Protein 7AOV (pdb70)

Radius of gyration: 31.2 Å; Cα contacts (8 Å, |Δi|>4): 1480; chains: 2; bounding box: 66×98×74 Å

Solvent-accessible surface area: 35447 Å² total

GO terms:
  GO:0072571 mono-ADP-D-ribose binding (F, IDA)
  GO:0099604 ligand-gated calcium channel activity (F, IDA)
  GO:0005509 calcium ion binding (F, IDA)
  GO:0005886 plasma membrane (C, IDA)
  GO:0051289 protein homotetramerization (P, IDA)
  GO:0070588 calcium ion transmembrane transport (P, IDA)
  GO:0072570 ADP-D-ribose binding (F, IDA)
  GO:0099094 ligand-gated monoatomic cation channel activity (F, IDA)
  GO:0005216 monoatomic ion channel activity (F, IDA)
  GO:0005262 calcium channel activity (F, IDA)

Structure (mmCIF, N/CA/C/O backbone):
data_7AOV
#
_entry.id   7AOV
#
_cell.length_a   47.760
_cell.length_b   188.128
_cell.length_c   47.773
_cell.angle_alpha   90.000
_cell.angle_beta   102.659
_cell.angle_gamma   90.000
#
_symmetry.space_group_name_H-M   'P 1 21 1'
#
loop_
_entity.id
_entity.type
_entity.pdbx_description
1 polymer 'Transient receptor potential cation channel subfamily M member 2'
2 non-polymer 'ZINC ION'
3 water water
#
loop_
_atom_site.group_PDB
_atom_site.id
_atom_site.type_symbol
_atom_site.label_atom_id
_atom_site.label_alt_id
_atom_site.label_comp_id
_atom_site.label_asym_id
_atom_site.label_entity_id
_atom_site.label_seq_id
_atom_site.pdbx_PDB_ins_code
_atom_site.Cartn_x
_atom_site.Cartn_y
_atom_site.Cartn_z
_atom_site.occupancy
_atom_site.B_iso_or_equiv
_atom_site.auth_seq_id
_atom_site.auth_comp_id
_atom_site.auth_asym_id
_atom_site.auth_atom_id
_atom_site.pdbx_PDB_model_num
ATOM 1 N N . LYS A 1 38 ? 31.84433 -49.67119 19.53066 1 79.31219 33 LYS A N 1
ATOM 2 C CA . LYS A 1 38 ? 30.77657 -50.20545 20.36244 1 73.28705 33 LYS A CA 1
ATOM 3 C C . LYS A 1 38 ? 29.69953 -50.8869 19.49921 1 76.82051 33 LYS A C 1
ATOM 4 O O . LYS A 1 38 ? 29.60534 -50.68034 18.28277 1 75.79727 33 LYS A O 1
ATOM 10 N N . LEU A 1 39 ? 28.90405 -51.71988 20.15911 1 70.87681 34 LEU A N 1
ATOM 11 C CA . LEU A 1 39 ? 27.89514 -52.5549 19.53263 1 58.96465 34 LEU A CA 1
ATOM 12 C C . LEU A 1 39 ? 26.50094 -51.96227 19.62188 1 55.20392 34 LEU A C 1
ATOM 13 O O . LEU A 1 39 ? 25.58633 -52.47479 18.96224 1 53.54292 34 LEU A O 1
ATOM 18 N N . ASP A 1 40 ? 26.31667 -50.92828 20.44427 1 47.84065 35 ASP A N 1
ATOM 19 C CA . ASP A 1 40 ? 25.02584 -50.26329 20.54889 1 49.58965 35 ASP A CA 1
ATOM 20 C C . ASP A 1 40 ? 24.67615 -49.59737 19.22778 1 44.33683 35 ASP A C 1
ATOM 21 O O . ASP A 1 40 ? 25.51903 -48.94419 18.6051 1 45.23476 35 ASP A O 1
ATOM 26 N N . LYS A 1 41 ? 23.41307 -49.76014 18.81333 1 48.51667 36 LYS A N 1
ATOM 27 C CA . LYS A 1 41 ? 22.95209 -49.19016 17.55068 1 51.11425 36 LYS A CA 1
ATOM 28 C C . LYS A 1 41 ? 23.07466 -47.67421 17.54717 1 52.63469 36 LYS A C 1
ATOM 29 O O . LYS A 1 41 ? 23.3265 -47.06642 16.49819 1 41.67735 36 LYS A O 1
ATOM 35 N N . ARG A 1 42 ? 22.85287 -47.04263 18.70184 1 50.97623 37 ARG A N 1
ATOM 36 C CA . ARG A 1 42 ? 22.91318 -45.58764 18.76651 1 51.16365 37 ARG A CA 1
ATOM 37 C C . ARG A 1 42 ? 24.35421 -45.096 18.70255 1 49.74213 37 ARG A C 1
ATOM 38 O O . ARG A 1 42 ? 24.63929 -44.07234 18.06861 1 49.96127 37 ARG A O 1
ATOM 46 N N . CYS A 1 43 ? 25.28089 -45.82905 19.32143 1 48.25286 38 CYS A N 1
ATOM 47 C CA . CYS A 1 43 ? 26.66628 -45.37141 19.36351 1 46.30536 38 CYS A CA 1
ATOM 48 C C . CYS A 1 43 ? 27.41193 -45.65863 18.06895 1 47.31429 38 CYS A C 1
ATOM 49 O O . CYS A 1 43 ? 28.29693 -44.88074 17.69821 1 36.56347 38 CYS A O 1
ATOM 52 N N . SER A 1 44 ? 27.09397 -46.75703 17.36707 1 37.18374 39 SER A N 1
ATOM 53 C CA . SER A 1 44 ? 27.69497 -46.94166 16.0474 1 39.52401 39 SER A CA 1
ATOM 54 C C . SER A 1 44 ? 27.173 -45.8987 15.05778 1 39.55596 39 SER A C 1
ATOM 55 O O . SER A 1 44 ? 27.94004 -45.37118 14.24411 1 37.87903 39 SER A O 1
ATOM 58 N N . LEU A 1 45 ? 25.90055 -45.5185 15.16333 1 44.76102 40 LEU A N 1
ATOM 59 C CA . LEU A 1 45 ? 25.39961 -44.42437 14.32701 1 39.68827 40 LEU A CA 1
ATOM 60 C C . LEU A 1 45 ? 26.08518 -43.10604 14.68239 1 41.10284 40 LEU A C 1
ATOM 61 O O . LEU A 1 45 ? 26.56574 -42.37815 13.79976 1 34.38111 40 LEU A O 1
ATOM 66 N N . ALA A 1 46 ? 26.15591 -42.79355 15.98397 1 31.68422 41 ALA A N 1
ATOM 67 C CA . ALA A 1 46 ? 26.82804 -41.58089 16.43025 1 38.52271 41 ALA A CA 1
ATOM 68 C C . ALA A 1 46 ? 28.26455 -41.52995 15.9263 1 36.18779 41 ALA A C 1
ATOM 69 O O . ALA A 1 46 ? 28.71762 -40.49819 15.42206 1 41.26124 41 ALA A O 1
ATOM 71 N N . SER A 1 47 ? 29.00377 -42.63573 16.07275 1 43.89798 42 SER A N 1
ATOM 72 C CA . SER A 1 47 ? 30.38926 -42.68373 15.60122 1 42.25835 42 SER A CA 1
ATOM 73 C C . SER A 1 47 ? 30.47451 -42.43417 14.09805 1 39.03465 42 SER A C 1
ATOM 74 O O . SER A 1 47 ? 31.29392 -41.63133 13.63211 1 36.01983 42 SER A O 1
ATOM 77 N N . TRP A 1 48 ? 29.6431 -43.12935 13.31781 1 40.76339 43 TR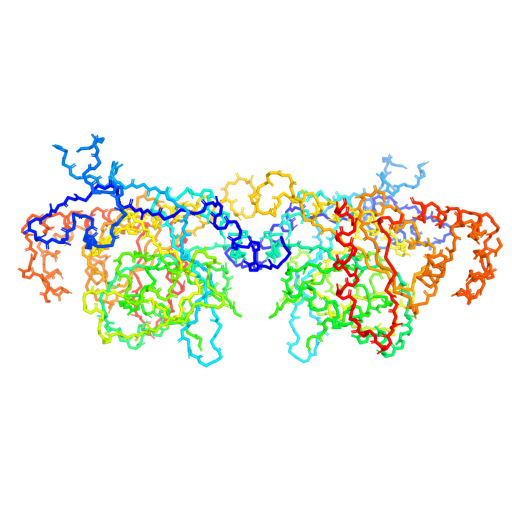P A N 1
ATOM 78 C CA . TRP A 1 48 ? 29.71277 -42.96135 11.87036 1 33.13696 43 TRP A CA 1
ATOM 79 C C . TRP A 1 48 ? 29.37665 -41.52854 11.46676 1 32.84215 43 TRP A C 1
ATOM 80 O O . TRP A 1 48 ? 30.07746 -40.93638 10.63553 1 30.04669 43 TRP A O 1
ATOM 91 N N . ILE A 1 49 ? 28.33351 -40.94159 12.07412 1 29.1665 44 ILE A N 1
ATOM 92 C CA . ILE A 1 49 ? 27.90316 -39.58478 11.72316 1 29.97704 44 ILE A CA 1
ATOM 93 C C . ILE A 1 49 ? 28.96648 -38.55683 12.11296 1 36.19821 44 ILE A C 1
ATOM 94 O O . ILE A 1 49 ? 29.33068 -37.68135 11.31888 1 27.29827 44 ILE A O 1
ATOM 99 N N . LYS A 1 50 ? 29.47838 -38.63873 13.33666 1 28.97723 45 LYS A N 1
ATOM 100 C CA . LYS A 1 50 ? 30.50812 -37.69037 13.73886 1 38.07658 45 LYS A CA 1
ATOM 101 C C . LYS A 1 50 ? 31.78303 -37.82407 12.92027 1 37.90878 45 LYS A C 1
ATOM 102 O O . LYS A 1 50 ? 32.53719 -36.85221 12.81293 1 42.15865 45 LYS A O 1
ATOM 108 N N . GLU A 1 51 ? 32.04222 -38.99778 12.34639 1 37.42248 46 GLU A N 1
ATOM 109 C CA . GLU A 1 51 ? 33.24533 -39.20288 11.55488 1 43.47637 46 GLU A CA 1
ATOM 110 C C . GLU A 1 51 ? 33.07781 -38.80405 10.09608 1 44.4924 46 GLU A C 1
ATOM 111 O O . GLU A 1 51 ? 34.07841 -38.47584 9.44448 1 46.52364 46 GLU A O 1
ATOM 117 N N . ASN A 1 52 ? 31.84501 -38.80716 9.57279 1 34.42712 47 ASN A N 1
ATOM 118 C CA . ASN A 1 52 ? 31.6411 -38.70943 8.13357 1 35.62154 47 ASN A CA 1
ATOM 119 C C . ASN A 1 52 ? 30.77781 -37.54695 7.69888 1 32.37881 47 ASN A C 1
ATOM 120 O O . ASN A 1 52 ? 30.98585 -37.04066 6.59193 1 40.2096 47 ASN A O 1
ATOM 125 N N . ILE A 1 53 ? 29.81681 -37.1107 8.50329 1 34.45725 48 ILE A N 1
ATOM 126 C CA . ILE A 1 53 ? 28.88735 -36.06462 8.09291 1 30.21868 48 ILE A CA 1
ATOM 127 C C . ILE A 1 53 ? 29.36017 -34.72219 8.64031 1 29.21428 48 ILE A C 1
ATOM 128 O O . ILE A 1 53 ? 29.73255 -34.61843 9.81023 1 28.4555 48 ILE A O 1
ATOM 133 N N . LYS A 1 54 ? 29.31015 -33.68076 7.80616 1 24.46881 49 LYS A N 1
ATOM 134 C CA . LYS A 1 54 ? 29.76538 -32.35252 8.19324 1 24.22378 49 LYS A CA 1
ATOM 135 C C . LYS A 1 54 ? 28.60329 -31.36436 8.28762 1 29.03148 49 LYS A C 1
ATOM 136 O O . LYS A 1 54 ? 27.54823 -31.55995 7.67989 1 30.44963 49 LYS A O 1
ATOM 142 N N . LYS A 1 55 ? 28.79951 -30.325 9.09774 1 26.18068 50 LYS A N 1
ATOM 143 C CA . LYS A 1 55 ? 28.02986 -29.09379 9.03117 1 28.57011 50 LYS A CA 1
ATOM 144 C C . LYS A 1 55 ? 28.87564 -28.06932 8.30266 1 31.3896 50 LYS A C 1
ATOM 145 O O . LYS A 1 55 ? 30.05475 -28.29508 8.03114 1 34.64667 50 LYS A O 1
ATOM 151 N N . LYS A 1 56 ? 28.27384 -26.92982 7.99047 1 33.1439 51 LYS A N 1
ATOM 152 C CA . LYS A 1 56 ? 29.01401 -25.81824 7.42038 1 27.12778 51 LYS A CA 1
ATOM 153 C C . LYS A 1 56 ? 28.96909 -24.65719 8.39332 1 28.79731 51 LYS A C 1
ATOM 154 O O . LYS A 1 56 ? 27.94399 -24.41881 9.03691 1 30.58781 51 LYS A O 1
ATOM 160 N N . GLU A 1 57 ? 30.09841 -23.97274 8.52962 1 29.80647 52 GLU A N 1
ATOM 161 C CA . GLU A 1 57 ? 30.19758 -22.74968 9.32005 1 28.67999 52 GLU A CA 1
ATOM 162 C C . GLU A 1 57 ? 30.92825 -21.67597 8.54185 1 28.0759 52 GLU A C 1
ATOM 163 O O . GLU A 1 57 ? 31.96289 -21.95436 7.91778 1 27.99767 52 GLU A O 1
ATOM 169 N N . CYS A 1 58 ? 30.41018 -20.44824 8.63437 1 29.13405 53 CYS A N 1
ATOM 170 C CA . CYS A 1 58 ? 31.08554 -19.2693 8.10536 1 30.67565 53 CYS A CA 1
ATOM 171 C C . CYS A 1 58 ? 32.43328 -19.04504 8.77274 1 32.13274 53 CYS A C 1
ATOM 172 O O . CYS A 1 58 ? 32.56079 -19.11347 9.99663 1 30.30677 53 CYS A O 1
ATOM 175 N N . CYS A 1 59 ? 33.44872 -18.75837 7.95086 1 34.81347 54 CYS A N 1
ATOM 176 C CA . CYS A 1 59 ? 34.79444 -18.49324 8.43707 1 31.32487 54 CYS A CA 1
ATOM 177 C C . CYS A 1 59 ? 35.26944 -17.09977 8.03896 1 36.89273 54 CYS A C 1
ATOM 178 O O . CYS A 1 59 ? 36.4804 -16.8554 7.98732 1 35.96288 54 CYS A O 1
ATOM 181 N N . PHE A 1 60 ? 34.33912 -16.17594 7.76698 1 30.66242 55 PHE A N 1
ATOM 182 C CA . PHE A 1 60 ? 34.69504 -14.83229 7.32231 1 34.99569 55 PHE A CA 1
ATOM 183 C C . PHE A 1 60 ? 33.51957 -13.91991 7.67979 1 35.83655 55 PHE A C 1
ATOM 184 O O . PHE A 1 60 ? 32.55051 -13.83471 6.91943 1 29.09102 55 PHE A O 1
ATOM 192 N N . TYR A 1 61 ? 33.61361 -13.25315 8.82775 1 31.7366 56 TYR A N 1
ATOM 193 C CA . TYR A 1 61 ? 32.53853 -12.38319 9.30028 1 30.95575 56 TYR A CA 1
ATOM 194 C C . TYR A 1 61 ? 32.56462 -11.07574 8.51727 1 37.55199 56 TYR A C 1
ATOM 195 O O . TYR A 1 61 ? 33.50831 -10.28927 8.63806 1 33.65216 56 TYR A O 1
ATOM 204 N N . VAL A 1 62 ? 31.52557 -10.8214 7.72302 1 44.00996 57 VAL A N 1
ATOM 205 C CA . VAL A 1 62 ? 31.45033 -9.59314 6.93767 1 36.02599 57 VAL A CA 1
ATOM 206 C C . VAL A 1 62 ? 30.01018 -9.10012 6.97012 1 34.57974 57 VAL A C 1
ATOM 207 O O . VAL A 1 62 ? 29.08341 -9.82835 6.59166 1 32.91625 57 VAL A O 1
ATOM 211 N N . GLU A 1 63 ? 29.82131 -7.86647 7.40415 1 28.68895 58 GLU A N 1
ATOM 212 C CA . GLU A 1 63 ? 28.47055 -7.3753 7.5666 1 30.90099 58 GLU A CA 1
ATOM 213 C C . GLU A 1 63 ? 27.85615 -7.03033 6.21565 1 37.66029 58 GLU A C 1
ATOM 214 O O . GLU A 1 63 ? 28.54806 -6.89125 5.20277 1 31.0677 58 GLU A O 1
ATOM 220 N N . ASP A 1 64 ? 26.53417 -6.89865 6.21369 1 34.75162 59 ASP A N 1
ATOM 221 C CA . ASP A 1 64 ? 25.75862 -6.73374 4.98769 1 43.26957 59 ASP A CA 1
ATOM 222 C C . ASP A 1 64 ? 24.72746 -5.6207 5.16779 1 44.29452 59 ASP A C 1
ATOM 223 O O . ASP A 1 64 ? 23.53424 -5.79548 4.91952 1 40.47873 59 ASP A O 1
ATOM 228 N N . GLY A 1 65 ? 25.18979 -4.44865 5.62411 1 37.6259 60 GLY A N 1
ATOM 229 C CA . GLY A 1 65 ? 24.34019 -3.2733 5.77561 1 32.43551 60 GLY A CA 1
ATOM 230 C C . GLY A 1 65 ? 23.69731 -3.11772 7.14195 1 32.2763 60 GLY A C 1
ATOM 231 O O . GLY A 1 65 ? 23.03916 -2.09974 7.3886 1 40.7451 60 GLY A O 1
ATOM 232 N N . ARG A 1 66 ? 23.87007 -4.0881 8.04174 1 37.7096 61 ARG A N 1
ATOM 233 C CA . ARG A 1 66 ? 23.3033 -4.02291 9.38439 1 37.59153 61 ARG A CA 1
ATOM 234 C C . ARG A 1 66 ? 24.34785 -4.45482 10.40238 1 30.86108 61 ARG A C 1
ATOM 235 O O . ARG A 1 66 ? 24.90908 -5.54474 10.29169 1 31.53348 61 ARG A O 1
ATOM 243 N N . GLU A 1 67 ? 24.56101 -3.63077 11.42089 1 36.44909 62 GLU A N 1
ATOM 244 C CA . GLU A 1 67 ? 25.57629 -3.93223 12.42245 1 41.81724 62 GLU A CA 1
ATOM 245 C C . GLU A 1 67 ? 25.25514 -5.23052 13.15056 1 42.03135 62 GLU A C 1
ATOM 246 O O . GLU A 1 67 ? 24.11109 -5.47627 13.53957 1 43.14937 62 GLU A O 1
ATOM 252 N N . GLY A 1 68 ? 26.27687 -6.06611 13.33255 1 33.24751 63 GLY A N 1
ATOM 253 C CA . GLY A 1 68 ? 26.15809 -7.24668 14.15696 1 42.00195 63 GLY A CA 1
ATOM 254 C C . GLY A 1 68 ? 25.63558 -8.48379 13.46189 1 39.68582 63 GLY A C 1
ATOM 255 O O . GLY A 1 68 ? 25.55542 -9.54252 14.10224 1 37.83038 63 GLY A O 1
ATOM 256 N N . ILE A 1 69 ? 25.26479 -8.39067 12.18488 1 34.57408 64 ILE A N 1
ATOM 257 C CA . ILE A 1 69 ? 24.81134 -9.53698 11.40661 1 30.36216 64 ILE A CA 1
ATOM 258 C C . ILE A 1 69 ? 25.6953 -9.67959 10.17433 1 36.94936 64 ILE A C 1
ATOM 259 O O . ILE A 1 69 ? 25.81409 -8.74213 9.37589 1 35.01652 64 ILE A O 1
ATOM 264 N N . CYS A 1 70 ? 26.27494 -10.86529 10.0091 1 30.26491 65 CYS A N 1
ATOM 265 C CA . CYS A 1 70 ? 27.10444 -11.23982 8.87902 1 38.14716 65 CYS A CA 1
ATOM 266 C C . CYS A 1 70 ? 26.26542 -11.46034 7.62333 1 38.34475 65 CYS A C 1
ATOM 267 O O . CYS A 1 70 ? 25.04862 -11.66919 7.67024 1 37.2625 65 CYS A O 1
ATOM 270 N N . LYS A 1 71 ? 26.94075 -11.42237 6.47909 1 36.08181 66 LYS A N 1
ATOM 271 C CA . LYS A 1 71 ? 26.27488 -11.82027 5.24508 1 35.54484 66 LYS A CA 1
ATOM 272 C C . LYS A 1 71 ? 25.74779 -13.25504 5.31743 1 36.75165 66 LYS A C 1
ATOM 273 O O . LYS A 1 71 ? 24.75926 -13.57137 4.65773 1 38.60623 66 LYS A O 1
ATOM 279 N N . CYS A 1 72 ? 26.38478 -14.14254 6.10209 1 34.06468 67 CYS A N 1
ATOM 280 C CA . CYS A 1 72 ? 25.82892 -15.48211 6.27625 1 28.00389 67 CYS A CA 1
ATOM 281 C C . CYS A 1 72 ? 24.50745 -15.47757 7.05221 1 35.71019 67 CYS A C 1
ATOM 282 O O . CYS A 1 72 ? 23.82066 -16.50372 7.07881 1 32.54027 67 CYS A O 1
ATOM 285 N N . GLY A 1 73 ? 24.11766 -14.36312 7.6687 1 33.26558 68 GLY A N 1
ATOM 286 C CA . GLY A 1 73 ? 22.87736 -14.31047 8.42321 1 36.0881 68 GLY A CA 1
ATOM 287 C C . GLY A 1 73 ? 23.01878 -14.55695 9.91394 1 34.33339 68 GLY A C 1
ATOM 288 O O . GLY A 1 73 ? 22.05984 -14.32252 10.65816 1 32.57772 68 GLY A O 1
ATOM 289 N N . TYR A 1 74 ? 24.20107 -15.02752 10.38263 1 31.0647 69 TYR A N 1
ATOM 290 C CA . TYR A 1 74 ? 24.3413 -15.24647 11.8144 1 27.89764 69 TYR A CA 1
ATOM 291 C C . TYR A 1 74 ? 24.90326 -13.99856 12.48678 1 35.13764 69 TYR A C 1
ATOM 292 O O . TYR A 1 74 ? 25.70648 -13.26933 11.89287 1 33.94478 69 TYR A O 1
ATOM 301 N N . PRO A 1 75 ? 24.51806 -13.75239 13.73524 1 36.26541 70 PRO A N 1
ATOM 302 C CA . PRO A 1 75 ? 25.14993 -12.67483 14.49965 1 31.77707 70 PRO A CA 1
ATOM 303 C C . PRO A 1 75 ? 26.63527 -12.91584 14.6904 1 30.701 70 PRO A C 1
ATOM 304 O O . PRO A 1 75 ? 27.12053 -14.04734 14.64744 1 34.21238 70 PRO A O 1
ATOM 308 N N . LYS A 1 76 ? 27.34978 -11.81171 14.93581 1 33.40788 71 LYS A N 1
ATOM 309 C CA . LYS A 1 76 ? 28.79216 -11.86453 15.15069 1 36.58817 71 LYS A CA 1
ATOM 310 C C . LYS A 1 76 ? 29.15785 -12.76667 16.32381 1 38.5174 71 LYS A C 1
ATOM 311 O O . LYS A 1 76 ? 30.11537 -13.54113 16.23588 1 41.50024 71 LYS A O 1
ATOM 317 N N . VAL A 1 77 ? 28.41443 -12.67512 17.43471 1 44.64701 72 VAL A N 1
ATOM 318 C CA . VAL A 1 77 ? 28.71575 -13.47791 18.62269 1 40.50446 72 VAL A CA 1
ATOM 319 C C . VAL A 1 77 ? 28.58057 -14.9696 18.35294 1 46.42197 72 VAL A C 1
ATOM 320 O O . VAL A 1 77 ? 29.16725 -15.78499 19.07161 1 43.1586 72 VAL A O 1
ATOM 324 N N . GLN A 1 78 ? 27.81689 -15.35579 17.3314 1 39.92794 73 GLN A N 1
ATOM 325 C CA . GLN A 1 78 ? 27.69081 -16.75817 16.97671 1 39.62933 73 GLN A CA 1
ATOM 326 C C . GLN A 1 78 ? 28.72674 -17.20516 15.95717 1 42.43299 73 GLN A C 1
ATOM 327 O O . GLN A 1 78 ? 28.55522 -18.25944 15.34864 1 48.29724 73 GLN A O 1
ATOM 333 N N . HIS A 1 79 ? 29.79785 -16.44543 15.76317 1 39.16016 74 HIS A N 1
ATOM 334 C CA . HIS A 1 79 ? 30.84906 -16.84718 14.84523 1 33.54045 74 HIS A CA 1
ATOM 335 C C . HIS A 1 79 ? 32.03526 -17.37298 15.63095 1 41.91181 74 HIS A C 1
ATOM 336 O O . HIS A 1 79 ? 32.27042 -16.96405 16.76837 1 44.13053 74 HIS A O 1
ATOM 343 N N . CYS A 1 80 ? 32.8059 -18.25204 14.99918 1 44.48575 75 CYS A N 1
ATOM 344 C CA . CYS A 1 80 ? 34.07509 -18.63925 15.58655 1 46.02571 75 CYS A CA 1
ATOM 345 C C . CYS A 1 80 ? 35.02895 -17.45026 15.55097 1 44.71104 75 CYS A C 1
ATOM 346 O O . CYS A 1 80 ? 34.89023 -16.53177 14.73556 1 38.71986 75 CYS A O 1
ATOM 349 N N . ASP A 1 81 ? 36.00318 -17.45995 16.46162 1 41.0861 76 ASP A N 1
ATOM 350 C CA . ASP A 1 81 ? 36.92189 -16.3286 16.51548 1 45.53038 76 ASP A CA 1
ATOM 351 C C . ASP A 1 81 ? 37.77239 -16.25355 15.25817 1 48.82861 76 ASP A C 1
ATOM 352 O O . ASP A 1 81 ? 38.2038 -15.16394 14.86508 1 48.21486 76 ASP A O 1
ATOM 357 N N . GLU A 1 82 ? 38.01946 -17.39746 14.61908 1 47.75894 77 GLU A N 1
ATOM 358 C CA . GLU A 1 82 ? 38.78793 -17.40652 13.38077 1 58.03966 77 GLU A CA 1
ATOM 359 C C . GLU A 1 82 ? 38.07279 -16.64018 12.27265 1 50.49174 77 GLU A C 1
ATOM 360 O O . GLU A 1 82 ? 38.72608 -16.0925 11.37927 1 48.38195 77 GLU A O 1
ATOM 366 N N . ALA A 1 83 ? 36.74037 -16.5726 12.32144 1 41.7621 78 ALA A N 1
ATOM 367 C CA . ALA A 1 83 ? 35.99649 -15.80724 11.32747 1 41.26802 78 ALA A CA 1
ATOM 368 C C . ALA A 1 83 ? 36.24888 -14.31076 11.43992 1 42.30308 78 ALA A C 1
ATOM 369 O O . ALA A 1 83 ? 35.96732 -13.5698 10.48829 1 39.77093 78 ALA A O 1
ATOM 371 N N . ILE A 1 84 ? 36.77368 -13.83738 12.56541 1 49.93113 79 ILE A N 1
ATOM 372 C CA . ILE A 1 84 ? 36.96613 -12.40273 12.74844 1 46.27647 79 ILE A CA 1
ATOM 373 C C . ILE A 1 84 ? 38.29275 -12.00507 12.10754 1 51.52305 79 ILE A C 1
ATOM 374 O O . ILE A 1 84 ? 39.36061 -12.45019 12.52871 1 52.02036 79 ILE A O 1
ATOM 379 N N . LYS A 1 85 ? 38.21159 -11.1962 11.05456 1 58.49004 80 LYS A N 1
ATOM 380 C CA . LYS A 1 85 ? 39.34343 -10.64867 10.30673 1 67.35139 80 LYS A CA 1
ATOM 381 C C . LYS A 1 85 ? 40.44757 -11.68658 9.98668 1 68.2194 80 LYS A C 1
ATOM 382 O O . LYS A 1 85 ? 41.62019 -11.44094 10.26982 1 65.12479 80 LYS A O 1
ATOM 388 N N . PRO A 1 86 ? 40.08778 -12.81849 9.37499 1 53.34527 81 PRO A N 1
ATOM 389 C CA . PRO A 1 86 ? 41.13892 -13.75837 8.95647 1 56.2165 81 PRO A CA 1
ATOM 390 C C . PRO A 1 86 ? 41.95751 -13.1473 7.8324 1 59.24488 81 PRO A C 1
ATOM 391 O O . PRO A 1 86 ? 41.41207 -12.59277 6.87598 1 64.86974 81 PRO A O 1
ATOM 395 N N . GLU A 1 87 ? 43.28067 -13.23576 7.95788 1 59.57876 82 GLU A N 1
ATOM 396 C CA . GLU A 1 87 ? 44.13291 -12.55815 6.99137 1 59.32566 82 GLU A CA 1
ATOM 397 C C . GLU A 1 87 ? 44.09029 -13.20541 5.61528 1 60.37172 82 GLU A C 1
ATOM 398 O O . GLU A 1 87 ? 44.5653 -12.59707 4.64981 1 73.64659 82 GLU A O 1
ATOM 404 N N . ASP A 1 88 ? 43.50407 -14.39748 5.49627 1 59.15143 83 ASP A N 1
ATOM 405 C CA . ASP A 1 88 ? 43.37879 -15.04188 4.19583 1 64.08799 83 ASP A CA 1
ATOM 406 C C . ASP A 1 88 ? 42.42641 -14.28848 3.27184 1 57.00824 83 ASP A C 1
ATOM 407 O O . ASP A 1 88 ? 42.55603 -14.37704 2.04539 1 52.01117 83 ASP A O 1
ATOM 412 N N . TYR A 1 89 ? 41.46636 -13.54815 3.82635 1 49.57559 84 TYR A N 1
ATOM 413 C CA . TYR A 1 89 ? 40.33488 -13.06692 3.04093 1 45.91358 84 TYR A CA 1
ATOM 414 C C . TYR A 1 89 ? 40.21078 -11.55501 3.04962 1 44.23157 84 TYR A C 1
ATOM 415 O O . TYR A 1 89 ? 39.16418 -11.0279 2.65841 1 43.61184 84 TYR A O 1
ATOM 432 N N . GLY A 1 91 ? 39.93184 -7.73208 2.43554 1 43.78164 86 GLY A N 1
ATOM 433 C CA . GLY A 1 91 ? 39.45499 -6.96111 1.30794 1 38.23992 86 GLY A CA 1
ATOM 434 C C . GLY A 1 91 ? 38.51588 -7.69028 0.37893 1 50.9828 86 GLY A C 1
ATOM 435 O O . GLY A 1 91 ? 38.14619 -7.12883 -0.65564 1 58.51893 86 GLY A O 1
ATOM 436 N N . GLU A 1 92 ? 38.10115 -8.91035 0.71772 1 39.1364 87 GLU A N 1
ATOM 437 C CA . GLU A 1 92 ? 37.32061 -9.73451 -0.19581 1 40.14662 87 GLU A CA 1
ATOM 438 C C . GLU A 1 92 ? 35.81916 -9.54303 -0.00003 1 49.33858 87 GLU A C 1
ATOM 439 O O . GLU A 1 92 ? 35.34576 -9.19976 1.08879 1 49.11707 87 GLU A O 1
ATOM 445 N N . GLN A 1 93 ? 35.07609 -9.76211 -1.08499 1 48.47293 88 GLN A N 1
ATOM 446 C CA . GLN A 1 93 ? 33.62321 -9.84185 -1.02758 1 53.66929 88 GLN A CA 1
ATOM 447 C C . GLN A 1 93 ? 33.20386 -11.20646 -0.49925 1 41.86348 88 GLN A C 1
ATOM 448 O O . GLN A 1 93 ? 33.61375 -12.2415 -1.03676 1 41.36679 88 GLN A O 1
ATOM 454 N N . TRP A 1 94 ? 32.37005 -11.20932 0.53529 1 46.77012 89 TRP A N 1
ATOM 455 C CA . TRP A 1 94 ? 31.90506 -12.46532 1.10569 1 41.39084 89 TRP A CA 1
ATOM 456 C C . TRP A 1 94 ? 31.21484 -13.31869 0.04587 1 43.20176 89 TRP A C 1
ATOM 457 O O . TRP A 1 94 ? 30.47967 -12.81398 -0.8091 1 40.55611 89 TRP A O 1
ATOM 468 N N . ASP A 1 95 ? 31.45656 -14.62368 0.11532 1 32.5071 90 ASP A N 1
ATOM 469 C CA . ASP A 1 95 ? 31.06813 -15.56438 -0.93063 1 34.86004 90 ASP A CA 1
ATOM 470 C C . ASP A 1 95 ? 30.83922 -16.90708 -0.26565 1 39.40689 90 ASP A C 1
ATOM 471 O O . ASP A 1 95 ? 31.77127 -17.47451 0.30922 1 42.14526 90 ASP A O 1
ATOM 476 N N . LYS A 1 96 ? 29.60904 -17.41869 -0.35336 1 45.38374 91 LYS A N 1
ATOM 477 C CA . LYS A 1 96 ? 29.25233 -18.62142 0.39101 1 43.49053 91 LYS A CA 1
ATOM 478 C C . LYS A 1 96 ? 30.00103 -19.86051 -0.08744 1 48.05064 91 LYS A C 1
ATOM 479 O O . LYS A 1 96 ? 30.04501 -20.85899 0.63803 1 50.06428 91 LYS A O 1
ATOM 485 N N . HIS A 1 97 ? 30.57298 -19.83814 -1.28577 1 43.87433 92 HIS A N 1
ATOM 486 C CA . HIS A 1 97 ? 31.28187 -21.00894 -1.78226 1 47.20947 92 HIS A CA 1
ATOM 487 C C . HIS A 1 97 ? 32.76829 -20.97821 -1.46102 1 50.30885 92 HIS A C 1
ATOM 488 O O . HIS A 1 97 ? 33.44887 -21.98429 -1.67166 1 53.19926 92 HIS A O 1
ATOM 495 N N . ARG A 1 98 ? 33.28073 -19.86107 -0.95548 1 40.91471 93 ARG A N 1
ATOM 496 C CA . ARG A 1 98 ? 34.68862 -19.74827 -0.59755 1 48.45426 93 ARG A CA 1
ATOM 497 C C . ARG A 1 98 ? 34.93207 -19.51482 0.89615 1 44.72107 93 ARG A C 1
ATOM 498 O O . ARG A 1 98 ? 36.00364 -19.87788 1.38759 1 43.71183 93 ARG A O 1
ATOM 506 N N . HIS A 1 99 ? 33.95597 -18.97406 1.63474 1 33.13891 94 HIS A N 1
ATOM 507 C CA . HIS A 1 99 ? 34.1886 -18.53688 3.01153 1 36.43007 94 HIS A CA 1
ATOM 508 C C . HIS A 1 99 ? 33.38813 -19.3196 4.05209 1 29.09836 94 HIS A C 1
ATOM 509 O O . HIS A 1 99 ? 33.30992 -18.89314 5.21193 1 37.44054 94 HIS A O 1
ATOM 516 N N . VAL A 1 100 ? 32.76276 -20.42062 3.67208 1 30.49665 95 VAL A N 1
ATOM 517 C CA . VAL A 1 100 ? 32.22924 -21.37374 4.63672 1 37.23168 95 VAL A CA 1
ATOM 518 C C . VAL A 1 100 ? 33.06497 -22.63462 4.52878 1 35.92664 95 VAL A C 1
ATOM 519 O O . VAL A 1 100 ? 33.55666 -22.98177 3.45279 1 36.09904 95 VAL A O 1
ATOM 523 N N . ARG A 1 101 ? 33.25146 -23.29548 5.66041 1 33.04058 96 ARG A N 1
ATOM 524 C CA . ARG A 1 101 ? 34.03718 -24.51004 5.74804 1 37.16026 96 ARG A CA 1
ATOM 525 C C . ARG A 1 101 ? 33.21835 -25.58998 6.43204 1 35.10459 96 ARG A C 1
ATOM 526 O O . ARG A 1 101 ? 32.31088 -25.30129 7.21963 1 33.30497 96 ARG A O 1
ATOM 534 N N . GLU A 1 102 ? 33.5703 -26.84176 6.13674 1 33.06911 97 GLU A N 1
ATOM 535 C CA . GLU A 1 102 ? 32.87339 -27.99603 6.68963 1 33.19564 97 GLU A CA 1
ATOM 536 C C . GLU A 1 102 ? 33.65375 -28.59206 7.85489 1 35.45377 97 GLU A C 1
ATOM 537 O O . GLU A 1 102 ? 34.86936 -28.78663 7.75852 1 44.4757 97 GLU A O 1
ATOM 543 N N . THR A 1 103 ? 32.94699 -28.88773 8.9374 1 34.1996 98 THR A N 1
ATOM 544 C CA . THR A 1 103 ? 33.47737 -29.5274 10.1333 1 37.31892 98 THR A CA 1
ATOM 545 C C . THR A 1 103 ? 32.46982 -30.56742 10.59911 1 36.16631 98 THR A C 1
ATOM 546 O O . THR A 1 103 ? 31.30038 -30.51266 10.19785 1 32.46932 98 THR A O 1
ATOM 550 N N . PRO A 1 104 ? 32.88128 -31.51309 11.46749 1 32.39652 99 PRO A N 1
ATOM 551 C CA . PRO A 1 104 ? 31.9471 -32.5536 11.92261 1 30.43396 99 PRO A CA 1
ATOM 552 C C . PRO A 1 104 ? 30.62752 -31.95665 12.39885 1 33.10882 99 PRO A C 1
ATOM 553 O O . PRO A 1 104 ? 30.58597 -30.91164 13.05203 1 30.8543 99 PRO A O 1
ATOM 557 N N . THR A 1 105 ? 29.5387 -32.61528 12.04314 1 33.7668 100 THR A N 1
ATOM 558 C CA . THR A 1 105 ? 28.24418 -32.06218 12.3787 1 29.70447 100 THR A CA 1
ATOM 559 C C . THR A 1 105 ? 27.97461 -32.22673 13.87082 1 34.11034 100 THR A C 1
ATOM 560 O O . THR A 1 105 ? 28.52634 -33.10875 14.54309 1 29.49235 100 THR A O 1
ATOM 564 N N . ASP A 1 106 ? 27.13268 -31.34163 14.39431 1 28.1345 101 ASP A N 1
ATOM 565 C CA . ASP A 1 106 ? 26.8833 -31.25885 15.82765 1 31.86351 101 ASP A CA 1
ATOM 566 C C . ASP A 1 106 ? 25.4062 -31.41351 16.16154 1 36.11433 101 ASP A C 1
ATOM 567 O O . ASP A 1 106 ? 24.97092 -30.99776 17.24531 1 33.78382 101 ASP A O 1
ATOM 572 N N . ALA A 1 107 ? 24.61399 -31.95704 15.23909 1 31.5852 102 ALA A N 1
ATOM 573 C CA . ALA A 1 107 ? 23.18697 -32.1171 15.49347 1 26.81031 102 ALA A CA 1
ATOM 574 C C . ALA A 1 107 ? 22.71816 -33.36901 14.77454 1 29.92769 102 ALA A C 1
ATOM 575 O O . ALA A 1 107 ? 22.64379 -33.40277 13.53706 1 28.76452 102 ALA A O 1
ATOM 577 N N . PHE A 1 108 ? 22.43539 -34.40949 15.54372 1 28.12167 103 PHE A N 1
ATOM 578 C CA . PHE A 1 108 ? 22.03217 -35.66743 14.94204 1 33.97258 103 PHE A CA 1
ATOM 579 C C . PHE A 1 108 ? 21.43856 -36.5459 16.02546 1 35.50214 103 PHE A C 1
ATOM 580 O O . PHE A 1 108 ? 21.69148 -36.34435 17.21585 1 39.79767 103 PHE A O 1
ATOM 588 N N . GLY A 1 109 ? 20.66134 -37.5365 15.59307 1 33.16424 104 GLY A N 1
ATOM 589 C CA . GLY A 1 109 ? 20.1609 -38.53452 16.5153 1 32.66508 104 GLY A CA 1
ATOM 590 C C . GLY A 1 109 ? 18.6831 -38.78919 16.34171 1 37.90258 104 GLY A C 1
ATOM 591 O O . GLY A 1 109 ? 18.17981 -38.78887 15.21 1 27.9197 104 GLY A O 1
ATOM 592 N N . ASP A 1 110 ? 17.99216 -39.04808 17.45004 1 31.29065 105 ASP A N 1
ATOM 593 C CA . ASP A 1 110 ? 16.55024 -39.25087 17.46065 1 39.69079 105 ASP A CA 1
ATOM 594 C C . ASP A 1 110 ? 15.86461 -37.96911 17.89682 1 43.0103 105 ASP A C 1
ATOM 595 O O . ASP A 1 110 ? 16.40704 -37.19281 18.68929 1 35.64378 105 ASP A O 1
ATOM 600 N N . ILE A 1 111 ? 14.6628 -37.74648 17.36987 1 34.38223 106 ILE A N 1
ATOM 601 C CA . ILE A 1 111 ? 13.91934 -36.53452 17.66954 1 35.92192 106 ILE A CA 1
ATOM 602 C C . ILE A 1 111 ? 12.54619 -36.92595 18.19561 1 39.96588 106 ILE A C 1
ATOM 603 O O . ILE A 1 111 ? 11.85243 -37.77355 17.61331 1 32.11751 106 ILE A O 1
ATOM 608 N N . SER A 1 112 ? 12.18499 -36.35726 19.33458 1 40.4669 107 SER A N 1
ATOM 609 C CA . SER A 1 112 ? 10.89625 -36.60032 19.95269 1 39.91892 107 SER A CA 1
ATOM 610 C C . SER A 1 112 ? 10.09523 -35.31068 19.89236 1 46.27557 107 SER A C 1
ATOM 611 O O . SER A 1 112 ? 10.59859 -34.24795 20.27431 1 45.87808 107 SER A O 1
ATOM 614 N N . PHE A 1 113 ? 8.8694 -35.39648 19.38001 1 44.15892 108 PHE A N 1
ATOM 615 C CA . PHE A 1 113 ? 7.95364 -34.26624 19.40531 1 41.69674 108 PHE A CA 1
ATOM 616 C C . PHE A 1 113 ? 7.03092 -34.2987 20.61834 1 43.73775 108 PHE A C 1
ATOM 617 O O . PHE A 1 113 ? 6.0701 -33.52281 20.68371 1 46.58291 108 PHE A O 1
ATOM 625 N N . GLY A 1 114 ? 7.29925 -35.18073 21.56928 1 50.72865 109 GLY A N 1
ATOM 626 C CA . GLY A 1 114 ? 6.61896 -35.11461 22.85062 1 56.78367 109 GLY A CA 1
ATOM 627 C C . GLY A 1 114 ? 5.15653 -35.4963 22.83889 1 62.98304 109 GLY A C 1
ATOM 628 O O . GLY A 1 114 ? 4.47626 -35.30438 23.85273 1 69.47725 109 GLY A O 1
ATOM 629 N N . GLY A 1 115 ? 4.64077 -36.01916 21.72446 1 71.4094 110 GLY A N 1
ATOM 630 C CA . GLY A 1 115 ? 3.31226 -36.5944 21.70495 1 77.74209 110 GLY A CA 1
ATOM 631 C C . GLY A 1 115 ? 3.28283 -37.84458 22.57512 1 83.38434 110 GLY A C 1
ATOM 632 O O . GLY A 1 115 ? 4.29552 -38.26899 23.14154 1 89.40844 110 GLY A O 1
ATOM 633 N N . LEU A 1 116 ? 2.10626 -38.44848 22.66535 1 89.96952 111 LEU A N 1
ATOM 634 C CA . LEU A 1 116 ? 1.89568 -39.59752 23.5601 1 97.16259 111 LEU A CA 1
ATOM 635 C C . LEU A 1 116 ? 1.89601 -40.90874 22.7665 1 101.46756 111 LEU A C 1
ATOM 636 O O . LEU A 1 116 ? 1.05464 -41.08315 21.87961 1 107.08441 111 LEU A O 1
ATOM 641 N N . GLY A 1 117 ? 2.81881 -41.81561 23.09757 1 97.76506 112 GLY A N 1
ATOM 642 C CA . GLY A 1 117 ? 2.94463 -43.01403 22.26993 1 93.80696 112 GLY A CA 1
ATOM 643 C C . GLY A 1 117 ? 3.44713 -42.70841 20.87924 1 84.55649 112 GLY A C 1
ATOM 644 O O . GLY A 1 117 ? 3.14683 -43.44403 19.93533 1 83.44677 112 GLY A O 1
ATOM 645 N N . GLN A 1 118 ? 4.22757 -41.64094 20.73676 1 80.50912 113 GLN A N 1
ATOM 646 C CA . GLN A 1 118 ? 4.79001 -41.23298 19.45915 1 79.26191 113 GLN A CA 1
ATOM 647 C C . GLN A 1 118 ? 6.19231 -41.81906 19.32896 1 76.63123 113 GLN A C 1
ATOM 648 O O . GLN A 1 118 ? 7.05411 -41.57558 20.18261 1 75.13794 113 GLN A O 1
ATOM 654 N N . LYS A 1 119 ? 6.4063 -42.60489 18.27762 1 71.25017 114 LYS A N 1
ATOM 655 C CA . LYS A 1 119 ? 7.7376 -43.10647 17.97368 1 72.29543 114 LYS A CA 1
ATOM 656 C C . LYS A 1 119 ? 8.64634 -41.94215 17.58578 1 66.29816 114 LYS A C 1
ATOM 657 O O . LYS A 1 119 ? 8.2543 -41.05923 16.81746 1 66.12968 114 LYS A O 1
ATOM 663 N N . THR A 1 120 ? 9.86355 -41.93303 18.13039 1 51.16571 115 THR A N 1
ATOM 664 C CA . THR A 1 120 ? 10.8135 -40.88154 17.78641 1 41.39604 115 THR A CA 1
ATOM 665 C C . THR A 1 120 ? 11.15138 -40.93431 16.30001 1 41.55049 115 THR A C 1
ATOM 666 O O . THR A 1 120 ? 11.11981 -41.98927 15.67279 1 43.75612 115 THR A O 1
ATOM 670 N N . GLY A 1 121 ? 11.44719 -39.7711 15.72468 1 37.94554 116 GLY A N 1
ATOM 671 C CA . GLY A 1 121 ? 12.00669 -39.70366 14.39123 1 36.95027 116 GLY A CA 1
ATOM 672 C C . GLY A 1 121 ? 13.52899 -39.658 14.45005 1 40.50887 116 GLY A C 1
ATOM 673 O O . GLY A 1 121 ? 14.13915 -39.73471 15.51412 1 43.35172 116 GLY A O 1
ATOM 674 N N . LYS A 1 122 ? 14.14116 -39.51541 13.27803 1 31.46875 117 LYS A N 1
ATOM 675 C CA . LYS A 1 122 ? 15.59256 -39.45686 13.14577 1 33.72903 117 LYS A CA 1
ATOM 676 C C . LYS A 1 122 ? 15.98569 -38.21816 12.353 1 34.24481 117 LYS A C 1
ATOM 677 O O . LYS A 1 122 ? 15.28172 -37.80165 11.4297 1 33.00789 117 LYS A O 1
ATOM 683 N N . TYR A 1 123 ? 17.11637 -37.61583 12.71491 1 33.49285 118 TYR A N 1
ATOM 684 C CA . TYR A 1 123 ? 17.51272 -36.40064 12.01893 1 38.57662 118 TYR A CA 1
ATOM 685 C C . TYR A 1 123 ? 19.03279 -36.31463 11.95907 1 35.97997 118 TYR A C 1
ATOM 686 O O . TYR A 1 123 ? 19.73784 -36.92233 12.76114 1 33.84017 118 TYR A O 1
ATOM 695 N N . VAL A 1 124 ? 19.53087 -35.54649 10.99716 1 35.03651 119 VAL A N 1
ATOM 696 C CA . VAL A 1 124 ? 20.9465 -35.19418 10.95921 1 33.82891 119 VAL A CA 1
ATOM 697 C C . VAL A 1 124 ? 21.07957 -33.86454 10.23412 1 32.74527 119 VAL A C 1
ATOM 698 O O . VAL A 1 124 ? 20.47174 -33.65484 9.17874 1 29.58483 119 VAL A O 1
ATOM 702 N N . ARG A 1 125 ? 21.82759 -32.94463 10.8369 1 28.00343 120 ARG A N 1
ATOM 703 C CA . ARG A 1 125 ? 22.25887 -31.73788 10.14251 1 26.53382 120 ARG A CA 1
ATOM 704 C C . ARG A 1 125 ? 23.35258 -32.11764 9.14691 1 28.11846 120 ARG A C 1
ATOM 705 O O . ARG A 1 125 ? 24.40034 -32.64534 9.55262 1 25.39271 120 ARG A O 1
ATOM 713 N N . VAL A 1 126 ? 23.1213 -31.872 7.84936 1 28.86853 121 VAL A N 1
ATOM 714 C CA . VAL A 1 126 ? 24.03306 -32.32339 6.79706 1 23.73755 121 VAL A CA 1
ATOM 715 C C . VAL A 1 126 ? 24.4777 -31.13739 5.95077 1 28.25908 121 VAL A C 1
ATOM 716 O O . VAL A 1 126 ? 23.67223 -30.27279 5.57527 1 28.05277 121 VAL A O 1
ATOM 720 N N . SER A 1 127 ? 25.76792 -31.11391 5.63254 1 22.06943 122 SER A N 1
ATOM 721 C CA . SER A 1 127 ? 26.2652 -30.09818 4.73208 1 22.0752 122 SER A CA 1
ATOM 722 C C . SER A 1 127 ? 25.5566 -30.19978 3.38919 1 23.73781 122 SER A C 1
ATOM 723 O O . SER A 1 127 ? 25.2828 -31.29952 2.89615 1 28.98289 122 SER A O 1
ATOM 726 N N . SER A 1 128 ? 25.26692 -29.03464 2.79697 1 32.33954 123 SER A N 1
ATOM 727 C CA . SER A 1 128 ? 24.72708 -28.98415 1.44418 1 30.02898 123 SER A CA 1
ATOM 728 C C . SER A 1 128 ? 25.6231 -29.68565 0.42422 1 33.46394 123 SER A C 1
ATOM 729 O O . SER A 1 128 ? 25.14008 -30.08343 -0.64305 1 34.19621 123 SER A O 1
ATOM 732 N N . ASP A 1 129 ? 26.91154 -29.84416 0.71679 1 40.29573 124 ASP A N 1
ATOM 733 C CA . ASP A 1 129 ? 27.84058 -30.51414 -0.17826 1 39.18353 124 ASP A CA 1
ATOM 734 C C . ASP A 1 129 ? 28.08036 -31.96442 0.21173 1 38.94513 124 ASP A C 1
ATOM 735 O O . ASP A 1 129 ? 29.0665 -32.56161 -0.23568 1 41.6808 124 ASP A O 1
ATOM 740 N N . THR A 1 130 ? 27.22525 -32.52879 1.06433 1 29.6277 125 THR A N 1
ATOM 741 C CA . THR A 1 130 ? 27.35768 -33.93716 1.4355 1 28.92637 125 THR A CA 1
ATOM 742 C C . THR A 1 130 ? 27.29113 -34.81203 0.19762 1 30.22416 125 THR A C 1
ATOM 743 O O . THR A 1 130 ? 26.37586 -34.67048 -0.61911 1 28.21588 125 THR A O 1
ATOM 747 N N . SER A 1 131 ? 28.2332 -35.74897 0.08184 1 30.51973 126 SER A N 1
ATOM 748 C CA . SER A 1 131 ? 28.33165 -36.56314 -1.11676 1 36.35679 126 SER A CA 1
ATOM 749 C C . SER A 1 131 ? 27.14192 -37.50489 -1.237 1 37.65626 126 SER A C 1
ATOM 750 O O . SER A 1 131 ? 26.4921 -37.85553 -0.25005 1 32.84661 126 SER A O 1
ATOM 753 N N . CYS A 1 132 ? 26.84042 -37.89282 -2.48053 1 31.58237 127 CYS A N 1
ATOM 754 C CA . CYS A 1 132 ? 25.77491 -38.8564 -2.70133 1 37.41827 127 CYS A CA 1
ATOM 755 C C . CYS A 1 132 ? 26.0791 -40.16898 -1.9924 1 33.51204 127 CYS A C 1
ATOM 756 O O . CYS A 1 132 ? 25.17399 -40.80696 -1.44421 1 33.75384 127 CYS A O 1
ATOM 759 N N . GLU A 1 133 ? 27.34997 -40.58303 -1.9788 1 33.93159 128 GLU A N 1
ATOM 760 C CA . GLU A 1 133 ? 27.68067 -41.83842 -1.3119 1 36.91124 128 GLU A CA 1
ATOM 761 C C . GLU A 1 133 ? 27.44529 -41.74462 0.19088 1 33.01608 128 GLU A C 1
ATOM 762 O O . GLU A 1 133 ? 26.96349 -42.69834 0.80653 1 36.89244 128 GLU A O 1
ATOM 768 N N . ASN A 1 134 ? 27.77799 -40.60643 0.80029 1 39.99656 129 ASN A N 1
ATOM 769 C CA . ASN A 1 134 ? 27.5478 -40.4601 2.23394 1 37.70784 129 ASN A CA 1
ATOM 770 C C . ASN A 1 134 ? 26.06129 -40.38836 2.54932 1 33.63934 129 ASN A C 1
ATOM 771 O O . ASN A 1 134 ? 25.61601 -40.90952 3.57737 1 34.24274 129 ASN A O 1
ATOM 776 N N . LEU A 1 135 ? 25.27336 -39.76365 1.67185 1 25.66787 130 LEU A N 1
ATOM 777 C CA . LEU A 1 135 ? 23.83041 -39.7487 1.87616 1 26.56601 130 LEU A CA 1
ATOM 778 C C . LEU A 1 135 ? 23.23489 -41.14892 1.75582 1 34.56904 130 LEU A C 1
ATOM 779 O O . LEU A 1 135 ? 22.33102 -41.51224 2.52191 1 35.16832 130 LEU A O 1
ATOM 784 N N . TYR A 1 136 ? 23.70947 -41.9313 0.77966 1 33.56364 131 TYR A N 1
ATOM 785 C CA . TYR A 1 136 ? 23.24426 -43.30572 0.60989 1 42.7175 131 TYR A CA 1
ATOM 786 C C . TYR A 1 136 ? 23.58281 -44.15672 1.82996 1 43.67922 131 TYR A C 1
ATOM 787 O O . TYR A 1 136 ? 22.72409 -44.86584 2.3649 1 45.00848 131 TYR A O 1
ATOM 796 N N . GLN A 1 137 ? 24.83383 -44.09985 2.28414 1 43.03791 132 GLN A N 1
ATOM 797 C CA . GLN A 1 137 ? 25.23049 -44.88932 3.44826 1 39.8753 132 GLN A CA 1
ATOM 798 C C . GLN A 1 137 ? 24.44144 -44.481 4.69041 1 35.91586 132 GLN A C 1
ATOM 799 O O . GLN A 1 137 ? 23.96595 -45.33678 5.44552 1 42.81151 132 GLN A O 1
ATOM 805 N N . LEU A 1 138 ? 24.29301 -43.17704 4.92194 1 38.63069 133 LEU A N 1
ATOM 806 C CA . LEU A 1 138 ? 23.51093 -42.725 6.06855 1 34.58191 133 LEU A CA 1
ATOM 807 C C . LEU A 1 138 ? 22.11746 -43.34041 6.04685 1 35.74853 133 LEU A C 1
ATOM 808 O O . LEU A 1 138 ? 21.65937 -43.92335 7.0336 1 35.07995 133 LEU A O 1
ATOM 821 N N . THR A 1 140 ? 20.74319 -45.89151 4.19191 1 35.36136 135 THR A N 1
ATOM 822 C CA . THR A 1 140 ? 20.51619 -47.32281 4.06894 1 38.54801 135 THR A CA 1
ATOM 823 C C . THR A 1 140 ? 21.2534 -48.13849 5.11751 1 48.35113 135 THR A C 1
ATOM 824 O O . THR A 1 140 ? 20.77769 -49.21488 5.49055 1 49.1112 135 THR A O 1
ATOM 828 N N . GLU A 1 141 ? 22.3864 -47.6504 5.62576 1 41.9671 136 GLU A N 1
ATOM 829 C CA . GLU A 1 141 ? 23.17768 -48.44209 6.55548 1 45.316 136 GLU A CA 1
ATOM 830 C C . GLU A 1 141 ? 23.18131 -47.91052 7.97991 1 44.94224 136 GLU A C 1
ATOM 831 O O . GLU A 1 141 ? 23.44305 -48.68317 8.89901 1 47.15418 136 GLU A O 1
ATOM 837 N N . GLN A 1 142 ? 22.87926 -46.63098 8.1952 1 44.67551 137 GLN A N 1
ATOM 838 C CA . GLN A 1 142 ? 22.77611 -46.09264 9.54518 1 41.29748 137 GLN A CA 1
ATOM 839 C C . GLN A 1 142 ? 21.31625 -45.93669 9.96628 1 42.47157 137 GLN A C 1
ATOM 840 O O . GLN A 1 142 ? 20.89227 -46.48212 10.9908 1 40.5149 137 GLN A O 1
ATOM 846 N N . TRP A 1 143 ? 20.52704 -45.20616 9.17955 1 33.7999 138 TRP A N 1
ATOM 847 C CA . TRP A 1 143 ? 19.08947 -45.15553 9.40954 1 30.58663 138 TRP A CA 1
ATOM 848 C C . TRP A 1 143 ? 18.40564 -46.48083 9.11077 1 36.54454 138 TRP A C 1
ATOM 849 O O . TRP A 1 143 ? 17.24174 -46.6526 9.49159 1 39.49926 138 TRP A O 1
ATOM 860 N N . LYS A 1 144 ? 19.08796 -47.39466 8.41016 1 35.22691 139 LYS A N 1
ATOM 861 C CA . LYS A 1 144 ? 18.57189 -48.73566 8.06109 1 32.59476 139 LYS A CA 1
ATOM 862 C C . LYS A 1 144 ? 17.30725 -48.68165 7.21042 1 36.30915 139 LYS A C 1
ATOM 863 O O . LYS A 1 144 ? 16.45733 -49.56797 7.28672 1 44.12248 139 LYS A O 1
ATOM 869 N N . LEU A 1 145 ? 17.15486 -47.64841 6.39689 1 44.22802 140 LEU A N 1
ATOM 870 C CA . LEU A 1 145 ? 15.96668 -47.54019 5.56629 1 44.26125 140 LEU A CA 1
ATOM 871 C C . LEU A 1 145 ? 15.90804 -48.70089 4.58132 1 46.0804 140 LEU A C 1
ATOM 872 O O . LEU A 1 145 ? 16.89907 -49.01623 3.91509 1 50.96723 140 LEU A O 1
ATOM 877 N N . ARG A 1 146 ? 14.7518 -49.35385 4.51235 1 45.97262 141 ARG A N 1
ATOM 878 C CA . ARG A 1 146 ? 14.54494 -50.39749 3.51796 1 51.59892 141 ARG A CA 1
ATOM 879 C C . ARG A 1 146 ? 14.36335 -49.77021 2.14032 1 51.6209 141 ARG A C 1
ATOM 880 O O . ARG A 1 146 ? 13.57094 -48.83899 1.97151 1 52.76633 141 ARG A O 1
ATOM 888 N N . SER A 1 147 ? 15.10768 -50.27719 1.16382 1 47.98196 142 SER A N 1
ATOM 889 C CA . SER A 1 147 ? 15.05942 -49.7319 -0.18201 1 50.20027 142 SER A CA 1
ATOM 890 C C . SER A 1 147 ? 13.65185 -49.844 -0.76744 1 38.48898 142 SER A C 1
ATOM 891 O O . SER A 1 147 ? 12.98221 -50.88115 -0.60666 1 41.7648 142 SER A O 1
ATOM 894 N N . PRO A 1 148 ? 13.18868 -48.81346 -1.48345 1 33.02228 143 PRO A N 1
ATOM 895 C CA . PRO A 1 148 ? 11.78988 -48.77837 -1.9239 1 32.67999 143 PRO A CA 1
ATOM 896 C C . PRO A 1 148 ? 11.60771 -49.18429 -3.38247 1 38.88163 143 PRO A C 1
ATOM 897 O O . PRO A 1 148 ? 12.56114 -49.16737 -4.16906 1 40.40963 143 PRO A O 1
ATOM 901 N N . ASN A 1 149 ? 10.3888 -49.5472 -3.76773 1 31.22342 144 ASN A N 1
ATOM 902 C CA . ASN A 1 149 ? 10.11073 -49.81309 -5.17525 1 27.30413 144 ASN A CA 1
ATOM 903 C C . ASN A 1 149 ? 9.72339 -48.54489 -5.91243 1 36.36584 144 ASN A C 1
ATOM 904 O O . ASN A 1 149 ? 9.56747 -48.56744 -7.14105 1 35.13599 144 ASN A O 1
ATOM 909 N N . LEU A 1 150 ? 9.6038 -47.43685 -5.18797 1 30.70189 145 LEU A N 1
ATOM 910 C CA . LEU A 1 150 ? 9.0519 -46.20365 -5.72521 1 27.01096 145 LEU A CA 1
ATOM 911 C C . LEU A 1 150 ? 9.43048 -45.06527 -4.79731 1 38.32614 145 LEU A C 1
ATOM 912 O O . LEU A 1 150 ? 9.41173 -45.2252 -3.56978 1 28.35944 145 LEU A O 1
ATOM 917 N N . LEU A 1 151 ? 9.76163 -43.91823 -5.37598 1 34.03065 146 LEU A N 1
ATOM 918 C CA . LEU A 1 151 ? 9.90876 -42.69368 -4.60126 1 30.66429 146 LEU A CA 1
ATOM 919 C C . LEU A 1 151 ? 8.75807 -41.76263 -4.97135 1 35.50238 146 LEU A C 1
ATOM 920 O O . LEU A 1 151 ? 8.50315 -41.51816 -6.15651 1 29.06682 146 LEU A O 1
ATOM 925 N N . ILE A 1 152 ? 8.03186 -41.29385 -3.96975 1 28.54098 147 ILE A N 1
ATOM 926 C CA . ILE A 1 152 ? 6.9841 -40.30173 -4.17571 1 28.81812 147 ILE A CA 1
ATOM 927 C C . ILE A 1 152 ? 7.52105 -38.98194 -3.66732 1 29.48196 147 ILE A C 1
ATOM 928 O O . ILE A 1 152 ? 7.66196 -38.77427 -2.45752 1 32.00167 147 ILE A O 1
ATOM 933 N N . SER A 1 153 ? 7.85868 -38.09548 -4.5874 1 29.08282 148 SER A N 1
ATOM 934 C CA . SER A 1 153 ? 8.36031 -36.78374 -4.21718 1 34.5754 148 SER A CA 1
ATOM 935 C C . SER A 1 153 ? 7.1881 -35.81284 -4.23138 1 32.41905 148 SER A C 1
ATOM 936 O O . SER A 1 153 ? 6.57525 -35.60638 -5.27996 1 35.47115 148 SER A O 1
ATOM 939 N N . VAL A 1 154 ? 6.87109 -35.22092 -3.07952 1 27.96006 149 VAL A N 1
ATOM 940 C CA . VAL A 1 154 ? 5.7294 -34.31551 -2.96216 1 30.51125 149 VAL A CA 1
ATOM 941 C C . VAL A 1 154 ? 6.21946 -32.87693 -2.86726 1 33.45161 149 VAL A C 1
ATOM 942 O O . VAL A 1 154 ? 7.08814 -32.55847 -2.04499 1 34.09613 149 VAL A O 1
ATOM 946 N N . THR A 1 155 ? 5.65607 -31.99983 -3.69914 1 25.5621 150 THR A N 1
ATOM 947 C CA . THR A 1 155 ? 6.12199 -30.62642 -3.7333 1 32.08803 150 THR A CA 1
ATOM 948 C C . THR A 1 155 ? 4.93 -29.69475 -3.86726 1 34.39361 150 THR A C 1
ATOM 949 O O . THR A 1 155 ? 3.79259 -30.13236 -4.06955 1 28.85825 150 THR A O 1
ATOM 953 N N . GLY A 1 156 ? 5.19227 -28.39333 -3.7413 1 26.97564 151 GLY A N 1
ATOM 954 C CA . GLY A 1 156 ? 4.09699 -27.44617 -3.82668 1 33.64591 151 GLY A CA 1
ATOM 955 C C . GLY A 1 156 ? 4.12481 -26.3427 -2.79384 1 36.25059 151 GLY A C 1
ATOM 956 O O . GLY A 1 156 ? 5.1946 -25.84173 -2.44861 1 33.60347 151 GLY A O 1
ATOM 957 N N . GLY A 1 157 ? 2.95675 -25.94125 -2.29941 1 32.96758 152 GLY A N 1
ATOM 958 C CA . GLY A 1 157 ? 2.87333 -24.6942 -1.55847 1 29.67209 152 GLY A CA 1
ATOM 959 C C . GLY A 1 157 ? 3.58146 -24.82526 -0.22839 1 35.48672 152 GLY A C 1
ATOM 960 O O . GLY A 1 157 ? 3.41431 -25.82165 0.47942 1 30.50361 152 GLY A O 1
ATOM 961 N N . ALA A 1 158 ? 4.40761 -23.83988 0.10152 1 33.34521 153 ALA A N 1
ATOM 962 C CA . ALA A 1 158 ? 5.13254 -23.88239 1.36295 1 38.14943 153 ALA A CA 1
ATOM 963 C C . ALA A 1 158 ? 4.35541 -23.25261 2.51704 1 36.65417 153 ALA A C 1
ATOM 964 O O . ALA A 1 158 ? 4.51992 -23.67467 3.66695 1 36.10892 153 ALA A O 1
ATOM 966 N N . LYS A 1 159 ? 3.49473 -22.27468 2.24184 1 33.47229 154 LYS A N 1
ATOM 967 C CA . LYS A 1 159 ? 2.6601 -21.67982 3.2769 1 41.46671 154 LYS A CA 1
ATOM 968 C C . LYS A 1 159 ? 1.34944 -22.4537 3.38653 1 41.55605 154 LYS A C 1
ATOM 969 O O . LYS A 1 159 ? 0.87172 -23.0365 2.40417 1 33.31438 154 LYS A O 1
ATOM 975 N N . ASN A 1 160 ? 0.78531 -22.47092 4.60181 1 33.23673 155 ASN A N 1
ATOM 976 C CA . ASN A 1 160 ? -0.41864 -23.25216 4.86759 1 34.00863 155 ASN A CA 1
ATOM 977 C C . ASN A 1 160 ? -1.48968 -22.90345 3.8582 1 31.45114 155 ASN A C 1
ATOM 978 O O . ASN A 1 160 ? -1.73357 -21.7299 3.57627 1 33.65041 155 ASN A O 1
ATOM 983 N N . PHE A 1 161 ? -2.11833 -23.92997 3.30071 1 33.87135 156 PHE A N 1
ATOM 984 C CA . PHE A 1 161 ? -3.28772 -23.72187 2.46529 1 33.32518 156 PHE A CA 1
ATOM 985 C C . PHE A 1 161 ? -4.32101 -24.76375 2.82748 1 34.01085 156 PHE A C 1
ATOM 986 O O . PHE A 1 161 ? -3.99107 -25.86522 3.28052 1 30.51168 156 PHE A O 1
ATOM 994 N N . TYR A 1 162 ? -5.56853 -24.42575 2.57968 1 32.19346 157 TYR A N 1
ATOM 995 C CA . TYR A 1 162 ? -6.68013 -25.29773 2.91815 1 30.66836 157 TYR A CA 1
ATOM 996 C C . TYR A 1 162 ? -7.07634 -26.11871 1.70362 1 39.5383 157 TYR A C 1
ATOM 997 O O . TYR A 1 162 ? -7.16399 -25.59855 0.58814 1 44.89195 157 TYR A O 1
ATOM 1006 N N . ILE A 1 163 ? -7.31223 -27.40488 1.93191 1 43.06551 158 ILE A N 1
ATOM 1007 C CA . ILE A 1 163 ? -7.78462 -28.33475 0.91282 1 46.2287 158 ILE A CA 1
ATOM 1008 C C . ILE A 1 163 ? -9.17872 -28.80466 1.30413 1 47.18737 158 ILE A C 1
ATOM 1009 O O . ILE A 1 163 ? -9.40953 -29.20973 2.45083 1 44.19152 158 ILE A O 1
ATOM 1014 N N . LYS A 1 164 ? -10.10016 -28.76438 0.35349 1 29.89254 159 LYS A N 1
ATOM 1015 C CA . LYS A 1 164 ? -11.43593 -29.27398 0.61314 1 40.71928 159 LYS A CA 1
ATOM 1016 C C . LYS A 1 164 ? -11.40247 -30.76318 0.96406 1 35.7515 159 LYS A C 1
ATOM 1017 O O . LYS A 1 164 ? -10.49004 -31.50361 0.57518 1 33.27622 159 LYS A O 1
ATOM 1023 N N . THR A 1 165 ? -12.41006 -31.18664 1.7368 1 32.4773 160 THR A N 1
ATOM 1024 C CA . THR A 1 165 ? -12.36312 -32.48835 2.39127 1 31.99645 160 THR A CA 1
ATOM 1025 C C . THR A 1 165 ? -12.34297 -33.61067 1.3757 1 37.68448 160 THR A C 1
ATOM 1026 O O . THR A 1 165 ? -11.56255 -34.55729 1.50893 1 31.19212 160 THR A O 1
ATOM 1030 N N . HIS A 1 166 ? -13.2 -33.52102 0.3542 1 37.46366 161 HIS A N 1
ATOM 1031 C CA . HIS A 1 166 ? -13.25453 -34.55945 -0.66589 1 39.46401 161 HIS A CA 1
ATOM 1032 C C . HIS A 1 166 ? -11.88329 -34.80055 -1.27428 1 29.15538 161 HIS A C 1
ATOM 1033 O O . HIS A 1 166 ? -11.4079 -35.93713 -1.34599 1 33.84818 161 HIS A O 1
ATOM 1040 N N . LEU A 1 167 ? -11.22907 -33.73538 -1.71334 1 31.40925 162 LEU A N 1
ATOM 1041 C CA . LEU A 1 167 ? -9.90401 -33.90538 -2.30051 1 29.31507 162 LEU A CA 1
ATOM 1042 C C . LEU A 1 167 ? -8.88774 -34.36196 -1.2556 1 30.64067 162 LEU A C 1
ATOM 1043 O O . LEU A 1 167 ? -7.98835 -35.14668 -1.56556 1 29.45823 162 LEU A O 1
ATOM 1048 N N . LYS A 1 168 ? -8.99373 -33.84738 -0.02739 1 39.82595 163 LYS A N 1
ATOM 1049 C CA . LYS A 1 168 ? -8.05544 -34.22287 1.02708 1 29.91712 163 LYS A CA 1
ATOM 1050 C C . LYS A 1 168 ? -8.11619 -35.71929 1.28761 1 31.39964 163 LYS A C 1
ATOM 1051 O O . LYS A 1 168 ? -7.08117 -36.38931 1.37154 1 32.333 163 LYS A O 1
ATOM 1057 N N . ASP A 1 169 ? -9.33088 -36.2723 1.38032 1 33.18099 164 ASP A N 1
ATOM 1058 C CA . ASP A 1 169 ? -9.46452 -37.71334 1.57335 1 29.23699 164 ASP A CA 1
ATOM 1059 C C . ASP A 1 169 ? -8.89034 -38.48983 0.39134 1 35.68165 164 ASP A C 1
ATOM 1060 O O . ASP A 1 169 ? -8.24888 -39.53766 0.57084 1 29.34494 164 ASP A O 1
ATOM 1065 N N . LYS A 1 170 ? -9.13206 -38.01225 -0.83115 1 26.77863 165 LYS A N 1
ATOM 1066 C CA . LYS A 1 170 ? -8.63691 -38.74122 -1.99619 1 31.03942 165 LYS A CA 1
ATOM 1067 C C . LYS A 1 170 ? -7.10903 -38.76007 -2.01032 1 29.59396 165 LYS A C 1
ATOM 1068 O O . LYS A 1 170 ? -6.48262 -39.77296 -2.34185 1 34.28086 165 LYS A O 1
ATOM 1074 N N . PHE A 1 171 ? -6.50053 -37.6441 -1.6218 1 27.21057 166 PHE A N 1
ATOM 1075 C CA . PHE A 1 171 ? -5.04748 -37.55952 -1.55279 1 23.30814 166 PHE A CA 1
ATOM 1076 C C . PHE A 1 171 ? -4.49922 -38.50405 -0.48839 1 22.92047 166 PHE A C 1
ATOM 1077 O O . PHE A 1 171 ? -3.51802 -39.2334 -0.71703 1 27.00775 166 PHE A O 1
ATOM 1085 N N . ARG A 1 172 ? -5.13507 -38.52435 0.67715 1 26.92641 167 ARG A N 1
ATOM 1086 C CA . ARG A 1 172 ? -4.67488 -39.39366 1.75708 1 26.26165 167 ARG A CA 1
ATOM 1087 C C . ARG A 1 172 ? -4.76643 -40.86093 1.36404 1 34.41677 167 ARG A C 1
ATOM 1088 O O . ARG A 1 172 ? -3.77727 -41.59904 1.43926 1 36.35761 167 ARG A O 1
ATOM 1096 N N . ARG A 1 173 ? -5.96832 -41.32293 1.0038 1 28.93164 168 ARG A N 1
ATOM 1097 C CA . ARG A 1 173 ? -6.11343 -42.73871 0.67671 1 28.86277 168 ARG A CA 1
ATOM 1098 C C . ARG A 1 173 ? -5.15969 -43.12983 -0.43428 1 30.91085 168 ARG A C 1
ATOM 1099 O O . ARG A 1 173 ? -4.4834 -44.15899 -0.35988 1 41.708 168 ARG A O 1
ATOM 1107 N N . GLY A 1 174 ? -5.13922 -42.34519 -1.50799 1 34.71902 169 GLY A N 1
ATOM 1108 C CA . GLY A 1 174 ? -4.27372 -42.68331 -2.62241 1 31.75917 169 GLY A CA 1
ATOM 1109 C C . GLY A 1 174 ? -2.82168 -42.75272 -2.19909 1 33.3758 169 GLY A C 1
ATOM 1110 O O . GLY A 1 174 ? -2.11449 -43.7143 -2.51106 1 35.50063 169 GLY A O 1
ATOM 1111 N N . LEU A 1 175 ? -2.36992 -41.74219 -1.45353 1 28.27143 170 LEU A N 1
ATOM 1112 C CA . LEU A 1 175 ? -0.9779 -41.68668 -1.03621 1 28.38032 170 LEU A CA 1
ATOM 1113 C C . LEU A 1 175 ? -0.60764 -42.912 -0.20377 1 35.21701 170 LEU A C 1
ATOM 1114 O O . LEU A 1 175 ? 0.41521 -43.55932 -0.45326 1 38.46435 170 LEU A O 1
ATOM 1119 N N . ILE A 1 176 ? -1.45265 -43.25422 0.77432 1 29.92588 171 ILE A N 1
ATOM 1120 C CA . ILE A 1 176 ? -1.21218 -44.38017 1.66815 1 36.34492 171 ILE A CA 1
ATOM 1121 C C . ILE A 1 176 ? -1.25136 -45.69926 0.90608 1 33.57567 171 ILE A C 1
ATOM 1122 O O . ILE A 1 176 ? -0.42254 -46.59602 1.13219 1 35.94396 171 ILE A O 1
ATOM 1127 N N . LYS A 1 177 ? -2.22726 -45.84887 0.01184 1 34.11328 172 LYS A N 1
ATOM 1128 C CA . LYS A 1 177 ? -2.35977 -47.09465 -0.73363 1 35.05554 172 LYS A CA 1
ATOM 1129 C C . LYS A 1 177 ? -1.14052 -47.33471 -1.61576 1 29.28761 172 LYS A C 1
ATOM 1130 O O . LYS A 1 177 ? -0.61428 -48.45018 -1.65659 1 37.31718 172 LYS A O 1
ATOM 1136 N N . VAL A 1 178 ? -0.65522 -46.30579 -2.31086 1 31.18367 173 VAL A N 1
ATOM 1137 C CA . VAL A 1 178 ? 0.50896 -46.53476 -3.16712 1 39.52786 173 VAL A CA 1
ATOM 1138 C C . VAL A 1 178 ? 1.76737 -46.77191 -2.32847 1 40.90153 173 VAL A C 1
ATOM 1139 O O . VAL A 1 178 ? 2.60319 -47.61441 -2.67624 1 38.29118 173 VAL A O 1
ATOM 1143 N N . ALA A 1 179 ? 1.91724 -46.06254 -1.20299 1 36.59382 174 ALA A N 1
ATOM 1144 C CA . ALA A 1 179 ? 3.14226 -46.20395 -0.41256 1 40.67013 174 ALA A CA 1
ATOM 1145 C C . ALA A 1 179 ? 3.22226 -47.57428 0.25338 1 45.7714 174 ALA A C 1
ATOM 1146 O O . ALA A 1 179 ? 4.29661 -48.18856 0.30136 1 44.06507 174 ALA A O 1
ATOM 1148 N N . GLN A 1 180 ? 2.09838 -48.07404 0.76659 1 45.69646 175 GLN A N 1
ATOM 1149 C CA . GLN A 1 180 ? 2.09441 -49.38517 1.40415 1 52.74351 175 GLN A CA 1
ATOM 1150 C C . GLN A 1 180 ? 2.35735 -50.49136 0.39193 1 56.45678 175 GLN A C 1
ATOM 1151 O O . GLN A 1 180 ? 3.15845 -51.40011 0.64085 1 58.11091 175 GLN A O 1
ATOM 1157 N N . THR A 1 181 ? 1.67692 -50.44895 -0.75036 1 52.79428 176 THR A N 1
ATOM 1158 C CA . THR A 1 181 ? 1.79671 -51.56685 -1.6758 1 51.44384 176 THR A CA 1
ATOM 1159 C C . THR A 1 181 ? 3.18083 -51.62634 -2.30844 1 45.71807 176 THR A C 1
ATOM 1160 O O . THR A 1 181 ? 3.6692 -52.71607 -2.62343 1 59.24257 176 THR A O 1
ATOM 1164 N N . THR A 1 182 ? 3.84812 -50.49015 -2.45495 1 39.65097 177 THR A N 1
ATOM 1165 C CA . THR A 1 182 ? 5.13133 -50.45314 -3.13314 1 34.8613 177 THR A CA 1
ATOM 1166 C C . THR A 1 182 ? 6.31959 -50.28357 -2.20027 1 35.80919 177 THR A C 1
ATOM 1167 O O . THR A 1 182 ? 7.45688 -50.23248 -2.68311 1 42.17125 177 THR A O 1
ATOM 1171 N N . GLY A 1 183 ? 6.09955 -50.17872 -0.88964 1 36.87852 178 GLY A N 1
ATOM 1172 C CA . GLY A 1 183 ? 7.19497 -49.87836 0.03096 1 33.11224 178 GLY A CA 1
ATOM 1173 C C . GLY A 1 183 ? 7.8305 -48.53268 -0.21581 1 33.82086 178 GLY A C 1
ATOM 1174 O O . GLY A 1 183 ? 9.02154 -48.35245 0.04382 1 37.3408 178 GLY A O 1
ATOM 1175 N N . ALA A 1 184 ? 7.06197 -47.57673 -0.7203 1 34.92348 179 ALA A N 1
ATOM 1176 C CA . ALA A 1 184 ? 7.62334 -46.3391 -1.23493 1 26.19979 179 ALA A CA 1
ATOM 1177 C C . ALA A 1 184 ? 8.13173 -45.44629 -0.11594 1 36.46397 179 ALA A C 1
ATOM 1178 O O . ALA A 1 184 ? 7.58435 -45.42361 0.98829 1 41.09137 179 ALA A O 1
ATOM 1180 N N . TRP A 1 185 ? 9.19212 -44.70013 -0.4087 1 27.43132 180 TRP A N 1
ATOM 1181 C CA . TRP A 1 185 ? 9.55325 -43.56376 0.42127 1 27.49304 180 TRP A CA 1
ATOM 1182 C C . TRP A 1 185 ? 8.78734 -42.33636 -0.05539 1 33.72261 180 TRP A C 1
ATOM 1183 O O . TRP A 1 185 ? 8.65704 -42.09382 -1.25922 1 29.17296 180 TRP A O 1
ATOM 1194 N N . ILE A 1 186 ? 8.27788 -41.571 0.8929 1 28.02306 181 ILE A N 1
ATOM 1195 C CA . ILE A 1 186 ? 7.69711 -40.26949 0.615 1 27.38991 181 ILE A CA 1
ATOM 1196 C C . ILE A 1 186 ? 8.71243 -39.21725 1.0107 1 31.70753 181 ILE A C 1
ATOM 1197 O O . ILE A 1 186 ? 9.28211 -39.26743 2.11045 1 31.00875 181 ILE A O 1
ATOM 1202 N N . LEU A 1 187 ? 8.95163 -38.28088 0.10871 1 24.49866 182 LEU A N 1
ATOM 1203 C CA . LEU A 1 187 ? 9.93124 -37.22391 0.28255 1 28.09211 182 LEU A CA 1
ATOM 1204 C C . LEU A 1 187 ? 9.22297 -35.87627 0.24304 1 33.97373 182 LEU A C 1
ATOM 1205 O O . LEU A 1 187 ? 8.44803 -35.62696 -0.69105 1 30.22494 182 LEU A O 1
ATOM 1210 N N . THR A 1 188 ? 9.46044 -35.0136 1.25732 1 26.44316 183 THR A N 1
ATOM 1211 C CA . THR A 1 188 ? 8.93926 -33.63813 1.27197 1 29.44863 183 THR A CA 1
ATOM 1212 C C . THR A 1 188 ? 9.99947 -32.65846 1.79001 1 33.9404 183 THR A C 1
ATOM 1213 O O . THR A 1 188 ? 11.12436 -33.03942 2.1285 1 24.83031 183 THR A O 1
ATOM 1217 N N . GLY A 1 189 ? 9.62683 -31.37461 1.83051 1 22.79235 184 GLY A N 1
ATOM 1218 C CA . GLY A 1 189 ? 10.39546 -30.30838 2.47163 1 22.06229 184 GLY A CA 1
ATOM 1219 C C . GLY A 1 189 ? 10.42746 -30.3814 3.99107 1 23.99558 184 GLY A C 1
ATOM 1220 O O . GLY A 1 189 ? 11.22179 -29.66657 4.60852 1 34.27757 184 GLY A O 1
ATOM 1221 N N . GLY A 1 190 ? 9.56128 -31.18441 4.60361 1 25.65053 185 GLY A N 1
ATOM 1222 C CA . GLY A 1 190 ? 9.73088 -31.60836 5.98782 1 25.01693 185 GLY A CA 1
ATOM 1223 C C . GLY A 1 190 ? 9.33519 -30.62832 7.07501 1 32.88003 185 GLY A C 1
ATOM 1224 O O . GLY A 1 190 ? 9.47491 -30.96178 8.26031 1 27.27817 185 GLY A O 1
ATOM 1225 N N . THR A 1 191 ? 8.83958 -29.44494 6.7438 1 29.63615 186 THR A N 1
ATOM 1226 C CA . THR A 1 191 ? 8.51589 -28.48694 7.78916 1 32.55706 186 THR A CA 1
ATOM 1227 C C . THR A 1 191 ? 7.0047 -28.45588 8.0084 1 37.86862 186 THR A C 1
ATOM 1228 O O . THR A 1 191 ? 6.22505 -29.0342 7.25039 1 33.05519 186 THR A O 1
ATOM 1232 N N . HIS A 1 192 ? 6.5971 -27.81641 9.0969 1 25.22649 187 HIS A N 1
ATOM 1233 C CA . HIS A 1 192 ? 5.22481 -27.9438 9.58176 1 24.95799 187 HIS A CA 1
ATOM 1234 C C . HIS A 1 192 ? 4.33268 -26.87403 8.95233 1 30.73401 187 HIS A C 1
ATOM 1235 O O . HIS A 1 192 ? 3.74565 -26.02863 9.62564 1 37.92639 187 HIS A O 1
ATOM 1242 N N . ALA A 1 193 ? 4.22592 -26.93477 7.62567 1 30.87567 188 ALA A N 1
ATOM 1243 C CA . ALA A 1 193 ? 3.40181 -25.96653 6.91846 1 35.04638 188 ALA A CA 1
ATOM 1244 C C . ALA A 1 193 ? 3.17302 -26.44826 5.49401 1 32.29869 188 ALA A C 1
ATOM 1245 O O . ALA A 1 193 ? 3.91383 -27.28624 4.9798 1 29.8784 188 ALA A O 1
ATOM 1247 N N . GLY A 1 194 ? 2.14839 -25.88154 4.85828 1 36.32436 189 GLY A N 1
ATOM 1248 C CA . GLY A 1 194 ? 1.95987 -26.08481 3.43124 1 35.28383 189 GLY A CA 1
ATOM 1249 C C . GLY A 1 194 ? 1.7074 -27.54188 3.09752 1 28.93764 189 GLY A C 1
ATOM 1250 O O . GLY A 1 194 ? 1.04802 -28.27638 3.84691 1 31.01779 189 GLY A O 1
ATOM 1251 N N . VAL A 1 195 ? 2.25112 -27.97145 1.95462 1 25.25556 190 VAL A N 1
ATOM 1252 C CA . VAL A 1 195 ? 2.01119 -29.32708 1.46769 1 28.67128 190 VAL A CA 1
ATOM 1253 C C . VAL A 1 195 ? 2.7268 -30.33633 2.35771 1 31.50336 190 VAL A C 1
ATOM 1254 O O . VAL A 1 195 ? 2.26589 -31.47661 2.52213 1 25.4058 190 VAL A O 1
ATOM 1266 N N . LYS A 1 197 ? 2.93575 -30.17516 5.61015 1 29.07959 192 LYS A N 1
ATOM 1267 C CA . LYS A 1 197 ? 1.99067 -30.45697 6.68493 1 31.35749 192 LYS A CA 1
ATOM 1268 C C . LYS A 1 197 ? 0.9068 -31.42349 6.22075 1 30.72888 192 LYS A C 1
ATOM 1269 O O . LYS A 1 197 ? 0.52989 -32.34578 6.95869 1 31.36059 192 LYS A O 1
ATOM 1275 N N . HIS A 1 198 ? 0.40818 -31.24095 4.98846 1 39.23433 193 HIS A N 1
ATOM 1276 C CA . HIS A 1 198 ? -0.66866 -32.09572 4.48463 1 38.19733 193 HIS A CA 1
ATOM 1277 C C . HIS A 1 198 ? -0.20671 -33.54221 4.32351 1 33.98016 193 HIS A C 1
ATOM 1278 O O . HIS A 1 198 ? -0.96992 -34.47508 4.58691 1 25.52322 193 HIS A O 1
ATOM 1285 N N . VAL A 1 199 ? 1.03198 -33.75087 3.88957 1 28.87441 194 VAL A N 1
ATOM 1286 C CA . VAL A 1 199 ? 1.55704 -35.10702 3.80971 1 21.15109 194 VAL A CA 1
ATOM 1287 C C . VAL A 1 199 ? 1.59109 -35.72984 5.19616 1 26.06682 194 VAL A C 1
ATOM 1288 O O . VAL A 1 199 ? 1.00635 -36.79488 5.43309 1 30.099 194 VAL A O 1
ATOM 1292 N N . GLY A 1 200 ? 2.19568 -35.02425 6.15677 1 25.80396 195 GLY A N 1
ATOM 1293 C CA . GLY A 1 200 ? 2.26358 -35.54161 7.51586 1 25.16208 195 GLY A CA 1
ATOM 1294 C C . GLY A 1 200 ? 0.90996 -35.91171 8.09292 1 27.84033 195 GLY A C 1
ATOM 1295 O O . GLY A 1 200 ? 0.76297 -36.95928 8.73005 1 30.6073 195 GLY A O 1
ATOM 1304 N N . ALA A 1 202 ? -1.75966 -36.77163 6.39357 1 33.52588 197 ALA A N 1
ATOM 1305 C CA . ALA A 1 202 ? -2.27942 -37.93319 5.67295 1 37.43432 197 ALA A CA 1
ATOM 1306 C C . ALA A 1 202 ? -1.67549 -39.21642 6.21775 1 35.99634 197 ALA A C 1
ATOM 1307 O O . ALA A 1 202 ? -2.37233 -40.2233 6.39787 1 37.7632 197 ALA A O 1
ATOM 1309 N N . VAL A 1 203 ? -0.36861 -39.18822 6.4827 1 39.47911 198 VAL A N 1
ATOM 1310 C CA . VAL A 1 203 ? 0.38292 -40.33369 6.98225 1 44.52814 198 VAL A CA 1
ATOM 1311 C C . VAL A 1 203 ? 0.1964 -40.54321 8.47478 1 48.10204 198 VAL A C 1
ATOM 1312 O O . VAL A 1 203 ? 0.60073 -41.5846 9.00283 1 57.90385 198 VAL A O 1
ATOM 1316 N N . ARG A 1 204 ? -0.47386 -39.61334 9.15629 1 48.55664 199 ARG A N 1
ATOM 1317 C CA . ARG A 1 204 ? -0.65355 -39.67926 10.60575 1 56.96101 199 ARG A CA 1
ATOM 1318 C C . ARG A 1 204 ? -1.19001 -41.02721 11.10559 1 76.63988 199 ARG A C 1
ATOM 1319 O O . ARG A 1 204 ? -0.98423 -41.35437 12.28032 1 89.83177 199 ARG A O 1
ATOM 1327 N N . ASP A 1 205 ? -1.82762 -41.82129 10.23739 1 80.75896 200 ASP A N 1
ATOM 1328 C CA . ASP A 1 205 ? -2.54478 -43.07944 10.56873 1 73.08667 200 ASP A CA 1
ATOM 1329 C C . ASP A 1 205 ? -3.9281 -42.77949 11.1318 1 72.62559 200 ASP A C 1
ATOM 1330 O O . ASP A 1 205 ? -4.20974 -43.08634 12.29011 1 70.04453 200 ASP A O 1
ATOM 1335 N N . GLY A 1 215 ? 2.87511 -51.09065 9.59206 1 89.83916 210 GLY A N 1
ATOM 1336 C CA . GLY A 1 215 ? 2.82467 -50.11702 8.51283 1 89.94565 210 GLY A CA 1
ATOM 1337 C C . GLY A 1 215 ? 4.18123 -49.55472 8.12649 1 83.40332 210 GLY A C 1
ATOM 1338 O O . GLY A 1 215 ? 4.71243 -49.88527 7.06305 1 83.20372 210 GLY A O 1
ATOM 1339 N N . GLN A 1 216 ? 4.72904 -48.68939 8.98484 1 77.97532 211 GLN A N 1
ATOM 1340 C CA . GLN A 1 216 ? 6.08767 -48.16541 8.83957 1 70.68041 211 GLN A CA 1
ATOM 1341 C C . GLN A 1 216 ? 6.26455 -47.40389 7.52329 1 61.21098 211 GLN A C 1
ATOM 1342 O O . GLN A 1 216 ? 7.11507 -47.73453 6.70022 1 68.09688 211 GLN A O 1
ATOM 1348 N N . ILE A 1 217 ? 5.44803 -46.37843 7.32626 1 47.61984 212 ILE A N 1
ATOM 1349 C CA . ILE A 1 217 ? 5.58858 -45.54622 6.13724 1 42.44835 212 ILE A CA 1
ATOM 1350 C C . ILE A 1 217 ? 6.75672 -44.59406 6.36305 1 40.54635 212 ILE A C 1
ATOM 1351 O O . ILE A 1 217 ? 6.83787 -43.92241 7.39796 1 41.86758 212 ILE A O 1
ATOM 1356 N N . VAL A 1 218 ? 7.67323 -44.54865 5.41089 1 37.00869 213 VAL A N 1
ATOM 1357 C CA . VAL A 1 218 ? 8.86542 -43.70689 5.51159 1 34.86857 213 VAL A CA 1
ATOM 1358 C C . VAL A 1 218 ? 8.56142 -42.35203 4.88519 1 29.3864 213 VAL A C 1
ATOM 1359 O O . VAL A 1 218 ? 8.16987 -42.26997 3.71216 1 32.99462 213 VAL A O 1
ATOM 1363 N N . VAL A 1 219 ? 8.73609 -41.27774 5.66392 1 28.71154 214 VAL A N 1
ATOM 1364 C CA . VAL A 1 219 ? 8.4114 -39.91547 5.23058 1 24.36396 214 VAL A CA 1
ATOM 1365 C C . VAL A 1 219 ? 9.6316 -39.02636 5.49586 1 31.92459 214 VAL A C 1
ATOM 1366 O O . VAL A 1 219 ? 9.83096 -38.53099 6.61741 1 30.11143 214 VAL A O 1
ATOM 1370 N N . ILE A 1 220 ? 10.44353 -38.812 4.46992 1 24.70134 215 ILE A N 1
ATOM 1371 C CA . ILE A 1 220 ? 11.70837 -38.08798 4.61135 1 24.84997 215 ILE A CA 1
ATOM 1372 C C . ILE A 1 220 ? 11.48558 -36.59953 4.37456 1 31.29134 215 ILE A C 1
ATOM 1373 O O . ILE A 1 220 ? 10.97999 -36.19044 3.32325 1 27.01496 215 ILE A O 1
ATOM 1378 N N . GLY A 1 221 ? 11.91695 -35.77886 5.32652 1 23.19891 216 GLY A N 1
ATOM 1379 C CA . GLY A 1 221 ? 11.87592 -34.33765 5.18298 1 26.77327 216 GLY A CA 1
ATOM 1380 C C . GLY A 1 221 ? 13.27042 -33.81585 4.88225 1 28.44977 216 GLY A C 1
ATOM 1381 O O . GLY A 1 221 ? 14.22839 -34.13744 5.58603 1 25.32257 216 GLY A O 1
ATOM 1382 N N . VAL A 1 222 ? 13.37217 -33.02857 3.8226 1 25.85945 217 VAL A N 1
ATOM 1383 C CA . VAL A 1 222 ? 14.6208 -32.35979 3.45405 1 29.63217 217 VAL A CA 1
ATOM 1384 C C . VAL A 1 222 ? 14.3647 -30.87227 3.61878 1 28.16192 217 VAL A C 1
ATOM 1385 O O . VAL A 1 222 ? 13.80265 -30.23003 2.72454 1 25.18745 217 VAL A O 1
ATOM 1389 N N . ALA A 1 223 ? 14.82094 -30.31795 4.73342 1 26.55803 218 ALA A N 1
ATOM 1390 C CA . ALA A 1 223 ? 14.50115 -28.97078 5.15463 1 25.84643 218 ALA A CA 1
ATOM 1391 C C . ALA A 1 223 ? 15.77957 -28.15832 5.31375 1 30.26789 218 ALA A C 1
ATOM 1392 O O . ALA A 1 223 ? 16.85635 -28.72921 5.51258 1 30.25557 218 ALA A O 1
ATOM 1394 N N . PRO A 1 224 ? 15.70623 -26.82796 5.23294 1 29.08224 219 PRO A N 1
ATOM 1395 C CA . PRO A 1 224 ? 16.93218 -26.02926 5.39404 1 25.42756 219 PRO A CA 1
ATOM 1396 C C . PRO A 1 224 ? 17.19298 -25.7721 6.87251 1 26.32589 219 PRO A C 1
ATOM 1397 O O . PRO A 1 224 ? 16.38454 -25.14831 7.56227 1 28.97639 219 PRO A O 1
ATOM 1401 N N . TRP A 1 225 ? 18.31258 -26.30121 7.36177 1 28.35046 220 TRP A N 1
ATOM 1402 C CA . TRP A 1 225 ? 18.68904 -26.14981 8.76712 1 26.24453 220 TRP A CA 1
ATOM 1403 C C . TRP A 1 225 ? 18.59848 -24.69858 9.22303 1 28.72557 220 TRP A C 1
ATOM 1404 O O . TRP A 1 225 ? 18.1862 -24.41622 10.35509 1 35.29615 220 TRP A O 1
ATOM 1415 N N . GLY A 1 226 ? 18.95033 -23.76441 8.34032 1 29.95223 221 GLY A N 1
ATOM 1416 C CA . GLY A 1 226 ? 19.05187 -22.36018 8.67594 1 24.76132 221 GLY A CA 1
ATOM 1417 C C . GLY A 1 226 ? 17.73168 -21.67504 8.95469 1 27.48622 221 GLY A C 1
ATOM 1418 O O . GLY A 1 226 ? 17.74719 -20.52099 9.37765 1 25.39695 221 GLY A O 1
ATOM 1419 N N . VAL A 1 227 ? 16.58898 -22.32195 8.72462 1 23.42313 222 VAL A N 1
ATOM 1420 C CA . VAL A 1 227 ? 15.35568 -21.63431 9.09286 1 28.33685 222 VAL A CA 1
ATOM 1421 C C . VAL A 1 227 ? 14.51578 -22.45394 10.07866 1 26.64669 222 VAL A C 1
ATOM 1422 O O . VAL A 1 227 ? 13.32307 -22.22186 10.20916 1 31.73218 222 VAL A O 1
ATOM 1426 N N . ILE A 1 228 ? 15.11991 -23.39718 10.80293 1 27.35214 223 ILE A N 1
ATOM 1427 C CA . ILE A 1 228 ? 14.36937 -24.21742 11.74881 1 25.81227 223 ILE A CA 1
ATOM 1428 C C . ILE A 1 228 ? 14.29023 -23.4794 13.07534 1 35.08658 223 ILE A C 1
ATOM 1429 O O . ILE A 1 228 ? 15.31562 -23.21645 13.71008 1 41.28122 223 ILE A O 1
ATOM 1434 N N . HIS A 1 229 ? 13.06453 -23.14977 13.48473 1 34.39193 224 HIS A N 1
ATOM 1435 C CA . HIS A 1 229 ? 12.80895 -22.54824 14.78095 1 34.66386 224 HIS A CA 1
ATOM 1436 C C . HIS A 1 229 ? 13.07482 -23.56412 15.88217 1 32.8198 224 HIS A C 1
ATOM 1437 O O . HIS A 1 229 ? 12.80019 -24.75571 15.72496 1 33.38993 224 HIS A O 1
ATOM 1444 N N . ASN A 1 230 ? 13.61718 -23.08833 16.99953 1 35.42353 225 ASN A N 1
ATOM 1445 C CA . ASN A 1 230 ? 13.82442 -23.92602 18.18108 1 37.19132 225 AS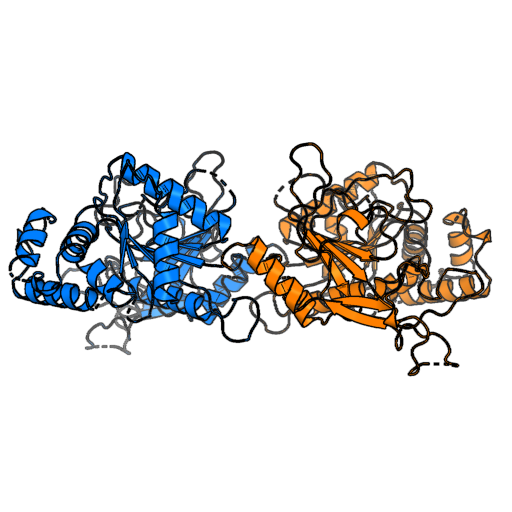N A CA 1
ATOM 1446 C C . ASN A 1 230 ? 14.79831 -25.06681 17.90869 1 37.9028 225 ASN A C 1
ATOM 1447 O O . ASN A 1 230 ? 14.7336 -26.10965 18.55578 1 40.1741 225 ASN A O 1
ATOM 1452 N N . ARG A 1 231 ? 15.69394 -24.89933 16.93041 1 39.69226 226 ARG A N 1
ATOM 1453 C CA . ARG A 1 231 ? 16.65164 -25.95363 16.62577 1 31.05235 226 ARG A CA 1
ATOM 1454 C C . ARG A 1 231 ? 17.7671 -26.07014 17.66546 1 29.98947 226 ARG A C 1
ATOM 1455 O O . ARG A 1 231 ? 18.54777 -27.02765 17.60157 1 33.73926 226 ARG A O 1
ATOM 1463 N N . SER A 1 232 ? 17.84666 -25.14669 18.63313 1 34.65129 227 SER A N 1
ATOM 1464 C CA . SER A 1 232 ? 18.9251 -25.21473 19.61718 1 42.36549 227 SER A CA 1
ATOM 1465 C C . SER A 1 232 ? 18.92141 -26.55243 20.34353 1 37.8525 227 SER A C 1
ATOM 1466 O O . SER A 1 232 ? 19.98671 -27.08766 20.66791 1 34.20331 227 SER A O 1
ATOM 1469 N N . THR A 1 233 ? 17.73701 -27.12943 20.57026 1 39.11947 228 THR A N 1
ATOM 1470 C CA . THR A 1 233 ? 17.63268 -28.38336 21.30801 1 42.30974 228 THR A CA 1
ATOM 1471 C C . THR A 1 233 ? 18.14604 -29.59762 20.54004 1 37.47635 228 THR A C 1
ATOM 1472 O O . THR A 1 233 ? 18.27375 -30.67255 21.13804 1 38.23085 228 THR A O 1
ATOM 1476 N N . LEU A 1 234 ? 18.40803 -29.47448 19.24496 1 31.13156 229 LEU A N 1
ATOM 1477 C CA . LEU A 1 234 ? 18.94609 -30.5677 18.44273 1 33.19518 229 LEU A CA 1
ATOM 1478 C C . LEU A 1 234 ? 20.4655 -30.61684 18.44271 1 32.10509 229 LEU A C 1
ATOM 1479 O O . LEU A 1 234 ? 21.04091 -31.60915 17.9727 1 35.92325 229 LEU A O 1
ATOM 1484 N N . ILE A 1 235 ? 21.11798 -29.58629 18.97605 1 30.55606 230 ILE A N 1
ATOM 1485 C CA . ILE A 1 235 ? 22.56304 -29.41714 18.86802 1 35.4933 230 ILE A CA 1
ATOM 1486 C C . ILE A 1 235 ? 23.22356 -30.09761 20.0626 1 37.09269 230 ILE A C 1
ATOM 1487 O O . ILE A 1 235 ? 22.94082 -29.75521 21.21882 1 39.38278 230 ILE A O 1
ATOM 1492 N N . HIS A 1 236 ? 24.09043 -31.07382 19.78474 1 34.99437 231 HIS A N 1
ATOM 1493 C CA . HIS A 1 236 ? 25.01177 -31.59616 20.79771 1 42.44992 231 HIS A CA 1
ATOM 1494 C C . HIS A 1 236 ? 26.10815 -32.33616 20.05609 1 40.13337 231 HIS A C 1
ATOM 1495 O O . HIS A 1 236 ? 25.80432 -33.05925 19.10117 1 39.17941 231 HIS A O 1
ATOM 1502 N N . PRO A 1 237 ? 27.37753 -32.14807 20.43086 1 37.58902 232 PRO A N 1
ATOM 1503 C CA . PRO A 1 237 ? 28.49103 -32.84907 19.75043 1 36.48623 232 PRO A CA 1
ATOM 1504 C C . PRO A 1 237 ? 28.36487 -34.36649 19.67976 1 39.46947 232 PRO A C 1
ATOM 1505 O O . PRO A 1 237 ? 28.74633 -34.96934 18.66557 1 38.7256 232 PRO A O 1
ATOM 1509 N N . GLU A 1 238 ? 27.88508 -35.00579 20.74394 1 34.23425 233 GLU A N 1
ATOM 1510 C CA . GLU A 1 238 ? 27.68091 -36.45043 20.79033 1 40.82948 233 GLU A CA 1
ATOM 1511 C C . GLU A 1 238 ? 26.29494 -36.88885 20.3308 1 38.40351 233 GLU A C 1
ATOM 1512 O O . GLU A 1 238 ? 25.96797 -38.06792 20.45747 1 41.49403 233 GLU A O 1
ATOM 1518 N N . GLY A 1 239 ? 25.47846 -35.98901 19.78975 1 39.82093 234 GLY A N 1
ATOM 1519 C CA . GLY A 1 239 ? 24.15097 -36.35827 19.34357 1 30.45686 234 GLY A CA 1
ATOM 1520 C C . GLY A 1 239 ? 23.15345 -36.27687 20.48081 1 44.53939 234 GLY A C 1
ATOM 1521 O O . GLY A 1 239 ? 23.49616 -35.99936 21.62993 1 42.00943 234 GLY A O 1
ATOM 1522 N N . ARG A 1 240 ? 21.8785 -36.47927 20.14097 1 38.33361 235 ARG A N 1
ATOM 1523 C CA . ARG A 1 240 ? 20.81966 -36.5067 21.14878 1 47.99965 235 ARG A CA 1
ATOM 1524 C C . ARG A 1 240 ? 19.93101 -37.72054 20.93389 1 49.94706 235 ARG A C 1
ATOM 1525 O O . ARG A 1 240 ? 19.50062 -37.98853 19.80632 1 37.12082 235 ARG A O 1
ATOM 1533 N N . PHE A 1 241 ? 19.69548 -38.4715 22.00307 1 42.53812 236 PHE A N 1
ATOM 1534 C CA . PHE A 1 241 ? 18.94097 -39.71897 21.93509 1 45.00864 236 PHE A CA 1
ATOM 1535 C C . PHE A 1 241 ? 17.96243 -39.78885 23.09941 1 45.47694 236 PHE A C 1
ATOM 1536 O O . PHE A 1 241 ? 18.15814 -40.54138 24.05756 1 45.60952 236 PHE A O 1
ATOM 1544 N N . PRO A 1 242 ? 16.84798 -39.05444 23.01767 1 45.28457 237 PRO A N 1
ATOM 1545 C CA . PRO A 1 242 ? 16.47022 -38.17511 21.9013 1 45.62862 237 PRO A CA 1
ATOM 1546 C C . PRO A 1 242 ? 16.72398 -36.69686 22.16237 1 45.67098 237 PRO A C 1
ATOM 1547 O O . PRO A 1 242 ? 17.05162 -36.32255 23.27129 1 37.40488 237 PRO A O 1
ATOM 1551 N N . ALA A 1 243 ? 16.56988 -35.87177 21.13226 1 43.56222 238 ALA A N 1
ATOM 1552 C CA . ALA A 1 243 ? 16.33428 -34.45106 21.328 1 38.52037 238 ALA A CA 1
ATOM 1553 C C . ALA A 1 243 ? 14.8424 -34.22882 21.55451 1 39.8188 238 ALA A C 1
ATOM 1554 O O . ALA A 1 243 ? 13.99939 -34.88341 20.93035 1 40.01086 238 ALA A O 1
ATOM 1556 N N . TYR A 1 244 ? 14.51087 -33.30802 22.43849 1 34.32852 239 TYR A N 1
ATOM 1557 C CA . TYR A 1 244 ? 13.11713 -33.0183 22.75142 1 43.90644 239 TYR A CA 1
ATOM 1558 C C . TYR A 1 244 ? 12.74989 -31.73573 22.02014 1 46.83598 239 TYR A C 1
ATOM 1559 O O . TYR A 1 244 ? 13.03342 -30.63405 22.49205 1 51.82754 239 TYR A O 1
ATOM 1568 N N . TYR A 1 245 ? 12.13895 -31.88607 20.84949 1 39.37919 240 TYR A N 1
ATOM 1569 C CA . TYR A 1 245 ? 11.82526 -30.7549 19.99274 1 40.39812 240 TYR A CA 1
ATOM 1570 C C . TYR A 1 245 ? 10.44827 -30.18586 20.31865 1 48.2943 240 TYR A C 1
ATOM 1571 O O . TYR A 1 245 ? 9.44485 -30.90563 20.27476 1 51.50898 240 TYR A O 1
ATOM 1580 N N . SER A 1 246 ? 10.40047 -28.88928 20.61146 1 48.73752 241 SER A N 1
ATOM 1581 C CA . SER A 1 246 ? 9.14988 -28.20851 20.9233 1 55.13477 241 SER A CA 1
ATOM 1582 C C . SER A 1 246 ? 8.65746 -27.3992 19.73196 1 48.65729 241 SER A C 1
ATOM 1583 O O . SER A 1 246 ? 9.44733 -26.7369 19.05079 1 49.349 241 SER A O 1
ATOM 1586 N N . LEU A 1 247 ? 7.3398 -27.40478 19.53481 1 67.80661 242 LEU A N 1
ATOM 1587 C CA . LEU A 1 247 ? 6.70682 -26.80037 18.35737 1 77.27662 242 LEU A CA 1
ATOM 1588 C C . LEU A 1 247 ? 5.9624 -25.51689 18.72917 1 89.75352 242 LEU A C 1
ATOM 1589 O O . LEU A 1 247 ? 4.73525 -25.4231 18.67833 1 100.12692 242 LEU A O 1
ATOM 1594 N N . ASP A 1 248 ? 6.74558 -24.49761 19.08933 1 88.38995 243 ASP A N 1
ATOM 1595 C CA . ASP A 1 248 ? 6.16591 -23.1876 19.39741 1 95.5884 243 ASP A CA 1
ATOM 1596 C C . ASP A 1 248 ? 5.96749 -22.39435 18.1047 1 101.4798 243 ASP A C 1
ATOM 1597 O O . ASP A 1 248 ? 6.68405 -21.44094 17.78293 1 106.30302 243 ASP A O 1
ATOM 1602 N N . GLU A 1 249 ? 4.94825 -22.82857 17.3487 1 98.39611 244 GLU A N 1
ATOM 1603 C CA . GLU A 1 249 ? 4.51305 -22.1018 16.14743 1 94.56578 244 GLU A CA 1
ATOM 1604 C C . GLU A 1 249 ? 4.2226 -20.6501 16.46804 1 94.50352 244 GLU A C 1
ATOM 1605 O O . GLU A 1 249 ? 4.31306 -19.79676 15.58691 1 91.9974 244 GLU A O 1
ATOM 1611 N N . GLN A 1 250 ? 3.85431 -20.36184 17.71764 1 96.10952 245 GLN A N 1
ATOM 1612 C CA . GLN A 1 250 ? 3.94513 -19.00701 18.24138 1 96.40093 245 GLN A CA 1
ATOM 1613 C C . GLN A 1 250 ? 5.40542 -18.72783 18.57082 1 95.67239 245 GLN A C 1
ATOM 1614 O O . GLN A 1 250 ? 5.96941 -19.3286 19.49126 1 102.93267 245 GLN A O 1
ATOM 1620 N N . GLY A 1 251 ? 6.0355 -17.85022 17.80396 1 88.88087 246 GLY A N 1
ATOM 1621 C CA . GLY A 1 251 ? 7.41211 -17.46586 18.05142 1 84.07388 246 GLY A CA 1
ATOM 1622 C C . GLY A 1 251 ? 8.37014 -17.77766 16.92652 1 76.55627 246 GLY A C 1
ATOM 1623 O O . GLY A 1 251 ? 9.53063 -17.34774 16.99159 1 77.65531 246 GLY A O 1
ATOM 1624 N N . GLN A 1 252 ? 7.95073 -18.50591 15.89007 1 69.27036 247 GLN A N 1
ATOM 1625 C CA . GLN A 1 252 ? 8.8577 -18.73363 14.77747 1 65.17929 247 GLN A CA 1
ATOM 1626 C C . GLN A 1 252 ? 9.13432 -17.46129 13.99122 1 64.1091 247 GLN A C 1
ATOM 1627 O O . GLN A 1 252 ? 10.18032 -17.37063 13.34327 1 68.70449 247 GLN A O 1
ATOM 1633 N N . GLY A 1 253 ? 8.25122 -16.46914 14.06113 1 62.28635 248 GLY A N 1
ATOM 1634 C CA . GLY A 1 253 ? 8.43231 -15.30912 13.21126 1 52.68673 248 GLY A CA 1
ATOM 1635 C C . GLY A 1 253 ? 8.33611 -15.76463 11.76866 1 48.65086 248 GLY A C 1
ATOM 1636 O O . GLY A 1 253 ? 7.34402 -16.38007 11.35361 1 44.76524 248 GLY A O 1
ATOM 1637 N N . ARG A 1 254 ? 9.38834 -15.51407 10.9913 1 46.30534 249 ARG A N 1
ATOM 1638 C CA . ARG A 1 254 ? 9.43341 -15.96709 9.6074 1 51.13149 249 ARG A CA 1
ATOM 1639 C C . ARG A 1 254 ? 10.11436 -17.32549 9.45564 1 47.90354 249 ARG A C 1
ATOM 1640 O O . ARG A 1 254 ? 10.34662 -17.76299 8.32644 1 48.0156 249 ARG A O 1
ATOM 1648 N N . LEU A 1 255 ? 10.4198 -18.00497 10.56104 1 39.56753 250 LEU A N 1
ATOM 1649 C CA . LEU A 1 255 ? 11.09725 -19.29454 10.53464 1 39.3379 250 LEU A CA 1
ATOM 1650 C C . LEU A 1 255 ? 10.08209 -20.43729 10.52592 1 31.40726 250 LEU A C 1
ATOM 1651 O O . LEU A 1 255 ? 8.88127 -20.23486 10.69625 1 33.16303 250 LEU A O 1
ATOM 1656 N N . SER A 1 256 ? 10.57343 -21.65344 10.31318 1 26.92275 251 SER A N 1
ATOM 1657 C CA . SER A 1 256 ? 9.70253 -22.8175 10.23489 1 33.52345 251 SER A CA 1
ATOM 1658 C C . SER A 1 256 ? 10.01961 -23.82807 11.33697 1 40.87693 251 SER A C 1
ATOM 1659 O O . SER A 1 256 ? 11.1269 -23.85714 11.89872 1 37.41241 251 SER A O 1
ATOM 1662 N N . CYS A 1 257 ? 9.01514 -24.64896 11.65028 1 31.79569 252 CYS A N 1
ATOM 1663 C CA . CYS A 1 257 ? 9.15301 -25.74903 12.58784 1 34.05682 252 CYS A CA 1
ATOM 1664 C C . CYS A 1 257 ? 9.20238 -27.06869 11.82978 1 35.73146 252 CYS A C 1
ATOM 1665 O O . CYS A 1 257 ? 8.70467 -27.17281 10.7039 1 37.92076 252 CYS A O 1
ATOM 1668 N N . LEU A 1 258 ? 9.84872 -28.06966 12.4272 1 29.54224 253 LEU A N 1
ATOM 1669 C CA . LEU A 1 258 ? 9.86865 -29.39219 11.80677 1 25.90391 253 LEU A CA 1
ATOM 1670 C C . LEU A 1 258 ? 8.48234 -30.02649 11.88118 1 28.33991 253 LEU A C 1
ATOM 1671 O O . LEU A 1 258 ? 7.75951 -29.85382 12.86893 1 26.13726 253 LEU A O 1
AT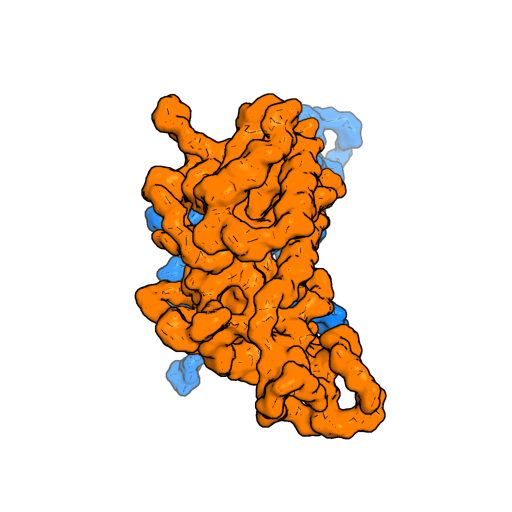OM 1676 N N . ASP A 1 259 ? 8.12147 -30.79564 10.84366 1 28.87004 254 ASP A N 1
ATOM 1677 C CA . ASP A 1 259 ? 6.82233 -31.46367 10.8413 1 29.27825 254 ASP A CA 1
ATOM 1678 C C . ASP A 1 259 ? 6.83019 -32.7143 11.71288 1 34.29753 254 ASP A C 1
ATOM 1679 O O . ASP A 1 259 ? 7.65614 -33.61886 11.52492 1 33.12542 254 ASP A O 1
ATOM 1684 N N . ILE A 1 260 ? 5.85766 -32.78582 12.62248 1 31.21539 255 ILE A N 1
ATOM 1685 C CA . ILE A 1 260 ? 5.84738 -33.79763 13.66505 1 36.16754 255 ILE A CA 1
ATOM 1686 C C . ILE A 1 260 ? 5.49521 -35.18198 13.15317 1 39.27922 255 ILE A C 1
ATOM 1687 O O . ILE A 1 260 ? 5.64978 -36.16141 13.88673 1 34.43555 255 ILE A O 1
ATOM 1692 N N . ASN A 1 261 ? 5.03124 -35.30153 11.91655 1 28.83802 256 ASN A N 1
ATOM 1693 C CA . ASN A 1 261 ? 4.61821 -36.59787 11.40282 1 30.55478 256 ASN A CA 1
ATOM 1694 C C . ASN A 1 261 ? 5.58651 -37.14312 10.36838 1 29.05729 256 ASN A C 1
ATOM 1695 O O . ASN A 1 261 ? 5.28512 -38.15237 9.72771 1 35.18856 256 ASN A O 1
ATOM 1700 N N . HIS A 1 262 ? 6.72371 -36.48739 10.16504 1 28.52284 257 HIS A N 1
ATOM 1701 C CA . HIS A 1 262 ? 7.75532 -37.08183 9.33837 1 27.78734 257 HIS A CA 1
ATOM 1702 C C . HIS A 1 262 ? 8.58838 -38.02718 10.19413 1 33.42118 257 HIS A C 1
ATOM 1703 O O . HIS A 1 262 ? 8.65278 -37.8741 11.4128 1 29.56736 257 HIS A O 1
ATOM 1710 N N . THR A 1 263 ? 9.21782 -39.01927 9.55178 1 26.15984 258 THR A N 1
ATOM 1711 C CA . THR A 1 263 ? 10.01071 -40.01476 10.27755 1 31.12588 258 THR A CA 1
ATOM 1712 C C . THR A 1 263 ? 11.51952 -39.78292 10.20555 1 31.6162 258 THR A C 1
ATOM 1713 O O . THR A 1 263 ? 12.24778 -40.21203 11.11339 1 30.21733 258 THR A O 1
ATOM 1717 N N . HIS A 1 264 ? 12.00908 -39.1533 9.14507 1 27.53376 259 HIS A N 1
ATOM 1718 C CA . HIS A 1 264 ? 13.43765 -38.91443 8.96155 1 30.32308 259 HIS A CA 1
ATOM 1719 C C . HIS A 1 264 ? 13.65604 -37.50032 8.43667 1 36.46958 259 HIS A C 1
ATOM 1720 O O . HIS A 1 264 ? 12.84866 -36.97999 7.65927 1 35.33589 259 HIS A O 1
ATOM 1727 N N . PHE A 1 265 ? 14.75403 -36.87515 8.86372 1 26.02433 260 PHE A N 1
ATOM 1728 C CA . PHE A 1 265 ? 15.02848 -35.47972 8.52782 1 28.84268 260 PHE A CA 1
ATOM 1729 C C . PHE A 1 265 ? 16.47383 -35.31694 8.0853 1 31.09331 260 PHE A C 1
ATOM 1730 O O . PHE A 1 265 ? 17.39185 -35.63132 8.84058 1 29.30728 260 PHE A O 1
ATOM 1738 N N . LEU A 1 266 ? 16.66902 -34.76935 6.89242 1 23.20671 261 LEU A N 1
ATOM 1739 C CA . LEU A 1 266 ? 17.94877 -34.21769 6.4771 1 25.82946 261 LEU A CA 1
ATOM 1740 C C . LEU A 1 266 ? 17.83541 -32.70155 6.60603 1 30.61386 261 LEU A C 1
ATOM 1741 O O . LEU A 1 266 ? 17.09368 -32.06728 5.85624 1 23.10844 261 LEU A O 1
ATOM 1746 N N . LEU A 1 267 ? 18.53857 -32.11846 7.56967 1 25.40343 262 LEU A N 1
ATOM 1747 C CA . LEU A 1 267 ? 18.51036 -30.66985 7.77543 1 21.54126 262 LEU A CA 1
ATOM 1748 C C . LEU A 1 267 ? 19.72346 -30.11343 7.03564 1 20.86681 262 LEU A C 1
ATOM 1749 O O . LEU A 1 267 ? 20.85621 -30.23311 7.50757 1 24.42284 262 LEU A O 1
ATOM 1754 N N . VAL A 1 268 ? 19.47909 -29.51081 5.86939 1 21.6495 263 VAL A N 1
ATOM 1755 C CA . VAL A 1 268 ? 20.54774 -29.16275 4.9362 1 28.48775 263 VAL A CA 1
ATOM 1756 C C . VAL A 1 268 ? 21.12617 -27.81112 5.32874 1 27.13401 263 VAL A C 1
ATOM 1757 O O . VAL A 1 268 ? 20.39075 -26.82913 5.47722 1 24.31158 263 VAL A O 1
ATOM 1761 N N . ASP A 1 269 ? 22.45659 -27.75297 5.43916 1 26.75597 264 ASP A N 1
ATOM 1762 C CA . ASP A 1 269 ? 23.17903 -26.62259 6.00826 1 25.10635 264 ASP A CA 1
ATOM 1763 C C . ASP A 1 269 ? 24.24781 -26.16641 5.02113 1 26.72547 264 ASP A C 1
ATOM 1764 O O . ASP A 1 269 ? 25.14852 -26.9414 4.68145 1 27.34676 264 ASP A O 1
ATOM 1769 N N . ASP A 1 270 ? 24.14368 -24.92131 4.54571 1 28.01552 265 ASP A N 1
ATOM 1770 C CA . ASP A 1 270 ? 25.19584 -24.30571 3.74388 1 29.30145 265 ASP A CA 1
ATOM 1771 C C . ASP A 1 270 ? 25.93829 -23.22117 4.5073 1 26.02825 265 ASP A C 1
ATOM 1772 O O . ASP A 1 270 ? 26.61016 -22.38907 3.8913 1 27.02548 265 ASP A O 1
ATOM 1777 N N . GLY A 1 271 ? 25.80837 -23.1827 5.83231 1 27.98602 266 GLY A N 1
ATOM 1778 C CA . GLY A 1 271 ? 26.54409 -22.20741 6.6329 1 26.7822 266 GLY A CA 1
ATOM 1779 C C . GLY A 1 271 ? 25.81172 -20.91031 6.89429 1 26.70286 266 GLY A C 1
ATOM 1780 O O . GLY A 1 271 ? 26.34656 -20.04125 7.60002 1 25.88639 266 GLY A O 1
ATOM 1781 N N . THR A 1 272 ? 24.60808 -20.75148 6.36908 1 25.79868 267 THR A N 1
ATOM 1782 C CA . THR A 1 272 ? 23.88484 -19.49413 6.45649 1 31.25907 267 THR A CA 1
ATOM 1783 C C . THR A 1 272 ? 22.61216 -19.69618 7.26608 1 28.87697 267 THR A C 1
ATOM 1784 O O . THR A 1 272 ? 22.16862 -20.82727 7.49196 1 23.85288 267 THR A O 1
ATOM 1788 N N . GLN A 1 273 ? 22.0105 -18.59765 7.71002 1 26.48072 268 GLN A N 1
ATOM 1789 C CA . GLN A 1 273 ? 20.6895 -18.7186 8.3149 1 28.89759 268 GLN A CA 1
ATOM 1790 C C . GLN A 1 273 ? 19.8106 -17.59118 7.80899 1 28.64695 268 GLN A C 1
ATOM 1791 O O . GLN A 1 273 ? 20.29388 -16.49949 7.50933 1 31.13971 268 GLN A O 1
ATOM 1797 N N . GLY A 1 274 ? 18.50449 -17.86754 7.71363 1 31.6078 269 GLY A N 1
ATOM 1798 C CA . GLY A 1 274 ? 17.54792 -16.88689 7.25403 1 32.59264 269 GLY A CA 1
ATOM 1799 C C . GLY A 1 274 ? 17.1186 -17.04941 5.81013 1 37.95265 269 GLY A C 1
ATOM 1800 O O . GLY A 1 274 ? 16.07546 -16.5104 5.43567 1 51.23893 269 GLY A O 1
ATOM 1801 N N . HIS A 1 275 ? 17.8816 -17.78718 4.99659 1 37.09426 270 HIS A N 1
ATOM 1802 C CA . HIS A 1 275 ? 17.58183 -17.95144 3.57405 1 39.94201 270 HIS A CA 1
ATOM 1803 C C . HIS A 1 275 ? 16.74469 -19.21012 3.34978 1 41.37891 270 HIS A C 1
ATOM 1804 O O . HIS A 1 275 ? 17.16539 -20.32339 3.69711 1 42.89088 270 HIS A O 1
ATOM 1811 N N . TYR A 1 276 ? 15.57704 -19.04724 2.7433 1 50.57662 271 TYR A N 1
ATOM 1812 C CA . TYR A 1 276 ? 14.89635 -20.22419 2.2296 1 54.01453 271 TYR A CA 1
ATOM 1813 C C . TYR A 1 276 ? 15.51763 -20.63672 0.89131 1 36.51592 271 TYR A C 1
ATOM 1814 O O . TYR A 1 276 ? 16.2159 -19.86611 0.23434 1 41.7473 271 TYR A O 1
ATOM 1823 N N . GLY A 1 277 ? 15.3015 -21.88556 0.51097 1 41.87936 272 GLY A N 1
ATOM 1824 C CA . GLY A 1 277 ? 15.8698 -22.37988 -0.72282 1 37.06352 272 GLY A CA 1
ATOM 1825 C C . GLY A 1 277 ? 17.20537 -23.08433 -0.58818 1 36.62625 272 GLY A C 1
ATOM 1826 O O . GLY A 1 277 ? 17.63707 -23.72784 -1.55517 1 36.90163 272 GLY A O 1
ATOM 1827 N N . VAL A 1 278 ? 17.85658 -23.00196 0.58279 1 27.73077 273 VAL A N 1
ATOM 1828 C CA . VAL A 1 278 ? 19.15238 -23.65487 0.79995 1 34.63066 273 VAL A CA 1
ATOM 1829 C C . VAL A 1 278 ? 19.10904 -25.1373 0.4208 1 26.32555 273 VAL A C 1
ATOM 1830 O O . VAL A 1 278 ? 20.06936 -25.67957 -0.14655 1 30.38168 273 VAL A O 1
ATOM 1834 N N . GLU A 1 279 ? 17.99737 -25.8156 0.71944 1 23.2779 274 GLU A N 1
ATOM 1835 C CA . GLU A 1 279 ? 17.89978 -27.27336 0.59978 1 26.10268 274 GLU A CA 1
ATOM 1836 C C . GLU A 1 279 ? 17.56349 -27.76537 -0.81697 1 30.13059 274 GLU A C 1
ATOM 1837 O O . GLU A 1 279 ? 17.57696 -28.97842 -1.05776 1 24.67903 274 GLU A O 1
ATOM 1843 N N . ILE A 1 280 ? 17.27926 -26.8605 -1.75958 1 30.21148 275 ILE A N 1
ATOM 1844 C CA . ILE A 1 280 ? 16.72004 -27.2597 -3.05698 1 31.40057 275 ILE A CA 1
ATOM 1845 C C . ILE A 1 280 ? 17.68869 -28.14834 -3.83363 1 30.32446 275 ILE A C 1
ATOM 1846 O O . ILE A 1 280 ? 17.28343 -29.13287 -4.46416 1 29.98306 275 ILE A O 1
ATOM 1851 N N . GLU A 1 281 ? 18.97667 -27.81031 -3.83038 1 29.72637 276 GLU A N 1
ATOM 1852 C CA . GLU A 1 281 ? 19.90997 -28.56699 -4.66228 1 29.32548 276 GLU A CA 1
ATOM 1853 C C . GLU A 1 281 ? 20.09824 -29.98053 -4.13603 1 32.40374 276 GLU A C 1
ATOM 1854 O O . GLU A 1 281 ? 20.0832 -30.95199 -4.90459 1 31.21674 276 GLU A O 1
ATOM 1860 N N . LEU A 1 282 ? 20.29089 -30.12235 -2.82396 1 28.87521 277 LEU A N 1
ATOM 1861 C CA . LEU A 1 282 ? 20.44889 -31.4629 -2.26475 1 26.66636 277 LEU A CA 1
ATOM 1862 C C . LEU A 1 282 ? 19.17773 -32.28427 -2.45914 1 28.11735 277 LEU A C 1
ATOM 1863 O O . LEU A 1 282 ? 19.23411 -33.49255 -2.71998 1 30.45643 277 LEU A O 1
ATOM 1868 N N . ARG A 1 283 ? 18.02117 -31.65327 -2.2924 1 23.46959 278 ARG A N 1
ATOM 1869 C CA . ARG A 1 283 ? 16.76155 -32.36098 -2.49942 1 28.83303 278 ARG A CA 1
ATOM 1870 C C . ARG A 1 283 ? 16.67199 -32.90872 -3.92551 1 30.99556 278 ARG A C 1
ATOM 1871 O O . ARG A 1 283 ? 16.19219 -34.02714 -4.1458 1 37.4867 278 ARG A O 1
ATOM 1879 N N . ALA A 1 284 ? 17.1502 -32.14687 -4.91023 1 31.32879 279 ALA A N 1
ATOM 1880 C CA . ALA A 1 284 ? 17.19581 -32.68416 -6.26718 1 32.80236 279 ALA A CA 1
ATOM 1881 C C . ALA A 1 284 ? 18.24236 -33.7856 -6.38605 1 34.38271 279 ALA A C 1
ATOM 1882 O O . ALA A 1 284 ? 17.99487 -34.81623 -7.02557 1 34.53822 279 ALA A O 1
ATOM 1884 N N . ARG A 1 285 ? 19.40407 -33.60076 -5.75064 1 33.50878 280 ARG A N 1
ATOM 1885 C CA . ARG A 1 285 ? 20.46189 -34.60356 -5.82115 1 32.97714 280 ARG A CA 1
ATOM 1886 C C . ARG A 1 285 ? 20.00188 -35.9059 -5.19586 1 32.79793 280 ARG A C 1
ATOM 1887 O O . ARG A 1 285 ? 20.35186 -36.9975 -5.66154 1 36.07397 280 ARG A O 1
ATOM 1895 N N . LEU A 1 286 ? 19.25453 -35.79507 -4.09997 1 28.3325 281 LEU A N 1
ATOM 1896 C CA . LEU A 1 286 ? 18.709 -36.95414 -3.41802 1 27.24246 281 LEU A CA 1
ATOM 1897 C C . LEU A 1 286 ? 17.73303 -37.72398 -4.30561 1 33.54847 281 LEU A C 1
ATOM 1898 O O . LEU A 1 286 ? 17.75086 -38.95799 -4.34489 1 29.59963 281 LEU A O 1
ATOM 1903 N N . GLU A 1 287 ? 16.84624 -37.01493 -4.99402 1 33.06741 282 GLU A N 1
ATOM 1904 C CA . GLU A 1 287 ? 15.92191 -37.69808 -5.88541 1 39.56854 282 GLU A CA 1
ATOM 1905 C C . GLU A 1 287 ? 16.68565 -38.40242 -6.99446 1 40.97676 282 GLU A C 1
ATOM 1906 O O . GLU A 1 287 ? 16.45527 -39.58435 -7.27197 1 43.40234 282 GLU A O 1
ATOM 1912 N N . LYS A 1 288 ? 17.62822 -37.68889 -7.61599 1 40.27999 283 LYS A N 1
ATOM 1913 C CA . LYS A 1 288 ? 18.45271 -38.28104 -8.66775 1 41.58913 283 LYS A CA 1
ATOM 1914 C C . LYS A 1 288 ? 19.20028 -39.49834 -8.15014 1 42.52127 283 LYS A C 1
ATOM 1915 O O . LYS A 1 288 ? 19.31515 -40.51003 -8.8505 1 53.31003 283 LYS A O 1
ATOM 1921 N N . LEU A 1 289 ? 19.68073 -39.42506 -6.90692 1 44.8209 284 LEU A N 1
ATOM 1922 C CA . LEU A 1 289 ? 20.36789 -40.53975 -6.26162 1 43.75591 284 LEU A CA 1
ATOM 1923 C C . LEU A 1 289 ? 19.51349 -41.79707 -6.29016 1 44.54173 284 LEU A C 1
ATOM 1924 O O . LEU A 1 289 ? 19.88381 -42.80746 -6.8907 1 44.72179 284 LEU A O 1
ATOM 1929 N N . ILE A 1 290 ? 18.36551 -41.74266 -5.6133 1 43.22612 285 ILE A N 1
ATOM 1930 C CA . ILE A 1 290 ? 17.43627 -42.86517 -5.5657 1 36.4984 285 ILE A CA 1
ATOM 1931 C C . ILE A 1 290 ? 16.98413 -43.24751 -6.97889 1 36.24792 285 ILE A C 1
ATOM 1932 O O . ILE A 1 290 ? 16.84778 -44.43144 -7.30948 1 46.68033 285 ILE A O 1
ATOM 1937 N N . SER A 1 291 ? 16.8085 -42.24837 -7.84919 1 43.68297 286 SER A N 1
ATOM 1938 C CA . SER A 1 291 ? 16.40797 -42.48347 -9.23724 1 45.86406 286 SER A CA 1
ATOM 1939 C C . SER A 1 291 ? 17.40242 -43.37381 -9.9714 1 57.96 286 SER A C 1
ATOM 1940 O O . SER A 1 291 ? 17.01835 -44.16889 -10.84036 1 58.40143 286 SER A O 1
ATOM 1943 N N . LYS A 1 292 ? 18.68422 -43.24003 -9.65848 1 58.27107 287 LYS A N 1
ATOM 1944 C CA . LYS A 1 292 ? 19.70898 -44.07654 -10.2642 1 62.56514 287 LYS A CA 1
ATOM 1945 C C . LYS A 1 292 ? 20.01483 -45.32925 -9.45477 1 60.3948 287 LYS A C 1
ATOM 1946 O O . LYS A 1 292 ? 20.85436 -46.12649 -9.88612 1 60.08956 287 LYS A O 1
ATOM 1952 N N . LEU A 1 293 ? 19.33978 -45.53425 -8.31633 1 69.78971 288 LEU A N 1
ATOM 1953 C CA . LEU A 1 293 ? 19.7841 -46.52788 -7.34327 1 74.06858 288 LEU A CA 1
ATOM 1954 C C . LEU A 1 293 ? 19.95192 -47.91524 -7.93842 1 94.10874 288 LEU A C 1
ATOM 1955 O O . LEU A 1 293 ? 20.67915 -48.73488 -7.36359 1 106.21721 288 LEU A O 1
ATOM 1960 N N . SER A 1 294 ? 19.31457 -48.19412 -9.07736 1 96.39946 289 SER A N 1
ATOM 1961 C CA . SER A 1 294 ? 19.50967 -49.45489 -9.79329 1 99.61718 289 SER A CA 1
ATOM 1962 C C . SER A 1 294 ? 19.17048 -50.64896 -8.91208 1 98.41577 289 SER A C 1
ATOM 1963 O O . SER A 1 294 ? 19.78698 -51.71256 -9.01435 1 97.22153 289 SER A O 1
ATOM 1966 N N . LEU A 1 295 ? 18.20122 -50.46587 -8.02396 1 98.89558 290 LEU A N 1
ATOM 1967 C CA . LEU A 1 295 ? 17.72626 -51.5354 -7.16439 1 100.25704 290 LEU A CA 1
ATOM 1968 C C . LEU A 1 295 ? 16.5086 -52.24259 -7.75062 1 110.42077 290 LEU A C 1
ATOM 1969 O O . LEU A 1 295 ? 15.83677 -52.99563 -7.03888 1 120.21598 290 LEU A O 1
ATOM 1974 N N . GLY A 1 296 ? 16.21659 -52.02121 -9.03027 1 107.73698 291 GLY A N 1
ATOM 1975 C CA . GLY A 1 296 ? 15.15352 -52.74798 -9.69258 1 109.01339 291 GLY A CA 1
ATOM 1976 C C . GLY A 1 296 ? 15.53333 -54.1916 -9.94596 1 114.93185 291 GLY A C 1
ATOM 1977 O O . GLY A 1 296 ? 16.38363 -54.47029 -10.79807 1 123.61256 291 GLY A O 1
ATOM 1978 N N . ASN A 1 297 ? 14.90826 -55.11396 -9.20821 1 111.65515 292 ASN A N 1
ATOM 1979 C CA . ASN A 1 297 ? 15.21153 -56.54105 -9.29191 1 107.29062 292 ASN A CA 1
ATOM 1980 C C . ASN A 1 297 ? 16.70656 -56.7973 -9.16184 1 106.30162 292 ASN A C 1
ATOM 1981 O O . ASN A 1 297 ? 17.25292 -56.81987 -8.05321 1 106.12048 292 ASN A O 1
ATOM 1986 N N . ARG A 1 298 ? 17.36595 -56.9744 -10.30161 1 106.73577 293 ARG A N 1
ATOM 1987 C CA . ARG A 1 298 ? 18.77301 -57.31818 -10.38581 1 109.63899 293 ARG A CA 1
ATOM 1988 C C . ARG A 1 298 ? 19.51757 -56.26808 -11.21176 1 114.17709 293 ARG A C 1
ATOM 1989 O O . ARG A 1 298 ? 18.91897 -55.35179 -11.78187 1 116.70258 293 ARG A O 1
ATOM 1997 N N . GLU A 1 299 ? 20.84288 -56.41124 -11.27758 1 114.29117 294 GLU A N 1
ATOM 1998 C CA . GLU A 1 299 ? 21.69553 -55.42273 -11.94134 1 114.4778 294 GLU A CA 1
ATOM 1999 C C . GLU A 1 299 ? 21.76001 -55.71455 -13.44279 1 116.66564 294 GLU A C 1
ATOM 2000 O O . GLU A 1 299 ? 22.75568 -56.19708 -13.98536 1 117.10671 294 GLU A O 1
ATOM 2006 N N . SER A 1 300 ? 20.65144 -55.40164 -14.1146 1 118.95295 295 SER A N 1
ATOM 2007 C CA . SER A 1 300 ? 20.55077 -55.51316 -15.56526 1 120.66797 295 SER A CA 1
ATOM 2008 C C . SER A 1 300 ? 20.30895 -54.15709 -16.21724 1 120.88531 295 SER A C 1
ATOM 2009 O O . SER A 1 300 ? 21.09788 -53.74517 -17.0736 1 129.68037 295 SER A O 1
ATOM 2012 N N . GLY A 1 301 ? 19.244 -53.44377 -15.83572 1 105.07094 296 GLY A N 1
ATOM 2013 C CA . GLY A 1 301 ? 18.9884 -52.11526 -16.36336 1 94.2708 296 GLY A CA 1
ATOM 2014 C C . GLY A 1 301 ? 17.68142 -51.49746 -15.90257 1 90.50115 296 GLY A C 1
ATOM 2015 O O . GLY A 1 301 ? 16.9821 -50.84811 -16.68796 1 92.43305 296 GLY A O 1
ATOM 2016 N N . VAL A 1 302 ? 17.33797 -51.6865 -14.63089 1 85.25452 297 VAL A N 1
ATOM 2017 C CA . VAL A 1 302 ? 16.08903 -51.18594 -14.06546 1 78.042 297 VAL A CA 1
ATOM 2018 C C . VAL A 1 302 ? 16.40938 -50.32654 -12.8477 1 72.99167 297 VAL A C 1
ATOM 2019 O O . VAL A 1 302 ? 17.21093 -50.71871 -11.99279 1 69.52697 297 VAL A O 1
ATOM 2023 N N . THR A 1 303 ? 15.77791 -49.15795 -12.76357 1 67.56106 298 THR A N 1
ATOM 2024 C CA . THR A 1 303 ? 16.02617 -48.21244 -11.68428 1 59.1715 298 THR A CA 1
ATOM 2025 C C . THR A 1 303 ? 14.73629 -47.92789 -10.92676 1 53.40992 298 THR A C 1
ATOM 2026 O O . THR A 1 303 ? 13.63382 -48.16609 -11.42739 1 53.32928 298 THR A O 1
ATOM 2030 N N . ILE A 1 304 ? 14.88191 -47.38918 -9.71908 1 43.4881 299 ILE A N 1
ATOM 2031 C CA . ILE A 1 304 ? 13.72094 -47.01363 -8.9115 1 39.75731 299 ILE A CA 1
ATOM 2032 C C . ILE A 1 304 ? 12.97491 -45.84938 -9.55636 1 43.04249 299 ILE A C 1
ATOM 2033 O O . ILE A 1 304 ? 13.54019 -44.75459 -9.72007 1 43.22384 299 ILE A O 1
ATOM 2038 N N . PRO A 1 305 ? 11.71268 -46.04125 -9.94168 1 35.66968 300 PRO A N 1
ATOM 2039 C CA . PRO A 1 305 ? 10.92688 -44.92973 -10.48541 1 32.83914 300 PRO A CA 1
ATOM 2040 C C . PRO A 1 305 ? 10.62964 -43.8631 -9.44738 1 35.34159 300 PRO A C 1
ATOM 2041 O O . PRO A 1 305 ? 10.43977 -44.1423 -8.26352 1 31.23181 300 PRO A O 1
ATOM 2045 N N . VAL A 1 306 ? 10.54049 -42.62828 -9.92379 1 30.63541 301 VAL A N 1
ATOM 2046 C CA . VAL A 1 306 ? 10.15758 -41.47902 -9.11298 1 34.10257 301 VAL A CA 1
ATOM 2047 C C . VAL A 1 306 ? 8.88274 -40.91254 -9.71487 1 38.52275 301 VAL A C 1
ATOM 2048 O O . VAL A 1 306 ? 8.73122 -40.88664 -10.93997 1 30.1344 301 VAL A O 1
ATOM 2052 N N . VAL A 1 307 ? 7.95776 -40.48825 -8.86259 1 27.38153 302 VAL A N 1
ATOM 2053 C CA . VAL A 1 307 ? 6.82034 -39.68881 -9.29193 1 31.19114 302 VAL A CA 1
ATOM 2054 C C . VAL A 1 307 ? 6.76315 -38.43372 -8.42642 1 30.30772 302 VAL A C 1
ATOM 2055 O O . VAL A 1 307 ? 7.04645 -38.48149 -7.2223 1 29.75802 302 VAL A O 1
ATOM 2059 N N . CYS A 1 308 ? 6.44637 -37.30777 -9.04917 1 28.87101 303 CYS A N 1
ATOM 2060 C CA . CYS A 1 308 ? 6.29643 -36.02388 -8.36612 1 25.88887 303 CYS A CA 1
ATOM 2061 C C . CYS A 1 308 ? 4.81057 -35.68094 -8.26822 1 30.25155 303 CYS A C 1
ATOM 2062 O O . CYS A 1 308 ? 4.0843 -35.76241 -9.26432 1 29.93353 303 CYS A O 1
ATOM 2065 N N . VAL A 1 309 ? 4.35566 -35.3536 -7.05746 1 24.97152 304 VAL A N 1
ATOM 2066 C CA . VAL A 1 309 ? 2.96284 -35.0051 -6.76365 1 23.19831 304 VAL A CA 1
ATOM 2067 C C . VAL A 1 309 ? 2.95601 -33.54761 -6.32325 1 30.22737 304 VAL A C 1
ATOM 2068 O O . VAL A 1 309 ? 3.74706 -33.17299 -5.45276 1 30.01406 304 VAL A O 1
ATOM 2072 N N . VAL A 1 310 ? 2.10687 -32.72436 -6.95113 1 24.61456 305 VAL A N 1
ATOM 2073 C CA . VAL A 1 310 ? 2.09342 -31.26902 -6.77025 1 26.67875 305 VAL A CA 1
ATOM 2074 C C . VAL A 1 310 ? 0.735 -30.8446 -6.22787 1 33.39701 305 VAL A C 1
ATOM 2075 O O . VAL A 1 310 ? -0.30693 -31.2099 -6.79509 1 26.56264 305 VAL A O 1
ATOM 2079 N N . LEU A 1 311 ? 0.74906 -30.08084 -5.12869 1 29.94612 306 LEU A N 1
ATOM 2080 C CA . LEU A 1 311 ? -0.44767 -29.42564 -4.60168 1 26.45825 306 LEU A CA 1
ATOM 2081 C C . LEU A 1 311 ? -0.158 -27.94216 -4.38979 1 30.24287 306 LEU A C 1
ATOM 2082 O O . LEU A 1 311 ? 0.90475 -27.57987 -3.86945 1 27.57667 306 LEU A O 1
ATOM 2087 N N . ASP A 1 312 ? -1.09665 -27.09119 -4.80576 1 22.94467 307 ASP A N 1
ATOM 2088 C CA . ASP A 1 312 ? -0.9265 -25.64772 -4.55498 1 24.55034 307 ASP A CA 1
ATOM 2089 C C . ASP A 1 312 ? 0.34831 -25.21809 -5.29267 1 27.98986 307 ASP A C 1
ATOM 2090 O O . ASP A 1 312 ? 0.54364 -25.63811 -6.44225 1 29.51569 307 ASP A O 1
ATOM 2095 N N . GLY A 1 313 ? 1.22126 -24.42695 -4.68419 1 28.14449 308 GLY A N 1
ATOM 2096 C CA . GLY A 1 313 ? 2.50877 -24.14252 -5.29989 1 27.29587 308 GLY A CA 1
ATOM 2097 C C . GLY A 1 313 ? 2.64074 -22.70511 -5.79182 1 38.06701 308 GLY A C 1
ATOM 2098 O O . GLY A 1 313 ? 1.67893 -22.07839 -6.26262 1 33.57505 308 GLY A O 1
ATOM 2099 N N . GLY A 1 314 ? 3.85985 -22.17823 -5.69358 1 39.29463 309 GLY A N 1
ATOM 2100 C CA . GLY A 1 314 ? 4.16043 -20.87518 -6.22429 1 35.06683 309 GLY A CA 1
ATOM 2101 C C . GLY A 1 314 ? 5.06453 -20.99631 -7.43518 1 37.49867 309 GLY A C 1
ATOM 2102 O O . GLY A 1 314 ? 5.34725 -22.09111 -7.92237 1 37.21398 309 GLY A O 1
ATOM 2103 N N . PRO A 1 315 ? 5.54996 -19.86866 -7.94193 1 45.27765 310 PRO A N 1
ATOM 2104 C CA . PRO A 1 315 ? 6.44177 -19.92766 -9.11258 1 48.63481 310 PRO A CA 1
ATOM 2105 C C . PRO A 1 315 ? 7.7412 -20.66259 -8.85392 1 45.29319 310 PRO A C 1
ATOM 2106 O O . PRO A 1 315 ? 8.35875 -21.14627 -9.80962 1 46.03991 310 PRO A O 1
ATOM 2110 N N . GLY A 1 316 ? 8.16842 -20.78254 -7.5953 1 40.45649 311 GLY A N 1
ATOM 2111 C CA . GLY A 1 316 ? 9.27519 -21.67699 -7.28497 1 45.12955 311 GLY A CA 1
ATOM 2112 C C . GLY A 1 316 ? 8.98882 -23.1214 -7.66009 1 48.86515 311 GLY A C 1
ATOM 2113 O O . GLY A 1 316 ? 9.85903 -23.82221 -8.18267 1 53.40742 311 GLY A O 1
ATOM 2114 N N . THR A 1 317 ? 7.76379 -23.58699 -7.40114 1 43.88411 312 THR A N 1
ATOM 2115 C CA . THR A 1 317 ? 7.40018 -24.9516 -7.76723 1 40.26756 312 THR 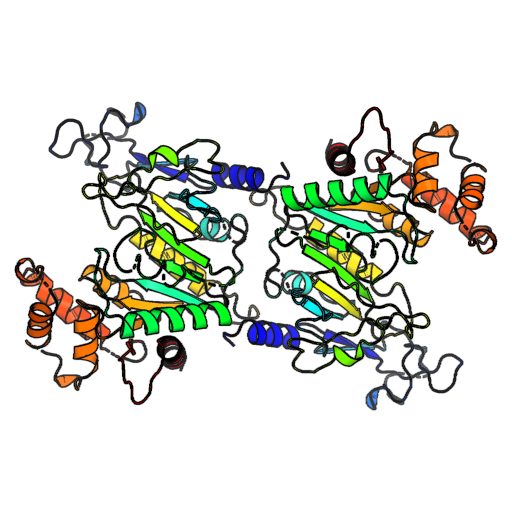A CA 1
ATOM 2116 C C . THR A 1 317 ? 7.46148 -25.1558 -9.27218 1 36.55467 312 THR A C 1
ATOM 2117 O O . THR A 1 317 ? 7.76593 -26.26019 -9.74523 1 39.43651 312 THR A O 1
ATOM 2121 N N . LEU A 1 318 ? 7.19049 -24.09779 -10.0329 1 33.42054 313 LEU A N 1
ATOM 2122 C CA . LEU A 1 318 ? 7.2456 -24.164 -11.4876 1 38.14836 313 LEU A CA 1
ATOM 2123 C C . LEU A 1 318 ? 8.61405 -24.61545 -11.97902 1 40.90421 313 LEU A C 1
ATOM 2124 O O . LEU A 1 318 ? 8.71947 -25.48661 -12.85006 1 43.22429 313 LEU A O 1
ATOM 2129 N N . ASN A 1 319 ? 9.68031 -24.02356 -11.43997 1 36.57933 314 ASN A N 1
ATOM 2130 C CA . ASN A 1 319 ? 11.01941 -24.47535 -11.8073 1 37.96647 314 ASN A CA 1
ATOM 2131 C C . ASN A 1 319 ? 11.27028 -25.90388 -11.3361 1 37.49377 314 ASN A C 1
ATOM 2132 O O . ASN A 1 319 ? 11.86062 -26.71243 -12.06226 1 32.05101 314 ASN A O 1
ATOM 2137 N N . THR A 1 320 ? 10.84286 -26.23015 -10.11116 1 31.26509 315 THR A N 1
ATOM 2138 C CA . THR A 1 320 ? 11.05241 -27.58174 -9.59817 1 36.67108 315 THR A CA 1
ATOM 2139 C C . THR A 1 320 ? 10.3672 -28.62842 -10.47872 1 37.40846 315 THR A C 1
ATOM 2140 O O . THR A 1 320 ? 10.96273 -29.66409 -10.7991 1 34.89692 315 THR A O 1
ATOM 2144 N N . ILE A 1 321 ? 9.14404 -28.3416 -10.92947 1 25.1363 316 ILE A N 1
ATOM 2145 C CA . ILE A 1 321 ? 8.40133 -29.24191 -11.8222 1 38.22814 316 ILE A CA 1
ATOM 2146 C C . ILE A 1 321 ? 9.10893 -29.40074 -13.16286 1 37.92951 316 ILE A C 1
ATOM 2147 O O . ILE A 1 321 ? 9.18617 -30.50292 -13.72429 1 30.99218 316 ILE A O 1
ATOM 2152 N N . TYR A 1 322 ? 9.52198 -28.28157 -13.75455 1 35.42992 317 TYR A N 1
ATOM 2153 C CA . TYR A 1 322 ? 10.12938 -28.32365 -15.08202 1 33.17471 317 TYR A CA 1
ATOM 2154 C C . TYR A 1 322 ? 11.42114 -29.13105 -15.06426 1 32.74788 317 TYR A C 1
ATOM 2155 O O . TYR A 1 322 ? 11.64509 -29.98291 -15.93642 1 36.2726 317 TYR A O 1
ATOM 2164 N N . ASN A 1 323 ? 12.26005 -28.91378 -14.04126 1 30.43545 318 ASN A N 1
ATOM 2165 C CA . ASN A 1 323 ? 13.49832 -29.67677 -13.91017 1 37.35409 318 ASN A CA 1
ATOM 2166 C C . ASN A 1 323 ? 13.22912 -31.16047 -13.68972 1 32.41613 318 ASN A C 1
ATOM 2167 O O . ASN A 1 323 ? 13.93649 -32.01614 -14.24312 1 35.88231 318 ASN A O 1
ATOM 2172 N N . SER A 1 324 ? 12.23472 -31.49667 -12.86503 1 31.84789 319 SER A N 1
ATOM 2173 C CA . SER A 1 324 ? 11.94887 -32.91405 -12.64818 1 35.75889 319 SER A CA 1
ATOM 2174 C C . SER A 1 324 ? 11.56383 -33.59311 -13.9592 1 28.92255 319 SER A C 1
ATOM 2175 O O . SER A 1 324 ? 12.04681 -34.68073 -14.27856 1 32.46279 319 SER A O 1
ATOM 2186 N N . LEU A 1 326 ? 12.33852 -32.67038 -16.93133 1 38.59464 321 LEU A N 1
ATOM 2187 C CA . LEU A 1 326 ? 13.55515 -32.75418 -17.72636 1 43.98237 321 LEU A CA 1
ATOM 2188 C C . LEU A 1 326 ? 14.39659 -33.94517 -17.31251 1 44.0615 321 LEU A C 1
ATOM 2189 O O . LEU A 1 326 ? 15.18858 -34.45703 -18.1111 1 43.07635 321 LEU A O 1
ATOM 2194 N N . ASN A 1 327 ? 14.24119 -34.40025 -16.07739 1 33.69078 322 ASN A N 1
ATOM 2195 C CA . ASN A 1 327 ? 14.91763 -35.60534 -15.63186 1 43.18006 322 ASN A CA 1
ATOM 2196 C C . ASN A 1 327 ? 14.05006 -36.84238 -15.8222 1 40.01309 322 ASN A C 1
ATOM 2197 O O . ASN A 1 327 ? 14.36425 -37.90872 -15.28642 1 38.6133 322 ASN A O 1
ATOM 2202 N N . HIS A 1 328 ? 12.96974 -36.71179 -16.58964 1 42.65303 323 HIS A N 1
ATOM 2203 C CA . HIS A 1 328 ? 12.03993 -37.78838 -16.90699 1 40.26843 323 HIS A CA 1
ATOM 2204 C C . HIS A 1 328 ? 11.19385 -38.20189 -15.71902 1 42.16671 323 HIS A C 1
ATOM 2205 O O . HIS A 1 328 ? 10.68333 -39.31473 -15.701 1 31.8096 323 HIS A O 1
ATOM 2212 N N . THR A 1 329 ? 11.01061 -37.32834 -14.72814 1 30.35046 324 THR A N 1
ATOM 2213 C CA . THR A 1 329 ? 10.13974 -37.65929 -13.60311 1 30.01705 324 THR A CA 1
ATOM 2214 C C . THR A 1 329 ? 8.7076 -37.24234 -13.90671 1 28.26195 324 THR A C 1
ATOM 2215 O O . THR A 1 329 ? 8.45127 -36.04767 -14.12279 1 28.11398 324 THR A O 1
ATOM 2219 N N . PRO A 1 330 ? 7.76253 -38.16853 -13.96516 1 28.21959 325 PRO A N 1
ATOM 2220 C CA . PRO A 1 330 ? 6.3765 -37.76687 -14.20514 1 33.43239 325 PRO A CA 1
ATOM 2221 C C . PRO A 1 330 ? 5.85354 -36.93961 -13.0468 1 28.52465 325 PRO A C 1
ATOM 2222 O O . PRO A 1 330 ? 6.2272 -37.15192 -11.88587 1 27.61161 325 PRO A O 1
ATOM 2226 N N . CYS A 1 331 ? 4.99318 -35.97289 -13.38259 1 30.45893 326 CYS A N 1
ATOM 2227 C CA . CYS A 1 331 ? 4.36903 -35.07636 -12.41825 1 38.96987 326 CYS A CA 1
ATOM 2228 C C . CYS A 1 331 ? 2.8506 -35.24304 -12.4262 1 39.72945 326 CYS A C 1
ATOM 2229 O O . CYS A 1 331 ? 2.22135 -35.31926 -13.4855 1 34.36803 326 CYS A O 1
ATOM 2232 N N . VAL A 1 332 ? 2.27096 -35.28329 -11.23309 1 32.67027 327 VAL A N 1
ATOM 2233 C CA . VAL A 1 332 ? 0.83114 -35.37221 -11.02526 1 32.23943 327 VAL A CA 1
ATOM 2234 C C . VAL A 1 332 ? 0.41248 -34.09876 -10.30429 1 34.17897 327 VAL A C 1
ATOM 2235 O O . VAL A 1 332 ? 0.85324 -33.86 -9.17215 1 29.63166 327 VAL A O 1
ATOM 2239 N N . VAL A 1 333 ? -0.42559 -33.27647 -10.94544 1 29.57727 328 VAL A N 1
ATOM 2240 C CA . VAL A 1 333 ? -0.9591 -32.08615 -10.27962 1 32.55617 328 VAL A CA 1
ATOM 2241 C C . VAL A 1 333 ? -2.38408 -32.37608 -9.82993 1 30.35384 328 VAL A C 1
ATOM 2242 O O . VAL A 1 333 ? -3.16871 -33.00485 -10.55551 1 29.84651 328 VAL A O 1
ATOM 2246 N N . LEU A 1 334 ? -2.71423 -31.93857 -8.6155 1 30.26097 329 LEU A N 1
ATOM 2247 C CA . LEU A 1 334 ? -4.04829 -32.13839 -8.05243 1 23.94457 329 LEU A CA 1
ATOM 2248 C C . LEU A 1 334 ? -4.90243 -30.91571 -8.36355 1 29.4431 329 LEU A C 1
ATOM 2249 O O . LEU A 1 334 ? -4.70052 -29.84327 -7.78328 1 31.34655 329 LEU A O 1
ATOM 2254 N N . GLU A 1 335 ? -5.81078 -31.06448 -9.32596 1 28.37703 330 GLU A N 1
ATOM 2255 C CA . GLU A 1 335 ? -6.78343 -30.01646 -9.60189 1 28.35332 330 GLU A CA 1
ATOM 2256 C C . GLU A 1 335 ? -7.56711 -29.69431 -8.33354 1 29.19655 330 GLU A C 1
ATOM 2257 O O . GLU A 1 335 ? -7.88047 -30.58371 -7.54043 1 39.296 330 GLU A O 1
ATOM 2263 N N . GLY A 1 336 ? -7.85629 -28.40922 -8.13266 1 33.25133 331 GLY A N 1
ATOM 2264 C CA . GLY A 1 336 ? -8.553 -27.94703 -6.94985 1 35.63145 331 GLY A CA 1
ATOM 2265 C C . GLY A 1 336 ? -7.66718 -27.70167 -5.74889 1 31.56745 331 GLY A C 1
ATOM 2266 O O . GLY A 1 336 ? -8.16216 -27.25257 -4.70754 1 32.70484 331 GLY A O 1
ATOM 2267 N N . SER A 1 337 ? -6.37443 -27.96103 -5.85082 1 27.52725 332 SER A N 1
ATOM 2268 C CA . SER A 1 337 ? -5.52022 -27.74676 -4.6946 1 29.27804 332 SER A CA 1
ATOM 2269 C C . SER A 1 337 ? -4.9846 -26.31889 -4.62119 1 30.96283 332 SER A C 1
ATOM 2270 O O . SER A 1 337 ? -4.28978 -25.98221 -3.65886 1 31.4622 332 SER A O 1
ATOM 2273 N N . GLY A 1 338 ? -5.30672 -25.46728 -5.59029 1 34.77103 333 GLY A N 1
ATOM 2274 C CA . GLY A 1 338 ? -5.02495 -24.04639 -5.51221 1 28.0204 333 GLY A CA 1
ATOM 2275 C C . GLY A 1 338 ? -3.78063 -23.65442 -6.29475 1 30.66754 333 GLY A C 1
ATOM 2276 O O . GLY A 1 338 ? -2.97439 -24.48697 -6.71072 1 28.17379 333 GLY A O 1
ATOM 2277 N N . ARG A 1 339 ? -3.62749 -22.33813 -6.46884 1 27.23808 334 ARG A N 1
ATOM 2278 C CA . ARG A 1 339 ? -2.42518 -21.69883 -7.0037 1 33.8967 334 ARG A CA 1
ATOM 2279 C C . ARG A 1 339 ? -1.8479 -22.40291 -8.22904 1 37.66168 334 ARG A C 1
ATOM 2280 O O . ARG A 1 339 ? -2.58095 -22.65146 -9.19753 1 36.80284 334 ARG A O 1
ATOM 2288 N N . LEU A 1 340 ? -0.54371 -22.71958 -8.21784 1 33.6876 335 LEU A N 1
ATOM 2289 C CA . LEU A 1 340 ? 0.08526 -23.20371 -9.45068 1 28.9198 335 LEU A CA 1
ATOM 2290 C C . LEU A 1 340 ? -0.56799 -24.48951 -9.93984 1 30.28017 335 LEU A C 1
ATOM 2291 O O . LEU A 1 340 ? -0.73985 -24.69442 -11.15392 1 28.60306 335 LEU A O 1
ATOM 2296 N N . ALA A 1 341 ? -0.91236 -25.38281 -9.01822 1 30.43416 336 ALA A N 1
ATOM 2297 C CA . ALA A 1 341 ? -1.48067 -26.65683 -9.44735 1 29.78981 336 ALA A 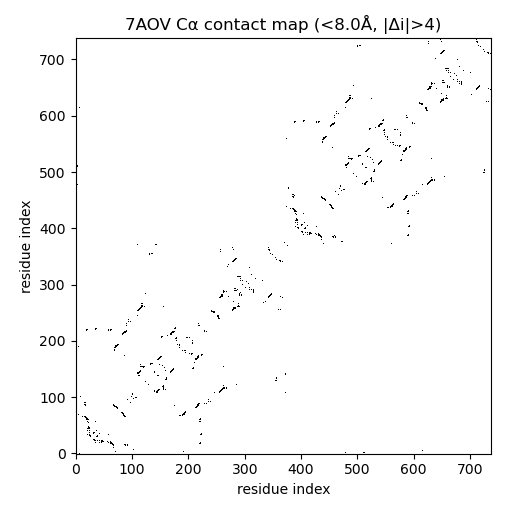CA 1
ATOM 2298 C C . ALA A 1 341 ? -2.7676 -26.42601 -10.2255 1 33.81574 336 ALA A C 1
ATOM 2299 O O . ALA A 1 341 ? -3.02206 -27.08687 -11.24274 1 35.39976 336 ALA A O 1
ATOM 2301 N N . ASP A 1 342 ? -3.56198 -25.43593 -9.80787 1 33.87068 337 ASP A N 1
ATOM 2302 C CA . ASP A 1 342 ? -4.79476 -25.16564 -10.53756 1 34.56334 337 ASP A CA 1
ATOM 2303 C C . ASP A 1 342 ? -4.5292 -24.46386 -11.86516 1 33.3872 337 ASP A C 1
ATOM 2304 O O . ASP A 1 342 ? -5.26651 -24.69514 -12.83194 1 34.1116 337 ASP A O 1
ATOM 2309 N N . VAL A 1 343 ? -3.50199 -23.60143 -11.92969 1 30.4231 338 VAL A N 1
ATOM 2310 C CA . VAL A 1 343 ? -3.14255 -22.97977 -13.20316 1 36.32901 338 VAL A CA 1
ATOM 2311 C C . VAL A 1 343 ? -2.80024 -24.05416 -14.22188 1 36.26679 338 VAL A C 1
ATOM 2312 O O . VAL A 1 343 ? -3.26844 -24.02617 -15.37084 1 32.26234 338 VAL A O 1
ATOM 2316 N N . ILE A 1 344 ? -1.97453 -25.02179 -13.80366 1 32.06255 339 ILE A N 1
ATOM 2317 C CA . ILE A 1 344 ? -1.55409 -26.10579 -14.68641 1 32.98047 339 ILE A CA 1
ATOM 2318 C C . ILE A 1 344 ? -2.73394 -27.01071 -15.03683 1 37.93959 339 ILE A C 1
ATOM 2319 O O . ILE A 1 344 ? -2.92929 -27.36306 -16.20926 1 34.26389 339 ILE A O 1
ATOM 2324 N N . ALA A 1 345 ? -3.53446 -27.40508 -14.02913 1 30.74714 340 ALA A N 1
ATOM 2325 C CA . ALA A 1 345 ? -4.72067 -28.22467 -14.28868 1 34.71119 340 ALA A CA 1
ATOM 2326 C C . ALA A 1 345 ? -5.56004 -27.62557 -15.40226 1 41.17031 340 ALA A C 1
ATOM 2327 O O . ALA A 1 345 ? -6.10343 -28.34372 -16.2502 1 44.77231 340 ALA A O 1
ATOM 2329 N N . HIS A 1 346 ? -5.69638 -26.30396 -15.39847 1 37.57913 341 HIS A N 1
ATOM 2330 C CA . HIS A 1 346 ? -6.57707 -25.6588 -16.36199 1 33.19464 341 HIS A CA 1
ATOM 2331 C C . HIS A 1 346 ? -5.98588 -25.7064 -17.76439 1 41.30622 341 HIS A C 1
ATOM 2332 O O . HIS A 1 346 ? -6.64891 -26.15153 -18.71079 1 46.27185 341 HIS A O 1
ATOM 2339 N N . VAL A 1 347 ? -4.73453 -25.26336 -17.92375 1 37.72223 342 VAL A N 1
ATOM 2340 C CA . VAL A 1 347 ? -4.14581 -25.26403 -19.26214 1 39.37862 342 VAL A CA 1
ATOM 2341 C C . VAL A 1 347 ? -3.94447 -26.67224 -19.78627 1 41.92808 342 VAL A C 1
ATOM 2342 O O . VAL A 1 347 ? -3.80689 -26.86303 -21.00251 1 41.55852 342 VAL A O 1
ATOM 2346 N N . ALA A 1 348 ? -3.91973 -27.67167 -18.90401 1 37.56754 343 ALA A N 1
ATOM 2347 C CA . ALA A 1 348 ? -3.80638 -29.04443 -19.36256 1 45.47323 343 ALA A CA 1
ATOM 2348 C C . ALA A 1 348 ? -5.09547 -29.54413 -20.00574 1 46.78621 343 ALA A C 1
ATOM 2349 O O . ALA A 1 348 ? -5.0601 -30.53727 -20.73413 1 43.46351 343 ALA A O 1
ATOM 2351 N N . SER A 1 349 ? -6.22652 -28.88109 -19.74932 1 45.4942 344 SER A N 1
ATOM 2352 C CA . SER A 1 349 ? -7.51483 -29.35309 -20.23912 1 58.20846 344 SER A CA 1
ATOM 2353 C C . SER A 1 349 ? -7.83592 -28.83959 -21.63585 1 55.51307 344 SER A C 1
ATOM 2354 O O . SER A 1 349 ? -8.61246 -29.46824 -22.35578 1 56.5957 344 SER A O 1
ATOM 2357 N N . VAL A 1 350 ? -7.27997 -27.70092 -22.02538 1 50.24227 345 VAL A N 1
ATOM 2358 C CA . VAL A 1 350 ? -7.73135 -27.00752 -23.2271 1 46.69572 345 VAL A CA 1
ATOM 2359 C C . VAL A 1 350 ? -6.90397 -27.51406 -24.39993 1 46.88095 345 VAL A C 1
ATOM 2360 O O . VAL A 1 350 ? -5.79706 -28.02793 -24.18613 1 46.27245 345 VAL A O 1
ATOM 2364 N N . PRO A 1 351 ? -7.40025 -27.42843 -25.63535 1 41.54941 346 PRO A N 1
ATOM 2365 C CA . PRO A 1 351 ? -6.535 -27.70335 -26.78756 1 47.65213 346 PRO A CA 1
ATOM 2366 C C . PRO A 1 351 ? -5.2838 -26.83887 -26.69202 1 50.46295 346 PRO A C 1
ATOM 2367 O O . PRO A 1 351 ? -5.3374 -25.70894 -26.20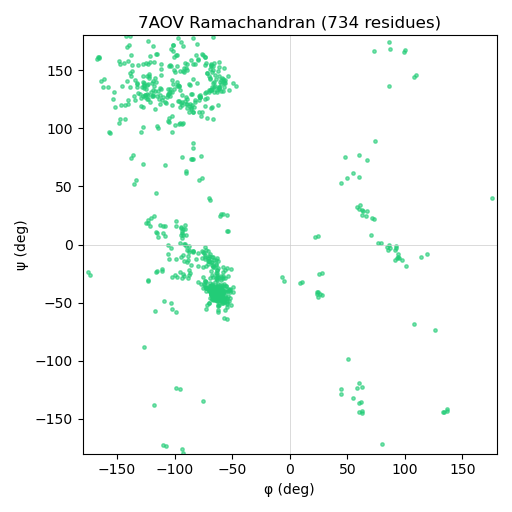424 1 54.60952 346 PRO A O 1
ATOM 2371 N N . VAL A 1 352 ? -4.1486 -27.39258 -27.13805 1 55.88364 347 VAL A N 1
ATOM 2372 C CA . VAL A 1 352 ? -2.85779 -26.7778 -26.84486 1 59.96751 347 VAL A CA 1
ATOM 2373 C C . VAL A 1 352 ? -2.74206 -25.41693 -27.52284 1 56.0826 347 VAL A C 1
ATOM 2374 O O . VAL A 1 352 ? -2.17561 -24.4717 -26.95757 1 52.26178 347 VAL A O 1
ATOM 2378 N N . SER A 1 353 ? -3.29226 -25.28401 -28.74104 1 52.75001 348 SER A N 1
ATOM 2379 C CA . SER A 1 353 ? -3.19107 -24.00177 -29.44311 1 51.66767 348 SER A CA 1
ATOM 2380 C C . SER A 1 353 ? -3.91691 -22.88459 -28.70472 1 53.57254 348 SER A C 1
ATOM 2381 O O . SER A 1 353 ? -3.70947 -21.70662 -29.0178 1 55.47223 348 SER A O 1
ATOM 2384 N N . LYS A 1 354 ? -4.74283 -23.22195 -27.72393 1 50.74855 349 LYS A N 1
ATOM 2385 C CA . LYS A 1 354 ? -5.47635 -22.23522 -26.94828 1 53.13585 349 LYS A CA 1
ATOM 2386 C C . LYS A 1 354 ? -4.77016 -21.8529 -25.64946 1 47.60367 349 LYS A C 1
ATOM 2387 O O . LYS A 1 354 ? -5.29035 -21.02078 -24.90137 1 49.55388 349 LYS A O 1
ATOM 2393 N N . VAL A 1 355 ? -3.59303 -22.41056 -25.37075 1 44.62576 350 VAL A N 1
ATOM 2394 C CA . VAL A 1 355 ? -2.83047 -21.98076 -24.19782 1 42.91352 350 VAL A CA 1
ATOM 2395 C C . VAL A 1 355 ? -2.02107 -20.745 -24.57021 1 49.18165 350 VAL A C 1
ATOM 2396 O O . VAL A 1 355 ? -0.86166 -20.83848 -24.98953 1 60.55646 350 VAL A O 1
ATOM 2400 N N . THR A 1 356 ? -2.63794 -19.58505 -24.43137 1 46.74717 351 THR A N 1
ATOM 2401 C CA . THR A 1 356 ? -2.03827 -18.31593 -24.80301 1 41.91781 351 THR A CA 1
ATOM 2402 C C . THR A 1 356 ? -1.47459 -17.61675 -23.57258 1 38.92685 351 THR A C 1
ATOM 2403 O O . THR A 1 356 ? -1.71993 -18.01751 -22.43179 1 36.3943 351 THR A O 1
ATOM 2415 N N . ALA A 1 358 ? -2.37784 -14.61237 -22.70276 1 37.76896 353 ALA A N 1
ATOM 2416 C CA . ALA A 1 358 ? -3.53235 -13.99663 -22.06335 1 39.22046 353 ALA A CA 1
ATOM 2417 C C . ALA A 1 358 ? -4.26917 -14.99893 -21.19095 1 39.14714 353 ALA A C 1
ATOM 2418 O O . ALA A 1 358 ? -4.69389 -14.66373 -20.08167 1 42.58025 353 ALA A O 1
ATOM 2420 N N . LEU A 1 359 ? -4.41438 -16.24209 -21.661 1 43.17671 354 LEU A N 1
ATOM 2421 C CA . LEU A 1 359 ? -5.0657 -17.24626 -20.83108 1 38.50901 354 LEU A CA 1
ATOM 2422 C C . LEU A 1 359 ? -4.25704 -17.5094 -19.57383 1 36.11153 354 LEU A C 1
ATOM 2423 O O . LEU A 1 359 ? -4.81374 -17.59239 -18.47294 1 36.59092 354 LEU A O 1
ATOM 2428 N N . ILE A 1 360 ? -2.93737 -17.63389 -19.70887 1 35.30183 355 ILE A N 1
ATOM 2429 C CA . ILE A 1 360 ? -2.13636 -17.93629 -18.5258 1 35.7773 355 ILE A CA 1
ATOM 2430 C C . ILE A 1 360 ? -2.15849 -16.75579 -17.56204 1 34.19508 355 ILE A C 1
ATOM 2431 O O . ILE A 1 360 ? -2.24667 -16.93121 -16.33842 1 37.8359 355 ILE A O 1
ATOM 2436 N N . ASN A 1 361 ? -2.10519 -15.53959 -18.09929 1 36.60518 356 ASN A N 1
ATOM 2437 C CA . ASN A 1 361 ? -2.25294 -14.34994 -17.27239 1 35.13274 356 ASN A CA 1
ATOM 2438 C C . ASN A 1 361 ? -3.59283 -14.34576 -16.53737 1 42.71983 356 ASN A C 1
ATOM 2439 O O . ASN A 1 361 ? -3.65829 -14.05351 -15.33763 1 38.26852 356 ASN A O 1
ATOM 2444 N N . ARG A 1 362 ? -4.68065 -14.62387 -17.25818 1 45.78605 357 ARG A N 1
ATOM 2445 C CA . ARG A 1 362 ? -5.98458 -14.78206 -16.62117 1 45.02342 357 ARG A CA 1
ATOM 2446 C C . ARG A 1 362 ? -5.9135 -15.78343 -15.47459 1 36.87906 357 ARG A C 1
ATOM 2447 O O . ARG A 1 362 ? -6.4301 -15.53755 -14.38024 1 37.01874 357 ARG A O 1
ATOM 2455 N N . LEU A 1 363 ? -5.27027 -16.92661 -15.7106 1 34.51105 358 LEU A N 1
ATOM 2456 C CA . LEU A 1 363 ? -5.21937 -17.95148 -14.68133 1 34.99716 358 LEU A CA 1
ATOM 2457 C C . LEU A 1 363 ? -4.36013 -17.52749 -13.49827 1 38.11817 358 LEU A C 1
ATOM 2458 O O . LEU A 1 363 ? -4.65424 -17.91221 -12.36133 1 38.86782 358 LEU A O 1
ATOM 2463 N N . LEU A 1 364 ? -3.30215 -16.74874 -13.7359 1 36.12601 359 LEU A N 1
ATOM 2464 C CA . LEU A 1 364 ? -2.48526 -16.27284 -12.62384 1 41.19998 359 LEU A CA 1
ATOM 2465 C C . LEU A 1 364 ? -3.258 -15.29074 -11.75585 1 37.8574 359 LEU A C 1
ATOM 2466 O O . LEU A 1 364 ? -3.1611 -15.33596 -10.52609 1 32.11183 359 LEU A O 1
ATOM 2471 N N . LYS A 1 365 ? -4.02219 -14.38629 -12.37132 1 35.53079 360 LYS A N 1
ATOM 2472 C CA . LYS A 1 365 ? -4.86359 -13.49658 -11.58041 1 40.43923 360 LYS A CA 1
ATOM 2473 C C . LYS A 1 365 ? -5.86086 -14.29444 -10.75483 1 40.72852 360 LYS A C 1
ATOM 2474 O O . LYS A 1 365 ? -6.09441 -13.99395 -9.57992 1 38.2805 360 LYS A O 1
ATOM 2480 N N . ARG A 1 366 ? -6.45183 -15.3255 -11.35733 1 37.32281 361 ARG A N 1
ATOM 2481 C CA . ARG A 1 366 ? -7.53558 -16.05207 -10.70762 1 36.81876 361 ARG A CA 1
ATOM 2482 C C . ARG A 1 366 ? -7.03186 -16.87843 -9.53039 1 29.7113 361 ARG A C 1
ATOM 2483 O O . ARG A 1 366 ? -7.69556 -16.96952 -8.49347 1 33.15969 361 ARG A O 1
ATOM 2491 N N . PHE A 1 367 ? -5.86911 -17.48947 -9.66394 1 28.55984 362 PHE A N 1
ATOM 2492 C CA . PHE A 1 367 ? -5.44258 -18.45194 -8.66176 1 33.53017 362 PHE A CA 1
ATOM 2493 C C . PHE A 1 367 ? -4.35126 -17.93197 -7.74048 1 36.37962 362 PHE A C 1
ATOM 2494 O O . PHE A 1 367 ? -4.04819 -18.58552 -6.73614 1 43.3817 362 PHE A O 1
ATOM 2502 N N . PHE A 1 368 ? -3.7869 -16.75996 -8.0284 1 32.89124 363 PHE A N 1
ATOM 2503 C CA . PHE A 1 368 ? -2.82076 -16.15342 -7.12334 1 32.60134 363 PHE A CA 1
ATOM 2504 C C . PHE A 1 368 ? -3.35944 -14.83154 -6.6032 1 31.25668 363 PHE A C 1
ATOM 2505 O O . PHE A 1 368 ? -2.75011 -13.78062 -6.81893 1 38.41951 363 PHE A O 1
ATOM 2521 N N . GLN A 1 370 ? -3.74748 -13.16201 -3.71863 1 36.40604 365 GLN A N 1
ATOM 2522 C CA . GLN A 1 370 ? -2.96402 -12.28666 -2.85059 1 43.46428 365 GLN A CA 1
ATOM 2523 C C . GLN A 1 370 ? -1.64605 -11.87297 -3.5001 1 47.55479 365 GLN A C 1
ATOM 2524 O O . GLN A 1 370 ? -1.17747 -10.74991 -3.27762 1 52.02914 365 GLN A O 1
ATOM 2530 N N . GLU A 1 371 ? -1.05339 -12.74942 -4.3162 1 38.16263 366 GLU A N 1
ATOM 2531 C CA . GLU A 1 371 ? 0.31854 -12.59217 -4.78572 1 44.85136 366 GLU A CA 1
ATOM 2532 C C . GLU A 1 371 ? 0.4453 -11.9301 -6.15866 1 46.03742 366 GLU A C 1
ATOM 2533 O O . GLU A 1 371 ? 1.50517 -11.34781 -6.44617 1 38.52203 366 GLU A O 1
ATOM 2539 N N . TYR A 1 372 ? -0.5949 -11.99402 -7.00587 1 32.13615 367 TYR A N 1
ATOM 2540 C CA . TYR A 1 372 ? -0.45905 -11.53668 -8.38998 1 30.43246 367 TYR A CA 1
ATOM 2541 C C . TYR A 1 372 ? 0.01253 -10.08558 -8.47594 1 39.05377 367 TYR A C 1
ATOM 2542 O O . TYR A 1 372 ? 0.83004 -9.74649 -9.33965 1 38.58172 367 TYR A O 1
ATOM 2551 N N . LYS A 1 373 ? -0.49542 -9.21152 -7.60115 1 38.89612 368 LYS A N 1
ATOM 2552 C CA . LYS A 1 373 ? -0.10618 -7.79777 -7.62277 1 42.58544 368 LYS A CA 1
ATOM 2553 C C . LYS A 1 373 ? 1.39633 -7.58744 -7.45418 1 44.2795 368 LYS A C 1
ATOM 2554 O O . LYS A 1 373 ? 1.89831 -6.51009 -7.78829 1 52.40131 368 LYS A O 1
ATOM 2560 N N . ASN A 1 374 ? 2.11822 -8.57829 -6.91975 1 40.23314 369 ASN A N 1
ATOM 2561 C CA . ASN A 1 374 ? 3.56404 -8.51068 -6.74014 1 45.64413 369 ASN A CA 1
ATOM 2562 C C . ASN A 1 374 ? 4.35397 -9.01195 -7.94207 1 50.13427 369 ASN A C 1
ATOM 2563 O O . ASN A 1 374 ? 5.56809 -8.77395 -8.01071 1 50.19664 369 ASN A O 1
ATOM 2568 N N . PHE A 1 375 ? 3.71197 -9.72122 -8.86591 1 39.66787 370 PHE A N 1
ATOM 2569 C CA . PHE A 1 375 ? 4.42164 -10.28702 -10.00781 1 34.32953 370 PHE A CA 1
ATOM 2570 C C . PHE A 1 375 ? 4.87042 -9.18057 -10.9532 1 42.17704 370 PHE A C 1
ATOM 2571 O O . PHE A 1 375 ? 4.07579 -8.30531 -11.32014 1 42.56946 370 PHE A O 1
ATOM 2579 N N . THR A 1 376 ? 6.13399 -9.23186 -11.37678 1 39.10992 371 THR A N 1
ATOM 2580 C CA . THR A 1 376 ? 6.61456 -8.2906 -12.38095 1 38.77457 371 THR A CA 1
ATOM 2581 C C . THR A 1 376 ? 6.3035 -8.81418 -13.78455 1 35.0132 371 THR A C 1
ATOM 2582 O O . THR A 1 376 ? 6.09748 -10.01415 -13.99125 1 42.78796 371 THR A O 1
ATOM 2586 N N . GLU A 1 377 ? 6.28772 -7.89068 -14.75237 1 37.69391 372 GLU A N 1
ATOM 2587 C CA . GLU A 1 377 ? 6.04549 -8.2753 -16.14028 1 40.9595 372 GLU A CA 1
ATOM 2588 C C . GLU A 1 377 ? 7.07541 -9.29026 -16.61031 1 43.28518 372 GLU A C 1
ATOM 2589 O O . GLU A 1 377 ? 6.72774 -10.26799 -17.2831 1 40.05077 372 GLU A O 1
ATOM 2595 N N . LEU A 1 378 ? 8.34497 -9.082 -16.24879 1 39.36075 373 LEU A N 1
ATOM 2596 C CA . LEU A 1 378 ? 9.38739 -10.03513 -16.6114 1 43.87234 373 LEU A CA 1
ATOM 2597 C C . LEU A 1 378 ? 9.11381 -11.41362 -16.02728 1 37.44818 373 LEU A C 1
ATOM 2598 O O . LEU A 1 378 ? 9.37663 -12.431 -16.68157 1 37.13668 373 LEU A O 1
ATOM 2603 N N . GLN A 1 379 ? 8.63237 -11.46956 -14.7764 1 33.42935 374 GLN A N 1
ATOM 2604 C CA . GLN A 1 379 ? 8.32508 -12.75122 -14.15209 1 40.11561 374 GLN A CA 1
ATOM 2605 C C . GLN A 1 379 ? 7.18498 -13.44148 -14.87699 1 31.39051 374 GLN A C 1
ATOM 2606 O O . GLN A 1 379 ? 7.24488 -14.64385 -15.16119 1 32.73679 374 GLN A O 1
ATOM 2612 N N . ILE A 1 380 ? 6.11845 -12.69682 -15.15606 1 33.57084 375 ILE A N 1
ATOM 2613 C CA . ILE A 1 380 ? 4.96399 -13.29369 -15.81631 1 40.28526 375 ILE A CA 1
ATOM 2614 C C . ILE A 1 380 ? 5.37399 -13.85629 -17.16814 1 45.89251 375 ILE A C 1
ATOM 2615 O O . ILE A 1 380 ? 4.95651 -14.95496 -17.55405 1 37.27327 375 ILE A O 1
ATOM 2620 N N . ILE A 1 381 ? 6.23989 -13.13317 -17.88205 1 39.64202 376 ILE A N 1
ATOM 2621 C CA . ILE A 1 381 ? 6.79167 -13.63643 -19.13634 1 47.06976 376 ILE A CA 1
ATOM 2622 C C . ILE A 1 381 ? 7.52805 -14.94822 -18.89559 1 48.28525 376 ILE A C 1
ATOM 2623 O O . ILE A 1 381 ? 7.29106 -15.95126 -19.57948 1 38.72677 376 ILE A O 1
ATOM 2628 N N . GLU A 1 382 ? 8.42361 -14.96272 -17.90414 1 42.30004 377 GLU A N 1
ATOM 2629 C CA . GLU A 1 382 ? 9.22763 -16.15545 -17.64727 1 40.44137 377 GLU A CA 1
ATOM 2630 C C . GLU A 1 382 ? 8.35146 -17.34832 -17.27072 1 38.78137 377 GLU A C 1
ATOM 2631 O O . GLU A 1 382 ? 8.47351 -18.43571 -17.85078 1 34.64628 377 GLU A O 1
ATOM 2637 N N . TRP A 1 383 ? 7.4734 -17.16984 -16.28128 1 37.82182 378 TRP A N 1
ATOM 2638 C CA . TRP A 1 383 ? 6.64563 -18.28091 -15.81822 1 29.6983 378 TRP A CA 1
ATOM 2639 C C . TRP A 1 383 ? 5.72476 -18.79189 -16.91751 1 32.93115 378 TRP A C 1
ATOM 2640 O O . TRP A 1 383 ? 5.47929 -20.00256 -17.02389 1 41.96804 378 TRP A O 1
ATOM 2651 N N . THR A 1 384 ? 5.20997 -17.88362 -17.74206 1 30.47968 379 THR A N 1
ATOM 2652 C CA . THR A 1 384 ? 4.3272 -18.25969 -18.84591 1 31.12949 379 THR A CA 1
ATOM 2653 C C . THR A 1 384 ? 5.02793 -19.17556 -19.84168 1 33.246 379 THR A C 1
ATOM 2654 O O . THR A 1 384 ? 4.44945 -20.1608 -20.31757 1 39.26411 379 THR A O 1
ATOM 2658 N N . LYS A 1 385 ? 6.26821 -18.86225 -20.19232 1 34.31283 380 LYS A N 1
ATOM 2659 C CA . LYS A 1 385 ? 6.94018 -19.73112 -21.1482 1 37.73019 380 LYS A CA 1
ATOM 2660 C C . LYS A 1 385 ? 7.33981 -21.04047 -20.47644 1 36.62071 380 LYS A C 1
ATOM 2661 O O . LYS A 1 385 ? 7.28572 -22.10905 -21.09128 1 42.3153 380 LYS A O 1
ATOM 2667 N N . LYS A 1 386 ? 7.7044 -20.98974 -19.20108 1 37.89655 381 LYS A N 1
ATOM 2668 C CA . LYS A 1 386 ? 7.96504 -22.23561 -18.49102 1 39.08764 381 LYS A CA 1
ATOM 2669 C C . LYS A 1 386 ? 6.71059 -23.10495 -18.42472 1 40.88617 381 LYS A C 1
ATOM 2670 O O . LYS A 1 386 ? 6.79183 -24.33246 -18.55174 1 36.41016 381 LYS A O 1
ATOM 2676 N N . ILE A 1 387 ? 5.53605 -22.49024 -18.2645 1 40.23998 382 ILE A N 1
ATOM 2677 C CA . ILE A 1 387 ? 4.30248 -23.27637 -18.23995 1 33.42983 382 ILE A CA 1
ATOM 2678 C C . ILE A 1 387 ? 4.05828 -23.92058 -19.59228 1 36.75941 382 ILE A C 1
ATOM 2679 O O . ILE A 1 387 ? 3.6103 -25.07337 -19.6841 1 39.63445 382 ILE A O 1
ATOM 2684 N N . GLN A 1 388 ? 4.35358 -23.19127 -20.66602 1 40.67833 383 GLN A N 1
ATOM 2685 C CA . GLN A 1 388 ? 4.14719 -23.73846 -21.99861 1 43.32701 383 GLN A CA 1
ATOM 2686 C C . GLN A 1 388 ? 5.18792 -24.80245 -22.31397 1 41.94001 383 GLN A C 1
ATOM 2687 O O . GLN A 1 388 ? 4.87189 -25.81195 -22.94552 1 42.186 383 GLN A O 1
ATOM 2693 N N . ASP A 1 389 ? 6.42941 -24.60556 -21.86475 1 43.90258 384 ASP A N 1
ATOM 2694 C CA . ASP A 1 389 ? 7.4343 -25.65385 -22.00509 1 46.04075 384 ASP A CA 1
ATOM 2695 C C . ASP A 1 389 ? 6.99383 -26.92425 -21.28885 1 47.78137 384 ASP A C 1
ATOM 2696 O O . ASP A 1 389 ? 7.12046 -28.03403 -21.8222 1 42.78928 384 ASP A O 1
ATOM 2701 N N . ILE A 1 390 ? 6.48702 -26.77714 -20.06208 1 47.24882 385 ILE A N 1
ATOM 2702 C CA . ILE A 1 390 ? 5.98649 -27.93095 -19.31666 1 41.4244 385 ILE A CA 1
ATOM 2703 C C . ILE A 1 390 ? 4.93969 -28.67469 -20.13632 1 44.42671 385 ILE A C 1
ATOM 2704 O O . ILE A 1 390 ? 4.98832 -29.90553 -20.27842 1 42.49806 385 ILE A O 1
ATOM 2709 N N . LEU A 1 391 ? 4.00485 -27.92521 -20.73335 1 43.67932 386 LEU A N 1
ATOM 2710 C CA . LEU A 1 391 ? 2.93626 -28.52794 -21.52223 1 45.12469 386 LEU A CA 1
ATOM 2711 C C . LEU A 1 391 ? 3.43874 -29.24737 -22.76218 1 44.78501 386 LEU A C 1
ATOM 2712 O O . LEU A 1 391 ? 2.68339 -30.03015 -23.35018 1 48.64371 386 LEU A O 1
ATOM 2717 N N . ARG A 1 392 ? 4.66804 -28.96995 -23.20489 1 55.18795 387 ARG A N 1
ATOM 2718 C CA . ARG A 1 392 ? 5.22553 -29.67441 -24.35517 1 51.9681 387 ARG A CA 1
ATOM 2719 C C . ARG A 1 392 ? 5.66983 -31.08283 -24.00916 1 51.23405 387 ARG A C 1
ATOM 2720 O O . ARG A 1 392 ? 6.16779 -31.79785 -24.88294 1 50.20015 387 ARG A O 1
ATOM 2736 N N . PRO A 1 394 ? 3.57264 -33.70589 -22.57421 1 46.98875 389 PRO A N 1
ATOM 2737 C CA . PRO A 1 394 ? 2.33013 -34.2537 -22.0063 1 50.65403 389 PRO A CA 1
ATOM 2738 C C . PRO A 1 394 ? 2.46131 -35.6852 -21.51845 1 49.4436 389 PRO A C 1
ATOM 2739 O O . PRO A 1 394 ? 1.66386 -36.11356 -20.67183 1 40.60933 389 PRO A O 1
ATOM 2743 N N . HIS A 1 395 ? 3.42571 -36.44738 -22.03588 1 46.84877 390 HIS A N 1
ATOM 2744 C CA . HIS A 1 395 ? 3.67229 -37.79702 -21.53585 1 45.72692 390 HIS A CA 1
ATOM 2745 C C . HIS A 1 395 ? 4.17141 -37.82246 -20.10121 1 36.95269 390 HIS A C 1
ATOM 2746 O O . HIS A 1 395 ? 4.18699 -38.89418 -19.49505 1 38.37442 390 HIS A O 1
ATOM 2753 N N . LEU A 1 396 ? 4.57814 -36.68201 -19.54824 1 35.31806 391 LEU A N 1
ATOM 2754 C CA . LEU A 1 396 ? 5.10414 -36.59112 -18.19068 1 35.80033 391 LEU A CA 1
ATOM 2755 C C . LEU A 1 396 ? 4.1998 -35.77356 -17.27993 1 37.8156 391 LEU A C 1
ATOM 2756 O O . LEU A 1 396 ? 4.57555 -35.49631 -16.13132 1 31.7583 391 LEU A O 1
ATOM 2761 N N . LEU A 1 397 ? 3.02861 -35.36602 -17.76869 1 35.3854 392 LEU A N 1
ATOM 2762 C CA . LEU A 1 397 ? 2.09196 -34.55871 -16.99488 1 41.17719 392 LEU A CA 1
ATOM 2763 C C . LEU A 1 397 ? 0.73833 -35.25324 -16.91361 1 41.33743 392 LEU A C 1
ATOM 2764 O O . LEU A 1 397 ? 0.16677 -35.64273 -17.93556 1 35.76313 392 LEU A O 1
ATOM 2769 N N . THR A 1 398 ? 0.22882 -35.37831 -15.69673 1 34.37073 393 THR A N 1
ATOM 2770 C CA . THR A 1 398 ? -1.05964 -35.98836 -15.38739 1 37.24754 393 THR A CA 1
ATOM 2771 C C . THR A 1 398 ? -1.79956 -35.05646 -14.43722 1 44.85006 393 THR A C 1
ATOM 2772 O O . THR A 1 398 ? -1.20128 -34.53555 -13.49268 1 39.37127 393 THR A O 1
ATOM 2776 N N . VAL A 1 399 ? -3.08968 -34.82985 -14.67845 1 37.02181 394 VAL A N 1
ATOM 2777 C CA . VAL A 1 399 ? -3.91677 -34.0351 -13.76963 1 36.24079 394 VAL A CA 1
ATOM 2778 C C . VAL A 1 399 ? -4.88712 -34.97055 -13.04206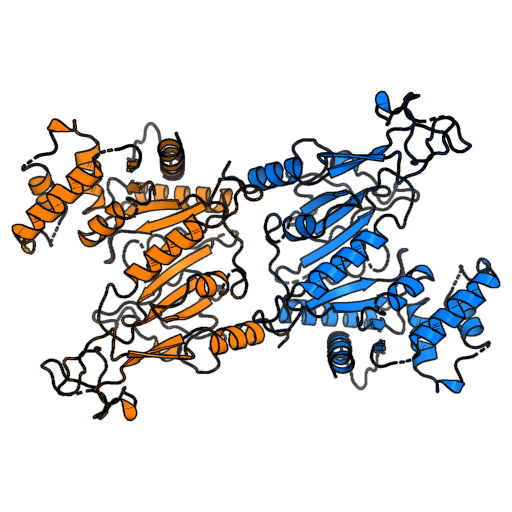 1 33.36095 394 VAL A C 1
ATOM 2779 O O . VAL A 1 399 ? -5.68937 -35.66302 -13.68373 1 33.45078 394 VAL A O 1
ATOM 2783 N N . PHE A 1 400 ? -4.83959 -34.97415 -11.70946 1 28.87707 395 PHE A N 1
ATOM 2784 C CA . PHE A 1 400 ? -5.87012 -35.65272 -10.92327 1 35.74751 395 PHE A CA 1
ATOM 2785 C C . PHE A 1 400 ? -7.07391 -34.72142 -10.80676 1 32.00857 395 PHE A C 1
ATOM 2786 O O . PHE A 1 400 ? -6.93492 -33.57652 -10.37562 1 35.51525 395 PHE A O 1
ATOM 2794 N N . ARG A 1 401 ? -8.2407 -35.17714 -11.24751 1 36.23952 396 ARG A N 1
ATOM 2795 C CA . ARG A 1 401 ? -9.46869 -34.3987 -11.08533 1 46.46637 396 ARG A CA 1
ATOM 2796 C C . ARG A 1 401 ? -10.50984 -35.28076 -10.40611 1 51.81224 396 ARG A C 1
ATOM 2797 O O . ARG A 1 401 ? -10.61032 -36.47994 -10.69195 1 44.61355 396 ARG A O 1
ATOM 2805 N N . ILE A 1 402 ? -11.25194 -34.69441 -9.47574 1 50.72899 397 ILE A N 1
ATOM 2806 C CA . ILE A 1 402 ? -12.36355 -35.40213 -8.8517 1 54.01735 397 ILE A CA 1
ATOM 2807 C C . ILE A 1 402 ? -13.47577 -35.62054 -9.86929 1 58.06053 397 ILE A C 1
ATOM 2808 O O . ILE A 1 402 ? -13.87023 -34.69881 -10.59479 1 58.35767 397 ILE A O 1
ATOM 2813 N N . ASP A 1 403 ? -13.99157 -36.84558 -9.91949 1 67.74384 398 ASP A N 1
ATOM 2814 C CA . ASP A 1 403 ? -15.20935 -37.17199 -10.65932 1 73.10834 398 ASP A CA 1
ATOM 2815 C C . ASP A 1 403 ? -15.95782 -38.20339 -9.82552 1 70.73928 398 ASP A C 1
ATOM 2816 O O . ASP A 1 403 ? -15.51944 -39.35286 -9.73471 1 64.04527 398 ASP A O 1
ATOM 2821 N N . GLU A 1 404 ? -17.06726 -37.80162 -9.20073 1 83.12116 399 GLU A N 1
ATOM 2822 C CA . GLU A 1 404 ? -17.78359 -38.70589 -8.30293 1 98.61491 399 GLU A CA 1
ATOM 2823 C C . GLU A 1 404 ? -18.61106 -39.76034 -9.03832 1 112.50747 399 GLU A C 1
ATOM 2824 O O . GLU A 1 404 ? -19.15598 -40.66093 -8.38877 1 119.91499 399 GLU A O 1
ATOM 2830 N N . ASP A 1 405 ? -18.70711 -39.69768 -10.36698 1 112.8725 400 ASP A N 1
ATOM 2831 C CA . ASP A 1 405 ? -19.28571 -40.80644 -11.11629 1 116.99332 400 ASP A CA 1
ATOM 2832 C C . ASP A 1 405 ? -18.2624 -41.88891 -11.44443 1 114.26687 400 ASP A C 1
ATOM 2833 O O . ASP A 1 405 ? -18.65419 -43.01909 -11.76041 1 118.69984 400 ASP A O 1
ATOM 2838 N N . LYS A 1 406 ? -16.9681 -41.57019 -11.3617 1 105.5129 401 LYS A N 1
ATOM 2839 C CA . LYS A 1 406 ? -15.87279 -42.51846 -11.54121 1 100.76217 401 LYS A CA 1
ATOM 2840 C C . LYS A 1 406 ? -15.2486 -42.926 -10.21004 1 102.10108 401 LYS A C 1
ATOM 28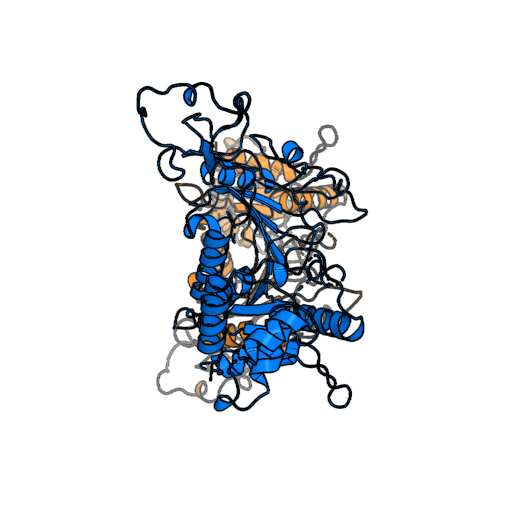41 O O . LYS A 1 406 ? -15.08322 -44.1208 -9.94387 1 106.79963 401 LYS A O 1
ATOM 2847 N N . ASN A 1 407 ? -14.88957 -41.94684 -9.37372 1 99.46109 402 ASN A N 1
ATOM 2848 C CA . ASN A 1 407 ? -14.55003 -42.14757 -7.96207 1 96.91243 402 ASN A CA 1
ATOM 2849 C C . ASN A 1 407 ? -13.24711 -42.94223 -7.81124 1 91.31886 402 ASN A C 1
ATOM 2850 O O . ASN A 1 407 ? -13.22578 -44.11021 -7.39903 1 94.32824 402 ASN A O 1
ATOM 2855 N N . TYR A 1 408 ? -12.15383 -42.25521 -8.12292 1 82.17024 403 TYR A N 1
ATOM 2856 C CA . TYR A 1 408 ? -10.80907 -42.78749 -8.01336 1 74.66648 403 TYR A CA 1
ATOM 2857 C C . TYR A 1 408 ? -10.03837 -41.978 -6.98844 1 60.23498 403 TYR A C 1
ATOM 2858 O O . TYR A 1 408 ? -10.22495 -40.75523 -6.90022 1 45.27531 403 TYR A O 1
ATOM 2867 N N . ASP A 1 409 ? -9.17307 -42.64053 -6.2113 1 56.84306 404 ASP A N 1
ATOM 2868 C CA . ASP A 1 409 ? -8.21003 -41.90549 -5.40626 1 51.84154 404 ASP A CA 1
ATOM 2869 C C . ASP A 1 409 ? -6.98662 -41.56302 -6.25243 1 39.89823 404 ASP A C 1
ATOM 2870 O O . ASP A 1 409 ? -6.86685 -41.95314 -7.4201 1 39.17873 404 ASP A O 1
ATOM 2875 N N . VAL A 1 410 ? -6.03922 -40.84822 -5.63807 1 36.53476 405 VAL A N 1
ATOM 2876 C CA . VAL A 1 410 ? -4.8891 -40.35799 -6.3858 1 39.09338 405 VAL A CA 1
ATOM 2877 C C . VAL A 1 410 ? -3.91172 -41.46624 -6.715 1 36.39191 405 VAL A C 1
ATOM 2878 O O . VAL A 1 410 ? -3.02986 -41.26267 -7.55667 1 41.67468 405 VAL A O 1
ATOM 2882 N N . ASP A 1 411 ? -4.06997 -42.64205 -6.10016 1 34.57336 406 ASP A N 1
ATOM 2883 C CA . ASP A 1 411 ? -3.20709 -43.77464 -6.42524 1 37.47474 406 ASP A CA 1
ATOM 2884 C C . ASP A 1 411 ? -3.33567 -44.15628 -7.89311 1 41.80021 406 ASP A C 1
ATOM 2885 O O . ASP A 1 411 ? -2.33185 -44.42343 -8.56165 1 41.10709 406 ASP A O 1
ATOM 2890 N N . VAL A 1 412 ? -4.55603 -44.14316 -8.42576 1 43.37852 407 VAL A N 1
ATOM 2891 C CA . VAL A 1 412 ? -4.72815 -44.44244 -9.84243 1 43.63838 407 VAL A CA 1
ATOM 2892 C C . VAL A 1 412 ? -3.98976 -43.42632 -10.70153 1 34.1894 407 VAL A C 1
ATOM 2893 O O . VAL A 1 412 ? -3.32323 -43.78874 -11.68055 1 38.47001 407 VAL A O 1
ATOM 2897 N N . ALA A 1 413 ? -4.1193 -42.13638 -10.37331 1 36.89327 408 ALA A N 1
ATOM 2898 C CA . ALA A 1 413 ? -3.42733 -41.11251 -11.15397 1 33.88399 408 ALA A CA 1
ATOM 2899 C C . ALA A 1 413 ? -1.9066 -41.23512 -11.03584 1 45.67738 408 ALA A C 1
ATOM 2900 O O . ALA A 1 413 ? -1.17548 -40.90016 -11.97946 1 35.28678 408 ALA A O 1
ATOM 2902 N N . ILE A 1 414 ? -1.41244 -41.68824 -9.88321 1 41.3974 409 ILE A N 1
ATOM 2903 C CA . ILE A 1 414 ? 0.01514 -41.94657 -9.73706 1 32.99535 409 ILE A CA 1
ATOM 2904 C C . ILE A 1 414 ? 0.44278 -43.10391 -10.62675 1 32.30745 409 ILE A C 1
ATOM 2905 O O . ILE A 1 414 ? 1.48651 -43.04722 -11.28882 1 38.82493 409 ILE A O 1
ATOM 2910 N N . LEU A 1 415 ? -0.36004 -44.16678 -10.67476 1 31.88405 410 LEU A N 1
ATOM 2911 C CA . LEU A 1 415 ? 0.00213 -45.30531 -11.51241 1 33.71347 410 LEU A CA 1
ATOM 2912 C C . LEU A 1 415 ? -0.10318 -44.95969 -12.99352 1 38.42327 410 LEU A C 1
ATOM 2913 O O . LEU A 1 415 ? 0.74578 -45.3744 -13.79312 1 42.31088 410 LEU A O 1
ATOM 2918 N N . GLN A 1 416 ? -1.13958 -44.20993 -13.38176 1 39.33507 411 GLN A N 1
ATOM 2919 C CA . GLN A 1 416 ? -1.25741 -43.77465 -14.77376 1 37.9741 411 GLN A CA 1
ATOM 2920 C C . GLN A 1 416 ? -0.07511 -42.90527 -15.16948 1 37.16753 411 GLN A C 1
ATOM 2921 O O . GLN A 1 416 ? 0.39863 -42.96843 -16.30929 1 38.58593 411 GLN A O 1
ATOM 2927 N N . ALA A 1 417 ? 0.38698 -42.06243 -14.24191 1 30.59985 412 ALA A N 1
ATOM 2928 C CA . ALA A 1 417 ? 1.58865 -41.27619 -14.46787 1 30.99864 412 ALA A CA 1
ATOM 2929 C C . ALA A 1 417 ? 2.77479 -42.177 -14.77765 1 36.48474 412 ALA A C 1
ATOM 2930 O O . ALA A 1 417 ? 3.48848 -41.96508 -15.76441 1 44.33238 412 ALA A O 1
ATOM 2932 N N . LEU A 1 418 ? 2.98694 -43.202 -13.94884 1 40.4738 413 LEU A N 1
ATOM 2933 C CA . LEU A 1 418 ? 4.12725 -44.09662 -14.12771 1 39.94058 413 LEU A CA 1
ATOM 2934 C C . LEU A 1 418 ? 4.01498 -44.87465 -15.42693 1 50.55525 413 LEU A C 1
ATOM 2935 O O . LEU A 1 418 ? 5.00995 -45.06693 -16.13708 1 53.87022 413 LEU A O 1
ATOM 2940 N N . LEU A 1 419 ? 2.80781 -45.33157 -15.75612 1 48.06341 414 LEU A N 1
ATOM 2941 C CA . LEU A 1 419 ? 2.62081 -46.07757 -16.99059 1 46.54094 414 LEU A CA 1
ATOM 2942 C C . LEU A 1 419 ? 2.81095 -45.18076 -18.20637 1 47.01383 414 LEU A C 1
ATOM 2943 O O . LEU A 1 419 ? 3.44822 -45.5826 -19.18658 1 50.24588 414 LEU A O 1
ATOM 2948 N N . LYS A 1 420 ? 2.27576 -43.95946 -18.16076 1 44.34668 415 LYS A N 1
ATOM 2949 C CA . LYS A 1 420 ? 2.40612 -43.06832 -19.30903 1 52.05809 415 LYS A CA 1
ATOM 2950 C C . LYS A 1 420 ? 3.85748 -42.66101 -19.53484 1 50.99088 415 LYS A C 1
ATOM 2951 O O . LYS A 1 420 ? 4.298 -42.50814 -20.67925 1 58.83664 415 LYS A O 1
ATOM 2957 N N . ALA A 1 421 ? 4.61193 -42.46374 -18.46195 1 42.59594 416 ALA A N 1
ATOM 2958 C CA . ALA A 1 421 ? 6.01737 -42.10742 -18.61322 1 45.6456 416 ALA A CA 1
ATOM 2959 C C . ALA A 1 421 ? 6.81277 -43.29403 -19.1422 1 61.5485 416 ALA A C 1
ATOM 2960 O O . ALA A 1 421 ? 7.53809 -43.17514 -20.13982 1 66.62764 416 ALA A O 1
ATOM 2962 N N . SER A 1 422 ? 6.64966 -44.45931 -18.49988 1 61.44953 417 SER A N 1
ATOM 2963 C CA . SER A 1 422 ? 7.33481 -45.68394 -18.91734 1 64.61753 417 SER A CA 1
ATOM 2964 C C . SER A 1 422 ? 7.02515 -46.05032 -20.36659 1 76.2371 417 SER A C 1
ATOM 2965 O O . SER A 1 422 ? 7.91838 -46.48519 -21.10337 1 82.03001 417 SER A O 1
ATOM 2968 N N . ARG A 1 423 ? 5.77243 -45.88353 -20.79118 1 86.25098 418 ARG A N 1
ATOM 2969 C CA . ARG A 1 423 ? 5.32158 -46.27465 -22.13397 1 91.24864 418 ARG A CA 1
ATOM 2970 C C . ARG A 1 423 ? 5.64702 -47.7365 -22.44503 1 96.23955 418 ARG A C 1
ATOM 2971 O O . ARG A 1 423 ? 5.95617 -48.0882 -23.5863 1 101.86522 418 ARG A O 1
ATOM 2979 N N . LYS B 1 38 ? 7.03343 -56.16209 -10.31219 1 56.57893 33 LYS B N 1
ATOM 2980 C CA . LYS B 1 38 ? 6.42254 -54.89393 -10.71736 1 63.05734 33 LYS B CA 1
ATOM 2981 C C . LYS B 1 38 ? 6.7741 -53.85768 -9.61234 1 64.64406 33 LYS B C 1
ATOM 2982 O O . LYS B 1 38 ? 7.92007 -53.7936 -9.14055 1 63.03052 33 LYS B O 1
ATOM 2988 N N . LEU B 1 39 ? 5.79208 -53.0412 -9.23872 1 54.56673 34 LEU B N 1
ATOM 2989 C CA . LEU B 1 39 ? 5.89339 -52.06353 -8.16631 1 52.53161 34 LEU B CA 1
ATOM 2990 C C . LEU B 1 39 ? 5.44109 -52.66142 -6.85087 1 50.20035 34 LEU B C 1
ATOM 2991 O O . LEU B 1 39 ? 5.87877 -52.20321 -5.79153 1 49.51399 34 LEU B O 1
ATOM 2996 N N . ASP B 1 40 ? 4.55904 -53.66622 -6.90301 1 45.97051 35 ASP B N 1
ATOM 2997 C CA . ASP B 1 40 ? 4.1305 -54.34978 -5.68935 1 46.37293 35 ASP B CA 1
ATOM 2998 C C . ASP B 1 40 ? 5.32348 -55.00513 -5.02248 1 41.94268 35 ASP B C 1
ATOM 2999 O O . ASP B 1 40 ? 6.15317 -55.62859 -5.68777 1 42.9708 35 ASP B O 1
ATOM 3004 N N . LYS B 1 41 ? 5.40027 -54.8396 -3.69798 1 47.71503 36 LYS B N 1
ATOM 3005 C CA . LYS B 1 41 ? 6.47073 -55.43795 -2.90246 1 48.68596 36 LYS B CA 1
ATOM 3006 C C . LYS B 1 41 ? 6.54148 -56.94646 -3.10014 1 51.44802 36 LYS B C 1
ATOM 3007 O O . LYS B 1 41 ? 7.63451 -57.52544 -3.15852 1 45.98536 36 LYS B O 1
ATOM 3013 N N . ARG B 1 42 ? 5.38418 -57.60976 -3.15392 1 54.59548 37 ARG B N 1
ATOM 3014 C CA . ARG B 1 42 ? 5.37372 -59.06581 -3.26353 1 51.11377 37 ARG B CA 1
ATOM 3015 C C . ARG B 1 42 ? 5.78678 -59.52091 -4.65705 1 49.62738 37 ARG B C 1
ATOM 3016 O O . ARG B 1 42 ? 6.51162 -60.51472 -4.80386 1 46.56911 37 ARG B O 1
ATOM 3024 N N . CYS B 1 43 ? 5.33001 -58.81806 -5.69551 1 49.59304 38 CYS B N 1
ATOM 3025 C CA . CYS B 1 43 ? 5.60914 -59.25762 -7.05789 1 46.53437 38 CYS B CA 1
ATOM 3026 C C . CYS B 1 43 ? 7.0483 -58.9593 -7.4377 1 47.54104 38 CYS B C 1
ATOM 3027 O O . CYS B 1 43 ? 7.68891 -59.75789 -8.14212 1 43.28259 38 CYS B O 1
ATOM 3030 N N . SER B 1 44 ? 7.57035 -57.82559 -6.97988 1 38.23297 39 SER B N 1
ATOM 3031 C CA . SER B 1 44 ? 9.0049 -57.56767 -7.03774 1 39.78045 39 SER B CA 1
ATOM 3032 C C . SER B 1 44 ? 9.81603 -58.71792 -6.45341 1 35.05319 39 SER B C 1
ATOM 3033 O O . SER B 1 44 ? 10.71359 -59.26506 -7.10393 1 34.55799 39 SER B O 1
ATOM 3036 N N . LEU B 1 45 ? 9.47922 -59.11731 -5.23533 1 39.13686 40 LEU B N 1
ATOM 3037 C CA . LEU B 1 45 ? 10.22577 -60.18816 -4.58611 1 42.08441 40 LEU B CA 1
ATOM 3038 C C . LEU B 1 45 ? 10.03878 -61.51356 -5.32254 1 45.42402 40 LEU B C 1
ATOM 3039 O O . LEU B 1 45 ? 11.00708 -62.2447 -5.57959 1 30.54516 40 LEU B O 1
ATOM 3044 N N . ALA B 1 46 ? 8.79128 -61.81769 -5.70349 1 32.66911 41 ALA B N 1
ATOM 3045 C CA . ALA B 1 46 ? 8.51376 -63.07064 -6.39668 1 36.30827 41 ALA B CA 1
ATOM 3046 C C . ALA B 1 46 ? 9.27437 -63.14542 -7.71249 1 37.45285 41 ALA B C 1
ATOM 3047 O O . ALA B 1 46 ? 9.86201 -64.18075 -8.04636 1 38.55983 41 ALA B O 1
ATOM 3049 N N . SER B 1 47 ? 9.28685 -62.04396 -8.46294 1 40.65797 42 SER B N 1
ATOM 3050 C CA . SER B 1 47 ? 9.98527 -62.01496 -9.74287 1 44.05681 42 SER B CA 1
ATOM 3051 C C . SER B 1 47 ? 11.48696 -62.19911 -9.55888 1 40.30786 42 SER B C 1
ATOM 3052 O O . SER B 1 47 ? 12.11449 -62.98423 -10.27488 1 38.82604 42 SER B O 1
ATOM 3055 N N . TRP B 1 48 ? 12.08613 -61.48684 -8.59642 1 36.86689 43 TRP B N 1
ATOM 3056 C CA . TRP B 1 48 ? 13.5215 -61.66347 -8.36514 1 32.33871 43 TRP B CA 1
ATOM 3057 C C . TRP B 1 48 ? 13.84813 -63.09139 -7.91934 1 30.63802 43 TRP B C 1
ATOM 3058 O O . TRP B 1 48 ? 14.84741 -63.67459 -8.36066 1 33.24063 43 TRP B O 1
ATOM 3069 N N . ILE B 1 49 ? 13.02222 -63.67261 -7.04202 1 30.49535 44 ILE B N 1
ATOM 3070 C CA . ILE B 1 49 ? 13.3086 -65.01194 -6.52877 1 31.87449 44 ILE B CA 1
ATOM 3071 C C . ILE B 1 49 ? 13.18265 -66.04071 -7.64238 1 38.48653 44 ILE B C 1
ATOM 3072 O O . ILE B 1 49 ? 14.05244 -66.90229 -7.81662 1 32.18997 44 ILE B O 1
ATOM 3077 N N . LYS B 1 50 ? 12.10191 -65.95371 -8.41688 1 31.47669 45 LYS B N 1
ATOM 3078 C CA . LYS B 1 50 ? 11.90551 -66.8679 -9.53185 1 36.98293 45 LYS B CA 1
ATOM 3079 C C . LYS B 1 50 ? 13.03086 -66.77802 -10.55225 1 39.90666 45 LYS B C 1
ATOM 3080 O O . LYS B 1 50 ? 13.3299 -67.76815 -11.22445 1 40.746 45 LYS B O 1
ATOM 3086 N N . GLU B 1 51 ? 13.64655 -65.60462 -10.70736 1 43.66358 46 GLU B N 1
ATOM 3087 C CA . GLU B 1 51 ? 14.67365 -65.43334 -11.72894 1 47.91985 46 GLU B CA 1
ATOM 3088 C C . GLU B 1 51 ? 16.06843 -65.81018 -11.25176 1 40.09167 46 GLU B C 1
ATOM 3089 O O . GLU B 1 51 ? 16.92952 -66.10193 -12.08326 1 45.10735 46 GLU B O 1
ATOM 3095 N N . ASN B 1 52 ? 16.31084 -65.81718 -9.94584 1 32.95998 47 ASN B N 1
ATOM 3096 C CA . ASN B 1 52 ? 17.66466 -65.93525 -9.42921 1 34.23419 47 ASN B CA 1
ATOM 3097 C C . ASN B 1 52 ? 17.86895 -67.10529 -8.49438 1 34.0656 47 ASN B C 1
ATOM 3098 O O . ASN B 1 52 ? 18.97366 -67.65867 -8.4719 1 41.95073 47 ASN B O 1
ATOM 3103 N N . ILE B 1 53 ? 16.85516 -67.51497 -7.73293 1 27.42559 48 ILE B N 1
ATOM 3104 C CA . ILE B 1 53 ? 17.03155 -68.56676 -6.7321 1 25.77969 48 ILE B CA 1
ATOM 3105 C C . ILE B 1 53 ? 16.6009 -69.91071 -7.31227 1 33.95948 48 ILE B C 1
ATOM 3106 O O . ILE B 1 53 ? 15.54131 -70.02579 -7.93643 1 38.3153 48 ILE B O 1
ATOM 3111 N N . LYS B 1 54 ? 17.40382 -70.94228 -7.06088 1 25.78469 49 LYS B N 1
ATOM 3112 C CA . LYS B 1 54 ? 17.19906 -72.28216 -7.58691 1 24.74471 49 LYS B CA 1
ATOM 3113 C C . LYS B 1 54 ? 16.82526 -73.26113 -6.47831 1 29.05894 49 LYS B C 1
ATOM 3114 O O . LYS B 1 54 ? 17.23516 -73.11134 -5.32297 1 27.37336 49 LYS B O 1
ATOM 3120 N N . LYS B 1 55 ? 16.06513 -74.28285 -6.84873 1 24.51379 50 LYS B N 1
ATOM 3121 C CA . LYS B 1 55 ? 15.97452 -75.50999 -6.07424 1 27.7726 50 LYS B CA 1
ATOM 3122 C C . LYS B 1 55 ? 16.92055 -76.53267 -6.68186 1 29.53832 50 LYS B C 1
ATOM 3123 O O . LYS B 1 55 ? 17.54483 -76.29117 -7.71717 1 35.22287 50 LYS B O 1
ATOM 3129 N N . LYS B 1 56 ? 16.99943 -77.70612 -6.05446 1 32.28884 51 LYS B N 1
ATOM 3130 C CA . LYS B 1 56 ? 17.7434 -78.82404 -6.61058 1 29.61804 51 LYS B CA 1
ATOM 3131 C C . LYS B 1 56 ? 16.80014 -79.99565 -6.82646 1 31.25788 51 LYS B C 1
ATOM 3132 O O . LYS B 1 56 ? 15.90598 -80.24448 -6.01305 1 27.72088 51 LYS B O 1
ATOM 3138 N N . GLU B 1 57 ? 16.97316 -80.68263 -7.94783 1 26.1064 52 GLU B N 1
ATOM 3139 C CA . GLU B 1 57 ? 16.18881 -81.87603 -8.23564 1 28.22491 52 GLU B CA 1
ATOM 3140 C C . GLU B 1 57 ? 17.10691 -82.9667 -8.74685 1 29.46829 52 GLU B C 1
ATOM 3141 O O . GLU B 1 57 ? 18.00965 -82.70172 -9.55393 1 28.32475 52 GLU B O 1
ATOM 3147 N N . CYS B 1 58 ? 16.81641 -84.19383 -8.32059 1 27.2102 53 CYS B N 1
ATOM 3148 C CA . CYS B 1 58 ? 17.53223 -85.36454 -8.81067 1 31.72946 53 CYS B CA 1
ATOM 3149 C C . CYS B 1 58 ? 17.20801 -85.59317 -10.28137 1 31.09522 53 CYS B C 1
ATOM 3150 O O . CYS B 1 58 ? 16.04025 -85.55265 -10.68059 1 28.02122 53 CYS B O 1
ATOM 3153 N N . CYS B 1 59 ? 18.24251 -85.84923 -11.09012 1 30.79901 54 CYS B N 1
ATOM 3154 C CA . CYS B 1 59 ? 18.05854 -86.13927 -12.50611 1 34.41608 54 CYS B CA 1
ATOM 3155 C C . CYS B 1 59 ? 18.53925 -87.54175 -12.85586 1 28.86438 54 CYS B C 1
ATOM 3156 O O . CYS B 1 59 ? 18.89508 -87.80596 -14.00752 1 35.13582 54 CYS B O 1
ATOM 3159 N N . PHE B 1 60 ? 18.56831 -88.45177 -11.87943 1 31.66841 55 PHE B N 1
ATOM 3160 C CA . PHE B 1 60 ? 19.0782 -89.79395 -12.13072 1 31.5942 55 PHE B CA 1
ATOM 3161 C C . PHE B 1 60 ? 18.47637 -90.72696 -11.08058 1 37.61388 55 PHE B C 1
ATOM 3162 O O . PHE B 1 60 ? 19.00858 -90.83825 -9.97126 1 33.53406 55 PHE B O 1
ATOM 3170 N N . TYR B 1 61 ? 17.39353 -91.40501 -11.44525 1 32.71113 56 TYR B N 1
ATOM 3171 C CA . TYR B 1 61 ? 16.70011 -92.27843 -10.50183 1 29.59296 56 TYR B CA 1
ATOM 3172 C C . TYR B 1 61 ? 17.46568 -93.597 -10.37875 1 31.98936 56 TYR B C 1
ATOM 3173 O O . TYR B 1 61 ? 17.54284 -94.37084 -11.33481 1 29.95633 56 TYR B O 1
ATOM 3182 N N . VAL B 1 62 ? 18.02026 -93.86183 -9.19453 1 38.90799 57 VAL B N 1
ATOM 3183 C CA . VAL B 1 62 ? 18.78963 -95.07135 -8.9263 1 35.18704 57 VAL B CA 1
ATOM 3184 C C . VAL B 1 62 ? 18.43487 -95.53968 -7.52115 1 31.40567 57 VAL B C 1
ATOM 3185 O O . VAL B 1 62 ? 18.61639 -94.79701 -6.54879 1 31.57251 57 VAL B O 1
ATOM 3189 N N . GLU B 1 63 ? 17.92652 -96.75668 -7.40998 1 29.78063 58 GLU B N 1
ATOM 3190 C CA . GLU B 1 63 ? 17.49767 -97.2423 -6.11346 1 33.75824 58 GLU B CA 1
ATOM 3191 C C . GLU B 1 63 ? 18.69602 -97.58505 -5.23692 1 33.17301 58 GLU B C 1
ATOM 3192 O O . GLU B 1 63 ? 19.83093 -97.7488 -5.70777 1 31.23019 58 GLU B O 1
ATOM 3198 N N . ASP B 1 64 ? 18.43877 -97.6689 -3.9355 1 31.4481 59 ASP B N 1
ATOM 3199 C CA . ASP B 1 64 ? 19.50065 -97.88413 -2.95558 1 45.50207 59 ASP B CA 1
ATOM 3200 C C . ASP B 1 64 ? 19.07025 -98.97665 -1.97186 1 45.12808 59 ASP B C 1
ATOM 3201 O O . ASP B 1 64 ? 19.03239 -98.77959 -0.75895 1 41.83823 59 ASP B O 1
ATOM 3206 N N . GLY B 1 65 ? 18.72523 -100.14879 -2.51966 1 43.98332 60 GLY B N 1
ATOM 3207 C CA . GLY B 1 65 ? 18.38388 -101.31867 -1.72852 1 42.907 60 GLY B CA 1
ATOM 3208 C C . GLY B 1 65 ? 16.90486 -101.51138 -1.43396 1 34.76307 60 GLY B C 1
ATOM 3209 O O . GLY B 1 65 ? 16.52701 -102.57913 -0.94233 1 36.1864 60 GLY B O 1
ATOM 3210 N N . ARG B 1 66 ? 16.0606 -100.51394 -1.70594 1 38.17563 61 ARG B N 1
ATOM 3211 C CA . ARG B 1 66 ? 14.62246 -100.57566 -1.4535 1 39.66179 61 ARG B CA 1
ATOM 3212 C C . ARG B 1 66 ? 13.87346 -100.15332 -2.7118 1 33.19467 61 ARG B C 1
ATOM 3213 O O . ARG B 1 66 ? 14.1634 -99.10324 -3.28454 1 33.4513 61 ARG B O 1
ATOM 3221 N N . GLU B 1 67 ? 12.90865 -100.9632 -3.13796 1 34.24586 62 GLU B N 1
ATOM 3222 C CA . GLU B 1 67 ? 12.19784 -100.68516 -4.38119 1 36.82121 62 GLU B CA 1
ATOM 3223 C C . GLU B 1 67 ? 11.38194 -99.4059 -4.22991 1 42.0551 62 GLU B C 1
ATOM 3224 O O . GLU B 1 67 ? 10.76748 -99.16959 -3.1889 1 41.1739 62 GLU B O 1
ATOM 3230 N N . GLY B 1 68 ? 11.38016 -98.58459 -5.28317 1 39.46979 63 GLY B N 1
ATOM 3231 C CA . GLY B 1 68 ? 10.55231 -97.40331 -5.339 1 37.73138 63 GLY B CA 1
ATOM 3232 C C . GLY B 1 68 ? 11.13204 -96.15508 -4.70464 1 38.73481 63 GLY B C 1
ATOM 3233 O O . GLY B 1 68 ? 10.49467 -95.09516 -4.7791 1 35.20546 63 GLY B O 1
ATOM 3234 N N . ILE B 1 69 ? 12.30001 -96.23549 -4.07093 1 32.147 64 ILE B N 1
ATOM 3235 C CA . ILE B 1 69 ? 12.93924 -95.08056 -3.45396 1 28.83216 64 ILE B CA 1
ATOM 3236 C C . ILE B 1 69 ? 14.35088 -94.9509 -4.01256 1 37.50842 64 ILE B C 1
ATOM 3237 O O . ILE B 1 69 ? 15.13777 -95.90577 -3.97389 1 36.26426 64 ILE B O 1
ATOM 3242 N N . CYS B 1 70 ? 14.65674 -93.76872 -4.52129 1 36.90161 65 CYS B N 1
ATOM 3243 C CA . CYS B 1 70 ? 15.94245 -93.41947 -5.08549 1 36.91254 65 CYS B CA 1
ATOM 3244 C C . CYS B 1 70 ? 16.99484 -93.18923 -4.0041 1 36.92232 65 CYS B C 1
ATOM 3245 O O . CYS B 1 70 ? 16.69155 -92.96232 -2.83226 1 33.59863 65 CYS B O 1
ATOM 3248 N N . LYS B 1 71 ? 18.25759 -93.2089 -4.42722 1 33.56412 66 LYS B N 1
ATOM 3249 C CA . LYS B 1 71 ? 19.32268 -92.81383 -3.51539 1 36.72113 66 LYS B CA 1
ATOM 3250 C C . LYS B 1 71 ? 19.11724 -91.39522 -2.99198 1 34.99796 66 LYS B C 1
ATOM 3251 O O . LYS B 1 71 ? 19.57178 -91.07448 -1.89035 1 30.90115 66 LYS B O 1
ATOM 3257 N N . CYS B 1 72 ? 18.43854 -90.5301 -3.75729 1 30.49493 67 CYS B N 1
ATOM 3258 C CA . CYS B 1 72 ? 18.1922 -89.17703 -3.27149 1 31.10658 67 CYS B CA 1
ATOM 3259 C C . CYS B 1 72 ? 17.13642 -89.12476 -2.1519 1 36.22063 67 CYS B C 1
ATOM 3260 O O . CYS B 1 72 ? 16.90762 -88.04188 -1.59954 1 35.85319 67 CYS B O 1
ATOM 3263 N N . GLY B 1 73 ? 16.48744 -90.24037 -1.80407 1 29.0096 68 GLY B N 1
ATOM 3264 C CA . GLY B 1 73 ? 15.44283 -90.23375 -0.79581 1 32.59343 68 GLY B CA 1
ATOM 3265 C C . GLY B 1 73 ? 14.04301 -90.01605 -1.33603 1 36.70192 68 GLY B C 1
ATOM 3266 O O . GLY B 1 73 ? 13.06919 -90.24644 -0.6083 1 31.4756 68 GLY B O 1
ATOM 3267 N N . TYR B 1 74 ? 13.90478 -89.59028 -2.61308 1 29.87805 69 TYR B N 1
ATOM 3268 C CA . TYR B 1 74 ? 12.54168 -89.40612 -3.09665 1 27.05298 69 TYR B CA 1
ATOM 3269 C C . TYR B 1 74 ? 12.03469 -90.67787 -3.77873 1 31.30368 69 TYR B C 1
ATOM 3270 O O . TYR B 1 74 ? 12.81994 -91.43087 -4.36858 1 35.89412 69 TYR B O 1
ATOM 3279 N N . PRO B 1 75 ? 10.7256 -90.92877 -3.70273 1 33.07344 70 PRO B N 1
ATOM 3280 C CA . PRO B 1 75 ? 10.12985 -92.02338 -4.47609 1 32.59383 70 PRO B CA 1
ATOM 3281 C C . PRO B 1 75 ? 10.20568 -91.77558 -5.97441 1 34.14635 70 PRO B C 1
ATOM 3282 O O . PRO B 1 75 ? 10.27697 -90.63501 -6.44135 1 35.18016 70 PRO B O 1
ATOM 3286 N N . LYS B 1 76 ? 10.15649 -92.88092 -6.72937 1 30.35857 71 LYS B N 1
ATOM 3287 C CA . LYS B 1 76 ? 10.21642 -92.80646 -8.18748 1 33.88014 71 LYS B CA 1
ATOM 3288 C C . LYS B 1 76 ? 9.17252 -91.83819 -8.73847 1 39.04087 71 LYS B C 1
ATOM 3289 O O . LYS B 1 76 ? 9.4909 -90.96345 -9.54931 1 37.18364 71 LYS B O 1
ATOM 3295 N N . VAL B 1 77 ? 7.92183 -91.95942 -8.28012 1 42.01887 72 VAL B N 1
ATOM 3296 C CA . VAL B 1 77 ? 6.82211 -91.17788 -8.84706 1 43.68702 72 VAL B CA 1
ATOM 3297 C C . VAL B 1 77 ? 6.99624 -89.68254 -8.61742 1 45.53096 72 VAL B C 1
ATOM 3298 O O . VAL B 1 77 ? 6.35394 -88.87296 -9.29515 1 50.28385 72 VAL B O 1
ATOM 3302 N N . GLN B 1 78 ? 7.85944 -89.28483 -7.68515 1 35.18943 73 GLN B N 1
ATOM 3303 C CA . GLN B 1 78 ? 8.14978 -87.874 -7.49927 1 38.02422 73 GLN B CA 1
ATOM 3304 C C . GLN B 1 78 ? 9.37504 -87.42372 -8.27969 1 38.33063 73 GLN B C 1
ATOM 3305 O O . GLN B 1 78 ? 9.8964 -86.34293 -8.0089 1 39.45638 73 GLN B O 1
ATOM 3311 N N . HIS B 1 79 ? 9.84234 -88.21781 -9.24112 1 35.03487 74 HIS B N 1
ATOM 3312 C CA . HIS B 1 79 ? 10.95208 -87.80126 -10.08235 1 36.78893 74 HIS B CA 1
ATOM 3313 C C . HIS B 1 79 ? 10.43105 -87.25363 -11.39721 1 43.6782 74 HIS B C 1
ATOM 3314 O O . HIS B 1 79 ? 9.35611 -87.63773 -11.86476 1 42.70801 74 HIS B O 1
ATOM 3321 N N . CYS B 1 80 ? 11.21599 -86.37104 -12.00542 1 36.39334 75 CYS B N 1
ATOM 3322 C CA . CYS B 1 80 ? 10.9146 -85.96936 -13.36927 1 42.46535 75 CYS B CA 1
ATOM 3323 C C . CYS B 1 80 ? 11.15507 -87.1481 -14.30517 1 41.98399 75 CYS B C 1
ATOM 3324 O O . CYS B 1 80 ? 11.9445 -88.05466 -14.01501 1 36.91461 75 CYS B O 1
ATOM 3327 N N . ASP B 1 81 ? 10.44831 -87.14883 -15.43076 1 43.64932 76 ASP B N 1
ATOM 3328 C CA . ASP B 1 81 ? 10.59671 -88.26495 -16.35428 1 45.67719 76 ASP B CA 1
ATOM 3329 C C . ASP B 1 81 ? 12.01668 -88.34028 -16.89828 1 44.18802 76 ASP B C 1
ATOM 3330 O O . ASP B 1 81 ? 12.5128 -89.43126 -17.20156 1 42.40855 76 ASP B O 1
ATOM 3335 N N . GLU B 1 82 ? 12.69128 -87.1956 -17.00693 1 44.65114 77 GLU B N 1
ATOM 3336 C CA . GLU B 1 82 ? 14.06655 -87.1825 -17.49159 1 50.75383 77 GLU B CA 1
ATOM 3337 C C . GLU B 1 82 ? 15.00426 -87.94206 -16.5517 1 48.78351 77 GLU B C 1
ATOM 3338 O O . GLU B 1 82 ? 16.05292 -88.43172 -16.98756 1 45.2362 77 GLU B O 1
ATOM 3344 N N . ALA B 1 83 ? 14.64593 -88.06383 -15.26877 1 35.99073 78 ALA B N 1
ATOM 3345 C CA . ALA B 1 83 ? 15.48419 -88.81021 -14.33711 1 35.66044 78 ALA B CA 1
ATOM 3346 C C . ALA B 1 83 ? 15.43324 -90.31332 -14.5961 1 43.46244 78 ALA B C 1
ATOM 3347 O O . ALA B 1 83 ? 16.29431 -91.04612 -14.09296 1 42.56425 78 ALA B O 1
ATOM 3349 N N . ILE B 1 84 ? 14.46827 -90.78836 -15.38091 1 45.89924 79 ILE B N 1
ATOM 3350 C CA . ILE B 1 84 ? 14.31725 -92.21722 -15.61533 1 46.21552 79 ILE B CA 1
ATOM 3351 C C . ILE B 1 84 ? 15.19529 -92.61033 -16.79759 1 55.3793 79 ILE B C 1
ATOM 3352 O O . ILE B 1 84 ? 14.9708 -92.17611 -17.9275 1 57.35957 79 ILE B O 1
ATOM 3357 N N . LYS B 1 85 ? 16.20873 -93.42512 -16.52952 1 60.03284 80 LYS B N 1
ATOM 3358 C CA . LYS B 1 85 ? 17.13602 -93.91226 -17.54636 1 69.76704 80 LYS B CA 1
ATOM 3359 C C . LYS B 1 85 ? 17.73995 -92.82912 -18.45061 1 67.50747 80 LYS B C 1
ATOM 3360 O O . LYS B 1 85 ? 17.62649 -92.90461 -19.67505 1 67.57023 80 LYS B O 1
ATOM 3366 N N . PRO B 1 86 ? 18.4155 -91.82592 -17.88445 1 61.4732 81 PRO B N 1
ATOM 3367 C CA . PRO B 1 86 ? 19.13318 -90.87129 -18.74389 1 58.40406 81 PRO B CA 1
ATOM 3368 C C . PRO B 1 86 ? 20.35992 -91.53304 -19.35087 1 56.69757 81 PRO B C 1
ATOM 3369 O O . PRO B 1 86 ? 21.20375 -92.05376 -18.62393 1 58.91632 81 PRO B O 1
ATOM 3373 N N . GLU B 1 87 ? 20.47549 -91.48578 -20.6826 1 55.08323 82 GLU B N 1
ATOM 3374 C CA . GLU B 1 87 ? 21.60745 -92.14042 -21.33876 1 56.18366 82 GLU B CA 1
ATOM 3375 C C . GLU B 1 87 ? 22.94318 -91.57435 -20.86832 1 57.01768 82 GLU B C 1
ATOM 3376 O O . GLU B 1 87 ? 23.95319 -92.28771 -20.8726 1 63.75065 82 GLU B O 1
ATOM 3382 N N . ASP B 1 88 ? 22.95916 -90.31235 -20.42978 1 57.20879 83 ASP B N 1
ATOM 3383 C CA . ASP B 1 88 ? 24.19561 -89.67039 -20.00158 1 61.95079 83 ASP B CA 1
ATOM 3384 C C . ASP B 1 88 ? 24.83034 -90.35054 -18.7919 1 54.77137 83 ASP B C 1
ATOM 3385 O O . ASP B 1 88 ? 26.04988 -90.26205 -18.61646 1 51.41147 83 ASP B O 1
ATOM 3390 N N . TYR B 1 89 ? 24.0444 -91.02923 -17.95741 1 44.93005 84 TYR B N 1
ATOM 3391 C CA . TYR B 1 89 ? 24.55225 -91.57983 -16.70325 1 46.52144 84 TYR B CA 1
ATOM 3392 C C . TYR B 1 89 ? 24.45558 -93.09567 -16.61183 1 45.39727 84 TYR B C 1
ATOM 3393 O O . TYR B 1 89 ? 24.59331 -93.64151 -15.50964 1 46.09313 84 TYR B O 1
ATOM 3410 N N . GLY B 1 91 ? 24.98008 -96.92277 -16.19406 1 39.63486 86 GLY B N 1
ATOM 3411 C CA . GLY B 1 91 ? 26.00395 -97.68889 -15.51627 1 44.67643 86 GLY B CA 1
ATOM 3412 C C . GLY B 1 91 ? 26.70641 -96.96286 -14.3955 1 46.54331 86 GLY B C 1
ATOM 3413 O O . GLY B 1 91 ? 27.66973 -97.50363 -13.84147 1 52.60328 86 GLY B O 1
ATOM 3414 N N . GLU B 1 92 ? 26.24946 -95.76804 -14.02773 1 37.15898 87 GLU B N 1
ATOM 3415 C CA . GLU B 1 92 ? 26.96992 -94.92136 -13.08179 1 40.21902 87 GLU B CA 1
ATOM 3416 C C . GLU B 1 92 ? 26.46942 -95.09125 -11.65054 1 47.73717 87 GLU B C 1
ATOM 3417 O O . GLU B 1 92 ? 25.29386 -95.3864 -11.39628 1 42.40947 87 GLU B O 1
ATOM 3423 N N . GLN B 1 93 ? 27.38996 -94.90656 -10.71211 1 44.43706 88 GLN B N 1
ATOM 3424 C CA . GLN B 1 93 ? 27.04395 -94.84076 -9.29956 1 47.30522 88 GLN B CA 1
ATOM 3425 C C . GLN B 1 93 ? 26.45243 -93.46743 -8.98056 1 35.1967 88 GLN B C 1
ATOM 3426 O O . GLN B 1 93 ? 27.05791 -92.43735 -9.29858 1 34.96896 88 GLN B O 1
ATOM 3432 N N . TRP B 1 94 ? 25.26564 -93.45653 -8.36731 1 40.23752 89 TRP B N 1
ATOM 3433 C CA . TRP B 1 94 ? 24.58931 -92.20436 -8.04516 1 41.59644 89 TRP B CA 1
ATOM 3434 C C . TRP B 1 94 ? 25.48427 -91.3222 -7.18206 1 45.26006 89 TRP B C 1
ATOM 3435 O O . TRP B 1 94 ? 26.12345 -91.79352 -6.23625 1 40.76664 89 TRP B O 1
ATOM 3446 N N . ASP B 1 95 ? 25.53714 -90.03521 -7.52977 1 32.17287 90 ASP B N 1
ATOM 3447 C CA . ASP B 1 95 ? 26.42934 -89.06428 -6.89885 1 33.94409 90 ASP B CA 1
ATOM 3448 C C . ASP B 1 95 ? 25.68491 -87.74463 -6.80236 1 36.05274 90 ASP B C 1
ATOM 3449 O O . ASP B 1 95 ? 25.27058 -87.18923 -7.82465 1 40.10797 90 ASP B O 1
ATOM 3454 N N . LYS B 1 96 ? 25.50381 -87.2465 -5.57301 1 43.9198 91 LYS B N 1
ATOM 3455 C CA . LYS B 1 96 ? 24.67306 -86.06099 -5.36705 1 41.07866 91 LYS B CA 1
ATOM 3456 C C . LYS B 1 96 ? 25.28763 -84.80072 -5.95786 1 42.78237 91 LYS B C 1
ATOM 3457 O O . LYS B 1 96 ? 24.58409 -83.79952 -6.10173 1 40.32323 91 LYS B O 1
ATOM 3463 N N . HIS B 1 97 ? 26.5722 -84.81363 -6.29759 1 41.95744 92 HIS B N 1
ATOM 3464 C CA . HIS B 1 97 ? 27.1932 -83.63314 -6.88123 1 45.52946 92 HIS B CA 1
ATOM 3465 C C . HIS B 1 97 ? 27.19996 -83.66168 -8.39983 1 48.29213 92 HIS B C 1
ATOM 3466 O O . HIS B 1 97 ? 27.51457 -82.64628 -9.02236 1 54.15357 92 HIS B O 1
ATOM 3473 N N . ARG B 1 98 ? 26.86425 -84.79087 -9.00629 1 43.50678 93 ARG B N 1
ATOM 3474 C CA . ARG B 1 98 ? 26.81236 -84.89275 -10.45432 1 44.20744 93 ARG B CA 1
ATOM 3475 C C . ARG B 1 98 ? 25.41133 -85.16244 -10.99893 1 37.89125 93 ARG B C 1
ATOM 3476 O O . ARG B 1 98 ? 25.13533 -84.79059 -12.14508 1 38.82233 93 ARG B O 1
ATOM 3484 N N . HIS B 1 99 ? 24.50281 -85.71939 -10.19682 1 32.54696 94 HIS B N 1
ATOM 3485 C CA . HIS B 1 99 ? 23.20225 -86.16513 -10.69427 1 37.02976 94 HIS B CA 1
ATOM 3486 C C . HIS B 1 99 ? 22.04681 -85.34337 -10.14049 1 35.49823 94 HIS B C 1
ATOM 3487 O O . HIS B 1 99 ? 20.89091 -85.77897 -10.19765 1 37.88967 94 HIS B O 1
ATOM 3494 N N . VAL B 1 100 ? 22.32121 -84.17083 -9.60043 1 30.46284 95 VAL B N 1
ATOM 3495 C CA . VAL B 1 100 ? 21.24359 -83.26577 -9.23735 1 32.29003 95 VAL B CA 1
ATOM 3496 C C . VAL B 1 100 ? 21.47276 -81.96716 -9.98119 1 35.17628 95 VAL B C 1
ATOM 3497 O O . VAL B 1 100 ? 22.61149 -81.57392 -10.24539 1 40.52934 95 VAL B O 1
ATOM 3501 N N . ARG B 1 101 ? 20.38219 -81.31406 -10.34397 1 33.34683 96 ARG B N 1
ATOM 3502 C CA . ARG B 1 101 ? 20.47282 -80.10939 -11.14354 1 32.82303 96 ARG B CA 1
ATOM 3503 C C . ARG B 1 101 ? 19.6166 -79.02187 -10.52809 1 35.07433 96 ARG B C 1
ATOM 3504 O O . ARG B 1 101 ? 18.62934 -79.28981 -9.83456 1 35.1336 96 ARG B O 1
ATOM 3512 N N . GLU B 1 102 ? 20.00867 -77.78744 -10.81274 1 36.27813 97 GLU B N 1
ATOM 3513 C CA . GLU B 1 102 ? 19.34951 -76.61267 -10.26572 1 33.41552 97 GLU B CA 1
ATOM 3514 C C . GLU B 1 102 ? 18.35133 -76.05203 -11.26179 1 32.40829 97 GLU B C 1
ATOM 3515 O O . GLU B 1 102 ? 18.62558 -75.9973 -12.46172 1 38.68592 97 GLU B O 1
ATOM 3521 N N . THR B 1 103 ? 17.18622 -75.67975 -10.75225 1 34.38843 98 THR B N 1
ATOM 3522 C CA . THR B 1 103 ? 16.07195 -75.16558 -11.52975 1 36.79885 98 THR B CA 1
ATOM 3523 C C . THR B 1 103 ? 15.39698 -74.09711 -10.69154 1 35.31015 98 THR B C 1
ATOM 3524 O O . THR B 1 103 ? 15.513 -74.11138 -9.4594 1 34.88673 98 THR B O 1
ATOM 3528 N N . PRO B 1 104 ? 14.67794 -73.16153 -11.32451 1 35.31146 99 PRO B N 1
ATOM 3529 C CA . PRO B 1 104 ? 14.01109 -72.10473 -10.55795 1 39.81605 99 PRO B CA 1
ATOM 3530 C C . PRO B 1 104 ? 13.25177 -72.66667 -9.36234 1 35.65972 99 PRO B C 1
ATOM 3531 O O . PRO B 1 104 ? 12.57324 -73.694 -9.44902 1 30.10108 99 PRO B O 1
ATOM 3535 N N . THR B 1 105 ? 13.38519 -71.99867 -8.22655 1 31.88404 100 THR B N 1
ATOM 3536 C CA . THR B 1 105 ? 12.76383 -72.55995 -7.0409 1 26.87448 100 THR B CA 1
ATOM 3537 C C . THR B 1 105 ? 11.25099 -72.3982 -7.10753 1 30.71654 100 THR B C 1
ATOM 3538 O O . THR B 1 105 ? 10.71501 -71.5384 -7.81686 1 32.71771 100 THR B O 1
ATOM 3542 N N . ASP B 1 106 ? 10.55943 -73.27086 -6.37765 1 30.55589 101 ASP B N 1
ATOM 3543 C CA . ASP B 1 106 ? 9.10926 -73.37749 -6.45139 1 34.55589 101 ASP B CA 1
ATOM 3544 C C . ASP B 1 106 ? 8.45558 -73.22743 -5.08314 1 34.31044 101 ASP B C 1
ATOM 3545 O O . ASP B 1 106 ? 7.31333 -73.65163 -4.90587 1 29.2007 101 ASP B O 1
ATOM 3550 N N . ALA B 1 107 ? 9.1655 -72.66344 -4.10143 1 30.95759 102 ALA B N 1
ATOM 3551 C CA . ALA B 1 107 ? 8.61997 -72.55544 -2.75003 1 25.48875 102 ALA B CA 1
ATOM 3552 C C . ALA B 1 107 ? 9.19857 -71.29169 -2.12686 1 27.57338 102 ALA B C 1
ATOM 3553 O O . ALA B 1 107 ? 10.37316 -71.26486 -1.73854 1 32.04395 102 ALA B O 1
ATOM 3555 N N . PHE B 1 108 ? 8.37911 -70.25086 -2.03567 1 28.14225 103 PHE B N 1
ATOM 3556 C CA . PHE B 1 108 ? 8.87038 -68.98595 -1.50432 1 26.0363 103 PHE B CA 1
ATOM 3557 C C . PHE B 1 108 ? 7.68425 -68.08356 -1.21017 1 36.40766 103 PHE B C 1
ATOM 3558 O O . PHE B 1 108 ? 6.60988 -68.25162 -1.78846 1 35.56999 103 PHE B O 1
ATOM 3566 N N . GLY B 1 109 ? 7.91285 -67.08973 -0.34426 1 33.18735 104 GLY B N 1
ATOM 3567 C CA . GLY B 1 109 ? 6.90782 -66.08887 -0.04528 1 30.63666 104 GLY B CA 1
ATOM 3568 C C . GLY B 1 109 ? 6.76345 -65.81556 1.43939 1 37.84292 104 GLY B C 1
ATOM 3569 O O . GLY B 1 109 ? 7.75481 -65.82109 2.1816 1 28.59275 104 GLY B O 1
ATOM 3570 N N . ASP B 1 110 ? 5.53948 -65.55952 1.88563 1 34.41996 105 ASP B N 1
ATOM 3571 C CA . ASP B 1 110 ? 5.25069 -65.36971 3.30137 1 35.10587 105 ASP B CA 1
ATOM 3572 C C . ASP B 1 110 ? 4.65541 -66.64654 3.86674 1 37.14934 105 ASP B C 1
ATOM 3573 O O . ASP B 1 110 ? 3.99054 -67.40853 3.15304 1 33.18406 105 ASP B O 1
ATOM 3578 N N . ILE B 1 111 ? 4.89782 -66.88078 5.16036 1 31.26009 106 ILE B N 1
ATOM 3579 C CA . ILE B 1 111 ? 4.43972 -68.09663 5.8163 1 31.40407 106 ILE B CA 1
ATOM 3580 C C . ILE B 1 111 ? 3.62551 -67.72442 7.05175 1 33.1106 106 ILE B C 1
ATOM 3581 O O . ILE B 1 111 ? 4.05237 -66.90522 7.8785 1 41.34521 106 ILE B O 1
ATOM 3586 N N . SER B 1 112 ? 2.43603 -68.29873 7.14903 1 33.19096 107 SER B N 1
ATOM 3587 C CA . SER B 1 112 ? 1.53455 -68.08758 8.26741 1 42.85 107 SER B CA 1
ATOM 3588 C C . SER B 1 112 ? 1.39424 -69.38644 9.04349 1 42.91256 107 SER B C 1
ATOM 3589 O O . SER B 1 112 ? 1.04232 -70.42219 8.46481 1 42.3244 107 SER B O 1
ATOM 3592 N N . PHE B 1 113 ? 1.66959 -69.33072 10.34377 1 36.44476 108 PHE B N 1
ATOM 3593 C CA . PHE B 1 113 ? 1.44098 -70.4625 11.23064 1 38.89205 108 PHE B CA 1
ATOM 3594 C C . PHE B 1 113 ? 0.07183 -70.40268 11.90644 1 44.95535 108 PHE B C 1
ATOM 3595 O O . PHE B 1 113 ? -0.22212 -71.23783 12.76716 1 46.56077 108 PHE B O 1
ATOM 3603 N N . GLY B 1 114 ? -0.76277 -69.43843 11.54106 1 46.87553 109 GLY B N 1
ATOM 3604 C CA . GLY B 1 114 ? -2.10731 -69.34199 12.09336 1 53.82367 109 GLY B CA 1
ATOM 3605 C C . GLY B 1 114 ? -2.1345 -68.85946 13.53266 1 64.98949 109 GLY B C 1
ATOM 3606 O O . GLY B 1 114 ? -1.09491 -68.81649 14.19551 1 76.23159 109 GLY B O 1
ATOM 3607 N N . GLY B 1 115 ? -3.30697 -68.48476 14.03406 1 69.11114 110 GLY B N 1
ATOM 3608 C CA . GLY B 1 115 ? -3.40682 -68.14947 15.4426 1 75.29398 110 GLY B CA 1
ATOM 3609 C C . GLY B 1 115 ? -3.0641 -66.7177 15.81602 1 77.44154 110 GLY B C 1
ATOM 3610 O O . GLY B 1 115 ? -2.08959 -66.15002 15.31392 1 72.93161 110 GLY B O 1
ATOM 3611 N N . LEU B 1 116 ? -3.88094 -66.12764 16.68399 1 90.96194 111 LEU B N 1
ATOM 3612 C CA . LEU B 1 116 ? -3.65959 -64.80685 17.31515 1 97.80898 111 LEU B CA 1
ATOM 3613 C C . LEU B 1 116 ? -3.57788 -63.7378 16.21831 1 101.84443 111 LEU B C 1
ATOM 3614 O O . LEU B 1 116 ? -4.31466 -63.79966 15.22073 1 103.55025 111 LEU B O 1
ATOM 3619 N N . GLY B 1 117 ? -2.72466 -62.73397 16.39302 1 103.51412 112 GLY B N 1
ATOM 3620 C CA . GLY B 1 117 ? -2.40701 -61.7782 15.35651 1 101.29324 112 GLY B CA 1
ATOM 3621 C C . GLY B 1 117 ? -0.94077 -61.8934 15.00132 1 93.33232 112 GLY B C 1
ATOM 3622 O O . GLY B 1 117 ? -0.2385 -60.88688 14.87645 1 92.89638 112 GLY B O 1
ATOM 3623 N N . GLN B 1 118 ? -0.47921 -63.13606 14.85971 1 84.34803 113 GLN B N 1
ATOM 3624 C CA . GLN B 1 118 ? 0.91724 -63.39112 14.53167 1 80.95202 113 GLN B CA 1
ATOM 3625 C C . GLN B 1 118 ? 1.27142 -62.8135 13.16617 1 77.32345 113 GLN B C 1
ATOM 3626 O O . GLN B 1 118 ? 0.5436 -63.00376 12.18611 1 76.40749 113 GLN B O 1
ATOM 3632 N N . LYS B 1 119 ? 2.39973 -62.1105 13.1113 1 74.00347 114 LYS B N 1
ATOM 3633 C CA . LYS B 1 119 ? 2.94064 -61.6609 11.83806 1 70.81058 114 LYS B CA 1
ATOM 3634 C C . LYS B 1 119 ? 3.34373 -62.84697 10.9769 1 66.17099 114 LYS B C 1
ATOM 3635 O O . LYS B 1 119 ? 3.89216 -63.83765 11.4691 1 70.12458 114 LYS B O 1
ATOM 3641 N N . THR B 1 120 ? 3.10935 -62.73384 9.67996 1 52.71803 115 THR B N 1
ATOM 3642 C CA . THR B 1 120 ? 3.69131 -63.69137 8.75726 1 45.94734 115 THR B CA 1
ATOM 3643 C C . THR B 1 120 ? 5.20321 -63.6402 8.81923 1 37.81919 115 THR B C 1
ATOM 3644 O O . THR B 1 120 ? 5.80195 -62.56951 8.96966 1 43.39143 115 THR B O 1
ATOM 3648 N N . GLY B 1 121 ? 5.82126 -64.80647 8.65845 1 34.26289 116 GLY B N 1
ATOM 3649 C CA . GLY B 1 121 ? 7.23382 -64.90582 8.38083 1 35.60658 116 GLY B CA 1
ATOM 3650 C C . GLY B 1 121 ? 7.50787 -64.95692 6.87846 1 41.54303 116 GLY B C 1
ATOM 3651 O O . GLY B 1 121 ? 6.61091 -64.90125 6.04054 1 41.04549 116 GLY B O 1
ATOM 3652 N N . LYS B 1 122 ? 8.78912 -65.06135 6.54584 1 32.1879 117 LYS B N 1
ATOM 3653 C CA . LYS B 1 122 ? 9.22417 -65.11648 5.1563 1 31.77837 117 LYS B CA 1
ATOM 3654 C C . LYS B 1 122 ? 10.04915 -66.38236 4.95545 1 34.17836 117 LYS B C 1
ATOM 3655 O O . LYS B 1 122 ? 10.73996 -66.82619 5.87296 1 28.02106 117 LYS B O 1
ATOM 3661 N N . TYR B 1 123 ? 9.95129 -66.99812 3.77163 1 28.42443 118 TYR B N 1
ATOM 3662 C CA . TYR B 1 123 ? 10.73169 -68.20792 3.53659 1 33.48788 118 TYR B CA 1
ATOM 3663 C C . TYR B 1 123 ? 11.14571 -68.29996 2.06985 1 34.41357 118 TYR B C 1
ATOM 3664 O O . TYR B 1 123 ? 10.51739 -67.70516 1.19204 1 28.34644 118 TYR B O 1
ATOM 3673 N N . VAL B 1 124 ? 12.23605 -69.02278 1.81611 1 34.4239 119 VAL B N 1
ATOM 3674 C CA . VAL B 1 124 ? 12.63494 -69.39592 0.45933 1 33.49764 119 VAL B CA 1
ATOM 3675 C C . VAL B 1 124 ? 13.27126 -70.77363 0.5112 1 29.65425 119 VAL B C 1
ATOM 3676 O O . VAL B 1 124 ? 14.09468 -71.05673 1.39123 1 26.60359 119 VAL B O 1
ATOM 3680 N N . ARG B 1 125 ? 12.91293 -71.61789 -0.4472 1 29.08661 120 ARG B N 1
ATOM 3681 C CA . ARG B 1 125 ? 13.63119 -72.86615 -0.66565 1 27.41122 120 ARG B CA 1
ATOM 3682 C C . ARG B 1 125 ? 14.83562 -72.51955 -1.53344 1 24.80508 120 ARG B C 1
ATOM 3683 O O . ARG B 1 125 ? 14.6575 -72.02095 -2.65254 1 26.88522 120 ARG B O 1
ATOM 3691 N N . VAL B 1 126 ? 16.05279 -72.73857 -1.01758 1 27.5604 121 VAL B N 1
ATOM 3692 C CA . VAL B 1 126 ? 17.27417 -72.30115 -1.69262 1 22.37378 121 VAL B CA 1
ATOM 3693 C C . VAL B 1 126 ? 18.19159 -73.49389 -1.92818 1 25.12665 121 VAL B C 1
ATOM 3694 O O . VAL B 1 126 ? 18.35479 -74.35229 -1.05841 1 26.25967 121 VAL B O 1
ATOM 3698 N N . SER B 1 127 ? 18.79539 -73.53822 -3.11264 1 24.75195 122 SER B N 1
ATOM 3699 C CA . SER B 1 127 ? 19.79447 -74.55102 -3.37897 1 25.64319 122 SER B CA 1
ATOM 3700 C C . SER B 1 127 ? 20.94106 -74.4507 -2.37842 1 24.99307 122 SER B C 1
ATOM 3701 O O . SER B 1 127 ? 21.34938 -73.35593 -1.97944 1 32.06058 122 SER B O 1
ATOM 3704 N N . SER B 1 128 ? 21.46296 -75.61933 -1.9842 1 31.17243 123 SER B N 1
ATOM 3705 C CA . SER B 1 128 ? 22.64778 -75.67559 -1.14579 1 29.74358 123 SER B CA 1
ATOM 3706 C C . SER B 1 128 ? 23.84018 -74.973 -1.78555 1 29.17526 123 SER B C 1
ATOM 3707 O O . SER B 1 128 ? 24.73414 -74.52925 -1.06494 1 31.53998 123 SER B O 1
ATOM 3710 N N . ASP B 1 129 ? 23.86223 -74.83153 -3.11118 1 33.05478 124 ASP B N 1
ATOM 3711 C CA . ASP B 1 129 ? 24.95724 -74.16365 -3.79478 1 33.03641 124 ASP B CA 1
ATOM 3712 C C . ASP B 1 129 ? 24.63739 -72.71673 -4.14443 1 40.14642 124 ASP B C 1
ATOM 3713 O O . ASP B 1 129 ? 25.2646 -72.15995 -5.04856 1 41.87641 124 ASP B O 1
ATOM 3718 N N . THR B 1 130 ? 23.65488 -72.11366 -3.47627 1 33.14658 125 THR B N 1
ATOM 3719 C CA . THR B 1 130 ? 23.31132 -70.71843 -3.73647 1 36.5339 125 THR B CA 1
ATOM 3720 C C . THR B 1 130 ? 24.4964 -69.81745 -3.42729 1 35.35203 125 THR B C 1
ATOM 3721 O O . THR B 1 130 ? 25.12313 -69.94053 -2.36901 1 33.48895 125 THR B O 1
ATOM 3725 N N . SER B 1 131 ? 24.78405 -68.89221 -4.33679 1 25.70668 126 SER B N 1
ATOM 3726 C CA . SER B 1 131 ? 25.96336 -68.05034 -4.18899 1 38.8457 126 SER B CA 1
ATOM 3727 C C . SER B 1 131 ? 25.81987 -67.11626 -2.99111 1 41.29803 126 SER B C 1
ATOM 3728 O O . SER B 1 131 ? 24.71265 -66.78293 -2.56316 1 42.16314 126 SER B O 1
ATOM 3731 N N . CYS B 1 132 ? 26.9646 -66.71153 -2.42834 1 37.50769 127 CYS B N 1
ATOM 3732 C CA . CYS B 1 132 ? 26.9337 -65.75536 -1.32728 1 36.41348 127 CYS B CA 1
ATOM 3733 C C . CYS B 1 132 ? 26.3123 -64.43505 -1.77345 1 31.48923 127 CYS B C 1
ATOM 3734 O O . CYS B 1 132 ? 25.51577 -63.83646 -1.03927 1 30.9606 127 CYS B O 1
ATOM 3737 N N . GLU B 1 133 ? 26.6258 -63.98648 -2.99306 1 33.92966 128 GLU B N 1
ATOM 3738 C CA . GLU B 1 133 ? 26.01112 -62.75808 -3.48732 1 41.45308 128 GLU B CA 1
ATOM 3739 C C . GLU B 1 133 ? 24.49074 -62.88508 -3.56333 1 41.7662 128 GLU B C 1
ATOM 3740 O O . GLU B 1 133 ? 23.76666 -61.91876 -3.30159 1 40.7576 128 GLU B O 1
ATOM 3746 N N . ASN B 1 134 ? 23.98123 -64.06242 -3.92494 1 44.82243 129 ASN B N 1
ATOM 3747 C CA . ASN B 1 134 ? 22.52978 -64.18906 -4.01342 1 35.64949 129 ASN B CA 1
ATOM 3748 C C . ASN B 1 134 ? 21.89994 -64.31557 -2.63414 1 32.37976 129 ASN B C 1
ATOM 3749 O O . ASN B 1 134 ? 20.79984 -63.80111 -2.40689 1 33.8825 129 ASN B O 1
ATOM 3754 N N . LEU B 1 135 ? 22.584 -64.97146 -1.69317 1 27.17849 130 LEU B N 1
ATOM 3755 C CA . LEU B 1 135 ? 22.09861 -64.9645 -0.32105 1 29.17072 130 LEU B CA 1
ATOM 3756 C C . LEU B 1 135 ? 22.0624 -63.54687 0.23476 1 33.63511 130 LEU B C 1
ATOM 3757 O O . LEU B 1 135 ? 21.09372 -63.15476 0.90197 1 33.849 130 LEU B O 1
ATOM 3762 N N . TYR B 1 136 ? 23.10584 -62.75958 -0.04917 1 39.04683 131 TYR B N 1
ATOM 3763 C CA . TYR B 1 136 ? 23.18102 -61.38368 0.43542 1 40.1051 131 TYR B CA 1
ATOM 3764 C C . TYR B 1 136 ? 22.0545 -60.52927 -0.13875 1 39.82876 131 TYR B C 1
ATOM 3765 O O . TYR B 1 136 ? 21.36883 -59.81056 0.59389 1 44.05262 131 TYR B O 1
ATOM 3774 N N . GLN B 1 137 ? 21.85018 -60.59689 -1.45024 1 38.53195 132 GLN B N 1
ATOM 3775 C CA . GLN B 1 137 ? 20.78459 -59.81683 -2.07815 1 38.26106 132 GLN B CA 1
ATOM 3776 C C . GLN B 1 137 ? 19.41251 -60.22019 -1.5448 1 44.41103 132 GLN B C 1
ATOM 3777 O O . GLN B 1 137 ? 18.58169 -59.3586 -1.22734 1 41.88548 132 GLN B O 1
ATOM 3783 N N . LEU B 1 138 ? 19.15254 -61.53137 -1.44905 1 40.10931 133 LEU B N 1
ATOM 3784 C CA . LEU B 1 138 ? 17.8656 -61.99982 -0.93788 1 31.05542 133 LEU B CA 1
ATOM 3785 C C . LEU B 1 138 ? 17.5761 -61.38524 0.42101 1 36.54958 133 LEU B C 1
ATOM 3786 O O . LEU B 1 138 ? 16.5019 -60.81975 0.65325 1 33.10878 133 LEU B O 1
ATOM 3799 N N . THR B 1 140 ? 19.16661 -58.76617 2.10649 1 40.67826 135 THR B N 1
ATOM 3800 C CA . THR B 1 140 ? 19.24909 -57.32699 2.31061 1 42.44223 135 THR B CA 1
ATOM 3801 C C . THR B 1 140 ? 18.33817 -56.53758 1.38269 1 50.22392 135 THR B C 1
ATOM 3802 O O . THR B 1 140 ? 17.85742 -55.47476 1.77986 1 45.21492 135 THR B O 1
ATOM 3806 N N . GLU B 1 141 ? 18.07919 -57.0179 0.15897 1 39.73038 136 GLU B N 1
ATOM 3807 C CA . GLU B 1 141 ? 17.32938 -56.21334 -0.79771 1 39.66906 136 GLU B CA 1
ATOM 3808 C C . GLU B 1 141 ? 15.93839 -56.74684 -1.1018 1 41.45564 136 GLU B C 1
ATOM 3809 O O . GLU B 1 141 ? 15.0819 -55.96647 -1.5151 1 40.0119 136 GLU B O 1
ATOM 3815 N N . GLN B 1 142 ? 15.68174 -58.03922 -0.89711 1 41.95347 137 GLN B N 1
ATOM 3816 C CA . GLN B 1 142 ? 14.34635 -58.59143 -1.07711 1 39.55964 137 GLN B CA 1
ATOM 3817 C C . GLN B 1 142 ? 13.62111 -58.72619 0.26131 1 38.84516 137 GLN B C 1
ATOM 3818 O O . GLN B 1 142 ? 12.54904 -58.14809 0.46567 1 37.82616 137 GLN B O 1
ATOM 3824 N N . TRP B 1 143 ? 14.19065 -59.47585 1.19201 1 35.13086 138 TRP B N 1
ATOM 3825 C CA . TRP B 1 143 ? 13.67129 -59.45889 2.55047 1 32.35991 138 TRP B CA 1
ATOM 3826 C C . TRP B 1 143 ? 13.85764 -58.10858 3.24512 1 37.40296 138 TRP B C 1
ATOM 3827 O O . TRP B 1 143 ? 13.17917 -57.84876 4.24407 1 38.06398 138 TRP B O 1
ATOM 3838 N N . LYS B 1 144 ? 14.76234 -57.25409 2.75772 1 41.00845 139 LYS B N 1
ATOM 3839 C CA . LYS B 1 144 ? 14.99612 -55.91174 3.3294 1 37.28999 139 LYS B CA 1
ATOM 3840 C C . LYS B 1 144 ? 15.45623 -55.96882 4.78968 1 43.54378 139 LYS B C 1
ATOM 3841 O O . LYS B 1 144 ? 15.11948 -55.09908 5.59622 1 45.57106 139 LYS B O 1
ATOM 3847 N N . LEU B 1 145 ? 16.22459 -56.98932 5.15321 1 38.18492 140 LEU B N 1
ATOM 3848 C CA . LEU B 1 145 ? 16.73647 -57.08596 6.51258 1 36.54885 140 LEU B CA 1
ATOM 3849 C C . LEU B 1 145 ? 17.70648 -55.95008 6.79481 1 42.89545 140 LEU B C 1
ATOM 3850 O O . LEU B 1 145 ? 18.60471 -55.6719 5.99219 1 50.94926 140 LEU B O 1
ATOM 3855 N N . ARG B 1 146 ? 17.51069 -55.28242 7.93026 1 42.20811 141 ARG B N 1
ATOM 3856 C CA . ARG B 1 146 ? 18.43771 -54.24145 8.35422 1 45.48041 141 ARG B CA 1
ATOM 3857 C C . ARG B 1 146 ? 19.73002 -54.87767 8.8543 1 41.01051 141 ARG B C 1
ATOM 3858 O O . ARG B 1 146 ? 19.70272 -55.73199 9.73808 1 48.80667 141 ARG B O 1
ATOM 3866 N N . SER B 1 147 ? 20.85205 -54.4656 8.27752 1 45.3981 142 SER B N 1
ATOM 3867 C CA . SER B 1 147 ? 22.13694 -55.05143 8.61583 1 45.42224 142 SER B CA 1
ATOM 3868 C C . SER B 1 147 ? 22.41506 -54.91819 10.11369 1 42.85926 142 SER B C 1
ATOM 3869 O O . SER B 1 147 ? 22.12782 -53.87626 10.72159 1 40.61716 142 SER B O 1
ATOM 3872 N N . PRO B 1 148 ? 22.96374 -55.94274 10.73488 1 40.09138 143 PRO B N 1
ATOM 3873 C CA . PRO B 1 148 ? 23.06268 -55.94685 12.19961 1 38.91282 143 PRO B CA 1
ATOM 3874 C C . PRO B 1 148 ? 24.43357 -55.50267 12.68818 1 41.0408 143 PRO B C 1
ATOM 3875 O O . PRO B 1 148 ? 25.39564 -55.48783 11.91238 1 36.49048 143 PRO B O 1
ATOM 3879 N N . ASN B 1 149 ? 24.54722 -55.12932 13.96139 1 33.54367 144 ASN B N 1
ATOM 3880 C CA . ASN B 1 149 ? 25.86024 -54.83591 14.52021 1 28.69837 144 ASN B CA 1
ATOM 3881 C C . ASN B 1 149 ? 26.51325 -56.08765 15.0554 1 34.39987 144 ASN B C 1
ATOM 3882 O O . ASN B 1 149 ? 27.68559 -56.05052 15.43674 1 35.18106 144 ASN B O 1
ATOM 3887 N N . LEU B 1 150 ? 25.78138 -57.19343 15.06357 1 27.36884 145 LEU B N 1
ATOM 3888 C CA . LEU B 1 150 ? 26.22669 -58.42045 15.706 1 27.2539 145 LEU B CA 1
ATOM 3889 C C . LEU B 1 150 ? 25.40423 -59.56077 15.12748 1 34.1041 145 LEU B C 1
ATOM 3890 O O . LEU B 1 150 ? 24.21615 -59.38251 14.85414 1 33.67324 145 LEU B O 1
ATOM 3895 N N . LEU B 1 151 ? 26.03923 -60.71202 14.92573 1 26.74362 146 LEU B N 1
ATOM 3896 C CA . LEU B 1 151 ? 25.34906 -61.95113 14.59203 1 29.38274 146 LEU B CA 1
ATOM 3897 C C . LEU B 1 151 ? 25.46633 -62.8995 15.78443 1 33.52898 146 LEU B C 1
ATOM 3898 O O . LEU B 1 151 ? 26.57659 -63.17739 16.25902 1 31.29055 146 LEU B O 1
ATOM 3903 N N . ILE B 1 152 ? 24.32952 -63.36541 16.28787 1 27.36807 147 ILE B N 1
ATOM 3904 C CA . ILE B 1 152 ? 24.2954 -64.34447 17.3657 1 25.84825 147 ILE B CA 1
ATOM 3905 C C . ILE B 1 152 ? 23.91171 -65.67102 16.74126 1 32.30545 147 ILE B C 1
ATOM 3906 O O . ILE B 1 152 ? 22.7485 -65.89599 16.4036 1 31.02992 147 ILE B O 1
ATOM 3911 N N . SER B 1 153 ? 24.87013 -66.5671 16.59688 1 31.2185 148 SER B N 1
ATOM 3912 C CA . SER B 1 153 ? 24.57728 -67.87859 16.05549 1 33.65144 148 SER B CA 1
ATOM 3913 C C . SER B 1 153 ? 24.32365 -68.79474 17.24567 1 37.66882 148 SER B C 1
ATOM 3914 O O . SER B 1 153 ? 25.18651 -68.92548 18.12066 1 34.93116 148 SER B O 1
ATOM 3917 N N . VAL B 1 154 ? 23.12523 -69.37647 17.31924 1 27.09947 149 VAL B N 1
ATOM 3918 C CA . VAL B 1 154 ? 22.77637 -70.29896 18.39692 1 27.38196 149 VAL B CA 1
ATOM 3919 C C . VAL B 1 154 ? 22.80609 -71.72453 17.86764 1 35.24928 149 VAL B C 1
ATOM 3920 O O . VAL B 1 154 ? 22.22784 -72.02119 16.81496 1 35.66469 149 VAL B O 1
ATOM 3924 N N . THR B 1 155 ? 23.47988 -72.60951 18.59472 1 31.09853 150 THR B N 1
ATOM 3925 C CA . THR B 1 155 ? 23.61004 -73.9853 18.15371 1 32.86535 150 THR B CA 1
ATOM 3926 C C . THR B 1 155 ? 23.51241 -74.89267 19.36194 1 29.77935 150 THR B C 1
ATOM 3927 O O . THR B 1 155 ? 23.49409 -74.4257 20.5048 1 26.85435 150 THR B O 1
ATOM 3931 N N . GLY B 1 156 ? 23.40923 -76.20286 19.10009 1 25.68239 151 GLY B N 1
ATOM 3932 C CA . GLY B 1 156 ? 23.30576 -77.17627 20.1692 1 28.41999 151 GLY B CA 1
ATOM 3933 C C . GLY B 1 156 ? 22.26927 -78.25561 19.92217 1 30.37995 151 GLY B C 1
ATOM 3934 O O . GLY B 1 156 ? 22.11322 -78.71782 18.79512 1 31.00466 151 GLY B O 1
ATOM 3935 N N . GLY B 1 157 ? 21.55398 -78.67023 20.96249 1 24.94842 152 GLY B N 1
ATOM 3936 C CA . GLY B 1 157 ? 20.70613 -79.84772 20.88366 1 29.64142 152 GLY B CA 1
ATOM 3937 C C . GLY B 1 157 ? 19.62066 -79.74232 19.83102 1 30.86661 152 GLY B C 1
ATOM 3938 O O . GLY B 1 157 ? 18.92552 -78.72673 19.74391 1 33.11173 152 GLY B O 1
ATOM 3939 N N . ALA B 1 158 ? 19.4688 -80.77503 19.00875 1 30.15269 153 ALA B N 1
ATOM 3940 C CA . ALA B 1 158 ? 18.43152 -80.7368 17.98772 1 36.5626 153 ALA B CA 1
ATOM 3941 C C . ALA B 1 158 ? 17.13527 -81.38503 18.46635 1 35.16213 153 ALA B C 1
ATOM 3942 O O . ALA B 1 158 ? 16.05053 -80.98973 18.03041 1 41.95976 153 ALA B O 1
ATOM 3944 N N . LYS B 1 159 ? 17.21535 -82.34507 19.37272 1 31.5453 154 LYS B N 1
ATOM 3945 C CA . LYS B 1 159 ? 16.02474 -82.94167 19.96194 1 37.2629 154 LYS B CA 1
ATOM 3946 C C . LYS B 1 159 ? 15.62767 -82.13973 21.19516 1 37.58318 154 LYS B C 1
ATOM 3947 O O . LYS B 1 159 ? 16.45834 -81.45317 21.79945 1 33.4651 154 LYS B O 1
ATOM 3953 N N . ASN B 1 160 ? 14.3402 -82.2159 21.55007 1 28.9723 155 ASN B N 1
ATOM 3954 C CA . ASN B 1 160 ? 13.82858 -81.39827 22.64139 1 28.3121 155 ASN B CA 1
ATOM 3955 C C . ASN B 1 160 ? 14.58399 -81.72352 23.91429 1 31.66437 155 ASN B C 1
ATOM 3956 O O . ASN B 1 160 ? 14.87674 -82.88841 24.19607 1 35.48423 155 ASN B O 1
ATOM 3961 N N . PHE B 1 161 ? 14.92535 -80.68292 24.67131 1 31.92484 156 PHE B N 1
ATOM 3962 C CA . PHE B 1 161 ? 15.47823 -80.88098 26.00227 1 36.1712 156 PHE B CA 1
ATOM 3963 C C . PHE B 1 161 ? 14.91393 -79.83412 26.94064 1 32.75675 156 PHE B C 1
ATOM 3964 O O . PHE B 1 161 ? 14.49368 -78.75001 26.52573 1 32.02123 156 PHE B O 1
ATOM 3972 N N . TYR B 1 162 ? 14.95749 -80.15405 28.2233 1 33.39598 157 TYR B N 1
ATOM 3973 C CA . TYR B 1 162 ? 14.41727 -79.29427 29.26342 1 29.67604 157 TYR B CA 1
ATOM 3974 C C . TYR B 1 162 ? 15.53684 -78.48424 29.89321 1 41.50421 157 TYR B C 1
ATOM 3975 O O . TYR B 1 162 ? 16.64155 -78.9904 30.11703 1 43.69763 157 TYR B O 1
ATOM 3984 N N . ILE B 1 163 ? 15.2455 -77.219 30.16183 1 46.42761 158 ILE B N 1
ATOM 3985 C CA . ILE B 1 163 ? 16.13766 -76.32563 30.88651 1 45.04417 158 ILE B CA 1
ATOM 3986 C C . ILE B 1 163 ? 15.40641 -75.83867 32.12491 1 43.35527 158 ILE B C 1
ATOM 3987 O O . ILE B 1 163 ? 14.26273 -75.37213 32.03393 1 45.83058 158 ILE B O 1
ATOM 3992 N N . LYS B 1 164 ? 16.06878 -75.92615 33.27016 1 35.9915 159 LYS B N 1
ATOM 3993 C CA . LYS B 1 164 ? 15.50394 -75.36372 34.48641 1 44.01498 159 LYS B CA 1
ATOM 3994 C C . LYS B 1 164 ? 15.21666 -73.87201 34.31041 1 40.00748 159 LYS B C 1
ATOM 3995 O O . LYS B 1 164 ? 15.86324 -73.16974 33.52693 1 34.87969 159 LYS B O 1
ATOM 4001 N N . THR B 1 165 ? 14.22292 -73.40346 35.06108 1 31.03286 160 THR B N 1
ATOM 4002 C CA . THR B 1 165 ? 13.64522 -72.08432 34.84581 1 31.07227 160 THR B CA 1
ATOM 4003 C C . THR B 1 165 ? 14.68121 -70.98385 35.00946 1 36.80022 160 THR B C 1
ATOM 4004 O O . THR B 1 165 ? 14.76416 -70.06738 34.18434 1 33.64896 160 THR B O 1
ATOM 4008 N N . HIS B 1 166 ? 15.47272 -71.05334 36.08365 1 32.57339 161 HIS B N 1
ATOM 4009 C CA . HIS B 1 166 ? 16.44783 -70.00582 36.36221 1 34.90452 161 HIS B CA 1
ATOM 4010 C C . HIS B 1 166 ? 17.36141 -69.78452 35.16489 1 29.12842 161 HIS B C 1
ATOM 4011 O O . HIS B 1 166 ? 17.5364 -68.65485 34.69919 1 33.27853 161 HIS B O 1
ATOM 4018 N N . LEU B 1 167 ? 17.90843 -70.8686 34.62058 1 31.91932 162 LEU B N 1
ATOM 4019 C CA . LEU B 1 167 ? 18.79185 -70.74599 33.46499 1 32.74762 162 LEU B CA 1
ATOM 4020 C C . LEU B 1 167 ? 18.02616 -70.34317 32.20129 1 30.93948 162 LEU B C 1
ATOM 4021 O O . LEU B 1 167 ? 18.55985 -69.6288 31.35012 1 25.82118 162 LEU B O 1
ATOM 4026 N N . LYS B 1 168 ? 16.79067 -70.82356 32.04312 1 40.49959 163 LYS B N 1
ATOM 4027 C CA . LYS B 1 168 ? 15.97548 -70.42515 30.8961 1 39.23543 163 LYS B CA 1
ATOM 4028 C C . LYS B 1 168 ? 15.66539 -68.93451 30.94199 1 32.36243 163 LYS B C 1
ATOM 4029 O O . LYS B 1 168 ? 15.71155 -68.24177 29.91674 1 33.18246 163 LYS B O 1
ATOM 4035 N N . ASP B 1 169 ? 15.35174 -68.41847 32.12701 1 28.94666 164 ASP B N 1
ATOM 4036 C CA . ASP B 1 169 ? 15.09553 -66.98957 32.26923 1 28.33502 164 ASP B CA 1
ATOM 4037 C C . ASP B 1 169 ? 16.34403 -66.1626 31.96179 1 37.32936 164 ASP B C 1
ATOM 4038 O O . ASP B 1 169 ? 16.26996 -65.12731 31.28232 1 32.01363 164 ASP B O 1
ATOM 4043 N N . LYS B 1 170 ? 17.49674 -66.59498 32.47383 1 29.21932 165 LYS B N 1
ATOM 4044 C CA . LYS B 1 170 ? 18.75786 -65.92424 32.16424 1 30.16094 165 LYS B CA 1
ATOM 4045 C C . LYS B 1 170 ? 19.02013 -65.91443 30.65759 1 25.64621 165 LYS B C 1
ATOM 4046 O O . LYS B 1 170 ? 19.4782 -64.91522 30.08953 1 29.48638 165 LYS B O 1
ATOM 4052 N N . PHE B 1 171 ? 18.76058 -67.03545 30.00371 1 29.8263 166 PHE B N 1
ATOM 4053 C CA . PHE B 1 171 ? 18.96379 -67.12017 28.56526 1 25.97562 166 PHE B CA 1
ATOM 4054 C C . PHE B 1 171 ? 18.05424 -66.13884 27.82761 1 25.79393 166 PHE B C 1
ATOM 4055 O O . PHE B 1 171 ? 18.51886 -65.32321 27.01786 1 28.43266 166 PHE B O 1
ATOM 4063 N N . ARG B 1 172 ? 16.75154 -66.19536 28.10416 1 29.99933 167 ARG B N 1
ATOM 4064 C CA . ARG B 1 172 ? 15.81313 -65.29067 27.4375 1 30.99157 167 ARG B CA 1
ATOM 4065 C C . ARG B 1 172 ? 16.19672 -63.83065 27.64047 1 39.99448 167 ARG B C 1
ATOM 4066 O O . ARG B 1 172 ? 16.3573 -63.077 26.67353 1 34.68791 167 ARG B O 1
ATOM 4074 N N . ARG B 1 173 ? 16.31269 -63.39793 28.89732 1 32.38547 168 ARG B N 1
ATOM 4075 C CA . ARG B 1 173 ? 16.58019 -61.98511 29.15258 1 25.80462 168 ARG B CA 1
ATOM 4076 C C . ARG B 1 173 ? 17.88337 -61.54999 28.49657 1 33.21253 168 ARG B C 1
ATOM 4077 O O . ARG B 1 173 ? 17.95842 -60.47475 27.89123 1 36.32449 168 ARG B O 1
ATOM 4085 N N . GLY B 1 174 ? 18.92897 -62.37106 28.60959 1 28.65855 169 GLY B N 1
ATOM 4086 C CA . GLY B 1 174 ? 20.20796 -61.97566 28.04769 1 35.28882 169 GLY B CA 1
ATOM 4087 C C . GLY B 1 174 ? 20.1659 -61.91809 26.53352 1 37.04498 169 GLY B C 1
ATOM 4088 O O . GLY B 1 174 ? 20.71479 -60.99687 25.92223 1 32.66033 169 GLY B O 1
ATOM 4089 N N . LEU B 1 175 ? 19.50569 -62.89952 25.91255 1 29.7816 170 LEU B N 1
ATOM 4090 C CA . LEU B 1 175 ? 19.4214 -62.94451 24.46195 1 32.99015 170 LEU B CA 1
ATOM 4091 C C . LEU B 1 175 ? 18.71118 -61.71506 23.90882 1 36.54521 170 LEU B C 1
ATOM 4092 O O . LEU B 1 175 ? 19.19553 -61.08948 22.95127 1 37.51938 170 LEU B O 1
ATOM 4097 N N . ILE B 1 176 ? 17.57463 -61.3442 24.51714 1 25.95446 171 ILE B N 1
ATOM 4098 C CA . ILE B 1 176 ? 16.77106 -60.21155 24.05959 1 29.73845 171 ILE B CA 1
ATOM 4099 C C . ILE B 1 176 ? 17.50225 -58.89521 24.28065 1 35.19317 171 ILE B C 1
ATOM 4100 O O . ILE B 1 176 ? 17.48589 -58.00106 23.41682 1 30.77779 171 ILE B O 1
ATOM 4105 N N . LYS B 1 177 ? 18.10238 -58.72824 25.46011 1 37.87463 172 LYS B N 1
ATOM 4106 C CA . LYS B 1 177 ? 18.81899 -57.49501 25.75414 1 35.77824 172 LYS B CA 1
ATOM 4107 C C . LYS B 1 177 ? 19.93253 -57.24655 24.73719 1 28.51999 172 LYS B C 1
ATOM 4108 O O . LYS B 1 177 ? 20.04475 -56.1389 24.20495 1 34.25093 172 LYS B O 1
ATOM 4114 N N . VAL B 1 178 ? 20.72517 -58.27586 24.40842 1 30.58984 173 VAL B N 1
ATOM 4115 C CA . VAL B 1 178 ? 21.79347 -58.0745 23.42837 1 42.55354 173 VAL B CA 1
ATOM 4116 C C . VAL B 1 178 ? 21.22535 -57.82019 22.03812 1 37.42509 173 VAL B C 1
ATOM 4117 O O . VAL B 1 178 ? 21.73836 -56.97296 21.29843 1 37.33302 173 VAL B O 1
ATOM 4121 N N . ALA B 1 179 ? 20.19956 -58.57635 21.63782 1 35.72889 174 ALA B N 1
ATOM 4122 C CA . ALA B 1 179 ? 19.68805 -58.43411 20.27689 1 41.02655 174 ALA B CA 1
ATOM 4123 C C . ALA B 1 179 ? 19.04055 -57.07102 20.08815 1 42.49157 174 ALA B C 1
ATOM 4124 O O . ALA B 1 179 ? 19.1981 -56.44189 19.03799 1 48.16959 174 ALA B O 1
ATOM 4126 N N . GLN B 1 180 ? 18.33842 -56.58131 21.11291 1 43.23286 175 GLN B N 1
ATOM 4127 C CA . GLN B 1 180 ? 17.72579 -55.26153 21.02883 1 52.21875 175 GLN B CA 1
ATOM 4128 C C . GLN B 1 180 ? 18.77766 -54.16242 21.00084 1 56.07912 175 GLN B C 1
ATOM 4129 O O . GLN B 1 180 ? 18.66545 -53.2044 20.22671 1 54.14733 175 GLN B O 1
ATOM 4135 N N . THR B 1 181 ? 19.7972 -54.26537 21.85206 1 45.18588 176 THR B N 1
ATOM 4136 C CA . THR B 1 181 ? 20.71427 -53.14081 21.9694 1 47.09999 176 THR B CA 1
ATOM 4137 C C . THR B 1 181 ? 21.62775 -53.03579 20.75088 1 43.40719 176 THR B C 1
ATOM 4138 O O . THR B 1 181 ? 21.96774 -51.92599 20.32785 1 52.64968 176 THR B O 1
ATOM 4142 N N . THR B 1 182 ? 21.96821 -54.15796 20.13313 1 36.94801 177 THR B N 1
ATOM 4143 C CA . THR B 1 182 ? 22.88467 -54.18813 19.00326 1 38.11665 177 THR B CA 1
ATOM 4144 C C . THR B 1 182 ? 22.1983 -54.35656 17.65601 1 39.34446 177 THR B C 1
ATOM 4145 O O . THR B 1 182 ? 22.89146 -54.37763 16.6332 1 40.4869 177 THR B O 1
ATOM 4149 N N . GLY B 1 183 ? 20.87366 -54.51958 17.62463 1 39.06136 178 GLY B N 1
ATOM 4150 C CA . GLY B 1 183 ? 20.17426 -54.83868 16.38072 1 37.6472 178 GLY B CA 1
ATOM 4151 C C . GLY B 1 183 ? 20.55541 -56.17293 15.77674 1 36.17574 178 GLY B C 1
ATOM 4152 O O . GLY B 1 183 ? 20.47193 -56.35154 14.55672 1 41.04086 178 GLY B O 1
ATOM 4153 N N . ALA B 1 184 ? 20.95606 -57.12838 16.60345 1 31.87902 179 ALA B N 1
ATOM 4154 C CA . ALA B 1 184 ? 21.55182 -58.35205 16.10494 1 26.04035 179 ALA B CA 1
ATOM 4155 C C . ALA B 1 184 ? 20.54448 -59.18377 15.33191 1 36.21984 179 ALA B C 1
ATOM 4156 O O . ALA B 1 184 ? 19.33625 -59.12231 15.57586 1 39.806 179 ALA B O 1
ATOM 4158 N N . TRP B 1 185 ? 21.04887 -59.94396 14.36075 1 27.48184 180 TRP B N 1
ATOM 4159 C CA . TRP B 1 185 ? 20.30597 -61.08407 13.84798 1 29.87465 180 TRP B CA 1
ATOM 4160 C C . TRP B 1 185 ? 20.62644 -62.30397 14.69995 1 33.78589 180 TRP B C 1
ATOM 4161 O O . TRP B 1 185 ? 21.78085 -62.53064 15.07608 1 30.11444 180 TRP B O 1
ATOM 4172 N N . ILE B 1 186 ? 19.59908 -63.08594 15.00417 1 25.90133 181 ILE B N 1
ATOM 4173 C CA . ILE B 1 186 ? 19.75936 -64.37768 15.64682 1 29.5898 181 ILE B CA 1
ATOM 4174 C C . ILE B 1 186 ? 19.56533 -65.44995 14.59445 1 32.81172 181 ILE B C 1
ATOM 4175 O O . ILE B 1 186 ? 18.61417 -65.38752 13.80296 1 35.45361 181 ILE B O 1
ATOM 4180 N N . LEU B 1 187 ? 20.46574 -66.4246 14.58048 1 26.09348 182 LEU B N 1
ATOM 4181 C CA . LEU B 1 187 ? 20.51229 -67.47157 13.57008 1 25.63547 182 LEU B CA 1
ATOM 4182 C C . LEU B 1 187 ? 20.43877 -68.82794 14.25452 1 35.65728 182 LEU B C 1
ATOM 4183 O O . LEU B 1 187 ? 21.18272 -69.07051 15.21408 1 31.3018 182 LEU B O 1
ATOM 4188 N N . THR B 1 188 ? 19.52313 -69.70002 13.79561 1 26.5475 183 THR B N 1
ATOM 4189 C CA . THR B 1 188 ? 19.37316 -71.05661 14.33362 1 25.301 183 THR B CA 1
ATOM 4190 C C . THR B 1 188 ? 19.06092 -72.01996 13.19016 1 31.90181 183 THR B C 1
ATOM 4191 O O . THR B 1 188 ? 18.94926 -71.62758 12.02548 1 25.61611 183 THR B O 1
ATOM 4195 N N . GLY B 1 189 ? 18.90609 -73.29466 13.53526 1 26.00193 184 GLY B N 1
ATOM 4196 C CA . GLY B 1 189 ? 18.47042 -74.30423 12.59463 1 18.20003 184 GLY B CA 1
ATOM 4197 C C . GLY B 1 189 ? 16.99121 -74.24153 12.2344 1 24.27665 184 GLY B C 1
ATOM 4198 O O . GLY B 1 189 ? 16.56753 -74.96875 11.33045 1 34.1299 184 GLY B O 1
ATOM 4199 N N . GLY B 1 190 ? 16.20218 -73.41338 12.92225 1 26.80546 185 GLY B N 1
ATOM 4200 C CA . GLY B 1 190 ? 14.87504 -73.01939 12.47054 1 28.28639 185 GLY B CA 1
ATOM 4201 C C . GLY B 1 190 ? 13.75745 -74.03419 12.62903 1 30.08946 185 GLY B C 1
ATOM 4202 O O . GLY B 1 190 ? 12.61923 -73.74443 12.21783 1 24.83844 185 GLY B O 1
ATOM 4203 N N . THR B 1 191 ? 14.0201 -75.20935 13.18394 1 24.05373 186 THR B N 1
ATOM 4204 C CA . THR B 1 191 ? 12.96828 -76.20518 13.33016 1 28.33296 186 THR B CA 1
ATOM 4205 C C . THR B 1 191 ? 12.40842 -76.16858 14.74655 1 34.04175 186 THR B C 1
ATOM 4206 O O . THR B 1 191 ? 13.00154 -75.59937 15.6614 1 34.00236 186 THR B O 1
ATOM 4210 N N . HIS B 1 192 ? 11.23571 -76.77221 14.91253 1 24.12459 187 HIS B N 1
ATOM 4211 C CA . HIS B 1 192 ? 10.47419 -76.66479 16.15426 1 23.11248 187 HIS B CA 1
ATOM 4212 C C . HIS B 1 192 ? 10.86296 -77.78053 17.12638 1 31.85203 187 HIS B C 1
ATOM 4213 O O . HIS B 1 192 ? 10.0575 -78.63563 17.49743 1 37.62986 187 HIS B O 1
ATOM 4220 N N . ALA B 1 193 ? 12.12653 -77.74958 17.5362 1 29.57867 188 ALA B N 1
ATOM 4221 C CA . ALA B 1 193 ? 12.65865 -78.72756 18.47357 1 30.12632 188 ALA B CA 1
ATOM 4222 C C . ALA B 1 193 ? 13.99152 -78.21921 19.01206 1 31.27161 188 ALA B C 1
ATOM 4223 O O . ALA B 1 193 ? 14.62537 -77.33616 18.4251 1 29.99011 188 ALA B O 1
ATOM 4225 N N . GLY B 1 194 ? 14.40901 -78.79052 20.13748 1 35.6942 189 GLY B N 1
ATOM 4226 C CA . GLY B 1 194 ? 15.7544 -78.53503 20.62915 1 32.68757 189 GLY B CA 1
ATOM 4227 C C . GLY B 1 194 ? 15.98716 -77.07659 20.98124 1 29.13514 189 GLY B C 1
ATOM 4228 O O . GLY B 1 194 ? 15.09135 -76.35803 21.43367 1 32.1677 189 GLY B O 1
ATOM 4229 N N . VAL B 1 195 ? 17.22076 -76.62979 20.73648 1 21.83098 190 VAL B N 1
ATOM 4230 C CA . VAL B 1 195 ? 17.63367 -75.27896 21.07899 1 24.92826 190 VAL B CA 1
ATOM 4231 C C . VAL B 1 195 ? 16.92235 -74.26366 20.18781 1 30.51744 190 VAL B C 1
ATOM 4232 O O . VAL B 1 195 ? 16.65083 -73.13808 20.60865 1 26.78209 190 VAL B O 1
ATOM 4244 N N . LYS B 1 197 ? 13.82251 -74.38952 19.16779 1 25.05184 192 LYS B N 1
ATOM 4245 C CA . LYS B 1 197 ? 12.5471 -74.12397 19.82403 1 29.27983 192 LYS B CA 1
ATOM 4246 C C . LYS B 1 197 ? 12.74429 -73.18318 21.00056 1 27.95394 192 LYS B C 1
ATOM 4247 O O . LYS B 1 197 ? 11.95028 -72.25365 21.20599 1 27.46863 192 LYS B O 1
ATOM 4253 N N . HIS B 1 198 ? 13.804 -73.41543 21.78569 1 35.67153 193 HIS B N 1
ATOM 4254 C CA . HIS B 1 198 ? 14.06369 -72.59477 22.96816 1 37.94419 193 HIS B CA 1
ATOM 4255 C C . HIS B 1 198 ? 14.32676 -71.14074 22.58488 1 30.1673 193 HIS B C 1
ATOM 4256 O O . HIS B 1 198 ? 13.82913 -70.22134 23.23973 1 32.76783 193 HIS B O 1
ATOM 4263 N N . VAL B 1 199 ? 15.096 -70.91468 21.51709 1 28.45355 194 VAL B N 1
ATOM 4264 C CA . VAL B 1 199 ? 15.27981 -69.5551 21.0103 1 25.84446 194 VAL B CA 1
ATOM 4265 C C . VAL B 1 199 ? 13.92972 -68.94612 20.64697 1 27.03541 194 VAL B C 1
ATOM 4266 O O . VAL B 1 199 ? 13.58334 -67.84642 21.09835 1 31.25892 194 VAL B O 1
ATOM 4270 N N . GLY B 1 200 ? 13.12633 -69.67299 19.86812 1 29.8084 195 GLY B N 1
ATOM 4271 C CA . GLY B 1 200 ? 11.83103 -69.1411 19.46845 1 38.95688 195 GLY B CA 1
ATOM 4272 C C . GLY B 1 200 ? 10.94872 -68.78293 20.6489 1 33.35221 195 GLY B C 1
ATOM 4273 O O . GLY B 1 200 ? 10.25945 -67.7605 20.63342 1 31.42153 195 GLY B O 1
ATOM 4282 N N . ALA B 1 202 ? 12.07049 -67.95559 23.57525 1 26.61873 197 ALA B N 1
ATOM 4283 C CA . ALA B 1 202 ? 12.68687 -66.80817 24.22809 1 34.41876 197 ALA B CA 1
ATOM 4284 C C . ALA B 1 202 ? 12.25604 -65.51304 23.55157 1 32.94909 197 ALA B C 1
ATOM 4285 O O . ALA B 1 202 ? 11.89533 -64.54255 24.22018 1 33.15197 197 ALA B O 1
ATOM 4287 N N . VAL B 1 203 ? 12.23751 -65.49931 22.21445 1 36.90896 198 VAL B N 1
ATOM 4288 C CA . VAL B 1 203 ? 11.95518 -64.26878 21.48212 1 44.17148 198 VAL B CA 1
ATOM 4289 C C . VAL B 1 203 ? 10.48137 -64.04686 21.19543 1 46.98736 198 VAL B C 1
ATOM 4290 O O . VAL B 1 203 ? 10.13117 -62.99216 20.6464 1 59.50478 198 VAL B O 1
ATOM 4294 N N . ARG B 1 204 ? 9.60175 -64.99142 21.52179 1 45.92455 199 ARG B N 1
ATOM 4295 C CA . ARG B 1 204 ? 8.18789 -64.74868 21.24438 1 60.35996 199 ARG B CA 1
ATOM 4296 C C . ARG B 1 204 ? 7.7242 -63.60394 22.14632 1 72.94439 199 ARG B C 1
ATOM 4297 O O . ARG B 1 204 ? 7.64777 -63.74167 23.37204 1 83.44701 199 ARG B O 1
ATOM 4305 N N . ASP B 1 205 ? 7.49562 -62.44289 21.54011 1 65.98287 200 ASP B N 1
ATOM 4306 C CA . ASP B 1 205 ? 7.39937 -61.19364 22.28486 1 59.22111 200 ASP B CA 1
ATOM 4307 C C . ASP B 1 205 ? 6.07677 -61.07482 23.01364 1 64.48865 200 ASP B C 1
ATOM 4308 O O . ASP B 1 205 ? 5.99471 -61.39362 24.19957 1 69.13529 200 ASP B O 1
ATOM 4313 N N . GLY B 1 215 ? 9.66264 -53.47043 17.87016 1 99.01604 210 GLY B N 1
ATOM 4314 C CA . GLY B 1 215 ? 10.82798 -54.26438 18.21414 1 98.64928 210 GLY B CA 1
ATOM 4315 C C . GLY B 1 215 ? 11.42627 -55.00774 17.03507 1 93.19727 210 GLY B C 1
ATOM 4316 O O . GLY B 1 215 ? 12.53041 -54.69255 16.59171 1 97.03808 210 GLY B O 1
ATOM 4317 N N . GLN B 1 216 ? 10.68381 -55.992 16.52836 1 85.90619 211 GLN B N 1
ATOM 4318 C CA . GLN B 1 216 ? 11.11496 -56.8283 15.41225 1 74.67708 211 GLN B CA 1
ATOM 4319 C C . GLN B 1 216 ? 12.532 -57.36451 15.59891 1 58.64626 211 GLN B C 1
ATOM 4320 O O . GLN B 1 216 ? 13.47078 -56.87924 14.97169 1 65.7035 211 GLN B O 1
ATOM 4326 N N . ILE B 1 217 ? 12.69272 -58.35478 16.47159 1 38.84588 212 ILE B N 1
ATOM 4327 C CA . ILE B 1 217 ? 13.92387 -59.14061 16.5072 1 34.81341 212 ILE B CA 1
ATOM 4328 C C . ILE B 1 217 ? 13.93725 -60.05963 15.2903 1 38.22071 212 ILE B C 1
ATOM 4329 O O . ILE B 1 217 ? 12.94283 -60.73402 14.99413 1 41.47138 212 ILE B O 1
ATOM 4334 N N . VAL B 1 218 ? 15.04896 -60.07945 14.57554 1 34.76567 213 VAL B N 1
ATOM 4335 C CA . VAL B 1 218 ? 15.2041 -60.93508 13.40202 1 34.26285 213 VAL B CA 1
ATOM 4336 C C . VAL B 1 218 ? 15.76025 -62.28562 13.84048 1 36.92679 213 VAL B C 1
ATOM 4337 O O . VAL B 1 218 ? 16.85203 -62.35456 14.4161 1 35.05789 213 VAL B O 1
ATOM 4341 N N . VAL B 1 219 ? 15.02304 -63.36221 13.55426 1 29.46447 214 VAL B N 1
ATOM 4342 C CA . VAL B 1 219 ? 15.39057 -64.71704 13.96049 1 27.92981 214 VAL B CA 1
ATOM 4343 C C . VAL B 1 219 ? 15.36019 -65.59603 12.70862 1 37.13627 214 VAL B C 1
ATOM 4344 O O . VAL B 1 219 ? 14.28598 -66.027 12.26607 1 34.28943 214 VAL B O 1
ATOM 4348 N N . ILE B 1 220 ? 16.53677 -65.88161 12.14607 1 27.24565 215 ILE B N 1
ATOM 4349 C CA . ILE B 1 220 ? 16.6643 -66.59826 10.87871 1 29.37345 215 ILE B CA 1
ATOM 4350 C C . ILE B 1 220 ? 16.83973 -68.08559 11.145 1 26.60989 215 ILE B C 1
ATOM 4351 O O . ILE B 1 220 ? 17.70146 -68.49899 11.93245 1 25.84908 215 ILE B O 1
ATOM 4356 N N . GLY B 1 221 ? 16.02921 -68.9053 10.48701 1 21.659 216 GLY B N 1
ATOM 4357 C CA . GLY B 1 221 ? 16.18679 -70.34105 10.54724 1 23.28265 216 GLY B CA 1
ATOM 4358 C C . GLY B 1 221 ? 16.7917 -70.8289 9.24442 1 27.4756 216 GLY B C 1
ATOM 4359 O O . GLY B 1 221 ? 16.32764 -70.47386 8.1559 1 24.87534 216 GLY B O 1
ATOM 4360 N N . VAL B 1 222 ? 17.82846 -71.62368 9.37442 1 23.1188 217 VAL B N 1
ATOM 4361 C CA . VAL B 1 222 ? 18.47929 -72.25379 8.23862 1 29.12699 217 VAL B CA 1
ATOM 4362 C C . VAL B 1 222 ? 18.25181 -73.74056 8.43293 1 27.27412 217 VAL B C 1
ATOM 4363 O O . VAL B 1 222 ? 18.91883 -74.38324 9.24847 1 23.92199 217 VAL B O 1
ATOM 4367 N N . ALA B 1 223 ? 17.30269 -74.28226 7.69955 1 31.48044 218 ALA B N 1
ATOM 4368 C CA . ALA B 1 223 ? 16.78107 -75.60518 7.95147 1 27.25032 218 ALA B CA 1
ATOM 4369 C C . ALA B 1 223 ? 16.90689 -76.43066 6.68362 1 24.32036 218 ALA B C 1
ATOM 4370 O O . ALA B 1 223 ? 16.95918 -75.87087 5.58648 1 27.27717 218 ALA B O 1
ATOM 4372 N N . PRO B 1 224 ? 16.95823 -77.75857 6.78921 1 26.57505 219 PRO B N 1
ATOM 4373 C CA . PRO B 1 224 ? 17.07336 -78.57018 5.57102 1 26.67035 219 PRO B CA 1
ATOM 4374 C C . PRO B 1 224 ? 15.68409 -78.7922 4.99108 1 27.48564 219 PRO B C 1
ATOM 4375 O O . PRO B 1 224 ? 14.80315 -79.32785 5.66179 1 27.36225 219 PRO B O 1
ATOM 4379 N N . TRP B 1 225 ? 15.48288 -78.34336 3.75018 1 31.75234 220 TRP B N 1
ATOM 4380 C CA . TRP B 1 225 ? 14.19042 -78.49806 3.08438 1 24.32274 220 TRP B CA 1
ATOM 4381 C C . TRP B 1 225 ? 13.71358 -79.93973 3.11559 1 27.08278 220 TRP B C 1
ATOM 4382 O O . TRP B 1 225 ? 12.52293 -80.20834 3.31134 1 31.70998 220 TRP B O 1
ATOM 4393 N N . GLY B 1 226 ? 14.63609 -80.88213 2.94298 1 29.17247 221 GLY B N 1
ATOM 4394 C CA . GLY B 1 226 ? 14.28356 -82.26272 2.76553 1 26.22436 221 GLY B CA 1
ATOM 4395 C C . GLY B 1 226 ? 13.80469 -82.96656 4.0069 1 27.30367 221 GLY B C 1
ATOM 4396 O O . GLY B 1 226 ? 13.43408 -84.13669 3.90897 1 28.4238 221 GLY B O 1
ATOM 4397 N N . VAL B 1 227 ? 13.77223 -82.30877 5.16419 1 25.91984 222 VAL B N 1
ATOM 4398 C CA . VAL B 1 227 ? 13.18416 -82.96554 6.32399 1 33.20785 222 VAL B CA 1
ATOM 4399 C C . VAL B 1 227 ? 12.00533 -82.1645 6.89829 1 29.31133 222 VAL B C 1
ATOM 4400 O O . VAL B 1 227 ? 11.54973 -82.4384 7.99307 1 29.31422 222 VAL B O 1
ATOM 4404 N N . ILE B 1 228 ? 11.45554 -81.21648 6.14347 1 27.49627 223 ILE B N 1
ATOM 4405 C CA . ILE B 1 228 ? 10.36215 -80.40067 6.66418 1 28.64494 223 ILE B CA 1
ATOM 4406 C C . ILE B 1 228 ? 9.05132 -81.15121 6.46469 1 33.87442 223 ILE B C 1
ATOM 4407 O O . ILE B 1 228 ? 8.61099 -81.3811 5.33454 1 32.92477 223 ILE B O 1
ATOM 4412 N N . HIS B 1 229 ? 8.4313 -81.53096 7.57687 1 33.57026 224 HIS B N 1
ATOM 4413 C CA . HIS B 1 229 ? 7.10588 -82.12769 7.5551 1 34.22646 224 HIS B CA 1
ATOM 4414 C C . HIS B 1 229 ? 6.07559 -81.11959 7.0642 1 34.89972 224 HIS B C 1
ATOM 4415 O O . HIS B 1 229 ? 6.12761 -79.93914 7.41441 1 35.11995 224 HIS B O 1
ATOM 4422 N N . ASN B 1 230 ? 5.13764 -81.59415 6.24377 1 43.27592 225 ASN B N 1
ATOM 4423 C CA . ASN B 1 230 ? 4.00774 -80.7873 5.77885 1 40.25073 225 ASN B CA 1
ATOM 4424 C C . ASN B 1 230 ? 4.45051 -79.63649 4.88281 1 40.27601 225 ASN B C 1
ATOM 4425 O O . ASN B 1 230 ? 3.75551 -78.62313 4.77417 1 37.48247 225 ASN B O 1
ATOM 4430 N N . ARG B 1 231 ? 5.60587 -79.76532 4.23022 1 36.46907 226 ARG B N 1
ATOM 4431 C CA . ARG B 1 231 ? 6.08727 -78.67962 3.38236 1 33.66635 226 ARG B CA 1
ATOM 4432 C C . ARG B 1 231 ? 5.33609 -78.57424 2.05871 1 33.9729 226 ARG B C 1
ATOM 4433 O O . ARG B 1 231 ? 5.55389 -77.60613 1.32584 1 29.56116 226 ARG B O 1
ATOM 4441 N N . SER B 1 232 ? 4.44831 -79.52317 1.743 1 32.86036 227 SER B N 1
ATOM 4442 C CA . SER B 1 232 ? 3.69344 -79.43194 0.48899 1 40.18164 227 SER B CA 1
ATOM 4443 C C . SER B 1 232 ? 2.92287 -78.11816 0.37016 1 35.42992 227 SER B C 1
ATOM 4444 O O . SER B 1 232 ? 2.70534 -77.6268 -0.74228 1 38.22779 227 SER B O 1
ATOM 4447 N N . THR B 1 233 ? 2.5166 -77.52456 1.48939 1 39.01596 228 THR B N 1
ATOM 4448 C CA . THR B 1 233 ? 1.74986 -76.28468 1.43068 1 40.31491 228 THR B CA 1
ATOM 4449 C C . THR B 1 233 ? 2.59894 -75.05357 1.10974 1 36.8373 228 THR B C 1
ATOM 4450 O O . THR B 1 233 ? 2.03994 -73.98484 0.83181 1 37.22585 228 THR B O 1
ATOM 4454 N N . LEU B 1 234 ? 3.9211 -75.16742 1.14399 1 32.71272 229 LEU B N 1
ATOM 4455 C CA . LEU B 1 234 ? 4.8016 -74.06259 0.79011 1 33.0368 229 LEU B CA 1
ATOM 4456 C C . LEU B 1 234 ? 5.11931 -74.0103 -0.69763 1 34.42327 229 LEU B C 1
ATOM 4457 O O . LEU B 1 234 ? 5.62517 -72.98863 -1.16915 1 38.32551 229 LEU B O 1
ATOM 4462 N N . ILE B 1 235 ? 4.82298 -75.07516 -1.43896 1 32.72011 230 ILE B N 1
ATOM 4463 C CA . ILE B 1 235 ? 5.20451 -75.21386 -2.84328 1 38.74051 230 ILE B CA 1
ATOM 4464 C C . ILE B 1 235 ? 4.1462 -74.57186 -3.73982 1 40.38732 230 ILE B C 1
ATOM 4465 O O . ILE B 1 235 ? 2.98257 -74.98544 -3.72444 1 38.54757 230 ILE B O 1
ATOM 4470 N N . HIS B 1 236 ? 4.55711 -73.55308 -4.52388 1 39.71859 231 HIS B N 1
ATOM 4471 C CA . HIS B 1 236 ? 3.79401 -73.00839 -5.65333 1 41.65818 231 HIS B CA 1
ATOM 4472 C C . HIS B 1 236 ? 4.75733 -72.30162 -6.59241 1 34.02705 231 HIS B C 1
ATOM 4473 O O . HIS B 1 236 ? 5.65685 -71.59753 -6.11458 1 33.21913 231 HIS B O 1
ATOM 4480 N N . PRO B 1 237 ? 4.64464 -72.50658 -7.90575 1 36.0832 232 PRO B N 1
ATOM 4481 C CA . PRO B 1 237 ? 5.55149 -71.82581 -8.85369 1 41.50703 232 PRO B CA 1
ATOM 4482 C C . PRO B 1 237 ? 5.57657 -70.30975 -8.73444 1 42.13772 232 PRO B C 1
ATOM 4483 O O . PRO B 1 237 ? 6.65093 -69.70909 -8.89011 1 40.02212 232 PRO B O 1
ATOM 4487 N N . GLU B 1 238 ? 4.44294 -69.67183 -8.43586 1 37.60137 233 GLU B N 1
ATOM 4488 C CA . GLU B 1 238 ? 4.37246 -68.22034 -8.3015 1 42.46415 233 GLU B CA 1
ATOM 4489 C C . GLU B 1 238 ? 4.52642 -67.72426 -6.86045 1 37.13881 233 GLU B C 1
ATOM 4490 O O . GLU B 1 238 ? 4.33375 -66.53116 -6.60902 1 44.51768 233 GLU B O 1
ATOM 4496 N N . GLY B 1 239 ? 4.87416 -68.59137 -5.91788 1 35.08358 234 GLY B N 1
ATOM 4497 C CA . GLY B 1 239 ? 5.02011 -68.18787 -4.53291 1 34.22353 234 GLY B CA 1
ATOM 4498 C C . GLY B 1 239 ? 3.69821 -68.25707 -3.79092 1 48.74327 234 GLY B C 1
ATOM 4499 O O . GLY B 1 239 ? 2.6244 -68.42084 -4.37628 1 39.1707 234 GLY B O 1
ATOM 4500 N N . ARG B 1 240 ? 3.77933 -68.14234 -2.46157 1 38.06183 235 ARG B N 1
ATOM 4501 C CA . ARG B 1 240 ? 2.58884 -68.16279 -1.61709 1 43.42976 235 ARG B CA 1
ATOM 4502 C C . ARG B 1 240 ? 2.60165 -66.94253 -0.71111 1 47.5455 235 ARG B C 1
ATOM 4503 O O . ARG B 1 240 ? 3.58508 -66.70471 -0.00195 1 35.61883 235 ARG B O 1
ATOM 4511 N N . PHE B 1 241 ? 1.49706 -66.19801 -0.7141 1 43.16573 236 PHE B N 1
ATOM 4512 C CA . PHE B 1 241 ? 1.39675 -64.90506 -0.03349 1 49.47326 236 PHE B CA 1
ATOM 4513 C C . PHE B 1 241 ? 0.05461 -64.80234 0.68264 1 45.3184 236 PHE B C 1
ATOM 4514 O O . PHE B 1 241 ? -0.83776 -64.0625 0.25736 1 49.70485 236 PHE B O 1
ATOM 4522 N N . PRO B 1 242 ? -0.11218 -65.51473 1.81033 1 45.73841 237 PRO B N 1
ATOM 4523 C CA . PRO B 1 242 ? 0.87134 -66.4012 2.45886 1 43.89878 237 PRO B CA 1
ATOM 4524 C C . PRO B 1 242 ? 0.64517 -67.8917 2.19383 1 43.2805 237 PRO B C 1
ATOM 4525 O O . PRO B 1 242 ? -0.40847 -68.25187 1.71766 1 40.33761 237 PRO B O 1
ATOM 4529 N N . ALA B 1 243 ? 1.63504 -68.72707 2.504 1 37.10238 238 ALA B N 1
ATOM 4530 C CA . ALA B 1 243 ? 1.41413 -70.15405 2.68957 1 41.95187 238 ALA B CA 1
ATOM 4531 C C . ALA B 1 243 ? 0.86989 -70.39454 4.08985 1 41.93898 238 ALA B C 1
ATOM 4532 O O . ALA B 1 243 ? 1.31083 -69.76846 5.05766 1 40.73399 238 ALA B O 1
ATOM 4534 N N . TYR B 1 244 ? -0.09384 -71.29406 4.20084 1 44.58649 239 TYR B N 1
ATOM 4535 C CA . TYR B 1 244 ? -0.69257 -71.61549 5.49126 1 50.54438 239 TYR B CA 1
ATOM 4536 C C . TYR B 1 244 ? -0.05134 -72.90752 5.98104 1 49.16867 239 TYR B C 1
ATOM 4537 O O . TYR B 1 244 ? -0.36989 -73.99401 5.50218 1 46.3801 239 TYR B O 1
ATOM 4546 N N . TYR B 1 245 ? 0.86636 -72.78006 6.92763 1 42.41806 240 TYR B N 1
ATOM 4547 C CA . TYR B 1 245 ? 1.66187 -73.90251 7.40051 1 40.64513 240 TYR B CA 1
ATOM 4548 C C . TYR B 1 245 ? 1.03767 -74.45843 8.67425 1 42.27111 240 TYR B C 1
ATOM 4549 O O . TYR B 1 245 ? 0.84198 -73.72241 9.64519 1 54.39946 240 TYR B O 1
ATOM 4558 N N . SER B 1 246 ? 0.71326 -75.74962 8.6608 1 50.99905 241 SER B N 1
ATOM 4559 C CA . SER B 1 246 ? 0.14797 -76.43162 9.82015 1 56.32688 241 SER B CA 1
ATOM 4560 C C . SER B 1 246 ? 1.24149 -77.13423 10.61732 1 51.15634 241 SER B C 1
ATOM 4561 O O . SER B 1 246 ? 2.05978 -77.86041 10.04715 1 48.88489 241 SER B O 1
ATOM 4564 N N . LEU B 1 247 ? 1.22155 -76.94959 11.93786 1 68.9192 242 LEU B N 1
ATOM 4565 C CA . LEU B 1 247 ? 2.19877 -77.56625 12.84118 1 72.9139 242 LEU B CA 1
ATOM 4566 C C . LEU B 1 247 ? 1.6572 -78.89507 13.37777 1 85.26941 242 LEU B C 1
ATOM 4567 O O . LEU B 1 247 ? 1.22751 -79.01662 14.52659 1 93.59688 242 LEU B O 1
ATOM 4572 N N . ASP B 1 248 ? 1.6872 -79.91262 12.51212 1 88.03351 243 ASP B N 1
ATOM 4573 C CA . ASP B 1 248 ? 1.27162 -81.26682 12.89145 1 95.59798 243 ASP B CA 1
ATOM 4574 C C . ASP B 1 248 ? 2.45334 -81.99917 13.5283 1 102.30479 243 ASP B C 1
ATOM 4575 O O . ASP B 1 248 ? 3.07103 -82.88792 12.93854 1 106.6356 243 ASP B O 1
ATOM 4580 N N . GLU B 1 249 ? 2.76465 -81.60439 14.76924 1 101.84054 244 GLU B N 1
ATOM 4581 C CA . GLU B 1 249 ? 3.82757 -82.28033 15.50944 1 97.65275 244 GLU B CA 1
ATOM 4582 C C . GLU B 1 249 ? 3.52143 -83.76162 15.69118 1 94.87551 244 GLU B C 1
ATOM 4583 O O . GLU B 1 249 ? 4.44354 -84.5808 15.79195 1 95.29374 244 GLU B O 1
ATOM 4589 N N . GLN B 1 250 ? 2.2437 -84.12523 15.73996 1 87.81863 245 GLN B N 1
ATOM 4590 C CA . GLN B 1 250 ? 1.85718 -85.50208 15.47796 1 85.67647 245 GLN B CA 1
ATOM 4591 C C . GLN B 1 250 ? 1.86065 -85.71287 13.97 1 80.43032 245 GLN B C 1
ATOM 4592 O O . GLN B 1 250 ? 1.20424 -84.97122 13.22696 1 79.57232 245 GLN B O 1
ATOM 4598 N N . GLY B 1 251 ? 2.61555 -86.70275 13.5166 1 78.13682 246 GLY B N 1
ATOM 4599 C CA . GLY B 1 251 ? 2.70011 -87.01314 12.10842 1 78.5597 246 GLY B CA 1
ATOM 4600 C C . GLY B 1 251 ? 4.0542 -86.772 11.49075 1 79.12971 246 GLY B C 1
ATOM 4601 O O . GLY B 1 251 ? 4.27743 -87.20066 10.34783 1 81.88121 246 GLY B O 1
ATOM 4602 N N . GLN B 1 252 ? 4.96917 -86.10625 12.20217 1 72.75912 247 GLN B N 1
ATOM 4603 C CA . GLN B 1 252 ? 6.29577 -85.86331 11.65403 1 67.12483 247 GLN B CA 1
ATOM 4604 C C . GLN B 1 252 ? 7.04589 -87.15962 11.3878 1 65.21213 247 GLN B C 1
ATOM 4605 O O . GLN B 1 252 ? 7.90529 -87.20512 10.49932 1 71.23081 247 GLN B O 1
ATOM 4611 N N . GLY B 1 253 ? 6.7524 -88.21177 12.14097 1 57.10694 248 GLY B N 1
ATOM 4612 C CA . GLY B 1 253 ? 7.62716 -89.37045 12.11481 1 49.58646 248 GLY B CA 1
ATOM 4613 C C . GLY B 1 253 ? 9.01378 -88.91525 12.5343 1 49.71185 248 GLY B C 1
ATOM 4614 O O . GLY B 1 253 ? 9.20149 -88.31707 13.60147 1 52.18176 248 GLY B O 1
ATOM 4615 N N . ARG B 1 254 ? 10.00189 -89.15306 11.67727 1 53.14248 249 ARG B N 1
ATOM 4616 C CA . ARG B 1 254 ? 11.36216 -88.69105 11.91271 1 53.40516 249 ARG B CA 1
ATOM 4617 C C . ARG B 1 254 ? 11.6401 -87.34173 11.26509 1 49.4943 249 ARG B C 1
ATOM 4618 O O . ARG B 1 254 ? 12.80186 -86.92964 11.19048 1 45.51885 249 ARG B O 1
ATOM 4626 N N . LEU B 1 255 ? 10.60778 -86.64924 10.79265 1 42.94459 250 LEU B N 1
ATOM 4627 C CA . LEU B 1 255 ? 10.78018 -85.35725 10.16053 1 42.68923 250 LEU B CA 1
ATOM 4628 C C . LEU B 1 255 ? 10.58211 -84.23739 11.18228 1 36.26309 250 LEU B C 1
ATOM 4629 O O . LEU B 1 255 ? 10.20681 -84.4723 12.32882 1 39.55299 250 LEU B O 1
ATOM 4634 N N . SER B 1 256 ? 10.83216 -83.00305 10.75438 1 28.27213 251 SER B N 1
ATOM 4635 C CA . SER B 1 256 ? 10.74682 -81.82815 11.60859 1 32.46788 251 SER B CA 1
ATOM 4636 C C . SER B 1 256 ? 9.76948 -80.79992 11.04678 1 38.73246 251 SER B C 1
ATOM 4637 O O . SER B 1 256 ? 9.50931 -80.7358 9.83454 1 33.91969 251 SER B O 1
ATOM 4640 N N . CYS B 1 257 ? 9.23958 -79.97827 11.95393 1 35.77923 252 CYS B N 1
ATOM 4641 C CA . CYS B 1 257 ? 8.38893 -78.85194 11.58808 1 30.3635 252 CYS B CA 1
ATOM 4642 C C . CYS B 1 257 ? 9.1544 -77.54227 11.71173 1 32.37814 252 CYS B C 1
ATOM 4643 O O . CYS B 1 257 ? 10.13021 -77.44438 12.4614 1 34.39598 252 CYS B O 1
ATOM 4646 N N . LEU B 1 258 ? 8.71974 -76.53828 10.94679 1 27.52957 253 LEU B N 1
ATOM 4647 C CA . LEU B 1 258 ? 9.30293 -75.20414 11.05854 1 28.97391 253 LEU B CA 1
ATOM 4648 C C . LEU B 1 258 ? 8.92043 -74.57381 12.39323 1 30.64006 253 LEU B C 1
ATOM 4649 O O . LEU B 1 258 ? 7.78746 -74.73275 12.86826 1 27.41802 253 LEU B O 1
ATOM 4654 N N . ASP B 1 259 ? 9.85773 -73.82919 12.9882 1 26.58039 254 ASP B N 1
ATOM 4655 C CA . ASP B 1 259 ? 9.56651 -73.21596 14.27962 1 24.25911 254 ASP B CA 1
ATOM 4656 C C . ASP B 1 259 ? 8.70587 -71.97194 14.10627 1 31.42561 254 ASP B C 1
ATOM 4657 O O . ASP B 1 259 ? 9.0732 -71.0496 13.37093 1 29.62122 254 ASP B O 1
ATOM 4662 N N . ILE B 1 260 ? 7.58761 -71.93032 14.83582 1 29.28498 255 ILE B N 1
ATOM 4663 C CA . ILE B 1 260 ? 6.56012 -70.9157 14.64754 1 35.118 255 ILE B CA 1
ATOM 4664 C C . ILE B 1 260 ? 6.97228 -69.51796 15.08436 1 37.3182 255 ILE B C 1
ATOM 4665 O O . ILE B 1 260 ? 6.26585 -68.55143 14.78377 1 39.59211 255 ILE B O 1
ATOM 4670 N N . ASN B 1 261 ? 8.10089 -69.37258 15.76602 1 27.14639 256 ASN B N 1
ATOM 4671 C CA . ASN B 1 261 ? 8.52252 -68.07752 16.28246 1 26.42169 256 ASN B CA 1
ATOM 4672 C C . ASN B 1 261 ? 9.73431 -67.53351 15.54607 1 30.40091 256 ASN B C 1
ATOM 4673 O O . ASN B 1 261 ? 10.35213 -66.57353 16.00819 1 31.70161 256 ASN B O 1
ATOM 4678 N N . HIS B 1 262 ? 10.12725 -68.14997 14.44408 1 31.98938 257 HIS B N 1
ATOM 4679 C CA . HIS B 1 262 ? 11.21074 -67.59343 13.65378 1 28.89467 257 HIS B CA 1
ATOM 4680 C C . HIS B 1 262 ? 10.61315 -66.65243 12.61781 1 34.70365 257 HIS B C 1
ATOM 4681 O O . HIS B 1 262 ? 9.46317 -66.81923 12.21462 1 30.15755 257 HIS B O 1
ATOM 4688 N N . THR B 1 263 ? 11.38305 -65.64114 12.21005 1 26.06951 258 THR B N 1
ATOM 4689 C CA . THR B 1 263 ? 10.83506 -64.63907 11.29649 1 30.0962 258 THR B CA 1
ATOM 4690 C C . THR B 1 263 ? 11.22112 -64.86297 9.84182 1 35.49708 258 THR B C 1
ATOM 4691 O O . THR B 1 263 ? 10.47672 -64.4494 8.9522 1 28.78067 258 THR B O 1
ATOM 4695 N N . HIS B 1 264 ? 12.3503 -65.5248 9.56882 1 32.20621 259 HIS B N 1
ATOM 4696 C CA . HIS B 1 264 ? 12.81378 -65.73282 8.19985 1 24.54174 259 HIS B CA 1
ATOM 4697 C C . HIS B 1 264 ? 13.40561 -67.13237 8.08505 1 34.28081 259 HIS B C 1
ATOM 4698 O O . HIS B 1 264 ? 14.08464 -67.59408 9.00454 1 31.28145 259 HIS B O 1
ATOM 4705 N N . PHE B 1 265 ? 13.15191 -67.80645 6.96421 1 26.71225 260 PHE B N 1
ATOM 4706 C CA . PHE B 1 265 ? 13.56608 -69.19458 6.79666 1 31.39253 260 PHE B CA 1
ATOM 4707 C C . PHE B 1 265 ? 14.3264 -69.37272 5.49513 1 31.04517 260 PHE B C 1
ATOM 4708 O O . PHE B 1 265 ? 13.81486 -69.03838 4.42773 1 29.97943 260 PHE B O 1
ATOM 4716 N N . LEU B 1 266 ? 15.52372 -69.93264 5.58219 1 22.90359 261 LEU B N 1
ATOM 4717 C CA . LEU B 1 266 ? 16.22557 -70.43381 4.41293 1 25.24187 261 LEU B CA 1
ATOM 4718 C C . LEU B 1 266 ? 16.12165 -71.95576 4.45064 1 30.75386 261 LEU B C 1
ATOM 4719 O O . LEU B 1 266 ? 16.74377 -72.60875 5.29357 1 23.0325 261 LEU B O 1
ATOM 4724 N N . LEU B 1 267 ? 15.3254 -72.52953 3.55147 1 26.27373 262 LEU B N 1
ATOM 4725 C CA . LEU B 1 267 ? 15.11644 -73.98044 3.53207 1 19.86979 262 LEU B CA 1
ATOM 4726 C C . LEU B 1 267 ? 16.10518 -74.54182 2.51866 1 24.30498 262 LEU B C 1
ATOM 4727 O O . LEU B 1 267 ? 15.91165 -74.41888 1.3043 1 23.18764 262 LEU B O 1
ATOM 4732 N N . VAL B 1 268 ? 17.17167 -75.15238 3.02753 1 23.01313 263 VAL B N 1
ATOM 4733 C CA . VAL B 1 268 ? 18.32684 -75.51032 2.2086 1 28.47185 263 VAL B CA 1
ATOM 4734 C C . VAL B 1 268 ? 18.08677 -76.86121 1.54909 1 24.17132 263 VAL B C 1
ATOM 4735 O O . VAL B 1 268 ? 17.77492 -77.84932 2.21789 1 27.26379 263 VAL B O 1
ATOM 4739 N N . ASP B 1 269 ? 18.28674 -76.91552 0.23566 1 26.61687 264 ASP B N 1
ATOM 4740 C CA . ASP B 1 269 ? 17.86508 -78.04218 -0.58421 1 27.18063 264 ASP B CA 1
ATOM 4741 C C . ASP B 1 269 ? 19.03717 -78.51496 -1.43726 1 29.97181 264 ASP B C 1
ATOM 4742 O O . ASP B 1 269 ? 19.56019 -77.7473 -2.24911 1 28.45575 264 ASP B O 1
ATOM 4747 N N . ASP B 1 270 ? 19.45857 -79.77091 -1.26608 1 28.23931 265 ASP B N 1
ATOM 4748 C CA . ASP B 1 270 ? 20.49626 -80.34349 -2.1258 1 28.5609 265 ASP B CA 1
ATOM 4749 C C . ASP B 1 270 ? 19.94704 -81.41427 -3.05874 1 25.85585 265 ASP B C 1
ATOM 4750 O O . ASP B 1 270 ? 20.71186 -82.23023 -3.5725 1 28.51827 265 ASP B O 1
ATOM 4755 N N . GLY B 1 271 ? 18.62614 -81.47306 -3.23883 1 26.70685 266 GLY B N 1
ATOM 4756 C CA . GLY B 1 271 ? 18.02739 -82.47301 -4.11158 1 23.39455 266 GLY B CA 1
ATOM 4757 C C . GLY B 1 271 ? 17.60692 -83.74614 -3.41455 1 25.07658 266 GLY B C 1
ATOM 4758 O O . GLY B 1 271 ? 17.02703 -84.62863 -4.05759 1 25.17613 266 GLY B O 1
ATOM 4759 N N . THR B 1 272 ? 17.86921 -83.87099 -2.12373 1 21.54052 267 THR B N 1
ATOM 4760 C CA . THR B 1 272 ? 17.63266 -85.10538 -1.39006 1 28.49161 267 THR B CA 1
ATOM 4761 C C . THR B 1 272 ? 16.55619 -84.89216 -0.32889 1 30.78915 267 THR B C 1
ATOM 4762 O O . THR B 1 272 ? 16.21775 -83.75913 0.02779 1 28.16357 267 THR B O 1
ATOM 4766 N N . GLN B 1 273 ? 16.00323 -85.98927 0.17941 1 27.72753 268 GLN B N 1
ATOM 4767 C CA . GLN B 1 273 ? 15.08858 -85.86826 1.30676 1 33.21142 268 GLN B CA 1
ATOM 4768 C C . GLN B 1 273 ? 15.37657 -86.98016 2.29675 1 39.0845 268 GLN B C 1
ATOM 4769 O O . GLN B 1 273 ? 15.78533 -88.08521 1.916 1 35.02236 268 GLN B O 1
ATOM 4775 N N . GLY B 1 274 ? 15.17213 -86.66856 3.57813 1 35.15195 269 GLY B N 1
ATOM 4776 C CA . GLY B 1 274 ? 15.35114 -87.64286 4.6324 1 38.79368 269 GLY B CA 1
ATOM 4777 C C . GLY B 1 274 ? 16.68551 -87.57334 5.34275 1 42.12136 269 GLY B C 1
ATOM 4778 O O . GLY B 1 274 ? 16.82262 -88.17444 6.41081 1 52.29533 269 GLY B O 1
ATOM 4779 N N . HIS B 1 275 ? 17.6629 -86.84528 4.79597 1 46.01074 270 HIS B N 1
ATOM 4780 C CA . HIS B 1 275 ? 18.99166 -86.73578 5.38956 1 49.53359 270 HIS B CA 1
ATOM 4781 C C . HIS B 1 275 ? 19.0542 -85.46703 6.22523 1 50.95472 270 HIS B C 1
ATOM 4782 O O . HIS B 1 275 ? 18.79845 -84.36369 5.71852 1 53.14152 270 HIS B O 1
ATOM 4789 N N . TYR B 1 276 ? 19.39287 -85.61898 7.49765 1 53.94607 271 TYR B N 1
ATOM 4790 C CA . TYR B 1 276 ? 19.73315 -84.45161 8.28963 1 50.62583 271 TYR B CA 1
ATOM 4791 C C . TYR B 1 276 ? 21.16856 -84.02988 7.98455 1 38.20118 271 TYR B C 1
ATOM 4792 O O . TYR B 1 276 ? 21.9791 -84.80365 7.46698 1 45.06603 271 TYR B O 1
ATOM 4801 N N . GLY B 1 277 ? 21.46826 -82.77213 8.2685 1 35.95992 272 GLY B N 1
ATOM 4802 C CA . GLY B 1 277 ? 22.7825 -82.25138 7.99926 1 37.85318 272 GLY B CA 1
ATOM 4803 C C . GLY B 1 277 ? 22.94774 -81.5564 6.66292 1 37.33402 272 GLY B C 1
ATOM 4804 O O . GLY B 1 277 ? 23.99989 -80.9383 6.4437 1 35.78949 272 GLY B O 1
ATOM 4805 N N . VAL B 1 278 ? 21.93779 -81.62401 5.77867 1 28.30477 273 VAL B N 1
ATOM 4806 C CA . VAL B 1 278 ? 22.02281 -80.99394 4.45887 1 32.59546 273 VAL B CA 1
ATOM 4807 C C . VAL B 1 278 ? 22.39722 -79.51089 4.56705 1 26.84716 273 VAL B C 1
ATOM 4808 O O . VAL B 1 278 ? 23.15631 -78.9869 3.74443 1 29.87137 273 VAL B O 1
ATOM 4812 N N . GLU B 1 279 ? 21.86074 -78.80917 5.57652 1 23.91119 274 GLU B N 1
ATOM 4813 C CA . GLU B 1 279 ? 21.96802 -77.34802 5.68416 1 25.80702 274 GLU B CA 1
ATOM 4814 C C . GLU B 1 279 ? 23.27457 -76.86979 6.32158 1 32.94262 274 GLU B C 1
ATOM 4815 O O . GLU B 1 279 ? 23.51697 -75.65862 6.36819 1 26.7378 274 GLU B O 1
ATOM 4821 N N . ILE B 1 280 ? 24.11426 -77.78391 6.8154 1 32.30931 275 ILE B N 1
ATOM 4822 C CA . ILE B 1 280 ? 25.2575 -77.39775 7.65169 1 31.92451 275 ILE B CA 1
ATOM 4823 C C . ILE B 1 280 ? 26.23192 -76.51542 6.88802 1 34.32438 275 ILE B C 1
ATOM 4824 O O . ILE B 1 280 ? 26.75463 -75.52644 7.42645 1 31.59643 275 ILE B O 1
ATOM 4829 N N . GLU B 1 281 ? 26.49517 -76.84412 5.62342 1 36.40546 276 GLU B N 1
ATOM 4830 C CA . GLU B 1 281 ? 27.51574 -76.09565 4.89266 1 38.31048 276 GLU B CA 1
ATOM 4831 C C . GLU B 1 281 ? 27.05977 -74.67722 4.5901 1 37.74005 276 GLU B C 1
ATOM 4832 O O . GLU B 1 281 ? 27.85533 -73.72978 4.67831 1 31.89753 276 GLU B O 1
ATOM 4838 N N . LEU B 1 282 ? 25.78792 -74.50512 4.22499 1 30.34292 277 LEU B N 1
ATOM 4839 C CA . LEU B 1 282 ? 25.31506 -73.16478 3.88458 1 24.71562 277 LEU B CA 1
ATOM 4840 C C . LEU B 1 282 ? 25.20541 -72.29666 5.13605 1 28.25844 277 LEU B C 1
ATOM 4841 O O . LEU B 1 282 ? 25.48034 -71.09351 5.09015 1 32.4939 277 LEU B O 1
ATOM 4846 N N . ARG B 1 283 ? 24.77671 -72.89039 6.2499 1 28.08327 278 ARG B N 1
ATOM 4847 C CA . ARG B 1 283 ? 24.77404 -72.19009 7.52827 1 28.3348 278 ARG B CA 1
ATOM 4848 C C . ARG B 1 283 ? 26.17043 -71.66478 7.87577 1 30.96962 278 ARG B C 1
ATOM 4849 O O . ARG B 1 283 ? 26.32017 -70.50792 8.27994 1 36.60557 278 ARG B O 1
ATOM 4857 N N . ALA B 1 284 ? 27.21479 -72.4826 7.69376 1 28.45807 279 ALA B N 1
ATOM 4858 C CA . ALA B 1 284 ? 28.56869 -71.96759 7.91121 1 32.99603 279 ALA B CA 1
ATOM 4859 C C . ALA B 1 284 ? 28.90012 -70.85927 6.92219 1 34.10171 279 ALA B C 1
ATOM 4860 O O . ALA B 1 284 ? 29.45371 -69.81761 7.3019 1 40.03794 279 ALA B O 1
ATOM 4862 N N . ARG B 1 285 ? 28.52909 -71.05055 5.65191 1 32.78367 280 ARG B N 1
ATOM 4863 C CA . ARG B 1 285 ? 28.79548 -70.05742 4.61952 1 27.79905 280 ARG B CA 1
ATOM 4864 C C . ARG B 1 285 ? 28.06796 -68.75638 4.91012 1 29.98177 280 ARG B C 1
ATOM 4865 O O . ARG B 1 285 ? 28.58823 -67.66296 4.63714 1 30.72323 280 ARG B O 1
ATOM 4873 N N . LEU B 1 286 ? 26.8401 -68.85772 5.41942 1 27.41967 281 LEU B N 1
ATOM 4874 C CA . LEU B 1 286 ? 26.07426 -67.66865 5.75709 1 26.25685 281 LEU B CA 1
ATOM 4875 C C . LEU B 1 286 ? 26.71468 -66.9028 6.90639 1 32.1252 281 LEU B C 1
ATOM 4876 O O . LEU B 1 286 ? 26.73448 -65.66739 6.89611 1 30.31423 281 LEU B O 1
ATOM 4881 N N . GLU B 1 287 ? 27.22285 -67.61593 7.91538 1 28.35993 282 GLU B N 1
ATOM 4882 C CA . GLU B 1 287 ? 27.86091 -66.92592 9.02892 1 35.23896 282 GLU B CA 1
ATOM 4883 C C . GLU B 1 287 ? 29.12571 -66.23715 8.56331 1 35.48349 282 GLU B C 1
ATOM 4884 O O . GLU B 1 287 ? 29.37499 -65.07767 8.912 1 44.53144 282 GLU B O 1
ATOM 4890 N N . LYS B 1 288 ? 29.92334 -66.93686 7.75242 1 34.59954 283 LYS B N 1
ATOM 4891 C CA . LYS B 1 288 ? 31.14546 -66.34989 7.20542 1 35.97573 283 LYS B CA 1
ATOM 4892 C C . LYS B 1 288 ? 30.82539 -65.13949 6.35328 1 41.17188 283 LYS B C 1
ATOM 4893 O O . LYS B 1 288 ? 31.55769 -64.14474 6.3744 1 54.03929 283 LYS B O 1
ATOM 4899 N N . LEU B 1 289 ? 29.72686 -65.20886 5.59921 1 40.54244 284 LEU B N 1
ATOM 4900 C CA . LEU B 1 289 ? 29.28347 -64.08685 4.77682 1 40.86436 284 LEU B CA 1
ATOM 4901 C C . LEU B 1 289 ? 29.06087 -62.84011 5.62515 1 43.92756 284 LEU B C 1
ATOM 4902 O O . LEU B 1 289 ? 29.71557 -61.81217 5.42861 1 50.26335 284 LEU B O 1
ATOM 4907 N N . ILE B 1 290 ? 28.10644 -62.91348 6.56182 1 44.02084 285 ILE B N 1
ATOM 4908 C CA . ILE B 1 290 ? 27.85681 -61.81242 7.48853 1 40.45419 285 ILE B CA 1
ATOM 4909 C C . ILE B 1 290 ? 29.14504 -61.43786 8.22446 1 37.23325 285 ILE B C 1
ATOM 4910 O O . ILE B 1 290 ? 29.43634 -60.25627 8.44394 1 45.97434 285 ILE B O 1
ATOM 4915 N N . SER B 1 291 ? 29.97279 -62.44039 8.53804 1 40.41106 286 SER B N 1
ATOM 4916 C CA . SER B 1 291 ? 31.24668 -62.2135 9.21767 1 43.04054 286 SER B CA 1
ATOM 4917 C C . SER B 1 291 ? 32.15667 -61.30483 8.40833 1 55.48688 286 SER B C 1
ATOM 4918 O O . SER B 1 291 ? 32.89581 -60.49259 8.97523 1 57.13241 286 SER B O 1
ATOM 4921 N N . LYS B 1 292 ? 32.13829 -61.44518 7.08277 1 59.23336 287 LYS B N 1
ATOM 4922 C CA . LYS B 1 292 ? 32.96712 -60.62665 6.20657 1 61.21723 287 LYS B CA 1
ATOM 4923 C C . LYS B 1 292 ? 32.33797 -59.28049 5.86752 1 61.16217 287 LYS B C 1
ATOM 4924 O O . LYS B 1 292 ? 33.00456 -58.45175 5.23717 1 63.96106 287 LYS B O 1
ATOM 4930 N N . LEU B 1 293 ? 31.09161 -59.0351 6.272 1 57.76097 288 LEU B N 1
ATOM 4931 C CA . LEU B 1 293 ? 30.37674 -57.85019 5.81008 1 60.27724 288 LEU B CA 1
ATOM 4932 C C . LEU B 1 293 ? 31.07774 -56.57622 6.25968 1 75.80757 288 LEU B C 1
ATOM 4933 O O . LEU B 1 293 ? 31.24607 -56.32744 7.46198 1 55.76185 288 LEU B O 1
ATOM 4938 N N . SER B 1 294 ? 31.48228 -55.77393 5.27035 1 102.39731 289 SER B N 1
ATOM 4939 C CA . SER B 1 294 ? 32.30044 -54.58012 5.4751 1 109.09949 289 SER B CA 1
ATOM 4940 C C . SER B 1 294 ? 31.41921 -53.45017 6.00322 1 110.9232 289 SER B C 1
ATOM 4941 O O . SER B 1 294 ? 31.04897 -52.50872 5.29793 1 118.01115 289 SER B O 1
ATOM 4944 N N . LEU B 1 295 ? 31.08848 -53.55942 7.28669 1 102.70585 290 LEU B N 1
ATOM 4945 C CA . LEU B 1 295 ? 30.25898 -52.55442 7.93575 1 103.78543 290 LEU B CA 1
ATOM 4946 C C . LEU B 1 295 ? 31.018 -51.88257 9.0781 1 110.04127 290 LEU B C 1
ATOM 4947 O O . LEU B 1 295 ? 32.19639 -51.54665 8.92366 1 112.444 290 LEU B O 1
ATOM 4952 N N . GLY B 1 296 ? 30.3501 -51.65446 10.21075 1 110.91896 291 GLY B N 1
ATOM 4953 C CA . GLY B 1 296 ? 30.98804 -51.15126 11.41849 1 117.4236 291 GLY B CA 1
ATOM 4954 C C . GLY B 1 296 ? 31.78751 -49.86316 11.31008 1 128.38223 291 GLY B C 1
ATOM 4955 O O . GLY B 1 296 ? 32.98614 -49.86179 11.60134 1 130.17348 291 GLY B O 1
ATOM 4956 N N . ASN B 1 297 ? 31.12472 -48.76053 10.94647 1 137.11494 292 ASN B N 1
ATOM 4957 C CA . ASN B 1 297 ? 31.74166 -47.46047 10.67176 1 145.83337 292 ASN B CA 1
ATOM 4958 C C . ASN B 1 297 ? 32.47216 -47.4779 9.34061 1 144.69612 292 ASN B C 1
ATOM 4959 O O . ASN B 1 297 ? 33.66714 -47.78497 9.281 1 146.33425 292 ASN B O 1
ATOM 4964 N N . ARG B 1 298 ? 31.74965 -47.14206 8.2727 1 140.26416 293 ARG B N 1
ATOM 4965 C CA . ARG B 1 298 ? 32.31216 -47.0149 6.92865 1 138.43759 293 ARG B CA 1
ATOM 4966 C C . ARG B 1 298 ? 32.91218 -48.35255 6.51263 1 139.44208 293 ARG B C 1
ATOM 4967 O O . ARG B 1 298 ? 32.1594 -49.33865 6.43738 1 139.88806 293 ARG B O 1
ATOM 4975 N N . GLU B 1 299 ? 34.21656 -48.44415 6.23454 1 137.9172 294 GLU B N 1
ATOM 4976 C CA . GLU B 1 299 ? 34.8398 -49.71767 5.88959 1 133.49079 294 GLU B CA 1
ATOM 4977 C C . GLU B 1 299 ? 36.04318 -49.9731 6.78778 1 132.34423 294 GLU B C 1
ATOM 4978 O O . GLU B 1 299 ? 35.90758 -50.59642 7.84752 1 132.78851 294 GLU B O 1
ATOM 4984 N N . SER B 1 300 ? 37.21636 -49.48683 6.3757 1 127.59632 295 SER B N 1
ATOM 4985 C CA . SER B 1 300 ? 38.46736 -49.6121 7.13973 1 122.60726 295 SER B CA 1
ATOM 4986 C C . SER B 1 300 ? 38.68675 -51.09877 7.42513 1 124.8403 295 SER B C 1
ATOM 4987 O O . SER B 1 300 ? 38.56157 -51.9158 6.50183 1 128.58073 295 SER B O 1
ATOM 4990 N N . GLY B 1 301 ? 39.00067 -51.49198 8.65629 1 119.9911 296 GLY B N 1
ATOM 4991 C CA . GLY B 1 301 ? 39.20325 -52.89483 8.95576 1 113.66198 296 GLY B CA 1
ATOM 4992 C C . GLY B 1 301 ? 38.37364 -53.37165 10.12709 1 105.01683 296 GLY B C 1
ATOM 4993 O O . GLY B 1 301 ? 38.90932 -53.66602 11.20042 1 110.27175 296 GLY B O 1
ATOM 4994 N N . VAL B 1 302 ? 37.0618 -53.44636 9.93717 1 90.81439 297 VAL B N 1
ATOM 4995 C CA . VAL B 1 302 ? 36.16246 -53.85561 11.01148 1 85.00916 297 VAL B CA 1
ATOM 4996 C C . VAL B 1 302 ? 34.9171 -54.47332 10.39459 1 79.23745 297 VAL B C 1
ATOM 4997 O O . VAL B 1 302 ? 34.25431 -53.86451 9.54912 1 81.99909 297 VAL B O 1
ATOM 5001 N N . THR B 1 303 ? 34.61391 -55.68971 10.81209 1 68.62658 298 THR B N 1
ATOM 5002 C CA . THR B 1 303 ? 33.53727 -56.47735 10.25004 1 59.17903 298 THR B CA 1
ATOM 5003 C C . THR B 1 303 ? 32.51386 -56.7676 11.3321 1 47.1294 298 THR B C 1
ATOM 5004 O O . THR B 1 303 ? 32.73796 -56.51263 12.51888 1 47.42987 298 THR B O 1
ATOM 5008 N N . ILE B 1 304 ? 31.38937 -57.32636 10.90765 1 35.21888 299 ILE B N 1
ATOM 5009 C CA . ILE B 1 304 ? 30.31992 -57.67087 11.83728 1 34.81503 299 ILE B CA 1
ATOM 5010 C C . ILE B 1 304 ? 30.79202 -58.82542 12.71781 1 42.80565 299 ILE B C 1
ATOM 5011 O O . ILE B 1 304 ? 31.09627 -59.91797 12.2078 1 35.54534 299 ILE B O 1
ATOM 5016 N N . PRO B 1 305 ? 30.89498 -58.62471 14.03185 1 33.4791 300 PRO B N 1
ATOM 5017 C CA . PRO B 1 305 ? 31.29679 -59.72437 14.91317 1 30.7579 300 PRO B CA 1
ATOM 5018 C C . PRO B 1 305 ? 30.21701 -60.77665 15.00809 1 29.97911 300 PRO B C 1
ATOM 5019 O O . PRO B 1 305 ? 29.0223 -60.49837 14.87376 1 29.86376 300 PRO B O 1
ATOM 5023 N N . VAL B 1 306 ? 30.65497 -62.00773 15.23422 1 29.58122 301 VAL B N 1
ATOM 5024 C CA . VAL B 1 306 ? 29.76932 -63.15138 15.39904 1 32.30095 301 VAL B CA 1
ATOM 5025 C C . VAL B 1 306 ? 30.07521 -63.74433 16.76619 1 31.66195 301 VAL B C 1
ATOM 5026 O O . VAL B 1 306 ? 31.22079 -63.7098 17.21095 1 28.14447 301 VAL B O 1
ATOM 5030 N N . VAL B 1 307 ? 29.04957 -64.22189 17.45984 1 27.44852 302 VAL B N 1
ATOM 5031 C CA . VAL B 1 307 ? 29.23546 -64.98557 18.68516 1 29.84771 302 VAL B CA 1
ATOM 5032 C C . VAL B 1 307 ? 28.35159 -66.21842 18.5824 1 29.73503 302 VAL B C 1
ATOM 5033 O O . VAL B 1 307 ? 27.23106 -66.14046 18.07035 1 29.91363 302 VAL B O 1
ATOM 5037 N N . CYS B 1 308 ? 28.8733 -67.36108 19.01515 1 31.71774 303 CYS B N 1
ATOM 5038 C CA . CYS B 1 308 ? 28.1637 -68.6374 18.96827 1 26.73616 303 CYS B CA 1
ATOM 5039 C C . CYS B 1 308 ? 27.74513 -69.01032 20.38684 1 33.45202 303 CYS B C 1
ATOM 5040 O O . CYS B 1 308 ? 28.57413 -68.97353 21.30871 1 31.0801 303 CYS B O 1
ATOM 5043 N N . VAL B 1 309 ? 26.45081 -69.29121 20.57761 1 26.00736 304 VAL B N 1
ATOM 5044 C CA . VAL B 1 309 ? 25.89612 -69.66009 21.88584 1 26.49638 304 VAL B CA 1
ATOM 5045 C C . VAL B 1 309 ? 25.48056 -71.11784 21.80859 1 30.27675 304 VAL B C 1
ATOM 5046 O O . VAL B 1 309 ? 24.85386 -71.52535 20.83132 1 29.74588 304 VAL B O 1
ATOM 5050 N N . VAL B 1 310 ? 25.83402 -71.90552 22.82363 1 22.2302 305 VAL B N 1
ATOM 5051 C CA . VAL B 1 310 ? 25.68163 -73.3545 22.7919 1 23.05606 305 VAL B CA 1
ATOM 5052 C C . VAL B 1 310 ? 24.84469 -73.80543 23.98261 1 31.99511 305 VAL B C 1
ATOM 5053 O O . VAL B 1 310 ? 25.17569 -73.49971 25.13963 1 25.75151 305 VAL B O 1
ATOM 5057 N N . LEU B 1 311 ? 23.76509 -74.53998 23.69853 1 26.46953 306 LEU B N 1
ATOM 5058 C CA . LEU B 1 311 ? 23.00196 -75.21266 24.74295 1 28.23847 306 LEU B CA 1
ATOM 5059 C C . LEU B 1 311 ? 22.87878 -76.6901 24.39444 1 25.89982 306 LEU B C 1
ATOM 5060 O O . LEU B 1 311 ? 22.62438 -77.04841 23.23278 1 29.65149 306 LEU B O 1
ATOM 5065 N N . ASP B 1 312 ? 23.06993 -77.53862 25.39459 1 27.01874 307 ASP B N 1
ATOM 5066 C CA . ASP B 1 312 ? 22.88803 -78.99069 25.20059 1 37.19825 307 ASP B CA 1
ATOM 5067 C C . ASP B 1 312 ? 23.88807 -79.39706 24.11078 1 37.26574 307 ASP B C 1
ATOM 5068 O O . ASP B 1 312 ? 25.03328 -78.91859 24.15308 1 30.31019 307 ASP B O 1
ATOM 5073 N N . GLY B 1 313 ? 23.50056 -80.21904 23.14177 1 33.00847 308 GLY B N 1
ATOM 5074 C CA . GLY B 1 313 ? 24.32219 -80.51026 21.97198 1 32.11552 308 GLY B CA 1
ATOM 5075 C C . GLY B 1 313 ? 24.90548 -81.9187 21.98512 1 29.87289 308 GLY B C 1
ATOM 5076 O O . GLY B 1 313 ? 25.24421 -82.469 23.03614 1 29.47901 308 GLY B O 1
ATOM 5077 N N . GLY B 1 314 ? 25.00003 -82.52201 20.80345 1 38.57321 309 GLY B N 1
ATOM 5078 C CA . GLY B 1 314 ? 25.65193 -83.80078 20.67159 1 39.24715 309 GLY B CA 1
ATOM 5079 C C . GLY B 1 314 ? 26.9856 -83.64461 19.97452 1 45.32398 309 GLY B C 1
ATOM 5080 O O . GLY B 1 314 ? 27.43477 -82.53283 19.69375 1 40.50338 309 GLY B O 1
ATOM 5081 N N . PRO B 1 315 ? 27.63787 -84.76198 19.65704 1 51.52968 310 PRO B N 1
ATOM 5082 C CA . PRO B 1 315 ? 28.98205 -84.67669 19.05456 1 50.04308 310 PRO B CA 1
ATOM 5083 C C . PRO B 1 315 ? 29.02095 -83.97563 17.7046 1 45.43399 310 PRO B C 1
ATOM 5084 O O . PRO B 1 315 ? 30.09646 -83.52066 17.29733 1 49.76211 310 PRO B O 1
ATOM 5088 N N . GLY B 1 316 ? 27.89066 -83.86642 17.00203 1 40.51618 311 GLY B N 1
ATOM 5089 C CA . GLY B 1 316 ? 27.83894 -83.00822 15.8296 1 45.92868 311 GLY B CA 1
ATOM 5090 C C . GLY B 1 316 ? 28.06971 -81.54546 16.16877 1 52.9967 311 GLY B C 1
ATOM 5091 O O . GLY B 1 316 ? 28.69337 -80.80966 15.40181 1 47.56639 311 GLY B O 1
ATOM 5092 N N . THR B 1 317 ? 27.57401 -81.10377 17.32727 1 52.33959 312 THR B N 1
ATOM 5093 C CA . THR B 1 317 ? 27.85002 -79.7425 17.773 1 39.27742 312 THR B CA 1
ATOM 5094 C C . THR B 1 317 ? 29.33455 -79.53903 18.02639 1 38.91479 312 THR B C 1
ATOM 5095 O O . THR B 1 317 ? 29.84837 -78.42698 17.86537 1 36.70673 312 THR B O 1
ATOM 5099 N N . LEU B 1 318 ? 30.04448 -80.60649 18.40206 1 36.75301 313 LEU B N 1
ATOM 5100 C CA . LEU B 1 318 ? 31.47235 -80.49526 18.6767 1 40.15632 313 LEU B CA 1
ATOM 5101 C C . LEU B 1 318 ? 32.23335 -80.00578 17.45429 1 39.34981 313 LEU B C 1
ATOM 5102 O O . LEU B 1 318 ? 33.10613 -79.13871 17.5642 1 40.86357 313 LEU B O 1
ATOM 5107 N N . ASN B 1 319 ? 31.92068 -80.55342 16.28041 1 34.69053 314 ASN B N 1
ATOM 5108 C CA . ASN B 1 319 ? 32.59474 -80.10354 15.06935 1 44.40232 314 ASN B CA 1
ATOM 5109 C C . ASN B 1 319 ? 32.21201 -78.67135 14.7393 1 38.11008 314 ASN B C 1
ATOM 5110 O O . ASN B 1 319 ? 33.07073 -77.86083 14.37935 1 28.4872 314 ASN B O 1
ATOM 5115 N N . THR B 1 320 ? 30.92415 -78.34786 14.862 1 33.03596 315 THR B N 1
ATOM 5116 C CA . THR B 1 320 ? 30.45634 -76.99915 14.58489 1 35.44652 315 THR B CA 1
ATOM 5117 C C . THR B 1 320 ? 31.17815 -75.97192 15.45071 1 36.31269 315 THR B C 1
ATOM 5118 O O . THR B 1 320 ? 31.70203 -74.97704 14.93968 1 38.38989 315 THR B O 1
ATOM 5122 N N . ILE B 1 321 ? 31.25314 -76.22493 16.76015 1 25.7905 316 ILE B N 1
ATOM 5123 C CA . ILE B 1 321 ? 31.97532 -75.34582 17.68378 1 29.73186 316 ILE B CA 1
ATOM 5124 C C . ILE B 1 321 ? 33.44054 -75.21984 17.28479 1 39.26059 316 ILE B C 1
ATOM 5125 O O . ILE B 1 321 ? 34.02802 -74.13092 17.32817 1 36.70398 316 ILE B O 1
ATOM 5130 N N . TYR B 1 322 ? 34.07847 -76.34948 16.98207 1 39.19349 317 TYR B N 1
ATOM 5131 C CA . TYR B 1 322 ? 35.50711 -76.31938 16.69125 1 32.21311 317 TYR B CA 1
ATOM 5132 C C . TYR B 1 322 ? 35.78331 -75.51877 15.42828 1 30.31992 317 TYR B C 1
ATOM 5133 O O . TYR B 1 322 ? 36.73925 -74.73362 15.37714 1 38.1687 317 TYR B O 1
ATOM 5142 N N . ASN B 1 323 ? 34.93732 -75.68197 14.40586 1 35.85459 318 ASN B N 1
ATOM 5143 C CA . ASN B 1 323 ? 35.14014 -74.95112 13.15932 1 42.54448 318 ASN B CA 1
ATOM 5144 C C . ASN B 1 323 ? 34.87418 -73.45602 13.32459 1 38.67621 318 ASN B C 1
ATOM 5145 O O . ASN B 1 323 ? 35.6127 -72.62835 12.77138 1 40.5888 318 ASN B O 1
ATOM 5150 N N . SER B 1 324 ? 33.83628 -73.08109 14.08393 1 33.00583 319 SER B N 1
ATOM 5151 C CA . SER B 1 324 ? 33.6051 -71.66152 14.35325 1 28.15736 319 SER B CA 1
ATOM 5152 C C . SER B 1 324 ? 34.79663 -71.03661 15.06314 1 28.17724 319 SER B C 1
ATOM 5153 O O . SER B 1 324 ? 35.24255 -69.93527 14.72099 1 35.22835 319 SER B O 1
ATOM 5164 N N . LEU B 1 326 ? 37.79548 -72.01079 14.891 1 46.45774 321 LEU B N 1
ATOM 5165 C CA . LEU B 1 326 ? 38.87777 -71.9147 13.91901 1 55.08757 321 LEU B CA 1
ATOM 5166 C C . LEU B 1 326 ? 38.69436 -70.70039 13.02194 1 47.57049 321 LEU B C 1
ATOM 5167 O O . LEU B 1 326 ? 39.67154 -70.1843 12.47331 1 47.57575 321 LEU B O 1
ATOM 5172 N N . ASN B 1 327 ? 37.45916 -70.23977 12.85729 1 32.39039 322 ASN B N 1
ATOM 5173 C CA . ASN B 1 327 ? 37.1824 -69.01671 12.11962 1 42.03747 322 ASN B CA 1
ATOM 5174 C C . ASN B 1 327 ? 37.16395 -67.79556 13.02365 1 39.10578 322 ASN B C 1
ATOM 5175 O O . ASN B 1 327 ? 36.71822 -66.72198 12.60046 1 37.59549 322 ASN B O 1
ATOM 5180 N N . HIS B 1 328 ? 37.64886 -67.94585 14.25588 1 36.88782 323 HIS B N 1
ATOM 5181 C CA . HIS B 1 328 ? 37.78821 -66.8755 15.23579 1 38.22738 323 HIS B CA 1
ATOM 5182 C C . HIS B 1 328 ? 36.46223 -66.44151 15.82303 1 37.53462 323 HIS B C 1
ATOM 5183 O O . HIS B 1 328 ? 36.36882 -65.32597 16.33702 1 33.44553 323 HIS B O 1
ATOM 5190 N N . THR B 1 329 ? 35.44204 -67.30043 15.76845 1 29.35412 324 THR B N 1
ATOM 5191 C CA . THR B 1 329 ? 34.15484 -66.97885 16.3762 1 23.89818 324 THR B CA 1
ATOM 5192 C C . THR B 1 329 ? 34.16765 -67.39455 17.84222 1 29.47068 324 THR B C 1
ATOM 5193 O O . THR B 1 329 ? 34.4153 -68.57495 18.14024 1 32.17383 324 THR B O 1
ATOM 5197 N N . PRO B 1 330 ? 33.96647 -66.47817 18.78174 1 27.59901 325 PRO B N 1
ATOM 5198 C CA . PRO B 1 330 ? 33.93919 -66.89151 20.18142 1 30.36239 325 PRO B CA 1
ATOM 5199 C C . PRO B 1 330 ? 32.67123 -67.67018 20.47842 1 31.69956 325 PRO B C 1
ATOM 5200 O O . PRO B 1 330 ? 31.61393 -67.44773 19.88158 1 32.19406 325 PRO B O 1
ATOM 5204 N N . CYS B 1 331 ? 32.80197 -68.61769 21.39849 1 28.45079 326 CYS B N 1
ATOM 5205 C CA . CYS B 1 331 ? 31.73129 -69.53414 21.74999 1 36.2092 326 CYS B CA 1
ATOM 5206 C C . CYS B 1 331 ? 31.37306 -69.35041 23.22162 1 40.69627 326 CYS B C 1
ATOM 5207 O O . CYS B 1 331 ? 32.26131 -69.26227 24.07532 1 34.04292 326 CYS B O 1
ATOM 5210 N N . VAL B 1 332 ? 30.07502 -69.2533 23.50909 1 33.295 327 VAL B N 1
ATOM 5211 C CA . VAL B 1 332 ? 29.56085 -69.18356 24.87439 1 35.53147 327 VAL B CA 1
ATOM 5212 C C . VAL B 1 332 ? 28.79293 -70.46789 25.13655 1 37.35744 327 VAL B C 1
ATOM 5213 O O . VAL B 1 332 ? 27.81385 -70.76031 24.4423 1 30.31678 327 VAL B O 1
ATOM 5217 N N . VAL B 1 333 ? 29.21177 -71.2229 26.14648 1 29.24819 328 VAL B N 1
ATOM 5218 C CA . VAL B 1 333 ? 28.56264 -72.47778 26.50295 1 29.51725 328 VAL B CA 1
ATOM 5219 C C . VAL B 1 333 ? 27.76713 -72.25558 27.78103 1 23.65964 328 VAL B C 1
ATOM 5220 O O . VAL B 1 333 ? 28.29288 -71.696 28.7505 1 28.12311 328 VAL B O 1
ATOM 5224 N N . LEU B 1 334 ? 26.52197 -72.73884 27.80326 1 26.92069 329 LEU B N 1
ATOM 5225 C CA . LEU B 1 334 ? 25.63258 -72.54988 28.95237 1 27.62152 329 LEU B CA 1
ATOM 5226 C C . LEU B 1 334 ? 25.75743 -73.75753 29.87182 1 29.2873 329 LEU B C 1
ATOM 5227 O O . LEU B 1 334 ? 25.25147 -74.84284 29.56431 1 27.72317 329 LEU B O 1
ATOM 5232 N N . GLU B 1 335 ? 26.48074 -73.58252 30.98018 1 26.28102 330 GLU B N 1
ATOM 5233 C CA . GLU B 1 335 ? 26.5373 -74.61541 32.00907 1 28.52916 330 GLU B CA 1
ATOM 5234 C C . GLU B 1 335 ? 25.12845 -74.95568 32.48026 1 30.0362 330 GLU B C 1
ATOM 5235 O O . GLU B 1 335 ? 24.29025 -74.0719 32.64465 1 32.16352 330 GLU B O 1
ATOM 5241 N N . GLY B 1 336 ? 24.86728 -76.24126 32.68572 1 30.29008 331 GLY B N 1
ATOM 5242 C CA . GLY B 1 336 ? 23.56132 -76.6805 33.115 1 35.25037 331 GLY B CA 1
ATOM 5243 C C . GLY B 1 336 ? 22.57056 -76.92232 31.99812 1 34.63357 331 GLY B C 1
ATOM 5244 O O . GLY B 1 336 ? 21.43774 -77.32467 32.27583 1 34.28219 331 GLY B O 1
ATOM 5245 N N . SER B 1 337 ? 22.95497 -76.71086 30.74848 1 26.08126 332 SER B N 1
ATOM 5246 C CA . SER B 1 337 ? 22.01704 -76.91883 29.64906 1 27.03122 332 SER B CA 1
ATOM 5247 C C . SER B 1 337 ? 22.07252 -78.33466 29.09639 1 35.9124 332 SER B C 1
ATOM 5248 O O . SER B 1 337 ? 21.34821 -78.64201 28.14929 1 33.62348 332 SER B O 1
ATOM 5251 N N . GLY B 1 338 ? 22.91678 -79.19499 29.65234 1 34.89768 333 GLY B N 1
ATOM 5252 C CA . GLY B 1 338 ? 22.88597 -80.60895 29.3539 1 27.77857 333 GLY B CA 1
ATOM 5253 C C . GLY B 1 338 ? 23.93736 -81.01812 28.33779 1 29.92927 333 GLY B C 1
ATOM 5254 O O . GLY B 1 338 ? 24.54698 -80.19631 27.64683 1 25.69679 333 GLY B O 1
ATOM 5255 N N . ARG B 1 339 ? 24.14013 -82.33991 28.26809 1 28.39251 334 ARG B N 1
ATOM 5256 C CA . ARG B 1 339 ? 24.9218 -83.00052 27.22268 1 33.23848 334 ARG B CA 1
ATOM 5257 C C . ARG B 1 339 ? 26.23879 -82.2822 26.91832 1 33.59271 334 ARG B C 1
ATOM 5258 O O . ARG B 1 339 ? 27.02049 -82.04688 27.84216 1 35.73932 334 ARG B O 1
ATOM 5266 N N . LEU B 1 340 ? 26.49857 -81.9025 25.65441 1 29.53063 335 LEU B N 1
ATOM 5267 C CA . LEU B 1 340 ? 27.85917 -81.4617 25.31416 1 27.79225 335 LEU B CA 1
ATOM 5268 C C . LEU B 1 340 ? 28.23075 -80.16595 26.02674 1 31.52785 335 LEU B C 1
ATOM 5269 O O . LEU B 1 340 ? 29.39445 -79.97256 26.4222 1 29.19324 335 LEU B O 1
ATOM 5274 N N . ALA B 1 341 ? 27.26176 -79.26425 26.19861 1 24.74057 336 ALA B N 1
ATOM 5275 C CA . ALA B 1 341 ? 27.55385 -77.98259 26.83523 1 30.54857 336 ALA B CA 1
ATOM 5276 C C . ALA B 1 341 ? 28.02841 -78.18247 28.26445 1 28.71929 336 ALA B C 1
ATOM 5277 O O . ALA B 1 341 ? 28.93019 -77.47601 28.74678 1 33.00384 336 ALA B O 1
ATOM 5279 N N . ASP B 1 342 ? 27.43592 -79.14332 28.96218 1 29.53765 337 ASP B N 1
ATOM 5280 C CA . ASP B 1 342 ? 27.88893 -79.43688 30.31985 1 35.02423 337 ASP B CA 1
ATOM 5281 C C . ASP B 1 342 ? 29.2319 -80.18048 30.34112 1 31.08837 337 ASP B C 1
ATOM 5282 O O . ASP B 1 342 ? 30.00796 -80.01731 31.2906 1 36.34748 337 ASP B O 1
ATOM 5287 N N . VAL B 1 343 ? 29.51876 -81.00958 29.33184 1 33.27172 338 VAL B N 1
ATOM 5288 C CA . VAL B 1 343 ? 30.84414 -81.63756 29.24464 1 34.13529 338 VAL B CA 1
ATOM 5289 C C . VAL B 1 343 ? 31.92219 -80.56437 29.1441 1 32.44789 338 VAL B C 1
ATOM 5290 O O . VAL B 1 343 ? 32.91678 -80.58617 29.87796 1 30.16636 338 VAL B O 1
ATOM 5294 N N . ILE B 1 344 ? 31.71883 -79.5991 28.24007 1 34.3406 339 ILE B N 1
ATOM 5295 C CA . ILE B 1 344 ? 32.68047 -78.52476 28.01462 1 33.29804 339 ILE B CA 1
ATOM 5296 C C . ILE B 1 344 ? 32.79783 -77.63674 29.24642 1 34.23957 339 ILE B C 1
ATOM 5297 O O . ILE B 1 344 ? 33.90428 -77.25043 29.65051 1 34.20401 339 ILE B O 1
ATOM 5302 N N . ALA B 1 345 ? 31.65355 -77.26498 29.83522 1 32.33882 340 ALA B N 1
ATOM 5303 C CA . ALA B 1 345 ? 31.667 -76.4049 31.01507 1 39.27965 340 ALA B CA 1
ATOM 5304 C C . ALA B 1 345 ? 32.48241 -77.03308 32.13356 1 41.32607 340 ALA B C 1
ATOM 5305 O O . ALA B 1 345 ? 33.1673 -76.33563 32.89573 1 40.1251 340 ALA B O 1
ATOM 5307 N N . HIS B 1 346 ? 32.42009 -78.35302 32.25418 1 38.40592 341 HIS B N 1
ATOM 5308 C CA . HIS B 1 346 ? 33.16359 -78.99699 33.32443 1 32.95044 341 HIS B CA 1
ATOM 5309 C C . HIS B 1 346 ? 34.66558 -78.92804 33.05903 1 40.00268 341 HIS B C 1
ATOM 5310 O O . HIS B 1 346 ? 35.43453 -78.49893 33.92602 1 45.37425 341 HIS B O 1
ATOM 5317 N N . VAL B 1 347 ? 35.10576 -79.31706 31.85631 1 40.1954 342 VAL B N 1
ATOM 5318 C CA . VAL B 1 347 ? 36.5456 -79.32079 31.58838 1 39.34901 342 VAL B CA 1
ATOM 5319 C C . VAL B 1 347 ? 37.10228 -77.91111 31.48288 1 43.80476 342 VAL B C 1
ATOM 5320 O O . VAL B 1 347 ? 38.32233 -77.72544 31.57405 1 48.98163 342 VAL B O 1
ATOM 5324 N N . ALA B 1 348 ? 36.24158 -76.90589 31.29154 1 35.64176 343 ALA B N 1
ATOM 5325 C CA . ALA B 1 348 ? 36.71277 -75.53748 31.18433 1 41.30917 343 ALA B CA 1
ATOM 5326 C C . ALA B 1 348 ? 37.10891 -74.96342 32.54049 1 40.75108 343 ALA B C 1
ATOM 5327 O O . ALA B 1 348 ? 37.86804 -73.99827 32.58447 1 40.02005 343 ALA B O 1
ATOM 5329 N N . SER B 1 349 ? 36.62897 -75.55275 33.63737 1 37.44894 344 SER B N 1
ATOM 5330 C CA . SER B 1 349 ? 36.8857 -75.06464 34.98508 1 55.68615 344 SER B CA 1
ATOM 5331 C C . SER B 1 349 ? 38.10038 -75.71264 35.63832 1 56.63327 344 SER B C 1
ATOM 5332 O O . SER B 1 349 ? 38.69302 -75.12286 36.54603 1 62.17238 344 SER B O 1
ATOM 5335 N N . VAL B 1 350 ? 38.4716 -76.91697 35.22242 1 47.87413 345 VAL B N 1
ATOM 5336 C CA . VAL B 1 350 ? 39.54455 -77.65354 35.88161 1 49.9331 345 VAL B CA 1
ATOM 5337 C C . VAL B 1 350 ? 40.88432 -77.16396 35.34065 1 48.58801 345 VAL B C 1
ATOM 5338 O O . VAL B 1 350 ? 40.94186 -76.64078 34.21677 1 51.73943 345 VAL B O 1
ATOM 5342 N N . PRO B 1 351 ? 41.97742 -77.30384 36.09004 1 42.43951 346 PRO B N 1
ATOM 5343 C CA . PRO B 1 351 ? 43.29117 -76.97289 35.5267 1 46.10322 346 PRO B CA 1
ATOM 5344 C C . PRO B 1 351 ? 43.55538 -77.80591 34.28394 1 50.12679 346 PRO B C 1
ATOM 5345 O O . PRO B 1 351 ? 43.18166 -78.9779 34.21925 1 49.22126 346 PRO B O 1
ATOM 5349 N N . VAL B 1 352 ? 44.20639 -77.17793 33.2954 1 60.37584 347 VAL B N 1
ATOM 5350 C CA . VAL B 1 352 ? 44.3652 -77.77436 31.96607 1 58.05604 347 VAL B CA 1
ATOM 5351 C C . VAL B 1 352 ? 44.94778 -79.18005 32.04883 1 52.52185 347 VAL B C 1
ATOM 5352 O O . VAL B 1 352 ? 44.5238 -80.07945 31.31685 1 50.27451 347 VAL B O 1
ATOM 5356 N N . SER B 1 353 ? 45.91054 -79.40598 32.95366 1 54.35471 348 SER B N 1
ATOM 5357 C CA . SER B 1 353 ? 46.5607 -80.70872 32.98517 1 52.7638 348 SER B CA 1
ATOM 5358 C C . SER B 1 353 ? 45.63908 -81.80389 33.49578 1 53.1157 348 SER B C 1
ATOM 5359 O O . SER B 1 353 ? 45.9485 -82.9865 33.32143 1 55.28746 348 SER B O 1
ATOM 5362 N N . LYS B 1 354 ? 44.51876 -81.44402 34.10271 1 47.40346 349 LYS B N 1
ATOM 5363 C CA . LYS B 1 354 ? 43.58794 -82.42234 34.63937 1 50.78687 349 LYS B CA 1
ATOM 5364 C C . LYS B 1 354 ? 42.53701 -82.84484 33.62332 1 46.34898 349 LYS B C 1
ATOM 5365 O O . LYS B 1 354 ? 41.70564 -83.7078 33.93092 1 56.92561 349 LYS B O 1
ATOM 5371 N N . VAL B 1 355 ? 42.56194 -82.27739 32.41944 1 44.39558 350 VAL B N 1
ATOM 5372 C CA . VAL B 1 355 ? 41.6149 -82.66748 31.37413 1 46.67396 350 VAL B CA 1
ATOM 5373 C C . VAL B 1 355 ? 42.15274 -83.90476 30.667 1 50.84022 350 VAL B C 1
ATOM 5374 O O . VAL B 1 355 ? 42.79922 -83.81298 29.61583 1 55.95689 350 VAL B O 1
ATOM 5378 N N . THR B 1 356 ? 41.9023 -85.06386 31.2567 1 40.62657 351 THR B N 1
ATOM 5379 C CA . THR B 1 356 ? 42.39304 -86.33687 30.7614 1 41.85498 351 THR B CA 1
ATOM 5380 C C . THR B 1 356 ? 41.34358 -87.01496 29.89338 1 36.77969 351 THR B C 1
ATOM 5381 O O . THR B 1 356 ? 40.17843 -86.61391 29.85314 1 33.784 351 THR B O 1
ATOM 5393 N N . ALA B 1 358 ? 40.29894 -90.03197 30.56914 1 36.30591 353 ALA B N 1
ATOM 5394 C CA . ALA B 1 358 ? 39.39784 -90.64759 31.53908 1 40.27506 353 ALA B CA 1
ATOM 5395 C C . ALA B 1 358 ? 38.36823 -89.64295 32.03518 1 39.78479 353 ALA B C 1
ATOM 5396 O O . ALA B 1 358 ? 37.1749 -89.95314 32.09846 1 42.4614 353 ALA B O 1
ATOM 5398 N N . LEU B 1 359 ? 38.80676 -88.42415 32.37282 1 41.36273 354 LEU B N 1
ATOM 5399 C CA . LEU B 1 359 ? 37.8607 -87.40128 32.81364 1 36.3224 354 LEU B CA 1
ATOM 5400 C C . LEU B 1 359 ? 36.81789 -87.12567 31.74379 1 34.10915 354 LEU B C 1
ATOM 5401 O O . LEU B 1 359 ? 35.62278 -87.01475 32.03772 1 35.17844 354 LEU B O 1
ATOM 5406 N N . ILE B 1 360 ? 37.24407 -87.00304 30.4895 1 36.23421 355 ILE B N 1
ATOM 5407 C CA . ILE B 1 360 ? 36.26528 -86.69437 29.45046 1 32.3208 355 ILE B CA 1
ATOM 5408 C C . ILE B 1 360 ? 35.28929 -87.85789 29.27307 1 35.86324 355 ILE B C 1
ATOM 5409 O O . ILE B 1 360 ? 34.07419 -87.65888 29.13652 1 35.02288 355 ILE B O 1
ATOM 5414 N N . ASN B 1 361 ? 35.79899 -89.085 29.3351 1 34.17469 356 ASN B N 1
ATOM 5415 C CA . ASN B 1 361 ? 34.95178 -90.27103 29.23035 1 37.99517 356 ASN B CA 1
ATOM 5416 C C . ASN B 1 361 ? 33.94047 -90.33988 30.37546 1 39.10622 356 ASN B C 1
ATOM 5417 O O . ASN B 1 361 ? 32.76102 -90.63705 30.16123 1 36.29707 356 ASN B O 1
ATOM 5422 N N . ARG B 1 362 ? 34.39229 -90.09815 31.61007 1 42.87303 357 ARG B N 1
ATOM 5423 C CA . ARG B 1 362 ? 33.45468 -89.9852 32.72189 1 44.19715 357 ARG B CA 1
ATOM 5424 C C . ARG B 1 362 ? 32.37615 -88.94575 32.42481 1 34.3605 357 ARG B C 1
ATOM 5425 O O . ARG B 1 362 ? 31.18851 -89.18738 32.64594 1 42.46868 357 ARG B O 1
ATOM 5433 N N . LEU B 1 363 ? 32.77067 -87.79843 31.88663 1 32.42519 358 LEU B N 1
ATOM 5434 C CA . LEU B 1 363 ? 31.80433 -86.73656 31.61939 1 34.76592 358 LEU B CA 1
ATOM 5435 C C . LEU B 1 363 ? 30.83737 -87.11717 30.50761 1 38.81274 358 LEU B C 1
ATOM 5436 O O . LEU B 1 363 ? 29.65502 -86.75291 30.56167 1 32.84727 358 LEU B O 1
ATOM 5441 N N . LEU B 1 364 ? 31.31398 -87.85008 29.4942 1 37.53513 359 LEU B N 1
ATOM 5442 C CA . LEU B 1 364 ? 30.40759 -88.34595 28.46207 1 35.83016 359 LEU B CA 1
ATOM 5443 C C . LEU B 1 364 ? 29.38986 -89.31642 29.04977 1 36.41619 359 LEU B C 1
ATOM 5444 O O . LEU B 1 364 ? 28.19959 -89.24156 28.72475 1 32.37366 359 LEU B O 1
ATOM 5449 N N . LYS B 1 365 ? 29.8338 -90.22913 29.9268 1 31.71091 360 LYS B N 1
ATOM 5450 C CA . LYS B 1 365 ? 28.89646 -91.14341 30.57479 1 34.4892 360 LYS B CA 1
ATOM 5451 C C . LYS B 1 365 ? 27.87162 -90.37782 31.39329 1 38.83122 360 LYS B C 1
ATOM 5452 O O . LYS B 1 365 ? 26.67958 -90.71505 31.39606 1 39.53806 360 LYS B O 1
ATOM 5458 N N . ARG B 1 366 ? 28.33148 -89.35483 32.11843 1 34.87872 361 ARG B N 1
ATOM 5459 C CA . ARG B 1 366 ? 27.4664 -88.63 33.04036 1 36.42487 361 ARG B CA 1
ATOM 5460 C C . ARG B 1 366 ? 26.40889 -87.81827 32.30346 1 30.7194 361 ARG B C 1
ATOM 5461 O O . ARG B 1 366 ? 25.25734 -87.74848 32.73908 1 35.24046 361 ARG B O 1
ATOM 5469 N N . PHE B 1 367 ? 26.7763 -87.18948 31.19738 1 31.20815 362 PHE B N 1
ATOM 5470 C CA . PHE B 1 367 ? 25.8978 -86.22433 30.55176 1 31.90934 362 PHE B CA 1
ATOM 5471 C C . PHE B 1 367 ? 25.2323 -86.74913 29.29028 1 32.94142 362 PHE B C 1
ATOM 5472 O O . PHE B 1 367 ? 24.28203 -86.1193 28.81098 1 30.92468 362 PHE B O 1
ATOM 5480 N N . PHE B 1 368 ? 25.67926 -87.88834 28.75609 1 30.50067 363 PHE B N 1
ATOM 5481 C CA . PHE B 1 368 ? 24.96207 -88.52692 27.65783 1 33.85163 363 PHE B CA 1
ATOM 5482 C C . PHE B 1 368 ? 24.34982 -89.84606 28.10911 1 36.29095 363 PHE B C 1
ATOM 5483 O O . PHE B 1 368 ? 24.73256 -90.90926 27.61841 1 39.85555 363 PHE B O 1
ATOM 5499 N N . GLN B 1 370 ? 21.42069 -91.48666 27.84927 1 39.31048 365 GLN B N 1
ATOM 5500 C CA . GLN B 1 370 ? 20.74083 -92.33345 26.87741 1 40.04215 365 GLN B CA 1
ATOM 5501 C C . GLN B 1 370 ? 21.67385 -92.76483 25.75005 1 44.43091 365 GLN B C 1
ATOM 5502 O O . GLN B 1 370 ? 21.53798 -93.87577 25.23054 1 57.49438 365 GLN B O 1
ATOM 5508 N N . GLU B 1 371 ? 22.63206 -91.91785 25.37378 1 44.65661 366 GLU B N 1
ATOM 5509 C CA . GLU B 1 371 ? 23.37553 -92.06859 24.12687 1 48.33258 366 GLU B CA 1
ATOM 5510 C C . GLU B 1 371 ? 24.7328 -92.74826 24.28969 1 50.55931 366 GLU B C 1
ATOM 5511 O O . GLU B 1 371 ? 25.20386 -93.39918 23.34167 1 40.39566 366 GLU B O 1
ATOM 5517 N N . TYR B 1 372 ? 25.36194 -92.62612 25.46629 1 37.66675 367 TYR B N 1
ATOM 5518 C CA . TYR B 1 372 ? 26.74073 -93.08268 25.63441 1 33.48819 367 TYR B CA 1
ATOM 5519 C C . TYR B 1 372 ? 26.94242 -94.52051 25.16169 1 41.42777 367 TYR B C 1
ATOM 5520 O O . TYR B 1 372 ? 27.9696 -94.84258 24.54888 1 42.24928 367 TYR B O 1
ATOM 5529 N N . LYS B 1 373 ? 25.98295 -95.40452 25.4506 1 38.35198 368 LYS B N 1
ATOM 5530 C CA . LYS B 1 373 ? 26.1106 -96.81136 25.08016 1 38.96183 368 LYS B CA 1
ATOM 5531 C C . LYS B 1 373 ? 26.20429 -97.03862 23.57538 1 40.80124 368 LYS B C 1
ATOM 5532 O O . LYS B 1 373 ? 26.56008 -98.14471 23.16507 1 51.78681 368 LYS B O 1
ATOM 5538 N N . ASN B 1 374 ? 25.88011 -96.03816 22.75089 1 46.90419 369 ASN B N 1
ATOM 5539 C CA . ASN B 1 374 ? 26.00153 -96.11756 21.30034 1 43.00766 369 ASN B CA 1
ATOM 5540 C C . ASN B 1 374 ? 27.34048 -95.61697 20.77893 1 46.70932 369 ASN B C 1
ATOM 5541 O O . ASN B 1 374 ? 27.63459 -95.80178 19.59464 1 44.25762 369 ASN B O 1
ATOM 5546 N N . PHE B 1 375 ? 28.11466 -94.9237 21.60414 1 39.56907 370 PHE B N 1
ATOM 5547 C CA . PHE B 1 375 ? 29.37434 -94.34735 21.15533 1 34.97282 370 PHE B CA 1
ATOM 5548 C C . PHE B 1 375 ? 30.38612 -95.46584 20.91045 1 40.92658 370 PHE B C 1
ATOM 5549 O O . PHE B 1 375 ? 30.55837 -96.34914 21.76142 1 38.91127 370 PHE B O 1
ATOM 5557 N N . THR B 1 376 ? 31.04916 -95.44251 19.74603 1 40.15375 371 THR B N 1
ATOM 5558 C CA . THR B 1 376 ? 32.14311 -96.38174 19.5019 1 41.67192 371 THR B CA 1
ATOM 5559 C C . THR B 1 376 ? 33.43503 -95.87921 20.14439 1 39.08259 371 THR B C 1
ATOM 5560 O O . THR B 1 376 ? 33.58102 -94.69459 20.45218 1 37.59087 371 THR B O 1
ATOM 5564 N N . GLU B 1 377 ? 34.39596 -96.79336 20.29862 1 42.38244 372 GLU B N 1
ATOM 5565 C CA . GLU B 1 377 ? 35.67607 -96.41295 20.89008 1 44.08415 372 GLU B CA 1
ATOM 5566 C C . GLU B 1 377 ? 36.39392 -95.39656 20.0163 1 39.9975 372 GLU B C 1
ATOM 5567 O O . GLU B 1 377 ? 36.942 -94.41317 20.52406 1 38.64991 372 GLU B O 1
ATOM 5573 N N . LEU B 1 378 ? 36.3719 -95.59571 18.69178 1 38.87036 373 LEU B N 1
ATOM 5574 C CA . LEU B 1 378 ? 36.94617 -94.59439 17.79869 1 40.38941 373 LEU B CA 1
ATOM 5575 C C . LEU B 1 378 ? 36.27494 -93.24049 17.96573 1 40.55112 373 LEU B C 1
ATOM 5576 O O . LEU B 1 378 ? 36.94465 -92.1965 17.93089 1 41.60783 373 LEU B O 1
ATOM 5581 N N . GLN B 1 379 ? 34.95256 -93.22844 18.14161 1 35.0928 374 GLN B N 1
ATOM 5582 C CA . GLN B 1 379 ? 34.25834 -91.95662 18.31509 1 32.24529 374 GLN B CA 1
ATOM 5583 C C . GLN B 1 379 ? 34.71752 -91.25996 19.58429 1 32.73674 374 GLN B C 1
ATOM 5584 O O . GLN B 1 379 ? 35.00145 -90.05487 19.57556 1 30.57452 374 GLN B O 1
ATOM 5590 N N . ILE B 1 380 ? 34.79328 -92.00786 20.68681 1 36.81729 375 ILE B N 1
ATOM 5591 C CA . ILE B 1 380 ? 35.2277 -91.43433 21.95896 1 37.42063 375 ILE B CA 1
ATOM 5592 C C . ILE B 1 380 ? 36.60395 -90.81361 21.80052 1 43.66 375 ILE B C 1
ATOM 5593 O O . ILE B 1 380 ? 36.84746 -89.6777 22.22446 1 35.80561 375 ILE B O 1
ATOM 5598 N N . ILE B 1 381 ? 37.52158 -91.55912 21.17166 1 40.05908 376 ILE B N 1
ATOM 5599 C CA . ILE B 1 381 ? 38.85873 -91.04329 20.88574 1 41.66373 376 ILE B CA 1
ATOM 5600 C C . ILE B 1 381 ? 38.76532 -89.72896 20.1226 1 45.94401 376 ILE B C 1
ATOM 5601 O O . ILE B 1 381 ? 39.37822 -88.7244 20.50325 1 36.52537 376 ILE B O 1
ATOM 5606 N N . GLU B 1 382 ? 37.97563 -89.71364 19.0436 1 42.60148 377 GLU B N 1
ATOM 5607 C CA . GLU B 1 382 ? 37.89548 -88.52887 18.19301 1 44.54423 377 GLU B CA 1
ATOM 5608 C C . GLU B 1 382 ? 37.3514 -87.32635 18.96197 1 34.58676 377 GLU B C 1
ATOM 5609 O O . GLU B 1 382 ? 37.97754 -86.26001 19.00306 1 38.27642 377 GLU B O 1
ATOM 5615 N N . TRP B 1 383 ? 36.16633 -87.47091 19.55369 1 31.76141 378 TRP B N 1
ATOM 5616 C CA . TRP B 1 383 ? 35.54932 -86.34644 20.25224 1 31.67722 378 TRP B CA 1
ATOM 5617 C C . TRP B 1 383 ? 36.39549 -85.87606 21.42805 1 29.81336 378 TRP B C 1
ATOM 5618 O O . TRP B 1 383 ? 36.44845 -84.67512 21.71437 1 32.52142 378 TRP B O 1
ATOM 5629 N N . THR B 1 384 ? 37.08101 -86.80145 22.09966 1 32.22024 379 THR B N 1
ATOM 5630 C CA . THR B 1 384 ? 37.92375 -86.44474 23.23886 1 30.07753 379 THR B CA 1
ATOM 5631 C C . THR B 1 384 ? 39.04964 -85.50884 22.81598 1 32.42326 379 THR B C 1
ATOM 5632 O O . THR B 1 384 ? 39.36394 -84.53528 23.51067 1 38.35838 379 THR B O 1
ATOM 5636 N N . LYS B 1 385 ? 39.70415 -85.80852 21.70178 1 33.84801 380 LYS B N 1
ATOM 5637 C CA . LYS B 1 385 ? 40.77092 -84.90861 21.30109 1 44.31894 380 LYS B CA 1
ATOM 5638 C C . LYS B 1 385 ? 40.21716 -83.62325 20.70249 1 45.12616 380 LYS B C 1
ATOM 5639 O O . LYS B 1 385 ? 40.85108 -82.57163 20.82421 1 46.85286 380 LYS B O 1
ATOM 5645 N N . LYS B 1 386 ? 39.02065 -83.66382 20.10691 1 45.50917 381 LYS B N 1
ATOM 5646 C CA . LYS B 1 386 ? 38.4352 -82.41115 19.64141 1 39.03981 381 LYS B CA 1
ATOM 5647 C C . LYS B 1 386 ? 38.07283 -81.51034 20.81797 1 32.07379 381 LYS B C 1
ATOM 5648 O O . LYS B 1 386 ? 38.18898 -80.27963 20.72874 1 45.16566 381 LYS B O 1
ATOM 5654 N N . ILE B 1 387 ? 37.64871 -82.10269 21.93694 1 33.56168 382 ILE B N 1
ATOM 5655 C CA . ILE B 1 387 ? 37.3928 -81.30817 23.13818 1 37.19202 382 ILE B CA 1
ATOM 5656 C C . ILE B 1 387 ? 38.68306 -80.67924 23.64322 1 39.40634 382 ILE B C 1
ATOM 5657 O O . ILE B 1 387 ? 38.70643 -79.5137 24.06182 1 41.38247 382 ILE B O 1
ATOM 5662 N N . GLN B 1 388 ? 39.77692 -81.43969 23.62661 1 44.59965 383 GLN B N 1
ATOM 5663 C CA . GLN B 1 388 ? 41.03728 -80.88331 24.10511 1 45.28574 383 GLN B CA 1
ATOM 5664 C C . GLN B 1 388 ? 41.53985 -79.79257 23.16654 1 43.76184 383 GLN B C 1
ATOM 5665 O O . GLN B 1 388 ? 42.01999 -78.75356 23.6282 1 42.14682 383 GLN B O 1
ATOM 5671 N N . ASP B 1 389 ? 41.40131 -79.99539 21.85038 1 43.30656 384 ASP B N 1
ATOM 5672 C CA . ASP B 1 389 ? 41.73128 -78.95 20.88226 1 42.41984 384 ASP B CA 1
ATOM 5673 C C . ASP B 1 389 ? 40.9572 -77.66882 21.16868 1 45.11318 384 ASP B C 1
ATOM 5674 O O . ASP B 1 389 ? 41.51789 -76.5657 21.15261 1 46.79181 384 ASP B O 1
ATOM 5679 N N . ILE B 1 390 ? 39.65805 -77.80326 21.42051 1 38.92934 385 ILE B N 1
ATOM 5680 C CA . ILE B 1 390 ? 38.82596 -76.64573 21.72652 1 40.31763 385 ILE B CA 1
ATOM 5681 C C . ILE B 1 390 ? 39.37449 -75.90377 22.9367 1 42.97263 385 ILE B C 1
ATOM 5682 O O . ILE B 1 390 ? 39.54796 -74.67741 22.90573 1 46.83081 385 ILE B O 1
ATOM 5687 N N . LEU B 1 391 ? 39.71975 -76.64284 24.0002 1 43.16349 386 LEU B N 1
ATOM 5688 C CA . LEU B 1 391 ? 40.25965 -75.99985 25.19605 1 39.04792 386 LEU B CA 1
ATOM 5689 C C . LEU B 1 391 ? 41.62059 -75.3652 24.97152 1 43.47022 386 LEU B C 1
ATOM 5690 O O . LEU B 1 391 ? 42.09175 -74.64233 25.85915 1 47.52168 386 LEU B O 1
ATOM 5695 N N . ARG B 1 392 ? 42.2744 -75.62797 23.83524 1 44.02591 387 ARG B N 1
ATOM 5696 C CA . ARG B 1 392 ? 43.53179 -74.95833 23.51547 1 46.80904 387 ARG B CA 1
ATOM 5697 C C . ARG B 1 392 ? 43.31272 -73.54689 22.99007 1 45.93209 387 ARG B C 1
ATOM 5698 O O . ARG B 1 392 ? 44.28412 -72.83272 22.72349 1 43.81607 387 ARG B O 1
ATOM 5714 N N . PRO B 1 394 ? 41.47031 -70.91198 24.67209 1 41.93547 389 PRO B N 1
ATOM 5715 C CA . PRO B 1 394 ? 40.62984 -70.39918 25.76173 1 40.66501 389 PRO B CA 1
ATOM 5716 C C . PRO B 1 394 ? 40.17525 -68.98103 25.52076 1 40.43993 389 PRO B C 1
ATOM 5717 O O . PRO B 1 394 ? 39.12779 -68.57491 26.04118 1 43.59676 389 PRO B O 1
ATOM 5721 N N . HIS B 1 395 ? 40.93471 -68.20729 24.74993 1 38.80584 390 HIS B N 1
ATOM 5722 C CA . HIS B 1 395 ? 40.51049 -66.8568 24.39901 1 43.2102 390 HIS B CA 1
ATOM 5723 C C . HIS B 1 395 ? 39.22957 -66.83295 23.57895 1 34.7044 390 HIS B C 1
ATOM 5724 O O . HIS B 1 395 ? 38.65424 -65.75931 23.4139 1 34.24117 390 HIS B O 1
ATOM 5731 N N . LEU B 1 396 ? 38.76132 -67.97776 23.0774 1 33.47801 391 LEU B N 1
ATOM 5732 C CA . LEU B 1 396 ? 37.56104 -68.06315 22.25456 1 36.28479 391 LEU B CA 1
ATOM 5733 C C . LEU B 1 396 ? 36.45871 -68.86597 22.93022 1 36.86515 391 LEU B C 1
ATOM 5734 O O . LEU B 1 396 ? 35.46014 -69.22157 22.27154 1 33.11276 391 LEU B O 1
ATOM 5739 N N . LEU B 1 397 ? 36.63055 -69.20267 24.2082 1 32.717 392 LEU B N 1
ATOM 5740 C CA . LEU B 1 397 ? 35.67858 -70.01792 24.95422 1 34.02822 392 LEU B CA 1
ATOM 5741 C C . LEU B 1 397 ? 35.28429 -69.29469 26.23553 1 39.89878 392 LEU B C 1
ATOM 5742 O O . LEU B 1 397 ? 36.1497 -68.76864 26.9462 1 34.35071 392 LEU B O 1
ATOM 5747 N N . THR B 1 398 ? 33.98094 -69.27583 26.52231 1 28.92266 393 THR B N 1
ATOM 5748 C CA . THR B 1 398 ? 33.40155 -68.6583 27.71371 1 31.64387 393 THR B CA 1
ATOM 5749 C C . THR B 1 398 ? 32.32167 -69.60252 28.20903 1 39.88252 393 THR B C 1
ATOM 5750 O O . THR B 1 398 ? 31.54155 -70.12951 27.40929 1 32.81706 393 THR B O 1
ATOM 5754 N N . VAL B 1 399 ? 32.28296 -69.83899 29.51497 1 33.11365 394 VAL B N 1
ATOM 5755 C CA . VAL B 1 399 ? 31.22671 -70.64469 30.11169 1 34.15957 394 VAL B CA 1
ATOM 5756 C C . VAL B 1 399 ? 30.31091 -69.70493 30.88284 1 31.44911 394 VAL B C 1
ATOM 5757 O O . VAL B 1 399 ? 30.76796 -68.99177 31.77719 1 29.31694 394 VAL B O 1
ATOM 5761 N N . PHE B 1 400 ? 29.02245 -69.67587 30.53209 1 25.68719 395 PHE B N 1
ATOM 5762 C CA . PHE B 1 400 ? 28.06046 -68.98146 31.38348 1 29.82909 395 PHE B CA 1
ATOM 5763 C C . PHE B 1 400 ? 27.65615 -69.91062 32.52585 1 29.13664 395 PHE B C 1
ATOM 5764 O O . PHE B 1 400 ? 27.20354 -71.03705 32.28627 1 33.25314 395 PHE B O 1
ATOM 5772 N N . ARG B 1 401 ? 27.82492 -69.45643 33.76268 1 36.82854 396 ARG B N 1
ATOM 5773 C CA . ARG B 1 401 ? 27.44623 -70.2412 34.9338 1 43.84274 396 ARG B CA 1
ATOM 5774 C C . ARG B 1 401 ? 26.52786 -69.40767 35.81966 1 45.60664 396 ARG B C 1
ATOM 5775 O O . ARG B 1 401 ? 26.76143 -68.21336 36.02191 1 42.8334 396 ARG B O 1
ATOM 5783 N N . ILE B 1 402 ? 25.47184 -70.03705 36.33307 1 42.67136 397 ILE B N 1
ATOM 5784 C CA . ILE B 1 402 ? 24.61478 -69.37005 37.30448 1 49.37089 397 ILE B CA 1
ATOM 5785 C C . ILE B 1 402 ? 25.37823 -69.16036 38.60344 1 51.77854 397 ILE B C 1
ATOM 5786 O O . ILE B 1 402 ? 26.08501 -70.05607 39.08176 1 55.04242 397 ILE B O 1
ATOM 5791 N N . ASP B 1 403 ? 25.24859 -67.96418 39.16987 1 58.02265 398 ASP B N 1
ATOM 5792 C CA . ASP B 1 403 ? 25.69717 -67.67441 40.52932 1 61.8028 398 ASP B CA 1
ATOM 5793 C C . ASP B 1 403 ? 24.73049 -66.65724 41.11195 1 59.76785 398 ASP B C 1
ATOM 5794 O O . ASP B 1 403 ? 24.58971 -65.56286 40.56112 1 58.72316 398 ASP B O 1
ATOM 5799 N N . GLU B 1 404 ? 24.06928 -67.01078 42.21704 1 71.4437 399 GLU B N 1
ATOM 5800 C CA . GLU B 1 404 ? 22.99061 -66.17865 42.74321 1 83.87844 399 GLU B CA 1
ATOM 5801 C C . GLU B 1 404 ? 23.47918 -64.97299 43.54068 1 91.29885 399 GLU B C 1
ATOM 5802 O O . GLU B 1 404 ? 22.70592 -64.02862 43.73427 1 95.20732 399 GLU B O 1
ATOM 5808 N N . ASP B 1 405 ? 24.72724 -64.97087 44.01103 1 90.67878 400 ASP B N 1
ATOM 5809 C CA . ASP B 1 405 ? 25.25877 -63.77664 44.66018 1 96.94223 400 ASP B CA 1
ATOM 5810 C C . ASP B 1 405 ? 25.75101 -62.74021 43.65942 1 96.45571 400 ASP B C 1
ATOM 5811 O O . ASP B 1 405 ? 25.99144 -61.58858 44.04383 1 97.63577 400 ASP B O 1
ATOM 5816 N N . LYS B 1 406 ? 25.88717 -63.12323 42.39141 1 98.2457 401 LYS B N 1
ATOM 5817 C CA . LYS B 1 406 ? 26.34503 -62.25825 41.31164 1 98.6914 401 LYS B CA 1
ATOM 5818 C C . LYS B 1 406 ? 25.22063 -61.90293 40.34934 1 99.37836 401 LYS B C 1
ATOM 5819 O O . LYS B 1 406 ? 25.03291 -60.72304 40.02805 1 102.69685 401 LYS B O 1
ATOM 5825 N N . ASN B 1 407 ? 24.46279 -62.90055 39.89244 1 98.80738 402 ASN B N 1
ATOM 5826 C CA . ASN B 1 407 ? 23.1878 -62.70782 39.20913 1 97.81195 402 ASN B CA 1
ATOM 5827 C C . ASN B 1 407 ? 23.38899 -61.86649 37.93435 1 92.5608 402 ASN B C 1
ATOM 5828 O O . ASN B 1 407 ? 23.13563 -60.66874 37.90898 1 96.78255 402 ASN B O 1
ATOM 5833 N N . TYR B 1 408 ? 23.90014 -62.48807 36.88036 1 82.80589 403 TYR B N 1
ATOM 5834 C CA . TYR B 1 408 ? 24.0268 -61.8439 35.57532 1 75.02399 403 TYR B CA 1
ATOM 5835 C C . TYR B 1 408 ? 23.25668 -62.67707 34.56567 1 61.71539 403 TYR B C 1
ATOM 5836 O O . TYR B 1 408 ? 23.18843 -63.90135 34.70022 1 53.41266 403 TYR B O 1
ATOM 5845 N N . ASP B 1 409 ? 22.64539 -62.00939 33.58594 1 55.66991 404 ASP B N 1
ATOM 5846 C CA . ASP B 1 409 ? 22.05733 -62.72145 32.46086 1 53.53486 404 ASP B CA 1
ATOM 5847 C C . ASP B 1 409 ? 23.16028 -63.07981 31.46455 1 43.4162 404 ASP B C 1
ATOM 5848 O O . ASP B 1 409 ? 24.32102 -62.66624 31.6061 1 36.07323 404 ASP B O 1
ATOM 5853 N N . VAL B 1 410 ? 22.79833 -63.87042 30.44814 1 39.01525 405 VAL B N 1
ATOM 5854 C CA . VAL B 1 410 ? 23.80545 -64.32214 29.49129 1 36.96477 405 VAL B CA 1
ATOM 5855 C C . VAL B 1 410 ? 24.29235 -63.19464 28.59002 1 34.08452 405 VAL B C 1
ATOM 5856 O O . VAL B 1 410 ? 25.23193 -63.3985 27.8082 1 40.4086 405 VAL B O 1
ATOM 5860 N N . ASP B 1 411 ? 23.69643 -62.00305 28.68891 1 31.23626 406 ASP B N 1
ATOM 5861 C CA . ASP B 1 411 ? 24.19465 -60.88239 27.90128 1 36.42949 406 ASP B CA 1
ATOM 5862 C C . ASP B 1 411 ? 25.61444 -60.52747 28.31806 1 40.34836 406 ASP B C 1
ATOM 5863 O O . ASP B 1 411 ? 26.48026 -60.30888 27.46553 1 41.20704 406 ASP B O 1
ATOM 5868 N N . VAL B 1 412 ? 25.88452 -60.5249 29.62603 1 38.20666 407 VAL B N 1
ATOM 5869 C CA . VAL B 1 412 ? 27.23927 -60.26367 30.10964 1 41.30349 407 VAL B CA 1
ATOM 5870 C C . VAL B 1 412 ? 28.22825 -61.28736 29.55597 1 36.30846 407 VAL B C 1
ATOM 5871 O O . VAL B 1 412 ? 29.32483 -60.93194 29.10045 1 44.39692 407 VAL B O 1
ATOM 5875 N N . ALA B 1 413 ? 27.86677 -62.5688 29.58205 1 35.23696 408 ALA B N 1
ATOM 5876 C CA . ALA B 1 413 ? 28.77225 -63.59466 29.06018 1 33.07053 408 ALA B CA 1
ATOM 5877 C C . ALA B 1 413 ? 29.024 -63.41095 27.56129 1 40.31706 408 ALA B C 1
ATOM 5878 O O . ALA B 1 413 ? 30.12975 -63.66994 27.06771 1 36.36295 408 ALA B O 1
ATOM 5880 N N . ILE B 1 414 ? 28.0051 -62.97544 26.82113 1 28.89706 409 ILE B N 1
ATOM 5881 C CA . ILE B 1 414 ? 28.17773 -62.70821 25.39198 1 26.34143 409 ILE B CA 1
ATOM 5882 C C . ILE B 1 414 ? 29.13757 -61.53874 25.17831 1 34.71602 409 ILE B C 1
ATOM 5883 O O . ILE B 1 414 ? 30.0446 -61.60209 24.33621 1 34.85211 409 ILE B O 1
ATOM 5888 N N . LEU B 1 415 ? 28.98826 -60.47193 25.96308 1 32.9833 410 LEU B N 1
ATOM 5889 C CA . LEU B 1 415 ? 29.88164 -59.32851 25.79382 1 36.52118 410 LEU B CA 1
ATOM 5890 C C . LEU B 1 415 ? 31.30432 -59.67384 26.21368 1 37.88995 410 LEU B C 1
ATOM 5891 O O . LEU B 1 415 ? 32.26199 -59.31288 25.52204 1 36.51813 410 LEU B O 1
ATOM 5896 N N . GLN B 1 416 ? 31.4602 -60.39023 27.33127 1 32.633 411 GLN B N 1
ATOM 5897 C CA . GLN B 1 416 ? 32.78528 -60.82415 27.76084 1 36.32137 411 GLN B CA 1
ATOM 5898 C C . GLN B 1 416 ? 33.43575 -61.70788 26.70701 1 39.77274 411 GLN B C 1
ATOM 5899 O O . GLN B 1 416 ? 34.64424 -61.6073 26.46454 1 39.69176 411 GLN B O 1
ATOM 5905 N N . ALA B 1 417 ? 32.64858 -62.60232 26.09405 1 31.09103 412 ALA B N 1
ATOM 5906 C CA . ALA B 1 417 ? 33.13657 -63.38497 24.96969 1 31.79481 412 ALA B CA 1
ATOM 5907 C C . ALA B 1 417 ? 33.69102 -62.48868 23.87225 1 38.52803 412 ALA B C 1
ATOM 5908 O O . ALA B 1 417 ? 34.83962 -62.65307 23.44263 1 40.90169 412 ALA B O 1
ATOM 5910 N N . LEU B 1 418 ? 32.88152 -61.52507 23.4148 1 30.99339 413 LEU B N 1
ATOM 5911 C CA . LEU B 1 418 ? 33.26913 -60.66411 22.29981 1 38.7682 413 LEU B CA 1
ATOM 5912 C C . LEU B 1 418 ? 34.50749 -59.85336 22.63845 1 47.74854 413 LEU B C 1
ATOM 5913 O O . LEU B 1 418 ? 35.38985 -59.65163 21.79245 1 47.86406 413 LEU B O 1
ATOM 5918 N N . LEU B 1 419 ? 34.58841 -59.3805 23.87883 1 43.29386 414 LEU B N 1
ATOM 5919 C CA . LEU B 1 419 ? 35.73242 -58.58463 24.29158 1 46.84722 414 LEU B CA 1
ATOM 5920 C C . LEU B 1 419 ? 36.97217 -59.45295 24.4478 1 48.4202 414 LEU B C 1
ATOM 5921 O O . LEU B 1 419 ? 38.07877 -59.03843 24.08129 1 50.82036 414 LEU B O 1
ATOM 5926 N N . LYS B 1 420 ? 36.80636 -60.67732 24.95431 1 44.93451 415 LYS B N 1
ATOM 5927 C CA . LYS B 1 420 ? 37.95175 -61.57085 25.10032 1 53.94315 415 LYS B CA 1
ATOM 5928 C C . LYS B 1 420 ? 38.50759 -61.99691 23.74573 1 54.39742 415 LYS B C 1
ATOM 5929 O O . LYS B 1 420 ? 39.7226 -62.17311 23.59507 1 59.83843 415 LYS B O 1
ATOM 5935 N N . ALA B 1 421 ? 37.64353 -62.15156 22.74981 1 51.70034 416 ALA B N 1
ATOM 5936 C CA . ALA B 1 421 ? 38.11183 -62.49443 21.41369 1 54.29323 416 ALA B CA 1
ATOM 5937 C C . ALA B 1 421 ? 38.79752 -61.31053 20.75127 1 67.96221 416 ALA B C 1
ATOM 5938 O O . ALA B 1 421 ? 39.73465 -61.49301 19.96548 1 75.54807 416 ALA B O 1
ATOM 5940 N N . SER B 1 422 ? 38.34524 -60.0959 21.05643 1 69.17755 417 SER B N 1
ATOM 5941 C CA . SER B 1 422 ? 38.97487 -58.89202 20.52776 1 72.07266 417 SER B CA 1
ATOM 5942 C C . SER B 1 422 ? 40.31999 -58.62715 21.20169 1 87.51483 417 SER B C 1
ATOM 5943 O O . SER B 1 422 ? 41.3506 -58.52623 20.52768 1 92.04664 417 SER B O 1
ATOM 5946 N N . ARG B 1 423 ? 40.32545 -58.53535 22.53381 1 99.64431 418 ARG B N 1
ATOM 5947 C CA . ARG B 1 423 ? 41.52362 -58.22195 23.32166 1 107.48203 418 ARG B CA 1
ATOM 5948 C C . ARG B 1 423 ? 42.73156 -59.07135 22.93483 1 112.40604 418 ARG B C 1
ATOM 5949 O O . ARG B 1 423 ? 43.82828 -58.54694 22.73497 1 116.72798 418 ARG B O 1
#

Organism: Danio rerio (NCBI:txid7955)

Nearest PDB structures (foldseek):
  7aov-assembly2_B  TM=1.001E+00  e=3.906E-74  Danio rerio
  8e6v-assembly1_A  TM=9.313E-01  e=2.433E-44  Homo sapiens
  6puu-assembly1_A  TM=9.364E-01  e=6.168E-43  Homo sapiens
  6puo-assembly1_A  TM=9.328E-01  e=5.013E-42  Homo sapiens
  8e6t-assembly1_D  TM=9.230E-01  e=4.447E-42  Homo sapiens

Foldseek 3Di:
DPDLQQVLLVLQQVAFWFKAFQAADPDPDPQAGPLGDGPVPHDPNNYPPVVQVHDDDLVPGIDIHRFFFWAWEAQPDDPADTATEGAGELPRDLVSVVCVVPNVVQDQWLEEEEEDFDFAADDADPLQLVLALVLVLVLCQVTVYAYEYLFWCHDVVSNLSQVDNPHAYEHQHALQQAPQCPQRGGNSGPNYRHGYDPVPPSVPGTHGNNSHRYYHHYHSNHHDDGPSRVVVSVVNVVSQQAVCVPPDNDDDGRAYEYEYAHHDLVVLVVLLVCCVLHAYEQEDRRFHPSVLLVVCLPDPLVPLDVSSLVVNVVGDVCNVVDDPVRSVVSSVSSNSSSVPLRYFYDYDDVVVDHRCNVRRVSNVVSSVD/DPDLQQVLLVVQQVAFWFKAFQAADPDPDPQAGPQGHGPVPHDPNNYPPVVQVHDDDLVPGMDIHGFFFWAWEDQDDDPDDTATEGAGELPRDLVVVVCVVPNVVQDQWLEEEEEDADFAADDFDPLQLVLALVLVLVVCQVTVYAYEYQFWCHDVVSVLSPPDNDHAYEHQHALQQAPQCPQRGGNSGPNYRHGYDCVPPSVPGTHGSNSHRYYHHYHSNHHDDPPRRVVVSVVNVVSQQPDQDDPHGDPDGRAYEYEYAHHDLVVLVVLLVCCVLHAYEQECRRFHPSVLLVVCLPDPLVPLDVSSLVSNVVGDVCSVVADPVNSVVSSVSSNVSSVPLRYFYDDDDVVVDHRCNVRRVSNVVSSVD

Sequence (738 aa):
KLDKRCSLASWIKENIKKKECCFYVEDGREGICKCGYPKVQHCDEAIKPEDYGEQWDKHRHVRETPTDAFGDISFGGLGQKTGKYVRVSSDTSCENLYQLTEQWKLRSPNLLISVTGGAKNFYIKTHLKDKFRRGLIKVAQTTGAWILTGGTHAGVKHVGAVRDGQIVVIGVAPWGVIHNRSTLIHPEGRFPAYYSLDEQGQGRLSCLDINHTHFLLVDDGTQGHYGVEIELRARLEKLISKLSLGNRESGVTIPVVCVVLDGGPGTLNTIYNSLNHTPCVVLEGSGRLADVIAHVASVPVSKVTALINRLLKRFFQEYKNFTELQIIEWTKKIQDILRPHLLTVFRIDEDKNYDVDVAILQALLKASRKLDKRCSLASWIKENIKKKECCFYVEDGREGICKCGYPKVQHCDEAIKPEDYGEQWDKHRHVRETPTDAFGDISFGGLGQKTGKYVRVSSDTSCENLYQLTEQWKLRSPNLLISVTGGAKNFYIKTHLKDKFRRGLIKVAQTTGAWILTGGTHAGVKHVGAVRDGQIVVIGVAPWGVIHNRSTLIHPEGRFPAYYSLDEQGQGRLSCLDINHTHFLLVDDGTQGHYGVEIELRARLEKLISKLSLGNRESGVTIPVVCVVLDGGPGTLNTIYNSLNHTPCVVLEGSGRLADVIAHVASVPVSKVTALINRLLKRFFQEYKNFTELQIIEWTKKIQDILRPHLLTVFRIDEDKNYDVDVAILQALLKASR

Secondary structure (DSSP, 8-state):
---HHHHHHHHHHHH-EEEEE-S--B-SSTTBBTTSSBGGGS-GGGSS-TT--PPP-TTTSEEEEE--BEEEEE---TTPPPEEEEEEETT--HHHHHH---SS-PPPPS-EEEEEE--S-----HHHHHHHHHHHHHHHHHHTPEEEE--BSS-------TT----EEEEEEEGGGBTTGGGGB-TT-EEEEE-----TT-TT-B-B-TT-SEEEEEE-S-SS-TTTTHHHHHHHHHHHHT---SSSTTT----EEEEEES--HHHHHHHHH---S--EEEETTS-HHHHHHHHHHHS-GGG---HHHHHHHHH---GGG--HHHHHHHHHHHHHHH--TTEEEE---TTT---HHHHHHHHHHHHH-/--SHHHHHHHHHHHH-EEEEE----BSSSTTBBTTS-BGGGS-GGGSS-TT--PPP-TTTSEEEEE--BEEEEE--STTPPPEEEEEEETT--HHHHHH---SS-PPPPS-EEEEEE--S-----HHHHHHHHHHHHHHHHHHTPEEEE--BSS-------------EEEEEEEGGGBTTGGGGB-TT-EEEEE----STT-TT-B-B-TT-SEEEEEE-S-SS-TTTTHHHHHHHHHHHHH---SSSSTT----EEEEEES--HHHHHHHHH---S--EEEETTS-HHHHHHHHHHHS-GGG---HHHHHHHHH---GGG--HHHHHHHHHHHHHHH--TTEEEE---TTT---HHHHHHHHHHHHH-

InterPro domains:
  IPR005821 Ion transport domain [PF00520] (810-1070)
  IPR015797 NUDIX hydrolase-like domain superfamily [SSF55811] (1245-1371)
  IPR041491 TRPM, SLOG domain [PF18139] (113-341)
  IPR050927 Transient receptor potential cation channel M [PTHR13800] (37-1259)
  IPR057366 TRPM-like domain [PF25508] (443-703)

B-factor: mean 45.51, std 19.38, range [18.2, 156.47]